Protein AF-0000000082696747 (afdb_homodimer)

Organism: NCBI:txid1415580

InterPro domains:
  IPR000210 BTB/POZ domain [PF00651] (28-133)
  IPR000210 BTB/POZ domain [PS50097] (38-105)
  IPR000210 BTB/POZ domain [SM00225] (38-135)
  IPR006652 Kelch repeat type 1 [PF01344] (514-551)
  IPR006652 Kelch repeat type 1 [SM00612] (344-387)
  IPR006652 Kelch repeat type 1 [SM00612] (388-434)
  IPR006652 Kelch repeat type 1 [SM00612] (435-482)
  IPR006652 Kelch repeat type 1 [SM00612] (483-524)
  IPR006652 Kelch repeat type 1 [SM00612] (525-572)
  IPR011333 SKP1/BTB/POZ domain superfamily [G3DSA:3.30.710.10] (22-163)
  IPR011333 SKP1/BTB/POZ domain superfamily [SSF54695] (18-133)
  IPR011705 BTB/Kelch-associated [PF07707] (140-242)
  IPR011705 BTB/Kelch-associated [SM00875] (140-242)
  IPR015915 Kelch-type beta-propeller [G3DSA:2.120.10.80] (270-554)
  IPR015915 Kelch-type beta-propeller [SSF117281] (285-569)
  IPR017096 BTB-kelch protein [PIRSF037037] (7-573)

Radius of gyration: 41.75 Å; Cα contacts (8 Å, |Δi|>4): 2539; chains: 2; bounding box: 87×152×82 Å

pLDDT: mean 91.0, std 12.55, range [16.92, 98.69]

Solvent-accessible surface area (backbone atoms only — not comparable to full-atom values): 61269 Å² total; per-residue (Å²): 129,57,61,65,63,73,67,76,65,81,87,70,74,69,79,54,53,68,59,53,57,53,51,47,35,51,49,53,35,49,30,40,78,64,63,44,87,48,64,28,30,42,34,22,84,95,44,78,42,64,35,43,62,70,58,44,28,70,53,12,59,49,42,27,50,42,54,71,37,100,42,86,59,45,74,43,52,69,43,80,49,80,93,50,56,52,68,50,50,49,50,53,50,44,22,72,40,67,75,50,76,90,78,47,92,85,46,36,63,58,43,36,52,41,23,57,74,41,35,23,57,67,57,34,50,53,42,43,51,53,51,63,74,63,60,41,64,86,46,37,60,62,50,38,50,50,20,58,77,67,66,34,62,69,51,32,52,51,42,49,50,50,44,24,67,42,30,75,62,26,66,73,33,74,67,52,59,66,55,52,69,68,62,49,48,60,45,51,60,41,52,64,29,48,41,60,47,54,60,59,54,45,52,49,51,52,52,39,31,60,74,44,43,88,76,31,57,80,46,45,47,67,57,50,69,49,42,36,59,54,62,32,56,55,30,54,42,54,68,48,52,62,59,30,66,70,55,67,71,34,72,74,36,46,66,58,54,47,50,26,50,39,50,73,48,25,22,48,84,66,71,34,78,43,56,38,58,37,72,52,28,54,42,37,52,25,40,34,41,38,38,13,30,34,74,86,67,44,74,36,54,51,42,46,34,38,25,75,90,74,70,41,74,50,91,59,53,60,49,77,57,50,81,47,90,52,69,87,66,38,52,60,64,40,44,44,25,45,39,42,47,65,59,22,44,34,39,33,26,3,78,78,31,27,32,44,28,35,34,34,40,55,43,77,48,42,75,44,77,58,56,55,49,88,65,50,21,20,35,31,39,34,39,52,54,83,59,29,41,34,44,39,34,3,29,61,87,83,49,57,31,32,53,25,34,34,38,40,72,64,64,42,46,68,43,81,54,62,51,52,92,64,40,25,21,30,35,19,40,36,38,57,95,73,28,37,37,41,37,35,3,20,60,47,97,83,48,51,31,28,50,25,38,35,36,36,74,90,75,52,43,66,46,79,53,61,56,51,95,55,63,38,50,48,31,28,32,35,59,55,88,81,27,37,37,34,41,39,22,70,74,18,33,34,36,35,32,31,73,90,74,50,46,76,44,82,70,52,68,52,97,57,37,21,32,32,29,26,38,32,57,49,76,57,28,37,35,37,37,33,2,21,34,88,84,62,41,45,30,28,53,25,38,32,40,35,79,86,78,70,43,80,42,77,74,51,68,49,98,56,37,24,21,60,38,38,45,36,47,38,58,35,56,47,56,88,54,70,78,56,68,78,67,82,67,88,126,130,60,61,66,65,74,68,76,67,80,88,69,72,71,78,56,51,69,58,51,56,53,49,49,33,51,49,51,36,50,28,40,78,66,62,46,87,49,63,28,28,43,32,20,84,94,43,78,43,63,36,42,61,70,59,44,29,71,54,12,58,48,42,27,50,42,54,70,35,99,42,85,59,44,75,43,51,70,42,80,51,81,95,52,55,53,70,50,49,48,50,54,50,44,23,72,40,64,74,50,76,90,80,46,93,84,48,36,62,57,43,35,52,43,24,58,73,41,35,22,57,66,58,32,50,53,43,42,51,51,53,63,74,63,61,42,64,86,48,38,60,61,51,37,52,51,21,58,78,67,66,36,62,69,49,31,54,52,42,51,50,48,47,25,67,40,31,73,62,26,65,73,34,74,67,50,59,66,55,52,69,68,63,49,48,60,47,51,59,42,52,63,29,46,42,62,49,55,59,60,53,46,52,50,51,53,51,38,31,61,74,44,43,87,75,31,56,78,46,44,46,67,56,50,69,47,43,36,59,54,62,33,57,54,30,53,41,54,70,46,53,62,59,30,67,71,54,68,71,35,72,75,37,46,66,59,54,48,51,25,48,39,50,72,48,25,20,51,85,65,72,34,77,41,57,37,60,37,70,53,29,55,42,36,52,26,42,33,41,39,38,13,30,33,73,85,67,45,74,36,52,52,40,46,33,38,26,75,89,75,70,41,76,51,92,58,54,59,49,79,58,50,81,47,91,52,69,87,67,37,52,59,65,41,45,45,26,46,37,41,46,65,57,24,43,33,38,35,26,3,77,75,31,28,32,44,28,35,33,32,39,56,44,78,47,42,75,43,76,58,57,55,50,90,64,49,21,20,34,30,40,32,39,52,53,84,58,29,42,34,44,39,36,3,29,61,88,81,49,55,31,32,53,27,34,35,36,39,75,63,65,42,43,67,43,79,53,62,51,52,92,64,39,25,22,30,36,20,38,36,38,56,93,73,29,38,36,42,37,37,3,19,63,47,96,83,49,52,31,26,50,24,39,35,35,35,73,89,76,52,41,67,45,79,54,62,55,52,96,54,63,37,50,49,30,28,33,34,57,54,89,80,27,37,37,36,41,38,21,71,73,18,34,34,35,34,34,31,72,90,73,52,45,76,44,82,70,52,70,53,97,57,34,20,33,34,30,27,38,30,58,52,75,56,28,38,35,39,36,34,2,21,33,88,84,64,40,46,29,28,54,25,38,32,41,35,79,86,79,70,44,80,43,79,74,52,68,48,98,57,38,26,22,61,39,38,44,36,46,38,58,35,56,46,57,85,55,70,78,53,70,78,68,80,63,82,128

Foldseek 3Di:
DFPQPCPPDDDDRDGPPPVVVQVVLVVQVVCQVVVHPFQAWEDFDPDIGGHHLVLLLVQFVLSVCQQVPPDPNVRDRYDYDDDAHPVLVVQVVCCSSNVDHDDDPVCLLRNLRVCLVRVRPVSVVVSLVVPLVVDDLACLLVQLVSCVVSVVPVSNVSSLVVCQQVVVSNLPHPSLLVDDLVSLLVSLQDLSRPDQALVVVVVSLVVSCVVVVVPCLVVSLVSCVSRLLLRHDPCCSVVPVCPDPSNVPDPSNVVVNVLSVCSQPQFDDDDDSSVQHGPNYQKAKWKKWAWFAALVRDIDQAMWTAGLVNRDTDDADTHPQQDDPDNVRRDGAFQWEWEGGNQWIKIAAHDRGQFWIWIADQAVRDIDTFGTHPAGFGLWYWERARRWIKTAWHDRPPATFFWMWIADPVVRDIDTAAGFPAGFGQWEWYDDPRKIWTAWGHRDDPFIFQWIWIAHPVVRDIDTFDGHPDTAGLKYWYDADQWIWIDRQQQQFIKIAHPVVRDIDTLDGHPWGFGQWYWEDTSRWIKIAWGATPVRHIAFWIWIAHPVVSDIDTRDGHPGGGHSIYMYIGMHGNCPCVVPDVPPPDD/DFPQPCPPDDDDRDGPPPVVVQVVLVVQVVCQVVVHPFQAWEDFDPDIGGHHLVLLLVQFVLSVCQQVPPDPNVRDRYDYDDDAHPVLVVQVVCCSSNVDHDDDPVCLLRNLRVCLVRVRPVSVVVSLVVPLVVDDLACLLVQLVSCVVSVVPVSNVSSLVVCQQVVVSNLVHPSLLVDDLVSLLVSLQALSRPDQALVVVVVSLVVSCVVVVVPCLVVSLVSCVSRLLLRHDPCCSVVPVCPDPSNVPDPSNVVVNVLSVCSQAQFDDDDDSSVQHGPNYQKAKWKKWAWFAALVRDIDQAMWTAGLVNRDTDDADTHPQQDDPDNVRRDGAFQWEWEGGNQWIKIAAHDRGQFWIWIADQAVRDIDTFGTHPAGFGLWYWERARRWIKTAWHDRPPATFFWMWIADPVVRDIDTAAGFPAGFGQWEWYDDPRKIWTAWGHSDDPFIDQWIWIAHPVVRDIDTFDGDPDTAGLKYWYDADQWIWIDRQQQQFIKIAHPVVRDIDTLDGHPWGFGQWYWEDTSRWIKIAWGATPVRHIAFWIWIADPVVSDIDTRDGHPGGGHSIYMYIGMHGNCPCVVPDVPPPDD

Nearest PDB structures (foldseek):
  8h37-assembly1_P  TM=4.611E-01  e=2.154E-37  Homo sapiens
  8h3r-assembly1_B  TM=4.512E-01  e=7.142E-35  Homo sapiens
  8h33-assembly1_B  TM=4.555E-01  e=7.142E-35  Homo sapiens
  8gq6-assembly1_A  TM=4.470E-01  e=4.139E-34  Homo sapiens
  8h37-assembly1_A  TM=4.326E-01  e=2.368E-32  Homo sapiens

Structure (mmCIF, N/CA/C/O backbone):
data_AF-0000000082696747-model_v1
#
loop_
_entity.id
_entity.type
_entity.pdbx_description
1 polymer 'LOW QUALITY PROTEIN: kelch-like protein 6'
#
loop_
_atom_site.group_PDB
_atom_site.id
_atom_site.type_symbol
_atom_site.label_atom_id
_atom_site.label_alt_id
_atom_site.label_comp_id
_atom_site.label_asym_id
_atom_site.label_entity_id
_atom_site.label_seq_id
_atom_site.pdbx_PDB_ins_code
_atom_site.Cartn_x
_atom_site.Cartn_y
_atom_site.Cartn_z
_atom_site.occupancy
_atom_site.B_iso_or_equiv
_atom_site.auth_seq_id
_atom_site.auth_comp_id
_atom_site.auth_asym_id
_atom_site.auth_atom_id
_atom_site.pdbx_PDB_model_num
ATOM 1 N N . MET A 1 1 ? -2.961 69.938 18.141 1 31.7 1 MET A N 1
ATOM 2 C CA . MET A 1 1 ? -4.293 69.688 18.656 1 31.7 1 MET A CA 1
ATOM 3 C C . MET A 1 1 ? -4.211 68.812 19.906 1 31.7 1 MET A C 1
ATOM 5 O O . MET A 1 1 ? -3.734 67.688 19.859 1 31.7 1 MET A O 1
ATOM 9 N N . GLU A 1 2 ? -3.916 69.562 20.984 1 39.91 2 GLU A N 1
ATOM 10 C CA . GLU A 1 2 ? -3.82 69.125 22.375 1 39.91 2 GLU A CA 1
ATOM 11 C C . GLU A 1 2 ? -5.035 68.25 22.766 1 39.91 2 GLU A C 1
ATOM 13 O O . GLU A 1 2 ? -6.176 68.688 22.609 1 39.91 2 GLU A O 1
ATOM 18 N N . ASN A 1 3 ? -4.883 67 22.312 1 43 3 ASN A N 1
ATOM 19 C CA . ASN A 1 3 ? -5.977 66.188 22.828 1 43 3 ASN A CA 1
ATOM 20 C C . ASN A 1 3 ? -6.254 66.5 24.297 1 43 3 ASN A C 1
ATOM 22 O O . ASN A 1 3 ? -5.406 66.25 25.156 1 43 3 ASN A O 1
ATOM 26 N N . LEU A 1 4 ? -6.891 67.625 24.406 1 41.56 4 LEU A N 1
ATOM 27 C CA . LEU A 1 4 ? -7.516 67.938 25.688 1 41.56 4 LEU A CA 1
ATOM 28 C C . LEU A 1 4 ? -8.438 66.812 26.156 1 41.56 4 LEU A C 1
ATOM 30 O O . LEU A 1 4 ? -9.445 66.562 25.5 1 41.56 4 LEU A O 1
ATOM 34 N N . ASN A 1 5 ? -7.863 65.688 26.422 1 44.75 5 ASN A N 1
ATOM 35 C CA . ASN A 1 5 ? -8.773 64.75 27.078 1 44.75 5 ASN A CA 1
ATOM 36 C C . ASN A 1 5 ? -9.406 65.375 28.328 1 44.75 5 ASN A C 1
ATOM 38 O O . ASN A 1 5 ? -8.703 65.625 29.297 1 44.75 5 ASN A O 1
ATOM 42 N N . GLU A 1 6 ? -10.414 66.125 28.031 1 39.81 6 GLU A N 1
ATOM 43 C CA . GLU A 1 6 ? -11.219 66.75 29.078 1 39.81 6 GLU A CA 1
ATOM 44 C C . GLU A 1 6 ? -11.836 65.75 30.016 1 39.81 6 GLU A C 1
ATOM 46 O O . GLU A 1 6 ? -12.797 65.062 29.641 1 39.81 6 GLU A O 1
ATOM 51 N N . THR A 1 7 ? -11.164 64.688 30.547 1 42.59 7 THR A N 1
ATOM 52 C CA . THR A 1 7 ? -11.969 64.062 31.578 1 42.59 7 THR A CA 1
ATOM 53 C C . THR A 1 7 ? -12.438 65.062 32.625 1 42.59 7 THR A C 1
ATOM 55 O O . THR A 1 7 ? -11.641 65.875 33.125 1 42.59 7 THR A O 1
ATOM 58 N N . SER A 1 8 ? -13.758 65.375 32.781 1 38.22 8 SER A N 1
ATOM 59 C CA . SER A 1 8 ? -14.57 66.25 33.594 1 38.22 8 SER A CA 1
ATOM 60 C C . SER A 1 8 ? -14.227 66.125 35.062 1 38.22 8 SER A C 1
ATOM 62 O O . SER A 1 8 ? -14.875 66.75 35.938 1 38.22 8 SER A O 1
ATOM 64 N N . ASN A 1 9 ? -13.773 65.062 35.719 1 40.31 9 ASN A N 1
ATOM 65 C CA . ASN A 1 9 ? -13.984 65.438 37.094 1 40.31 9 ASN A CA 1
ATOM 66 C C . ASN A 1 9 ? -13.281 66.75 37.406 1 40.31 9 ASN A C 1
ATOM 68 O O . ASN A 1 9 ? -12.375 67.188 36.688 1 40.31 9 ASN A O 1
ATOM 72 N N . GLY A 1 10 ? -13.086 67.25 38.656 1 42.25 10 GLY A N 1
ATOM 73 C CA . GLY A 1 10 ? -12.664 68.562 39.156 1 42.25 10 GLY A CA 1
ATOM 74 C C . GLY A 1 10 ? -11.414 69.062 38.469 1 42.25 10 GLY A C 1
ATOM 75 O O . GLY A 1 10 ? -11.055 68.625 37.406 1 42.25 10 GLY A O 1
ATOM 76 N N . GLU A 1 11 ? -10.25 69.625 39.375 1 43.41 11 GLU A N 1
ATOM 77 C CA . GLU A 1 11 ? -9.164 70.562 39.312 1 43.41 11 GLU A CA 1
ATOM 78 C C . GLU A 1 11 ? -8.055 70.125 38.375 1 43.41 11 GLU A C 1
ATOM 80 O O . GLU A 1 11 ? -7.16 70.875 38.031 1 43.41 11 GLU A O 1
ATOM 85 N N . ARG A 1 12 ? -7.801 68.812 38.469 1 54.25 12 ARG A N 1
ATOM 86 C CA . ARG A 1 12 ? -6.559 68.438 37.781 1 54.25 12 ARG A CA 1
ATOM 87 C C . ARG A 1 12 ? -6.785 68.25 36.281 1 54.25 12 ARG A C 1
ATOM 89 O O . ARG A 1 12 ? -7.66 67.5 35.875 1 54.25 12 ARG A O 1
ATOM 96 N N . ILE A 1 13 ? -6.551 69.375 35.688 1 53.34 13 ILE A N 1
ATOM 97 C CA . ILE A 1 13 ? -6.555 69.188 34.219 1 53.34 13 ILE A CA 1
ATOM 98 C C . ILE A 1 13 ? -5.242 68.562 33.781 1 53.34 13 ILE A C 1
ATOM 100 O O . ILE A 1 13 ? -4.164 69.062 34.094 1 53.34 13 ILE A O 1
ATOM 104 N N . HIS A 1 14 ? -5.148 67.312 33.562 1 58.38 14 HIS A N 1
ATOM 105 C CA . HIS A 1 14 ? -3.971 66.688 33 1 58.38 14 HIS A CA 1
ATOM 106 C C . HIS A 1 14 ? -3.783 67.125 31.547 1 58.38 14 HIS A C 1
ATOM 108 O O . HIS A 1 14 ? -4.711 67 30.734 1 58.38 14 HIS A O 1
ATOM 114 N N . PHE A 1 15 ? -2.869 68 31.297 1 57.56 15 PHE A N 1
ATOM 115 C CA . PHE A 1 15 ? -2.514 68.438 29.969 1 57.56 15 PHE A CA 1
ATOM 116 C C . PHE A 1 15 ? -1.486 67.5 29.328 1 57.56 15 PHE A C 1
ATOM 118 O O . PHE A 1 15 ? -0.434 67.25 29.906 1 57.56 15 PHE A O 1
ATOM 125 N N . ASP A 1 16 ? -1.885 66.625 28.453 1 57.19 16 ASP A N 1
ATOM 126 C CA . ASP A 1 16 ? -0.953 65.875 27.609 1 57.19 16 ASP A CA 1
ATOM 127 C C . ASP A 1 16 ? -0.68 66.625 26.312 1 57.19 16 ASP A C 1
ATOM 129 O O . ASP A 1 16 ? -1.539 66.688 25.422 1 57.19 16 ASP A O 1
ATOM 133 N N . ASP A 1 17 ? 0.251 67.438 26.344 1 64.19 17 ASP A N 1
ATOM 134 C CA . ASP A 1 17 ? 0.566 68.312 25.219 1 64.19 17 ASP A CA 1
ATOM 135 C C . ASP A 1 17 ? 1.529 67.625 24.25 1 64.19 17 ASP A C 1
ATOM 137 O O . ASP A 1 17 ? 2.746 67.812 24.359 1 64.19 17 ASP A O 1
ATOM 141 N N . ALA A 1 18 ? 1.034 66.75 23.344 1 68.69 18 ALA A N 1
ATOM 142 C CA . ALA A 1 18 ? 1.841 66.125 22.281 1 68.69 18 ALA A CA 1
ATOM 143 C C . ALA A 1 18 ? 2.551 67.25 21.469 1 68.69 18 ALA A C 1
ATOM 145 O O . ALA A 1 18 ? 3.623 67 20.906 1 68.69 18 ALA A O 1
ATOM 146 N N . GLY A 1 19 ? 2.061 68.438 21.453 1 70.75 19 GLY A N 1
ATOM 147 C CA . GLY A 1 19 ? 2.656 69.5 20.734 1 70.75 19 GLY A CA 1
ATOM 148 C C . GLY A 1 19 ? 3.971 70 21.344 1 70.75 19 GLY A C 1
ATOM 149 O O . GLY A 1 19 ? 4.879 70.375 20.625 1 70.75 19 GLY A O 1
ATOM 150 N N . LEU A 1 20 ? 3.979 69.875 22.641 1 73.56 20 LEU A N 1
ATOM 151 C CA . LEU A 1 20 ? 5.203 70.312 23.328 1 73.56 20 LEU A CA 1
ATOM 152 C C . LEU A 1 20 ? 6.383 69.438 22.891 1 73.56 20 LEU A C 1
ATOM 154 O O . LEU A 1 20 ? 7.5 69.938 22.734 1 73.56 20 LEU A O 1
ATOM 158 N N . ALA A 1 21 ? 6 68.188 22.781 1 75.75 21 ALA A N 1
ATOM 159 C CA . ALA A 1 21 ? 7.062 67.25 22.344 1 75.75 21 ALA A CA 1
ATOM 160 C C . ALA A 1 21 ? 7.637 67.688 21 1 75.75 21 ALA A C 1
ATOM 162 O O . ALA A 1 21 ? 8.852 67.688 20.797 1 75.75 21 ALA A O 1
ATOM 163 N N . LEU A 1 22 ? 6.852 68.188 20.172 1 82.69 22 LEU A N 1
ATOM 164 C CA . LEU A 1 22 ? 7.277 68.688 18.859 1 82.69 22 LEU A CA 1
ATOM 165 C C . LEU A 1 22 ? 8.078 69.938 18.984 1 82.69 22 LEU A C 1
ATOM 167 O O . LEU A 1 22 ? 9.086 70.125 18.281 1 82.69 22 LEU A O 1
ATOM 171 N N . VAL A 1 23 ? 7.641 70.75 19.906 1 82.62 23 VAL A N 1
ATOM 172 C CA . VAL A 1 23 ? 8.32 72.062 20.125 1 82.62 23 VAL A CA 1
ATOM 173 C C . VAL A 1 23 ? 9.719 71.812 20.703 1 82.62 23 VAL A C 1
ATOM 175 O O . VAL A 1 23 ? 10.695 72.438 20.266 1 82.62 23 VAL A O 1
ATOM 178 N N . LEU A 1 24 ? 9.68 70.812 21.562 1 81.5 24 LEU A N 1
ATOM 179 C CA . LEU A 1 24 ? 10.961 70.5 22.172 1 81.5 24 LEU A CA 1
ATOM 180 C C . LEU A 1 24 ? 11.922 69.938 21.141 1 81.5 24 LEU A C 1
ATOM 182 O O . LEU A 1 24 ? 13.109 70.25 21.141 1 81.5 24 LEU A O 1
ATOM 186 N N . GLN A 1 25 ? 11.445 69.125 20.391 1 87.69 25 GLN A N 1
ATOM 187 C CA . GLN A 1 25 ? 12.281 68.5 19.359 1 87.69 25 GLN A CA 1
ATOM 188 C C . GLN A 1 25 ? 12.812 69.562 18.391 1 87.69 25 GLN A C 1
ATOM 190 O O . GLN A 1 25 ? 13.992 69.562 18.031 1 87.69 25 GLN A O 1
ATOM 195 N N . ASN A 1 26 ? 12.008 70.438 17.984 1 86.81 26 ASN A N 1
ATOM 196 C CA . ASN A 1 26 ? 12.43 71.562 17.125 1 86.81 26 ASN A CA 1
ATOM 197 C C . ASN A 1 26 ? 13.469 72.438 17.812 1 86.81 26 ASN A C 1
ATOM 199 O O . ASN A 1 26 ? 14.406 72.938 17.156 1 86.81 26 ASN A O 1
ATOM 203 N N . GLY A 1 27 ? 13.219 72.688 19.047 1 84 27 GLY A N 1
ATOM 204 C CA . GLY A 1 27 ? 14.188 73.438 19.812 1 84 27 GLY A CA 1
ATOM 205 C C . GLY A 1 27 ? 15.555 72.812 19.875 1 84 27 GLY A C 1
ATOM 206 O O . GLY A 1 27 ? 16.578 73.438 19.688 1 84 27 GLY A O 1
ATOM 207 N N . LEU A 1 28 ? 15.492 71.5 20.125 1 86.62 28 LEU A N 1
ATOM 208 C CA . LEU A 1 28 ? 16.734 70.75 20.203 1 86.62 28 LEU A CA 1
ATOM 209 C C . LEU A 1 28 ? 17.453 70.75 18.859 1 86.62 28 LEU A C 1
ATOM 211 O O . LEU A 1 28 ? 18.672 70.875 18.797 1 86.62 28 LEU A O 1
ATOM 215 N N . GLU A 1 29 ? 16.75 70.625 17.812 1 86.94 29 GLU A N 1
ATOM 216 C CA . GLU A 1 29 ? 17.312 70.688 16.469 1 86.94 29 GLU A CA 1
ATOM 217 C C . GLU A 1 29 ? 17.969 72.062 16.188 1 86.94 29 GLU A C 1
ATOM 219 O O . GLU A 1 29 ? 19.062 72.125 15.625 1 86.94 29 GLU A O 1
ATOM 224 N N . ASN A 1 30 ? 17.281 73.062 16.562 1 88 30 ASN A N 1
ATOM 225 C CA . ASN A 1 30 ? 17.812 74.375 16.359 1 88 30 ASN A CA 1
ATOM 226 C C . ASN A 1 30 ? 19.094 74.625 17.141 1 88 30 ASN A C 1
ATOM 228 O O . ASN A 1 30 ? 20.047 75.25 16.641 1 88 30 ASN A O 1
ATOM 232 N N . LEU A 1 31 ? 19.047 74.188 18.344 1 88.25 31 LEU A N 1
ATOM 233 C CA . LEU A 1 31 ? 20.25 74.312 19.172 1 88.25 31 LEU A CA 1
ATOM 234 C C . LEU A 1 31 ? 21.422 73.5 18.531 1 88.25 31 LEU A C 1
ATOM 236 O O . LEU A 1 31 ? 22.562 74 18.562 1 88.25 31 LEU A O 1
ATOM 240 N N . ARG A 1 32 ? 21.109 72.438 17.969 1 91.12 32 ARG A N 1
ATOM 241 C CA . ARG A 1 32 ? 22.141 71.625 17.297 1 91.12 32 ARG A CA 1
ATOM 242 C C . ARG A 1 32 ? 22.688 72.312 16.078 1 91.12 32 ARG A C 1
ATOM 244 O O . ARG A 1 32 ? 23.906 72.438 15.891 1 91.12 32 ARG A O 1
ATOM 251 N N . LEU A 1 33 ? 21.844 72.938 15.25 1 88.31 33 LEU A N 1
ATOM 252 C CA . LEU A 1 33 ? 22.234 73.625 14.023 1 88.31 33 LEU A CA 1
ATOM 253 C C . LEU A 1 33 ? 23.047 74.875 14.328 1 88.31 33 LEU A C 1
ATOM 255 O O . LEU A 1 33 ? 23.969 75.25 13.57 1 88.31 33 LEU A O 1
ATOM 259 N N . GLU A 1 34 ? 22.781 75.438 15.523 1 89.88 34 GLU A N 1
ATOM 260 C CA . GLU A 1 34 ? 23.469 76.625 15.945 1 89.88 34 GLU A CA 1
ATOM 261 C C . GLU A 1 34 ? 24.719 76.312 16.75 1 89.88 34 GLU A C 1
ATOM 263 O O . GLU A 1 34 ? 25.484 77.188 17.125 1 89.88 34 GLU A O 1
ATOM 268 N N . ASN A 1 35 ? 24.938 75.062 16.906 1 88.44 35 ASN A N 1
ATOM 269 C CA . ASN A 1 35 ? 26.031 74.625 17.75 1 88.44 35 ASN A CA 1
ATOM 270 C C . ASN A 1 35 ? 25.969 75.25 19.141 1 88.44 35 ASN A C 1
ATOM 272 O O . ASN A 1 35 ? 27 75.688 19.672 1 88.44 35 ASN A O 1
ATOM 276 N N . SER A 1 36 ? 24.75 75.312 19.531 1 89.38 36 SER A N 1
ATOM 277 C CA . SER A 1 36 ? 24.562 75.938 20.828 1 89.38 36 SER A CA 1
ATOM 278 C C . SER A 1 36 ? 24.344 74.938 21.922 1 89.38 36 SER A C 1
ATOM 280 O O . SER A 1 36 ? 23.5 74 21.781 1 89.38 36 SER A O 1
ATOM 282 N N . LEU A 1 37 ? 25.078 75 22.953 1 88.5 37 LEU A N 1
ATOM 283 C CA . LEU A 1 37 ? 24.984 74.188 24.156 1 88.5 37 LEU A CA 1
ATOM 284 C C . LEU A 1 37 ? 25.281 72.688 23.844 1 88.5 37 LEU A C 1
ATOM 286 O O . LEU A 1 37 ? 24.828 71.812 24.562 1 88.5 37 LEU A O 1
ATOM 290 N N . THR A 1 38 ? 25.781 72.5 22.641 1 92.56 38 THR A N 1
ATOM 291 C CA . THR A 1 38 ? 26.219 71.125 22.359 1 92.56 38 THR A CA 1
ATOM 292 C C . THR A 1 38 ? 27.375 70.75 23.281 1 92.56 38 THR A C 1
ATOM 294 O O . THR A 1 38 ? 28.219 71.562 23.609 1 92.56 38 THR A O 1
ATOM 297 N N . ASP A 1 39 ? 27.406 69.438 23.688 1 92.19 39 ASP A N 1
ATOM 298 C CA . ASP A 1 39 ? 28.406 69.062 24.688 1 92.19 39 ASP A CA 1
ATOM 299 C C . ASP A 1 39 ? 29.234 67.875 24.219 1 92.19 39 ASP A C 1
ATOM 301 O O . ASP A 1 39 ? 30.047 67.312 24.969 1 92.19 39 ASP A O 1
ATOM 305 N N . VAL A 1 40 ? 29.047 67.438 23.062 1 94.31 40 VAL A N 1
ATOM 306 C CA . VAL A 1 40 ? 29.875 66.375 22.547 1 94.31 40 VAL A CA 1
ATOM 307 C C . VAL A 1 40 ? 30 66.5 21.031 1 94.31 40 VAL A C 1
ATOM 309 O O . VAL A 1 40 ? 29.078 66.938 20.359 1 94.31 40 VAL A O 1
ATOM 312 N N . ILE A 1 41 ? 31.109 66.188 20.469 1 94.94 41 ILE A N 1
ATOM 313 C CA . ILE A 1 41 ? 31.375 66.188 19.047 1 94.94 41 ILE A CA 1
ATOM 314 C C . ILE A 1 41 ? 31.719 64.75 18.609 1 94.94 41 ILE A C 1
ATOM 316 O O . ILE A 1 41 ? 32.688 64.188 19.094 1 94.94 41 ILE A O 1
ATOM 320 N N . LEU A 1 42 ? 30.891 64.125 17.719 1 95.06 42 LEU A N 1
ATOM 321 C CA . LEU A 1 42 ? 31.172 62.844 17.156 1 95.06 42 LEU A CA 1
ATOM 322 C C . LEU A 1 42 ? 32.031 62.969 15.898 1 95.06 42 LEU A C 1
ATOM 324 O O . LEU A 1 42 ? 31.672 63.656 14.953 1 95.06 42 LEU A O 1
ATOM 328 N N . CYS A 1 43 ? 33.156 62.312 15.961 1 95.56 43 CYS A N 1
ATOM 329 C CA . CYS A 1 43 ? 34.062 62.312 14.82 1 95.56 43 CYS A CA 1
ATOM 330 C C . CYS A 1 43 ? 33.938 61.062 14 1 95.56 43 CYS A C 1
ATOM 332 O O . CYS A 1 43 ? 34.312 59.969 14.453 1 95.56 43 CYS A O 1
ATOM 334 N N . VAL A 1 44 ? 33.375 61.156 12.844 1 95.12 44 VAL A N 1
ATOM 335 C CA . VAL A 1 44 ? 33.188 60.031 11.938 1 95.12 44 VAL A CA 1
ATOM 336 C C . VAL A 1 44 ? 33.906 60.312 10.617 1 95.12 44 VAL A C 1
ATOM 338 O O . VAL A 1 44 ? 33.562 61.25 9.891 1 95.12 44 VAL A O 1
ATOM 341 N N . ASP A 1 45 ? 34.812 59.469 10.25 1 90.56 45 ASP A N 1
ATOM 342 C CA . ASP A 1 45 ? 35.656 59.688 9.078 1 90.56 45 ASP A CA 1
ATOM 343 C C . ASP A 1 45 ? 36.281 61.094 9.117 1 90.56 45 ASP A C 1
ATOM 345 O O . ASP A 1 45 ? 37.062 61.406 10.016 1 90.56 45 ASP A O 1
ATOM 349 N N . ASN A 1 46 ? 35.906 61.969 8.188 1 88.94 46 ASN A N 1
ATOM 350 C CA . ASN A 1 46 ? 36.5 63.281 8.133 1 88.94 46 ASN A CA 1
ATOM 351 C C . ASN A 1 46 ? 35.469 64.375 8.461 1 88.94 46 ASN A C 1
ATOM 353 O O . ASN A 1 46 ? 35.688 65.562 8.156 1 88.94 46 ASN A O 1
ATOM 357 N N . LYS A 1 47 ? 34.469 63.906 9.148 1 94.56 47 LYS A N 1
ATOM 358 C CA . LYS A 1 47 ? 33.438 64.875 9.484 1 94.56 47 LYS A CA 1
ATOM 359 C C . LYS A 1 47 ? 33.156 64.875 10.992 1 94.56 47 LYS A C 1
ATOM 361 O O . LYS A 1 47 ? 33.312 63.875 11.672 1 94.56 47 LYS A O 1
ATOM 366 N N . GLU A 1 48 ? 32.844 66.125 11.492 1 94.44 48 GLU A N 1
ATOM 367 C CA . GLU A 1 48 ? 32.531 66.312 12.906 1 94.44 48 GLU A CA 1
ATOM 368 C C . GLU A 1 48 ? 31.047 66.688 13.094 1 94.44 48 GLU A C 1
ATOM 370 O O . GLU A 1 48 ? 30.516 67.562 12.352 1 94.44 48 GLU A O 1
ATOM 375 N N . PHE A 1 49 ? 30.406 66.062 14.047 1 95.12 49 PHE A N 1
ATOM 376 C CA . PHE A 1 49 ? 29 66.312 14.328 1 95.12 49 PHE A CA 1
ATOM 377 C C . PHE A 1 49 ? 28.812 66.75 15.766 1 95.12 49 PHE A C 1
ATOM 379 O O . PHE A 1 49 ? 29.047 66 16.703 1 95.12 49 PHE A O 1
ATOM 386 N N . SER A 1 50 ? 28.406 68 15.914 1 93.75 50 SER A N 1
ATOM 387 C CA . SER A 1 50 ? 28.094 68.5 17.25 1 93.75 50 SER A CA 1
ATOM 388 C C . SER A 1 50 ? 26.719 68.062 17.688 1 93.75 50 SER A C 1
ATOM 390 O O . SER A 1 50 ? 25.719 68.25 16.984 1 93.75 50 SER A O 1
ATOM 392 N N . CYS A 1 51 ? 26.672 67.375 18.812 1 95.06 51 CYS A N 1
ATOM 393 C CA . CYS A 1 51 ? 25.422 66.812 19.312 1 95.06 51 CYS A CA 1
ATOM 394 C C . CYS A 1 51 ? 25.266 67.062 20.812 1 95.06 51 CYS A C 1
ATOM 396 O O . CYS A 1 51 ? 26.156 67.625 21.453 1 95.06 51 CYS A O 1
ATOM 398 N N . HIS A 1 52 ? 24.078 66.75 21.312 1 94.25 52 HIS A N 1
ATOM 399 C CA . HIS A 1 52 ? 23.812 66.75 22.75 1 94.25 52 HIS A CA 1
ATOM 400 C C . HIS A 1 52 ? 23.891 65.312 23.312 1 94.25 52 HIS A C 1
ATOM 402 O O . HIS A 1 52 ? 23.203 64.438 22.828 1 94.25 52 HIS A O 1
ATOM 408 N N . ARG A 1 53 ? 24.609 65.125 24.359 1 93.25 53 ARG A N 1
ATOM 409 C CA . ARG A 1 53 ? 24.75 63.844 25 1 93.25 53 ARG A CA 1
ATOM 410 C C . ARG A 1 53 ? 23.391 63.281 25.422 1 93.25 53 ARG A C 1
ATOM 412 O O . ARG A 1 53 ? 23.109 62.094 25.25 1 93.25 53 ARG A O 1
ATOM 419 N N . VAL A 1 54 ? 22.547 64.125 25.922 1 90.88 54 VAL A N 1
ATOM 420 C CA . VAL A 1 54 ? 21.25 63.75 26.469 1 90.88 54 VAL A CA 1
ATOM 421 C C . VAL A 1 54 ? 20.359 63.25 25.328 1 90.88 54 VAL A C 1
ATOM 423 O O . VAL A 1 54 ? 19.594 62.312 25.516 1 90.88 54 VAL A O 1
ATOM 426 N N . VAL A 1 55 ? 20.438 63.906 24.156 1 92.69 55 VAL A N 1
ATOM 427 C CA . VAL A 1 55 ? 19.609 63.5 23.016 1 92.69 55 VAL A CA 1
ATOM 428 C C . VAL A 1 55 ? 20.094 62.188 22.469 1 92.69 55 VAL A C 1
ATOM 430 O O . VAL A 1 55 ? 19.281 61.281 22.172 1 92.69 55 VAL A O 1
ATOM 433 N N . LEU A 1 56 ? 21.359 61.969 22.328 1 92.94 56 LEU A N 1
ATOM 434 C CA . LEU A 1 56 ? 21.938 60.719 21.828 1 92.94 56 LEU A CA 1
ATOM 435 C C . LEU A 1 56 ? 21.656 59.562 22.781 1 92.94 56 LEU A C 1
ATOM 437 O O . LEU A 1 56 ? 21.281 58.469 22.344 1 92.94 56 LEU A O 1
ATOM 441 N N . ALA A 1 57 ? 21.812 59.812 24.062 1 91.88 57 ALA A N 1
ATOM 442 C CA . ALA A 1 57 ? 21.578 58.781 25.078 1 91.88 57 ALA A CA 1
ATOM 443 C C . ALA A 1 57 ? 20.094 58.375 25.125 1 91.88 57 ALA A C 1
ATOM 445 O O . ALA A 1 57 ? 19.781 57.219 25.406 1 91.88 57 ALA A O 1
ATOM 446 N N . ALA A 1 58 ? 19.25 59.312 24.812 1 91.44 58 ALA A N 1
ATOM 447 C CA . ALA A 1 58 ? 17.828 59.062 24.812 1 91.44 58 ALA A CA 1
ATOM 448 C C . ALA A 1 58 ? 17.422 58.25 23.578 1 91.44 58 ALA A C 1
ATOM 450 O O . ALA A 1 58 ? 16.484 57.438 23.641 1 91.44 58 ALA A O 1
ATOM 451 N N . ALA A 1 59 ? 18.109 58.406 22.516 1 91.25 59 ALA A N 1
ATOM 452 C CA . ALA A 1 59 ? 17.703 57.844 21.25 1 91.25 59 ALA A CA 1
ATOM 453 C C . ALA A 1 59 ? 18.453 56.531 20.969 1 91.25 59 ALA A C 1
ATOM 455 O O . ALA A 1 59 ? 18 55.719 20.172 1 91.25 59 ALA A O 1
ATOM 456 N N . SER A 1 60 ? 19.547 56.25 21.578 1 93.69 60 SER A N 1
ATOM 457 C CA . SER A 1 60 ? 20.438 55.125 21.297 1 93.69 60 SER A CA 1
ATOM 458 C C . SER A 1 60 ? 20.922 54.469 22.578 1 93.69 60 SER A C 1
ATOM 460 O O . SER A 1 60 ? 21.438 55.156 23.469 1 93.69 60 SER A O 1
ATOM 462 N N . ASN A 1 61 ? 20.844 53.188 22.641 1 92.88 61 ASN A N 1
ATOM 463 C CA . ASN A 1 61 ? 21.344 52.469 23.797 1 92.88 61 ASN A CA 1
ATOM 464 C C . ASN A 1 61 ? 22.859 52.438 23.812 1 92.88 61 ASN A C 1
ATOM 466 O O . ASN A 1 61 ? 23.469 52.344 24.891 1 92.88 61 ASN A O 1
ATOM 470 N N . TYR A 1 62 ? 23.422 52.438 22.672 1 92.5 62 TYR A N 1
ATOM 471 C CA . TYR A 1 62 ? 24.875 52.5 22.547 1 92.5 62 TYR A CA 1
ATOM 472 C C . TYR A 1 62 ? 25.422 53.781 23.203 1 92.5 62 TYR A C 1
ATOM 474 O O . TYR A 1 62 ? 26.328 53.688 24.047 1 92.5 62 TYR A O 1
ATOM 482 N N . PHE A 1 63 ? 24.844 54.938 22.984 1 92.88 63 PHE A N 1
ATOM 483 C CA . PHE A 1 63 ? 25.297 56.219 23.531 1 92.88 63 PHE A CA 1
ATOM 484 C C . PHE A 1 63 ? 24.859 56.375 24.984 1 92.88 63 PHE A C 1
ATOM 486 O O . PHE A 1 63 ? 25.562 57 25.781 1 92.88 63 PHE A O 1
ATOM 493 N N . ARG A 1 64 ? 23.719 55.781 25.234 1 92.69 64 ARG A N 1
ATOM 494 C CA . ARG A 1 64 ? 23.297 55.781 26.641 1 92.69 64 ARG A CA 1
ATOM 495 C C . ARG A 1 64 ? 24.328 55.062 27.516 1 92.69 64 ARG A C 1
ATOM 497 O O . ARG A 1 64 ? 24.688 55.562 28.578 1 92.69 64 ARG A O 1
ATOM 504 N N . ALA A 1 65 ? 24.781 53.969 27 1 91.38 65 ALA A N 1
ATOM 505 C CA . ALA A 1 65 ? 25.797 53.219 27.719 1 91.38 65 ALA A CA 1
ATOM 506 C C . ALA A 1 65 ? 27.109 54 27.766 1 91.38 65 ALA A C 1
ATOM 508 O O . ALA A 1 65 ? 27.812 54 28.781 1 91.38 65 ALA A O 1
ATOM 509 N N . MET A 1 66 ? 27.469 54.656 26.719 1 89.44 66 MET A N 1
ATOM 510 C CA . MET A 1 66 ? 28.734 55.406 26.594 1 89.44 66 MET A CA 1
ATOM 511 C C . MET A 1 66 ? 28.75 56.594 27.547 1 89.44 66 MET A C 1
ATOM 513 O O . MET A 1 66 ? 29.75 56.844 28.219 1 89.44 66 MET A O 1
ATOM 517 N N . PHE A 1 67 ? 27.609 57.312 27.781 1 90.44 67 PHE A N 1
ATOM 518 C CA . PHE A 1 67 ? 27.578 58.562 28.484 1 90.44 67 PHE A CA 1
ATOM 519 C C . PHE A 1 67 ? 27.109 58.375 29.922 1 90.44 67 PHE A C 1
ATOM 521 O O . PHE A 1 67 ? 27.344 59.219 30.781 1 90.44 67 PHE A O 1
ATOM 528 N N . CYS A 1 68 ? 26.328 57.375 30.109 1 87.12 68 CYS A N 1
ATOM 529 C CA . CYS A 1 68 ? 25.75 57.219 31.438 1 87.12 68 CYS A CA 1
ATOM 530 C C . CYS A 1 68 ? 26.562 56.219 32.281 1 87.12 68 CYS A C 1
ATOM 532 O O . CYS A 1 68 ? 26.422 56.156 33.5 1 87.12 68 CYS A O 1
ATOM 534 N N . ASN A 1 69 ? 27.25 55.438 31.641 1 81.75 69 ASN A N 1
ATOM 535 C CA . ASN A 1 69 ? 28.141 54.531 32.406 1 81.75 69 ASN A CA 1
ATOM 536 C C . ASN A 1 69 ? 29.516 55.156 32.594 1 81.75 69 ASN A C 1
ATOM 538 O O . ASN A 1 69 ? 29.859 56.156 31.953 1 81.75 69 ASN A O 1
ATOM 542 N N . ASP A 1 70 ? 30.141 54.781 33.594 1 76.62 70 ASP A N 1
ATOM 543 C CA . ASP A 1 70 ? 31.422 55.375 34 1 76.62 70 ASP A CA 1
ATOM 544 C C . ASP A 1 70 ? 32.531 54.969 33.031 1 76.62 70 ASP A C 1
ATOM 546 O O . ASP A 1 70 ? 33.469 54.25 33.375 1 76.62 70 ASP A O 1
ATOM 550 N N . LEU A 1 71 ? 32.25 55.406 31.797 1 74.81 71 LEU A N 1
ATOM 551 C CA . LEU A 1 71 ? 33.281 55.156 30.797 1 74.81 71 LEU A CA 1
ATOM 552 C C . LEU A 1 71 ? 34.094 56.406 30.516 1 74.81 71 LEU A C 1
ATOM 554 O O . LEU A 1 71 ? 33.688 57.5 30.906 1 74.81 71 LEU A O 1
ATOM 558 N N . LYS A 1 72 ? 35.281 56.188 29.953 1 74.62 72 LYS A N 1
ATOM 559 C CA . LYS A 1 72 ? 36.219 57.281 29.688 1 74.62 72 LYS A CA 1
ATOM 560 C C . LYS A 1 72 ? 35.594 58.344 28.797 1 74.62 72 LYS A C 1
ATOM 562 O O . LYS A 1 72 ? 35.875 59.531 28.938 1 74.62 72 LYS A O 1
ATOM 567 N N . GLU A 1 73 ? 34.688 57.938 28.078 1 73.12 73 GLU A N 1
ATOM 568 C CA . GLU A 1 73 ? 34.094 58.812 27.062 1 73.12 73 GLU A CA 1
ATOM 569 C C . GLU A 1 73 ? 33.031 59.719 27.672 1 73.12 73 GLU A C 1
ATOM 571 O O . GLU A 1 73 ? 32.625 60.719 27.062 1 73.12 73 GLU A O 1
ATOM 576 N N . LYS A 1 74 ? 32.656 59.406 28.797 1 80.56 74 LYS A N 1
ATOM 577 C CA . LYS A 1 74 ? 31.594 60.156 29.484 1 80.56 74 LYS A CA 1
ATOM 578 C C . LYS A 1 74 ? 31.859 61.656 29.453 1 80.56 74 LYS A C 1
ATOM 580 O O . LYS A 1 74 ? 30.938 62.438 29.281 1 80.56 74 LYS A O 1
ATOM 585 N N . HIS A 1 75 ? 33.156 62 29.484 1 82.38 75 HIS A N 1
ATOM 586 C CA . HIS A 1 75 ? 33.438 63.406 29.594 1 82.38 75 HIS A CA 1
ATOM 587 C C . HIS A 1 75 ? 34.25 63.906 28.422 1 82.38 75 HIS A C 1
ATOM 589 O O . HIS A 1 75 ? 34.562 65.125 28.344 1 82.38 75 HIS A O 1
ATOM 595 N N . GLU A 1 76 ? 34.469 63.094 27.516 1 88.44 76 GLU A N 1
ATOM 596 C CA . GLU A 1 76 ? 35.281 63.5 26.359 1 88.44 76 GLU A CA 1
ATOM 597 C C . GLU A 1 76 ? 34.5 64.375 25.422 1 88.44 76 GLU A C 1
ATOM 599 O O . GLU A 1 76 ? 33.312 64.125 25.172 1 88.44 76 GLU A O 1
ATOM 604 N N . GLN A 1 77 ? 35.156 65.375 24.984 1 89.12 77 GLN A N 1
ATOM 605 C CA . GLN A 1 77 ? 34.5 66.375 24.125 1 89.12 77 GLN A CA 1
ATOM 606 C C . GLN A 1 77 ? 34.375 65.812 22.688 1 89.12 77 GLN A C 1
ATOM 608 O O . GLN A 1 77 ? 33.375 66.062 22.016 1 89.12 77 GLN A O 1
ATOM 613 N N . LYS A 1 78 ? 35.406 65.188 22.219 1 92.94 78 LYS A N 1
ATOM 614 C CA . LYS A 1 78 ? 35.438 64.625 20.891 1 92.94 78 LYS A CA 1
ATOM 615 C C . LYS A 1 78 ? 35.531 63.094 20.969 1 92.94 78 LYS A C 1
ATOM 617 O O . LYS A 1 78 ? 36.469 62.531 21.578 1 92.94 78 LYS A O 1
ATOM 622 N N . ILE A 1 79 ? 34.625 62.5 20.375 1 93.62 79 ILE A N 1
ATOM 623 C CA . ILE A 1 79 ? 34.562 61.031 20.438 1 93.62 79 ILE A CA 1
ATOM 624 C C . ILE A 1 79 ? 34.688 60.469 19.016 1 93.62 79 ILE A C 1
ATOM 626 O O . ILE A 1 79 ? 33.844 60.719 18.172 1 93.62 79 ILE A O 1
ATOM 630 N N . PRO A 1 80 ? 35.688 59.688 18.766 1 93.62 80 PRO A N 1
ATOM 631 C CA . PRO A 1 80 ? 35.781 59 17.469 1 93.62 80 PRO A CA 1
ATOM 632 C C . PRO A 1 80 ? 34.844 57.812 17.344 1 93.62 80 PRO A C 1
ATOM 634 O O . PRO A 1 80 ? 34.781 56.969 18.25 1 93.62 80 PRO A O 1
ATOM 637 N N . ILE A 1 81 ? 34.062 57.781 16.297 1 93.19 81 ILE A N 1
ATOM 638 C CA . ILE A 1 81 ? 33.125 56.719 16.031 1 93.19 81 ILE A CA 1
ATOM 639 C C . ILE A 1 81 ? 33.594 55.906 14.812 1 93.19 81 ILE A C 1
ATOM 641 O O . ILE A 1 81 ? 33.812 56.469 13.75 1 93.19 81 ILE A O 1
ATOM 645 N N . HIS A 1 82 ? 33.688 54.562 14.961 1 91.62 82 HIS A N 1
ATOM 646 C CA . HIS A 1 82 ? 34.125 53.688 13.883 1 91.62 82 HIS A CA 1
ATOM 647 C C . HIS A 1 82 ? 33 52.75 13.445 1 91.62 82 HIS A C 1
ATOM 649 O O . HIS A 1 82 ? 32.031 52.531 14.195 1 91.62 82 HIS A O 1
ATOM 655 N N . GLY A 1 83 ? 33.031 52.25 12.086 1 88.19 83 GLY A N 1
ATOM 656 C CA . GLY A 1 83 ? 32.094 51.25 11.617 1 88.19 83 GLY A CA 1
ATOM 657 C C . GLY A 1 83 ? 30.938 51.812 10.852 1 88.19 83 GLY A C 1
ATOM 658 O O . GLY A 1 83 ? 30 51.094 10.477 1 88.19 83 GLY A O 1
ATOM 659 N N . VAL A 1 84 ? 30.875 53.125 10.82 1 91.81 84 VAL A N 1
ATOM 660 C CA . VAL A 1 84 ? 29.797 53.781 10.086 1 91.81 84 VAL A CA 1
ATOM 661 C C . VAL A 1 84 ? 30.359 54.938 9.25 1 91.81 84 VAL A C 1
ATOM 663 O O . VAL A 1 84 ? 31.375 55.531 9.617 1 91.81 84 VAL A O 1
ATOM 666 N N . ASP A 1 85 ? 29.781 55.156 8.102 1 92.69 85 ASP A N 1
ATOM 667 C CA . ASP A 1 85 ? 30.203 56.281 7.277 1 92.69 85 ASP A CA 1
ATOM 668 C C . ASP A 1 85 ? 29.5 57.594 7.688 1 92.69 85 ASP A C 1
ATOM 670 O O . ASP A 1 85 ? 28.469 57.531 8.367 1 92.69 85 ASP A O 1
ATOM 674 N N . ALA A 1 86 ? 30.016 58.719 7.258 1 93.75 86 ALA A N 1
ATOM 675 C CA . ALA A 1 86 ? 29.531 60.031 7.664 1 93.75 86 ALA A CA 1
ATOM 676 C C . ALA A 1 86 ? 28.109 60.281 7.18 1 93.75 86 ALA A C 1
ATOM 678 O O . ALA A 1 86 ? 27.297 60.875 7.887 1 93.75 86 ALA A O 1
ATOM 679 N N . ASP A 1 87 ? 27.844 59.75 6.016 1 92.31 87 ASP A N 1
ATOM 680 C CA . ASP A 1 87 ? 26.516 59.969 5.445 1 92.31 87 ASP A CA 1
ATOM 681 C C . ASP A 1 87 ? 25.453 59.25 6.258 1 92.31 87 ASP A C 1
ATOM 683 O O . ASP A 1 87 ? 24.375 59.781 6.531 1 92.31 87 ASP A O 1
ATOM 687 N N . SER A 1 88 ? 25.688 58.031 6.668 1 92.75 88 SER A N 1
ATOM 688 C CA . SER A 1 88 ? 24.766 57.25 7.469 1 92.75 88 SER A CA 1
ATOM 689 C C . SER A 1 88 ? 24.562 57.844 8.852 1 92.75 88 SER A C 1
ATOM 691 O O . SER A 1 88 ? 23.453 57.875 9.367 1 92.75 88 SER A O 1
ATOM 693 N N . MET A 1 89 ? 25.688 58.344 9.438 1 93.56 89 MET A N 1
ATOM 694 C CA . MET A 1 89 ? 25.594 58.969 10.75 1 93.56 89 MET A CA 1
ATOM 695 C C . MET A 1 89 ? 24.75 60.25 10.688 1 93.56 89 MET A C 1
ATOM 697 O O . MET A 1 89 ? 23.953 60.5 11.586 1 93.56 89 MET A O 1
ATOM 701 N N . GLN A 1 90 ? 24.984 60.969 9.617 1 93.12 90 GLN A N 1
ATOM 702 C CA . GLN A 1 90 ? 24.203 62.188 9.422 1 93.12 90 GLN A CA 1
ATOM 703 C C . GLN A 1 90 ? 22.703 61.844 9.391 1 93.12 90 GLN A C 1
ATOM 705 O O . GLN A 1 90 ? 21.906 62.562 10.016 1 93.12 90 GLN A O 1
ATOM 710 N N . LEU A 1 91 ? 22.391 60.844 8.664 1 92.81 91 LEU A N 1
ATOM 711 C CA . LEU A 1 91 ? 21 60.438 8.547 1 92.81 91 LEU A CA 1
ATOM 712 C C . LEU A 1 91 ? 20.422 60 9.898 1 92.81 91 LEU A C 1
ATOM 714 O O . LEU A 1 91 ? 19.297 60.344 10.234 1 92.81 91 LEU A O 1
ATOM 718 N N . LEU A 1 92 ? 21.188 59.281 10.695 1 94.31 92 LEU A N 1
ATOM 719 C CA . LEU A 1 92 ? 20.766 58.844 12.023 1 94.31 92 LEU A CA 1
ATOM 720 C C . LEU A 1 92 ? 20.531 60.031 12.945 1 94.31 92 LEU A C 1
ATOM 722 O O . LEU A 1 92 ? 19.531 60.062 13.664 1 94.31 92 LEU A O 1
ATOM 726 N N . LEU A 1 93 ? 21.453 60.969 12.836 1 92.94 93 LEU A N 1
ATOM 727 C CA . LEU A 1 93 ? 21.359 62.156 13.688 1 92.94 93 LEU A CA 1
ATOM 728 C C . LEU A 1 93 ? 20.203 63.062 13.258 1 92.94 93 LEU A C 1
ATOM 730 O O . LEU A 1 93 ? 19.453 63.562 14.102 1 92.94 93 LEU A O 1
ATOM 734 N N . ASP A 1 94 ? 20.078 63.219 11.992 1 91.88 94 ASP A N 1
ATOM 735 C CA . ASP A 1 94 ? 18.953 64 11.484 1 91.88 94 ASP A CA 1
ATOM 736 C C . ASP A 1 94 ? 17.625 63.406 11.945 1 91.88 94 ASP A C 1
ATOM 738 O O . ASP A 1 94 ? 16.734 64.125 12.352 1 91.88 94 ASP A O 1
ATOM 742 N N . TYR A 1 95 ? 17.547 62.094 11.883 1 92.5 95 TYR A N 1
ATOM 743 C CA . TYR A 1 95 ? 16.328 61.438 12.32 1 92.5 95 TYR A CA 1
ATOM 744 C C . TYR A 1 95 ? 16.109 61.594 13.812 1 92.5 95 TYR A C 1
ATOM 746 O O . TYR A 1 95 ? 14.984 61.844 14.266 1 92.5 95 TYR A O 1
ATOM 754 N N . THR A 1 96 ? 17.094 61.562 14.547 1 91.06 96 THR A N 1
ATOM 755 C CA . THR A 1 96 ? 17.031 61.688 16 1 91.06 96 THR A CA 1
ATOM 756 C C . THR A 1 96 ? 16.547 63.062 16.406 1 91.06 96 THR A C 1
ATOM 758 O O . THR A 1 96 ? 15.742 63.188 17.328 1 91.06 96 THR A O 1
ATOM 761 N N . TYR A 1 97 ? 16.938 64.062 15.641 1 91.06 97 TYR A N 1
ATOM 762 C CA . TYR A 1 97 ? 16.625 65.438 16.016 1 91.06 97 TYR A CA 1
ATOM 763 C C . TYR A 1 97 ? 15.344 65.875 15.328 1 91.06 97 TYR A C 1
ATOM 765 O O . TYR A 1 97 ? 14.703 66.875 15.773 1 91.06 97 TYR A O 1
ATOM 773 N N . THR A 1 98 ? 14.961 65.25 14.195 1 89.88 98 THR A N 1
ATOM 774 C CA . THR A 1 98 ? 13.836 65.812 13.43 1 89.88 98 THR A CA 1
ATOM 775 C C . THR A 1 98 ? 12.711 64.75 13.312 1 89.88 98 THR A C 1
ATOM 777 O O . THR A 1 98 ? 11.586 65.125 12.961 1 89.88 98 THR A O 1
ATOM 780 N N . SER A 1 99 ? 13.008 63.438 13.539 1 88.19 99 SER A N 1
ATOM 781 C CA . SER A 1 99 ? 12.086 62.344 13.359 1 88.19 99 SER A CA 1
ATOM 782 C C . SER A 1 99 ? 11.719 62.156 11.883 1 88.19 99 SER A C 1
ATOM 784 O O . SER A 1 99 ? 10.672 61.594 11.562 1 88.19 99 SER A O 1
ATOM 786 N N . LYS A 1 100 ? 12.508 62.812 11.039 1 90.31 100 LYS A N 1
ATOM 787 C CA . LYS A 1 100 ? 12.305 62.656 9.602 1 90.31 100 LYS A CA 1
ATOM 788 C C . LYS A 1 100 ? 13.516 62.031 8.93 1 90.31 100 LYS A C 1
ATOM 790 O O . LYS A 1 100 ? 14.656 62.344 9.266 1 90.31 100 LYS A O 1
ATOM 795 N N . VAL A 1 101 ? 13.148 61 8.156 1 90.62 101 VAL A N 1
ATOM 796 C CA . VAL A 1 101 ? 14.234 60.344 7.422 1 90.62 101 VAL A CA 1
ATOM 797 C C . VAL A 1 101 ? 13.719 59.875 6.066 1 90.62 101 VAL A C 1
ATOM 799 O O . VAL A 1 101 ? 12.547 59.5 5.934 1 90.62 101 VAL A O 1
ATOM 802 N N . GLN A 1 102 ? 14.531 60 5.105 1 90.94 102 GLN A N 1
ATOM 803 C CA . GLN A 1 102 ? 14.219 59.438 3.791 1 90.94 102 GLN A CA 1
ATOM 804 C C . GLN A 1 102 ? 14.898 58.094 3.586 1 90.94 102 GLN A C 1
ATOM 806 O O . GLN A 1 102 ? 16.109 58.031 3.428 1 90.94 102 GLN A O 1
ATOM 811 N N . ILE A 1 103 ? 14.07 57.031 3.611 1 91.19 103 ILE A N 1
ATOM 812 C CA . ILE A 1 103 ? 14.578 55.688 3.422 1 91.19 103 ILE A CA 1
ATOM 813 C C . ILE A 1 103 ? 14.227 55.188 2.02 1 91.19 103 ILE A C 1
ATOM 815 O O . ILE A 1 103 ? 13.078 55.312 1.578 1 91.19 103 ILE A O 1
ATOM 819 N N . THR A 1 104 ? 15.148 54.719 1.25 1 90.75 104 THR A N 1
ATOM 820 C CA . THR A 1 104 ? 14.969 54.156 -0.08 1 90.75 104 THR A CA 1
ATOM 821 C C . THR A 1 104 ? 15.555 52.75 -0.148 1 90.75 104 THR A C 1
ATOM 823 O O . THR A 1 104 ? 16.203 52.281 0.792 1 90.75 104 THR A O 1
ATOM 826 N N . LYS A 1 105 ? 15.344 51.969 -1.227 1 88.31 105 LYS A N 1
ATOM 827 C CA . LYS A 1 105 ? 15.852 50.625 -1.436 1 88.31 105 LYS A CA 1
ATOM 828 C C . LYS A 1 105 ? 17.375 50.625 -1.47 1 88.31 105 LYS A C 1
ATOM 830 O O . LYS A 1 105 ? 18.016 49.625 -1.116 1 88.31 105 LYS A O 1
ATOM 835 N N . HIS A 1 106 ? 17.938 51.781 -1.759 1 88.56 106 HIS A N 1
ATOM 836 C CA . HIS A 1 106 ? 19.391 51.844 -1.955 1 88.56 106 HIS A CA 1
ATOM 837 C C . HIS A 1 106 ? 20.109 52.156 -0.643 1 88.56 106 HIS A C 1
ATOM 839 O O . HIS A 1 106 ? 21.266 51.781 -0.477 1 88.56 106 HIS A O 1
ATOM 845 N N . ASN A 1 107 ? 19.406 52.812 0.257 1 90.5 107 ASN A N 1
ATOM 846 C CA . ASN A 1 107 ? 20.141 53.219 1.452 1 90.5 107 ASN A CA 1
ATOM 847 C C . ASN A 1 107 ? 19.656 52.469 2.689 1 90.5 107 ASN A C 1
ATOM 849 O O . ASN A 1 107 ? 20.297 52.5 3.738 1 90.5 107 ASN A O 1
ATOM 853 N N . VAL A 1 108 ? 18.547 51.719 2.541 1 91.75 108 VAL A N 1
ATOM 854 C CA . VAL A 1 108 ? 17.906 51.125 3.699 1 91.75 108 VAL A CA 1
ATOM 855 C C . VAL A 1 108 ? 18.875 50.156 4.391 1 91.75 108 VAL A C 1
ATOM 857 O O . VAL A 1 108 ? 18.938 50.125 5.621 1 91.75 108 VAL A O 1
ATOM 860 N N . GLN A 1 109 ? 19.625 49.406 3.68 1 89.94 109 GLN A N 1
ATOM 861 C CA . GLN A 1 109 ? 20.531 48.438 4.266 1 89.94 109 GLN A CA 1
ATOM 862 C C . GLN A 1 109 ? 21.609 49.125 5.086 1 89.94 109 GLN A C 1
ATOM 864 O O . GLN A 1 109 ? 21.906 48.719 6.211 1 89.94 109 GLN A O 1
ATOM 869 N N . LYS A 1 110 ? 22.203 50.188 4.523 1 90.94 110 LYS A N 1
ATOM 870 C CA . LYS A 1 110 ? 23.266 50.906 5.207 1 90.94 110 LYS A CA 1
ATOM 871 C C . LYS A 1 110 ? 22.734 51.594 6.477 1 90.94 110 LYS A C 1
ATOM 873 O O . LYS A 1 110 ? 23.406 51.562 7.516 1 90.94 110 LYS A O 1
ATOM 878 N N . ILE A 1 111 ? 21.609 52.156 6.332 1 92.38 111 ILE A N 1
ATOM 879 C CA . ILE A 1 111 ? 21 52.812 7.48 1 92.38 111 ILE A CA 1
ATOM 880 C C . ILE A 1 111 ? 20.703 51.812 8.57 1 92.38 111 ILE A C 1
ATOM 882 O O . ILE A 1 111 ? 20.969 52.062 9.75 1 92.38 111 ILE A O 1
ATOM 886 N N . LEU A 1 112 ? 20.172 50.656 8.125 1 92.31 112 LEU A N 1
ATOM 887 C CA . LEU A 1 112 ? 19.828 49.594 9.07 1 92.31 112 LEU A CA 1
ATOM 888 C C . LEU A 1 112 ? 21.062 49.094 9.781 1 92.31 112 LEU A C 1
ATOM 890 O O . LEU A 1 112 ? 21.047 48.875 11 1 92.31 112 LEU A O 1
ATOM 894 N N . GLU A 1 113 ? 22.078 48.875 9.094 1 91.44 113 GLU A N 1
ATOM 895 C CA . GLU A 1 113 ? 23.344 48.406 9.672 1 91.44 113 GLU A CA 1
ATOM 896 C C . GLU A 1 113 ? 23.875 49.406 10.711 1 91.44 113 GLU A C 1
ATOM 898 O O . GLU A 1 113 ? 24.281 49 11.805 1 91.44 113 GLU A O 1
ATOM 903 N N . ALA A 1 114 ? 23.828 50.625 10.391 1 92.81 114 ALA A N 1
ATOM 904 C CA . ALA A 1 114 ? 24.297 51.656 11.297 1 92.81 114 ALA A CA 1
ATOM 905 C C . ALA A 1 114 ? 23.391 51.781 12.516 1 92.81 114 ALA A C 1
ATOM 907 O O . ALA A 1 114 ? 23.859 51.875 13.648 1 92.81 114 ALA A O 1
ATOM 908 N N . ALA A 1 115 ? 22.125 51.844 12.203 1 93.88 115 ALA A N 1
ATOM 909 C CA . ALA A 1 115 ? 21.156 51.938 13.281 1 93.88 115 ALA A CA 1
ATOM 910 C C . ALA A 1 115 ? 21.281 50.75 14.258 1 93.88 115 ALA A C 1
ATOM 912 O O . ALA A 1 115 ? 21.156 50.938 15.469 1 93.88 115 ALA A O 1
ATOM 913 N N . SER A 1 116 ? 21.547 49.562 13.727 1 91.44 116 SER A N 1
ATOM 914 C CA . SER A 1 116 ? 21.719 48.375 14.555 1 91.44 116 SER A CA 1
ATOM 915 C C . SER A 1 116 ? 23.016 48.406 15.336 1 91.44 116 SER A C 1
ATOM 917 O O . SER A 1 116 ? 23.062 48.031 16.516 1 91.44 116 SER A O 1
ATOM 919 N N . LEU A 1 117 ? 24.047 48.875 14.742 1 91.06 117 LEU A N 1
ATOM 920 C CA . LEU A 1 117 ? 25.359 48.969 15.375 1 91.06 117 LEU A CA 1
ATOM 921 C C . LEU A 1 117 ? 25.328 49.906 16.562 1 91.06 117 LEU A C 1
ATOM 923 O O . LEU A 1 117 ? 25.906 49.625 17.625 1 91.06 117 LEU A O 1
ATOM 927 N N . PHE A 1 118 ? 24.609 51 16.422 1 92.94 118 PHE A N 1
ATOM 928 C CA . PHE A 1 118 ? 24.594 52 17.469 1 92.94 118 PHE A CA 1
ATOM 929 C C . PHE A 1 118 ? 23.297 51.969 18.25 1 92.94 118 PHE A C 1
ATOM 931 O O . PHE A 1 118 ? 23 52.875 19.031 1 92.94 118 PHE A O 1
ATOM 938 N N . GLN A 1 119 ? 22.453 51 17.906 1 92.38 119 GLN A N 1
ATOM 939 C CA . GLN A 1 119 ? 21.266 50.625 18.672 1 92.38 119 GLN A CA 1
ATOM 940 C C . GLN A 1 119 ? 20.266 51.781 18.719 1 92.38 119 GLN A C 1
ATOM 942 O O . GLN A 1 119 ? 19.781 52.125 19.797 1 92.38 119 GLN A O 1
ATOM 947 N N . PHE A 1 120 ? 20.141 52.438 17.609 1 93.56 120 PHE A N 1
ATOM 948 C CA . PHE A 1 120 ? 19.016 53.344 17.453 1 93.56 120 PHE A CA 1
ATOM 949 C C . PHE A 1 120 ? 17.719 52.594 17.234 1 93.56 120 PHE A C 1
ATOM 951 O O . PHE A 1 120 ? 17.344 52.312 16.094 1 93.56 120 PHE A O 1
ATOM 958 N N . VAL A 1 121 ? 16.984 52.25 18.172 1 90.19 121 VAL A N 1
ATOM 959 C CA . VAL A 1 121 ? 15.883 51.281 18.172 1 90.19 121 VAL A CA 1
ATOM 960 C C . VAL A 1 121 ? 14.766 51.781 17.25 1 90.19 121 VAL A C 1
ATOM 962 O O . VAL A 1 121 ? 14.203 51 16.484 1 90.19 121 VAL A O 1
ATOM 965 N N . GLN A 1 122 ? 14.445 53.062 17.344 1 91.12 122 GLN A N 1
ATOM 966 C CA . GLN A 1 122 ? 13.359 53.625 16.531 1 91.12 122 GLN A CA 1
ATOM 967 C C . GLN A 1 122 ? 13.703 53.562 15.047 1 91.12 122 GLN A C 1
ATOM 969 O O . GLN A 1 122 ? 12.852 53.25 14.211 1 91.12 122 GLN A O 1
ATOM 974 N N . MET A 1 123 ? 14.914 53.875 14.742 1 91.38 123 MET A N 1
ATOM 975 C CA . MET A 1 123 ? 15.359 53.844 13.352 1 91.38 123 MET A CA 1
ATOM 976 C C . MET A 1 123 ? 15.344 52.406 12.82 1 91.38 123 MET A C 1
ATOM 978 O O . MET A 1 123 ? 14.992 52.156 11.664 1 91.38 123 MET A O 1
ATOM 982 N N . VAL A 1 124 ? 15.734 51.469 13.656 1 91.81 124 VAL A N 1
ATOM 983 C CA . VAL A 1 124 ? 15.719 50.062 13.273 1 91.81 124 VAL A CA 1
ATOM 984 C C . VAL A 1 124 ? 14.289 49.656 12.938 1 91.81 124 VAL A C 1
ATOM 986 O O . VAL A 1 124 ? 14.055 48.969 11.922 1 91.81 124 VAL A O 1
ATOM 989 N N . ASP A 1 125 ? 13.352 50.031 13.664 1 90.69 125 ASP A N 1
ATOM 990 C CA . ASP A 1 125 ? 11.945 49.688 13.453 1 90.69 125 ASP A CA 1
ATOM 991 C C . ASP A 1 125 ? 11.43 50.281 12.141 1 90.69 125 ASP A C 1
ATOM 993 O O . ASP A 1 125 ? 10.664 49.625 11.43 1 90.69 125 ASP A O 1
ATOM 997 N N . VAL A 1 126 ? 11.789 51.531 11.922 1 91.94 126 VAL A N 1
ATOM 998 C CA . VAL A 1 126 ? 11.367 52.219 10.695 1 91.94 126 VAL A CA 1
ATOM 999 C C . VAL A 1 126 ? 11.945 51.469 9.484 1 91.94 126 VAL A C 1
ATOM 1001 O O . VAL A 1 126 ? 11.242 51.25 8.5 1 91.94 126 VAL A O 1
ATOM 1004 N N . CYS A 1 127 ? 13.219 51.125 9.578 1 92.25 127 CYS A N 1
ATOM 1005 C CA . CYS A 1 127 ? 13.859 50.406 8.492 1 92.25 127 CYS A CA 1
ATOM 1006 C C . CYS A 1 127 ? 13.219 49.031 8.297 1 92.25 127 CYS A C 1
ATOM 1008 O O . CYS A 1 127 ? 12.969 48.594 7.164 1 92.25 127 CYS A O 1
ATOM 1010 N N . ALA A 1 128 ? 12.961 48.344 9.375 1 92.38 128 ALA A N 1
ATOM 1011 C CA . ALA A 1 128 ? 12.32 47.031 9.328 1 92.38 128 ALA A CA 1
ATOM 1012 C C . ALA A 1 128 ? 10.938 47.094 8.688 1 92.38 128 ALA A C 1
ATOM 1014 O O . ALA A 1 128 ? 10.562 46.25 7.891 1 92.38 128 ALA A O 1
ATOM 1015 N N . SER A 1 129 ? 10.211 48.094 9.031 1 92.31 129 SER A N 1
ATOM 1016 C CA . SER A 1 129 ? 8.883 48.312 8.453 1 92.31 129 SER A CA 1
ATOM 1017 C C . SER A 1 129 ? 8.969 48.562 6.957 1 92.31 129 SER A C 1
ATOM 1019 O O . SER A 1 129 ? 8.156 48.062 6.184 1 92.31 129 SER A O 1
ATOM 1021 N N . PHE A 1 130 ? 9.883 49.375 6.605 1 94 130 PHE A N 1
ATOM 1022 C CA . PHE A 1 130 ? 10.102 49.656 5.188 1 94 130 PHE A CA 1
ATOM 1023 C C . PHE A 1 130 ? 10.406 48.375 4.43 1 94 130 PHE A C 1
ATOM 1025 O O . PHE A 1 130 ? 9.836 48.125 3.367 1 94 130 PHE A O 1
ATOM 1032 N N . LEU A 1 131 ? 11.273 47.594 4.953 1 94.19 131 LEU A N 1
ATOM 1033 C CA . LEU A 1 131 ? 11.688 46.344 4.309 1 94.19 131 LEU A CA 1
ATOM 1034 C C . LEU A 1 131 ? 10.516 45.375 4.219 1 94.19 131 LEU A C 1
ATOM 1036 O O . LEU A 1 131 ? 10.375 44.656 3.223 1 94.19 131 LEU A O 1
ATOM 1040 N N . THR A 1 132 ? 9.672 45.281 5.199 1 94.06 132 THR A N 1
ATOM 1041 C CA . THR A 1 132 ? 8.5 44.406 5.211 1 94.06 132 THR A CA 1
ATOM 1042 C C . THR A 1 132 ? 7.535 44.781 4.09 1 94.06 132 THR A C 1
ATOM 1044 O O . THR A 1 132 ? 6.988 43.906 3.414 1 94.06 132 THR A O 1
ATOM 1047 N N . GLU A 1 133 ? 7.379 46.062 3.887 1 93.25 133 GLU A N 1
ATOM 1048 C CA . GLU A 1 133 ? 6.465 46.531 2.855 1 93.25 133 GLU A CA 1
ATOM 1049 C C . GLU A 1 133 ? 7.051 46.344 1.461 1 93.25 133 GLU A C 1
ATOM 1051 O O . GLU A 1 133 ? 6.309 46.219 0.482 1 93.25 133 GLU A O 1
ATOM 1056 N N . ALA A 1 134 ? 8.344 46.219 1.431 1 92.81 134 ALA A N 1
ATOM 1057 C CA . ALA A 1 134 ? 9.031 46.125 0.144 1 92.81 134 ALA A CA 1
ATOM 1058 C C . ALA A 1 134 ? 9.336 44.688 -0.214 1 92.81 134 ALA A C 1
ATOM 1060 O O . ALA A 1 134 ? 10.086 44.406 -1.158 1 92.81 134 ALA A O 1
ATOM 1061 N N . LEU A 1 135 ? 8.789 43.719 0.431 1 94.62 135 LEU A N 1
ATOM 1062 C CA . LEU A 1 135 ? 9.102 42.312 0.225 1 94.62 135 LEU A CA 1
ATOM 1063 C C . LEU A 1 135 ? 8.617 41.844 -1.142 1 94.62 135 LEU A C 1
ATOM 1065 O O . LEU A 1 135 ? 7.484 42.156 -1.538 1 94.62 135 LEU A O 1
ATOM 1069 N N . LEU A 1 136 ? 9.43 41.188 -1.854 1 95.06 136 LEU A N 1
ATOM 1070 C CA . LEU A 1 136 ? 9.164 40.531 -3.127 1 95.06 136 LEU A CA 1
ATOM 1071 C C . LEU A 1 136 ? 9.812 39.156 -3.168 1 95.06 136 LEU A C 1
ATOM 1073 O O . LEU A 1 136 ? 10.766 38.906 -2.426 1 95.06 136 LEU A O 1
ATOM 1077 N N . PRO A 1 137 ? 9.344 38.281 -3.932 1 96 137 PRO A N 1
ATOM 1078 C CA . PRO A 1 137 ? 9.945 36.938 -4.035 1 96 137 PRO A CA 1
ATOM 1079 C C . PRO A 1 137 ? 11.43 36.969 -4.398 1 96 137 PRO A C 1
ATOM 1081 O O . PRO A 1 137 ? 12.203 36.125 -3.941 1 96 137 PRO A O 1
ATOM 1084 N N . GLU A 1 138 ? 11.875 38.031 -5.051 1 95.06 138 GLU A N 1
ATOM 1085 C CA . GLU A 1 138 ? 13.25 38.125 -5.547 1 95.06 138 GLU A CA 1
ATOM 1086 C C . GLU A 1 138 ? 14.195 38.625 -4.461 1 95.06 138 GLU A C 1
ATOM 1088 O O . GLU A 1 138 ? 15.398 38.344 -4.504 1 95.06 138 GLU A O 1
ATOM 1093 N N . ASN A 1 139 ? 13.664 39.375 -3.521 1 94 139 ASN A N 1
ATOM 1094 C CA . ASN A 1 139 ? 14.578 40 -2.568 1 94 139 ASN A CA 1
ATOM 1095 C C . ASN A 1 139 ? 14.383 39.438 -1.159 1 94 139 ASN A C 1
ATOM 1097 O O . ASN A 1 139 ? 15.164 39.719 -0.257 1 94 139 ASN A O 1
ATOM 1101 N N . CYS A 1 140 ? 13.359 38.656 -0.928 1 96.12 140 CYS A N 1
ATOM 1102 C CA . CYS A 1 140 ? 12.969 38.219 0.412 1 96.12 140 CYS A CA 1
ATOM 1103 C C . CYS A 1 140 ? 14.078 37.406 1.07 1 96.12 140 CYS A C 1
ATOM 1105 O O . CYS A 1 140 ? 14.297 37.531 2.279 1 96.12 140 CYS A O 1
ATOM 1107 N N . ILE A 1 141 ? 14.789 36.656 0.334 1 96.5 141 ILE A N 1
ATOM 1108 C CA . ILE A 1 141 ? 15.859 35.875 0.912 1 96.5 141 ILE A CA 1
ATOM 1109 C C . ILE A 1 141 ? 16.969 36.781 1.422 1 96.5 141 ILE A C 1
ATOM 1111 O O . ILE A 1 141 ? 17.516 36.562 2.504 1 96.5 141 ILE A O 1
ATOM 1115 N N . GLY A 1 142 ? 17.375 37.781 0.622 1 94.12 142 GLY A N 1
ATOM 1116 C CA . GLY A 1 142 ? 18.344 38.781 1.067 1 94.12 142 GLY A CA 1
ATOM 1117 C C . GLY A 1 142 ? 17.938 39.5 2.336 1 94.12 142 GLY A C 1
ATOM 1118 O O . GLY A 1 142 ? 18.75 39.688 3.236 1 94.12 142 GLY A O 1
ATOM 1119 N N . ILE A 1 143 ? 16.672 39.812 2.361 1 94.69 143 ILE A N 1
ATOM 1120 C CA . ILE A 1 143 ? 16.156 40.531 3.533 1 94.69 143 ILE A CA 1
ATOM 1121 C C . ILE A 1 143 ? 16.172 39.594 4.738 1 94.69 143 ILE A C 1
ATOM 1123 O O . ILE A 1 143 ? 16.453 40 5.859 1 94.69 143 ILE A O 1
ATOM 1127 N N . LEU A 1 144 ? 15.883 38.312 4.551 1 96.31 144 LEU A N 1
ATOM 1128 C CA . LEU A 1 144 ? 15.945 37.312 5.625 1 96.31 144 LEU A CA 1
ATOM 1129 C C . LEU A 1 144 ? 17.359 37.219 6.184 1 96.31 144 LEU A C 1
ATOM 1131 O O . LEU A 1 144 ? 17.547 37.156 7.402 1 96.31 144 LEU A O 1
ATOM 1135 N N . ARG A 1 145 ? 18.328 37.219 5.328 1 93.06 145 ARG A N 1
ATOM 1136 C CA . ARG A 1 145 ? 19.719 37.188 5.742 1 93.06 145 ARG A CA 1
ATOM 1137 C C . ARG A 1 145 ? 20.094 38.406 6.562 1 93.06 145 ARG A C 1
ATOM 1139 O O . ARG A 1 145 ? 20.797 38.312 7.57 1 93.06 145 ARG A O 1
ATOM 1146 N N . LEU A 1 146 ? 19.641 39.5 6.109 1 91.5 146 LEU A N 1
ATOM 1147 C CA . LEU A 1 146 ? 19.875 40.75 6.812 1 91.5 146 LEU A CA 1
ATOM 1148 C C . LEU A 1 146 ? 19.266 40.719 8.211 1 91.5 146 LEU A C 1
ATOM 1150 O O . LEU A 1 146 ? 19.891 41.125 9.18 1 91.5 146 LEU A O 1
ATOM 1154 N N . ALA A 1 147 ? 18.031 40.281 8.219 1 93.38 147 ALA A N 1
ATOM 1155 C CA . ALA A 1 147 ? 17.328 40.188 9.492 1 93.38 147 ALA A CA 1
ATOM 1156 C C . ALA A 1 147 ? 18.062 39.25 10.453 1 93.38 147 ALA A C 1
ATOM 1158 O O . ALA A 1 147 ? 18.172 39.531 11.648 1 93.38 147 ALA A O 1
ATOM 1159 N N . ASP A 1 148 ? 18.609 38.188 9.953 1 92 148 ASP A N 1
ATOM 1160 C CA . ASP A 1 148 ? 19.312 37.219 10.766 1 92 148 ASP A CA 1
ATOM 1161 C C . ASP A 1 148 ? 20.656 37.781 11.258 1 92 148 ASP A C 1
ATOM 1163 O O . ASP A 1 148 ? 21.016 37.625 12.43 1 92 148 ASP A O 1
ATOM 1167 N N . THR A 1 149 ? 21.375 38.438 10.406 1 89 149 THR A N 1
ATOM 1168 C CA . THR A 1 149 ? 22.688 39 10.719 1 89 149 THR A CA 1
ATOM 1169 C C . THR A 1 149 ? 22.594 40.031 11.828 1 89 149 THR A C 1
ATOM 1171 O O . THR A 1 149 ? 23.484 40.125 12.68 1 89 149 THR A O 1
ATOM 1174 N N . HIS A 1 150 ? 21.453 40.719 11.812 1 87.94 150 HIS A N 1
ATOM 1175 C CA . HIS A 1 150 ? 21.328 41.812 12.773 1 87.94 150 HIS A CA 1
ATOM 1176 C C . HIS A 1 150 ? 20.344 41.469 13.883 1 87.94 150 HIS A C 1
ATOM 1178 O O . HIS A 1 150 ? 19.906 42.344 14.633 1 87.94 150 HIS A O 1
ATOM 1184 N N . CYS A 1 151 ? 19.828 40.25 13.898 1 87.75 151 CYS A N 1
ATOM 1185 C CA . CYS A 1 151 ? 19 39.688 14.961 1 87.75 151 CYS A CA 1
ATOM 1186 C C . CYS A 1 151 ? 17.688 40.469 15.086 1 87.75 151 CYS A C 1
ATOM 1188 O O . CYS A 1 151 ? 17.312 40.844 16.188 1 87.75 151 CYS A O 1
ATOM 1190 N N . LEU A 1 152 ? 17.188 40.844 13.992 1 90.44 152 LEU A N 1
ATOM 1191 C CA . LEU A 1 152 ? 15.891 41.5 13.961 1 90.44 152 LEU A CA 1
ATOM 1192 C C . LEU A 1 152 ? 14.766 40.469 13.953 1 90.44 152 LEU A C 1
ATOM 1194 O O . LEU A 1 152 ? 14.227 40.156 12.891 1 90.44 152 LEU A O 1
ATOM 1198 N N . ASP A 1 153 ? 14.242 40.031 15.031 1 91.56 153 ASP A N 1
ATOM 1199 C CA . ASP A 1 153 ? 13.352 38.906 15.188 1 91.56 153 ASP A CA 1
ATOM 1200 C C . ASP A 1 153 ? 12 39.156 14.523 1 91.56 153 ASP A C 1
ATOM 1202 O O . ASP A 1 153 ? 11.438 38.281 13.875 1 91.56 153 ASP A O 1
ATOM 1206 N N . THR A 1 154 ? 11.531 40.375 14.727 1 90.19 154 THR A N 1
ATOM 1207 C CA . THR A 1 154 ? 10.219 40.688 14.164 1 90.19 154 THR A CA 1
ATOM 1208 C C . THR A 1 154 ? 10.258 40.656 12.641 1 90.19 154 THR A C 1
ATOM 1210 O O . THR A 1 154 ? 9.367 40.094 12 1 90.19 154 THR A O 1
ATOM 1213 N N . LEU A 1 155 ? 11.281 41.312 12.094 1 92.75 155 LEU A N 1
ATOM 1214 C CA . LEU A 1 155 ? 11.438 41.312 10.641 1 92.75 155 LEU A CA 1
ATOM 1215 C C . LEU A 1 155 ? 11.664 39.875 10.125 1 92.75 155 LEU A C 1
ATOM 1217 O O . LEU A 1 155 ? 11.102 39.5 9.102 1 92.75 155 LEU A O 1
ATOM 1221 N N . LYS A 1 156 ? 12.453 39.156 10.844 1 95.62 156 LYS A N 1
ATOM 1222 C CA . LYS A 1 156 ? 12.734 37.75 10.477 1 95.62 156 LYS A CA 1
ATOM 1223 C C . LYS A 1 156 ? 11.445 36.938 10.383 1 95.62 156 LYS A C 1
ATOM 1225 O O . LYS A 1 156 ? 11.227 36.25 9.391 1 95.62 156 LYS A O 1
ATOM 1230 N N . HIS A 1 157 ? 10.633 37.094 11.32 1 95.5 157 HIS A N 1
ATOM 1231 C CA . HIS A 1 157 ? 9.367 36.344 11.359 1 95.5 157 HIS A CA 1
ATOM 1232 C C . HIS A 1 157 ? 8.461 36.781 10.211 1 95.5 157 HIS A C 1
ATOM 1234 O O . HIS A 1 157 ? 7.785 35.938 9.609 1 95.5 157 HIS A O 1
ATOM 1240 N N . GLN A 1 158 ? 8.453 38.031 9.969 1 95.19 158 GLN A N 1
ATOM 1241 C CA . GLN A 1 158 ? 7.609 38.562 8.891 1 95.19 158 GLN A CA 1
ATOM 1242 C C . GLN A 1 158 ? 8.078 38.031 7.535 1 95.19 158 GLN A C 1
ATOM 1244 O O . GLN A 1 158 ? 7.262 37.656 6.691 1 95.19 158 GLN A O 1
ATOM 1249 N N . VAL A 1 159 ? 9.336 38.062 7.383 1 97.12 159 VAL A N 1
ATOM 1250 C CA . VAL A 1 159 ? 9.891 37.594 6.113 1 97.12 159 VAL A CA 1
ATOM 1251 C C . VAL A 1 159 ? 9.656 36.094 5.965 1 97.12 159 VAL A C 1
ATOM 1253 O O . VAL A 1 159 ? 9.312 35.625 4.879 1 97.12 159 VAL A O 1
ATOM 1256 N N . GLN A 1 160 ? 9.828 35.344 6.953 1 97.25 160 GLN A N 1
ATOM 1257 C CA . GLN A 1 160 ? 9.578 33.906 6.926 1 97.25 160 GLN A CA 1
ATOM 1258 C C . GLN A 1 160 ? 8.125 33.625 6.547 1 97.25 160 GLN A C 1
ATOM 1260 O O . GLN A 1 160 ? 7.863 32.75 5.723 1 97.25 160 GLN A O 1
ATOM 1265 N N . ASN A 1 161 ? 7.277 34.312 7.145 1 97.25 161 ASN A N 1
ATOM 1266 C CA . ASN A 1 161 ? 5.863 34.156 6.82 1 97.25 161 ASN A CA 1
ATOM 1267 C C . ASN A 1 161 ? 5.582 34.469 5.355 1 97.25 161 ASN A C 1
ATOM 1269 O O . ASN A 1 161 ? 4.781 33.781 4.711 1 97.25 161 ASN A O 1
ATOM 1273 N N . TYR A 1 162 ? 6.211 35.531 4.918 1 97.81 162 TYR A N 1
ATOM 1274 C CA . TYR A 1 162 ? 6.07 35.875 3.508 1 97.81 162 TYR A CA 1
ATOM 1275 C C . TYR A 1 162 ? 6.531 34.719 2.617 1 97.81 162 TYR A C 1
ATOM 1277 O O . TYR A 1 162 ? 5.863 34.375 1.637 1 97.81 162 TYR A O 1
ATOM 1285 N N . ILE A 1 163 ? 7.652 34.125 2.936 1 98.31 163 ILE A N 1
ATOM 1286 C CA . ILE A 1 163 ? 8.211 33.031 2.162 1 98.31 163 ILE A CA 1
ATOM 1287 C C . ILE A 1 163 ? 7.246 31.844 2.176 1 98.31 163 ILE A C 1
ATOM 1289 O O . ILE A 1 163 ? 6.988 31.234 1.138 1 98.31 163 ILE A O 1
ATOM 1293 N N . ILE A 1 164 ? 6.68 31.547 3.279 1 98.44 164 ILE A N 1
ATOM 1294 C CA . ILE A 1 164 ? 5.75 30.438 3.469 1 98.44 164 ILE A CA 1
ATOM 1295 C C . ILE A 1 164 ? 4.512 30.656 2.602 1 98.44 164 ILE A C 1
ATOM 1297 O O . ILE A 1 164 ? 4.078 29.734 1.897 1 98.44 164 ILE A O 1
ATOM 1301 N N . GLN A 1 165 ? 4.012 31.859 2.518 1 97.38 165 GLN A N 1
ATOM 1302 C CA . GLN A 1 165 ? 2.77 32.188 1.819 1 97.38 165 GLN A CA 1
ATOM 1303 C C . GLN A 1 165 ? 2.998 32.281 0.314 1 97.38 165 GLN A C 1
ATOM 1305 O O . GLN A 1 165 ? 2.062 32.125 -0.474 1 97.38 165 GLN A O 1
ATOM 1310 N N . ASN A 1 166 ? 4.227 32.625 -0.086 1 97.81 166 ASN A N 1
ATOM 1311 C CA . ASN A 1 166 ? 4.562 32.75 -1.497 1 97.81 166 ASN A CA 1
ATOM 1312 C C . ASN A 1 166 ? 5.602 31.734 -1.938 1 97.81 166 ASN A C 1
ATOM 1314 O O . ASN A 1 166 ? 6.43 32.031 -2.809 1 97.81 166 ASN A O 1
ATOM 1318 N N . PHE A 1 167 ? 5.504 30.594 -1.393 1 98.31 167 PHE A N 1
ATOM 1319 C CA . PHE A 1 167 ? 6.527 29.562 -1.492 1 98.31 167 PHE A CA 1
ATOM 1320 C C . PHE A 1 167 ? 6.758 29.172 -2.945 1 98.31 167 PHE A C 1
ATOM 1322 O O . PHE A 1 167 ? 7.902 29.125 -3.406 1 98.31 167 PHE A O 1
ATOM 1329 N N . PRO A 1 168 ? 5.719 28.922 -3.805 1 97.12 168 PRO A N 1
ATOM 1330 C CA . PRO A 1 168 ? 5.941 28.484 -5.184 1 97.12 168 PRO A CA 1
ATOM 1331 C C . PRO A 1 168 ? 6.762 29.469 -5.996 1 97.12 168 PRO A C 1
ATOM 1333 O O . PRO A 1 168 ? 7.562 29.078 -6.848 1 97.12 168 PRO A O 1
ATOM 1336 N N . GLN A 1 169 ? 6.668 30.766 -5.691 1 97.19 169 GLN A N 1
ATOM 1337 C CA . GLN A 1 169 ? 7.402 31.812 -6.41 1 97.19 169 GLN A CA 1
ATOM 1338 C C . GLN A 1 169 ? 8.82 31.953 -5.871 1 97.19 169 GLN A C 1
ATOM 1340 O O . GLN A 1 169 ? 9.773 32.094 -6.641 1 97.19 169 GLN A O 1
ATOM 1345 N N . VAL A 1 170 ? 8.914 31.859 -4.629 1 97.94 170 VAL A N 1
ATOM 1346 C CA . VAL A 1 170 ? 10.195 32.094 -3.975 1 97.94 170 VAL A CA 1
ATOM 1347 C C . VAL A 1 170 ? 11.164 30.969 -4.289 1 97.94 170 VAL A C 1
ATOM 1349 O O . VAL A 1 170 ? 12.359 31.203 -4.492 1 97.94 170 VAL A O 1
ATOM 1352 N N . VAL A 1 171 ? 10.695 29.75 -4.395 1 97.69 171 VAL A N 1
ATOM 1353 C CA . VAL A 1 171 ? 11.523 28.578 -4.574 1 97.69 171 VAL A CA 1
ATOM 1354 C C . VAL A 1 171 ? 12.18 28.609 -5.953 1 97.69 171 VAL A C 1
ATOM 1356 O O . VAL A 1 171 ? 13.234 27.984 -6.16 1 97.69 171 VAL A O 1
ATOM 1359 N N . THR A 1 172 ? 11.609 29.312 -6.836 1 96.19 172 THR A N 1
ATOM 1360 C CA . THR A 1 172 ? 12.148 29.391 -8.195 1 96.19 172 THR A CA 1
ATOM 1361 C C . THR A 1 172 ? 13.352 30.328 -8.25 1 96.19 172 THR A C 1
ATOM 1363 O O . THR A 1 172 ? 14.102 30.328 -9.234 1 96.19 172 THR A O 1
ATOM 1366 N N . GLN A 1 173 ? 13.523 31.094 -7.16 1 95.5 173 GLN A N 1
ATOM 1367 C CA . GLN A 1 173 ? 14.656 32 -7.109 1 95.5 173 GLN A CA 1
ATOM 1368 C C . GLN A 1 173 ? 15.938 31.281 -6.719 1 95.5 173 GLN A C 1
ATOM 1370 O O . GLN A 1 173 ? 15.945 30.484 -5.785 1 95.5 173 GLN A O 1
ATOM 1375 N N . GLU A 1 174 ? 17.062 31.578 -7.355 1 94.62 174 GLU A N 1
ATOM 1376 C CA . GLU A 1 174 ? 18.328 30.891 -7.117 1 94.62 174 GLU A CA 1
ATOM 1377 C C . GLU A 1 174 ? 18.828 31.141 -5.699 1 94.62 174 GLU A C 1
ATOM 1379 O O . GLU A 1 174 ? 19.469 30.266 -5.102 1 94.62 174 GLU A O 1
ATOM 1384 N N . GLU A 1 175 ? 18.547 32.344 -5.219 1 95.5 175 GLU A N 1
ATOM 1385 C CA . GLU A 1 175 ? 19 32.688 -3.881 1 95.5 175 GLU A CA 1
ATOM 1386 C C . GLU A 1 175 ? 18.406 31.766 -2.826 1 95.5 175 GLU A C 1
ATOM 1388 O O . GLU A 1 175 ? 18.953 31.625 -1.729 1 95.5 175 GLU A O 1
ATOM 1393 N N . PHE A 1 176 ? 17.328 31.156 -3.186 1 97.5 176 PHE A N 1
ATOM 1394 C CA . PHE A 1 176 ? 16.656 30.25 -2.26 1 97.5 176 PHE A CA 1
ATOM 1395 C C . PHE A 1 176 ? 17.578 29.094 -1.894 1 97.5 176 PHE A C 1
ATOM 1397 O O . PHE A 1 176 ? 17.562 28.625 -0.753 1 97.5 176 PHE A O 1
ATOM 1404 N N . LEU A 1 177 ? 18.328 28.641 -2.805 1 97.19 177 LEU A N 1
ATOM 1405 C CA . LEU A 1 177 ? 19.188 27.469 -2.627 1 97.19 177 LEU A CA 1
ATOM 1406 C C . LEU A 1 177 ? 20.344 27.797 -1.674 1 97.19 177 LEU A C 1
ATOM 1408 O O . LEU A 1 177 ? 21.031 26.891 -1.194 1 97.19 177 LEU A O 1
ATOM 1412 N N . GLU A 1 178 ? 20.484 29.078 -1.336 1 95 178 GLU A N 1
ATOM 1413 C CA . GLU A 1 178 ? 21.578 29.5 -0.459 1 95 178 GLU A CA 1
ATOM 1414 C C . GLU A 1 178 ? 21.109 29.578 0.995 1 95 178 GLU A C 1
ATOM 1416 O O . GLU A 1 178 ? 21.922 29.828 1.894 1 95 178 GLU A O 1
ATOM 1421 N N . LEU A 1 179 ? 19.906 29.297 1.211 1 96.38 179 LEU A N 1
ATOM 1422 C CA . LEU A 1 179 ? 19.391 29.344 2.568 1 96.38 179 LEU A CA 1
ATOM 1423 C C . LEU A 1 179 ? 20.141 28.375 3.479 1 96.38 179 LEU A C 1
ATOM 1425 O O . LEU A 1 179 ? 20.453 27.266 3.07 1 96.38 179 LEU A O 1
ATOM 1429 N N . PRO A 1 180 ? 20.422 28.859 4.691 1 94.81 180 PRO A N 1
ATOM 1430 C CA . PRO A 1 180 ? 20.984 27.922 5.66 1 94.81 180 PRO A CA 1
ATOM 1431 C C . PRO A 1 180 ? 20 26.844 6.098 1 94.81 180 PRO A C 1
ATOM 1433 O O . PRO A 1 180 ? 18.781 27.031 5.949 1 94.81 180 PRO A O 1
ATOM 1436 N N . LEU A 1 181 ? 20.5 25.766 6.633 1 96.5 181 LEU A N 1
ATOM 1437 C CA . LEU A 1 181 ? 19.703 24.609 7.027 1 96.5 181 LEU A CA 1
ATOM 1438 C C . LEU A 1 181 ? 18.625 25 8.031 1 96.5 181 LEU A C 1
ATOM 1440 O O . LEU A 1 181 ? 17.469 24.594 7.887 1 96.5 181 LEU A O 1
ATOM 1444 N N . GLU A 1 182 ? 18.953 25.812 8.969 1 95.31 182 GLU A N 1
ATOM 1445 C CA . GLU A 1 182 ? 18.031 26.172 10.031 1 95.31 182 GLU A CA 1
ATOM 1446 C C . GLU A 1 182 ? 16.844 26.969 9.492 1 95.31 182 GLU A C 1
ATOM 1448 O O . GLU A 1 182 ? 15.695 26.719 9.859 1 95.31 182 GLU A O 1
ATOM 1453 N N . ALA A 1 183 ? 17.141 27.969 8.672 1 95.38 183 ALA A N 1
ATOM 1454 C CA . ALA A 1 183 ? 16.078 28.797 8.086 1 95.38 183 ALA A CA 1
ATOM 1455 C C . ALA A 1 183 ? 15.164 27.953 7.203 1 95.38 183 ALA A C 1
ATOM 1457 O O . ALA A 1 183 ? 13.938 28.109 7.254 1 95.38 183 ALA A O 1
ATOM 1458 N N . LEU A 1 184 ? 15.773 27.062 6.398 1 97.62 184 LEU A N 1
ATOM 1459 C CA . LEU A 1 184 ? 14.984 26.203 5.527 1 97.62 184 LEU A CA 1
ATOM 1460 C C . LEU A 1 184 ? 14.102 25.266 6.344 1 97.62 184 LEU A C 1
ATOM 1462 O O . LEU A 1 184 ? 12.93 25.062 6.008 1 97.62 184 LEU A O 1
ATOM 1466 N N . SER A 1 185 ? 14.633 24.719 7.406 1 97.75 185 SER A N 1
ATOM 1467 C CA . SER A 1 185 ? 13.875 23.812 8.273 1 97.75 185 SER A CA 1
ATOM 1468 C C . SER A 1 185 ? 12.656 24.516 8.867 1 97.75 185 SER A C 1
ATOM 1470 O O . SER A 1 185 ? 11.57 23.938 8.914 1 97.75 185 SER A O 1
ATOM 1472 N N . GLN A 1 186 ? 12.844 25.766 9.242 1 96.06 186 GLN A N 1
ATOM 1473 C CA . GLN A 1 186 ? 11.758 26.531 9.844 1 96.06 186 GLN A CA 1
ATOM 1474 C C . GLN A 1 186 ? 10.633 26.781 8.844 1 96.06 186 GLN A C 1
ATOM 1476 O O . GLN A 1 186 ? 9.461 26.781 9.203 1 96.06 186 GLN A O 1
ATOM 1481 N N . ILE A 1 187 ? 11.016 26.969 7.688 1 97.75 187 ILE A N 1
ATOM 1482 C CA . ILE A 1 187 ? 10.047 27.219 6.629 1 97.75 187 ILE A CA 1
ATOM 1483 C C . ILE A 1 187 ? 9.289 25.938 6.309 1 97.75 187 ILE A C 1
ATOM 1485 O O . ILE A 1 187 ? 8.055 25.922 6.262 1 97.75 187 ILE A O 1
ATOM 1489 N N . LEU A 1 188 ? 10.023 24.812 6.152 1 98.44 188 LEU A N 1
ATOM 1490 C CA . LEU A 1 188 ? 9.461 23.562 5.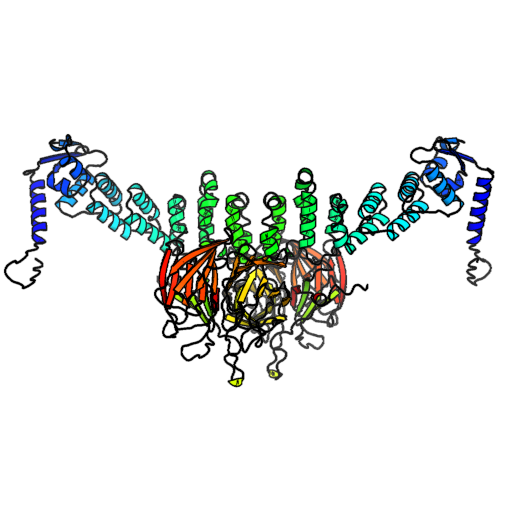664 1 98.44 188 LEU A CA 1
ATOM 1491 C C . LEU A 1 188 ? 8.586 22.906 6.727 1 98.44 188 LEU A C 1
ATOM 1493 O O . LEU A 1 188 ? 7.672 22.141 6.406 1 98.44 188 LEU A O 1
ATOM 1497 N N . GLN A 1 189 ? 8.789 23.172 7.945 1 97.25 189 GLN A N 1
ATOM 1498 C CA . GLN A 1 189 ? 8.047 22.516 9.008 1 97.25 189 GLN A CA 1
ATOM 1499 C C . GLN A 1 189 ? 6.656 23.109 9.172 1 97.25 189 GLN A C 1
ATOM 1501 O O . GLN A 1 189 ? 5.781 22.516 9.805 1 97.25 189 GLN A O 1
ATOM 1506 N N . SER A 1 190 ? 6.387 24.234 8.539 1 97.56 190 SER A N 1
ATOM 1507 C CA . SER A 1 190 ? 5.152 24.984 8.758 1 97.56 190 SER A CA 1
ATOM 1508 C C . SER A 1 190 ? 3.961 24.281 8.125 1 97.56 190 SER A C 1
ATOM 1510 O O . SER A 1 190 ? 4.035 23.812 6.984 1 97.56 190 SER A O 1
ATOM 1512 N N . ASP A 1 191 ? 2.824 24.234 8.82 1 96.69 191 ASP A N 1
ATOM 1513 C CA . ASP A 1 191 ? 1.566 23.719 8.297 1 96.69 191 ASP A CA 1
ATOM 1514 C C . ASP A 1 191 ? 0.986 24.641 7.23 1 96.69 191 ASP A C 1
ATOM 1516 O O . ASP A 1 191 ? 0.185 24.219 6.395 1 96.69 191 ASP A O 1
ATOM 1520 N N . ASP A 1 192 ? 1.455 25.906 7.262 1 97 192 ASP A N 1
ATOM 1521 C CA . ASP A 1 192 ? 0.864 26.938 6.398 1 97 192 ASP A CA 1
ATOM 1522 C C . ASP A 1 192 ? 1.637 27.047 5.09 1 97 192 ASP A C 1
ATOM 1524 O O . ASP A 1 192 ? 1.299 27.875 4.238 1 97 192 ASP A O 1
ATOM 1528 N N . LEU A 1 193 ? 2.678 26.234 5.008 1 98.31 193 LEU A N 1
ATOM 1529 C CA . LEU A 1 193 ? 3.459 26.281 3.777 1 98.31 193 LEU A CA 1
ATOM 1530 C C . LEU A 1 193 ? 2.557 26.141 2.555 1 98.31 193 LEU A C 1
ATOM 1532 O O . LEU A 1 193 ? 1.77 25.203 2.467 1 98.31 193 LEU A O 1
ATOM 1536 N N . TYR A 1 194 ? 2.701 27.062 1.64 1 97.5 194 TYR A N 1
ATOM 1537 C CA . TYR A 1 194 ? 1.797 27.078 0.496 1 97.5 194 TYR A CA 1
ATOM 1538 C C . TYR A 1 194 ? 2.238 26.094 -0.569 1 97.5 194 TYR A C 1
ATOM 1540 O O . TYR A 1 194 ? 2.832 26.469 -1.579 1 97.5 194 TYR A O 1
ATOM 1548 N N . VAL A 1 195 ? 1.844 24.875 -0.389 1 97.06 195 VAL A N 1
ATOM 1549 C CA . VAL A 1 195 ? 2.043 23.812 -1.364 1 97.06 195 VAL A CA 1
ATOM 1550 C C . VAL A 1 195 ? 0.743 23.031 -1.549 1 97.06 195 VAL A C 1
ATOM 1552 O O . VAL A 1 195 ? 0.007 22.797 -0.585 1 97.06 195 VAL A O 1
ATOM 1555 N N . THR A 1 196 ? 0.463 22.609 -2.75 1 93.25 196 THR A N 1
ATOM 1556 C CA . THR A 1 196 ? -0.736 21.828 -3.029 1 93.25 196 THR A CA 1
ATOM 1557 C C . THR A 1 196 ? -0.43 20.328 -2.988 1 93.25 196 THR A C 1
ATOM 1559 O O . THR A 1 196 ? -1.332 19.516 -2.799 1 93.25 196 THR A O 1
ATOM 1562 N N . GLU A 1 197 ? 0.821 20.016 -3.207 1 94.5 197 GLU A N 1
ATOM 1563 C CA . GLU A 1 197 ? 1.31 18.641 -3.141 1 94.5 197 GLU A CA 1
ATOM 1564 C C . GLU A 1 197 ? 2.604 18.547 -2.336 1 94.5 197 GLU A C 1
ATOM 1566 O O . GLU A 1 197 ? 3.484 19.406 -2.473 1 94.5 197 GLU A O 1
ATOM 1571 N N . GLU A 1 198 ? 2.709 17.5 -1.583 1 97.75 198 GLU A N 1
ATOM 1572 C CA . GLU A 1 198 ? 3.898 17.328 -0.753 1 97.75 198 GLU A CA 1
ATOM 1573 C C . GLU A 1 198 ? 5.137 17.078 -1.608 1 97.75 198 GLU A C 1
ATOM 1575 O O . GLU A 1 198 ? 6.262 17.312 -1.168 1 97.75 198 GLU A O 1
ATOM 1580 N N . ALA A 1 199 ? 4.949 16.609 -2.826 1 97.62 199 ALA A N 1
ATOM 1581 C CA . ALA A 1 199 ? 6.055 16.359 -3.75 1 97.62 199 ALA A CA 1
ATOM 1582 C C . ALA A 1 199 ? 6.852 17.625 -4.004 1 97.62 199 ALA A C 1
ATOM 1584 O O . ALA A 1 199 ? 8.07 17.578 -4.211 1 97.62 199 ALA A O 1
ATOM 1585 N N . GLN A 1 200 ? 6.215 18.797 -3.947 1 97.94 200 GLN A N 1
ATOM 1586 C CA . GLN A 1 200 ? 6.898 20.062 -4.133 1 97.94 200 GLN A CA 1
ATOM 1587 C C . GLN A 1 200 ? 7.922 20.312 -3.031 1 97.94 200 GLN A C 1
ATOM 1589 O O . GLN A 1 200 ? 9 20.859 -3.285 1 97.94 200 GLN A O 1
ATOM 1594 N N . VAL A 1 201 ? 7.551 19.922 -1.845 1 98.69 201 VAL A N 1
ATOM 1595 C CA . VAL A 1 201 ? 8.461 20.062 -0.715 1 98.69 201 VAL A CA 1
ATOM 1596 C C . VAL A 1 201 ? 9.672 19.141 -0.899 1 98.69 201 VAL A C 1
ATOM 1598 O O . VAL A 1 201 ? 10.812 19.562 -0.704 1 98.69 201 VAL A O 1
ATOM 1601 N N . PHE A 1 202 ? 9.414 17.922 -1.304 1 98.69 202 PHE A N 1
ATOM 1602 C CA . PHE A 1 202 ? 10.484 16.969 -1.534 1 98.69 202 PHE A CA 1
ATOM 1603 C C . PHE A 1 202 ? 11.453 17.469 -2.598 1 98.69 202 PHE A C 1
ATOM 1605 O O . PHE A 1 202 ? 12.672 17.438 -2.406 1 98.69 202 PHE A O 1
ATOM 1612 N N . GLU A 1 203 ? 10.891 17.891 -3.697 1 98.25 203 GLU A N 1
ATOM 1613 C CA . GLU A 1 203 ? 11.719 18.391 -4.785 1 98.25 203 GLU A CA 1
ATOM 1614 C C . GLU A 1 203 ? 12.57 19.578 -4.328 1 98.25 203 GLU A C 1
ATOM 1616 O O . GLU A 1 203 ? 13.734 19.703 -4.719 1 98.25 203 GLU A O 1
ATOM 1621 N N . THR A 1 204 ? 12 20.406 -3.539 1 98.44 204 THR A N 1
ATOM 1622 C CA . THR A 1 204 ? 12.719 21.562 -3.004 1 98.44 204 THR A CA 1
ATOM 1623 C C . THR A 1 204 ? 13.914 21.109 -2.166 1 98.44 204 THR A C 1
ATOM 1625 O O . THR A 1 204 ? 15.023 21.625 -2.332 1 98.44 204 THR A O 1
ATOM 1628 N N . VAL A 1 205 ? 13.703 20.172 -1.311 1 98.56 205 VAL A N 1
ATOM 1629 C CA . VAL A 1 205 ? 14.75 19.656 -0.431 1 98.56 205 VAL A CA 1
ATOM 1630 C C . VAL A 1 205 ? 15.867 19.047 -1.264 1 98.56 205 VAL A C 1
ATOM 1632 O O . VAL A 1 205 ? 17.047 19.328 -1.039 1 98.56 205 VAL A O 1
ATOM 1635 N N . MET A 1 206 ? 15.531 18.219 -2.195 1 98.25 206 MET A N 1
ATOM 1636 C CA . MET A 1 206 ? 16.531 17.531 -3.008 1 98.25 206 MET A CA 1
ATOM 1637 C C . MET A 1 206 ? 17.344 18.531 -3.832 1 98.25 206 MET A C 1
ATOM 1639 O O . MET A 1 206 ? 18.562 18.391 -3.963 1 98.25 206 MET A O 1
ATOM 1643 N N . ASN A 1 207 ? 16.625 19.516 -4.383 1 97.75 207 ASN A N 1
ATOM 1644 C CA . ASN A 1 207 ? 17.328 20.562 -5.113 1 97.75 207 ASN A CA 1
ATOM 1645 C C . ASN A 1 207 ? 18.297 21.312 -4.211 1 97.75 207 ASN A C 1
ATOM 1647 O O . ASN A 1 207 ? 19.406 21.625 -4.625 1 97.75 207 ASN A O 1
ATOM 1651 N N . TRP A 1 208 ? 17.859 21.594 -3.055 1 98.12 208 TRP A N 1
ATOM 1652 C CA . TRP A 1 208 ? 18.688 22.297 -2.084 1 98.12 208 TRP A CA 1
ATOM 1653 C C . TRP A 1 208 ? 19.922 21.469 -1.728 1 98.12 208 TRP A C 1
ATOM 1655 O O . TRP A 1 208 ? 21.031 22 -1.688 1 98.12 208 TRP A O 1
ATOM 1665 N N . VAL A 1 209 ? 19.844 20.188 -1.504 1 97.88 209 VAL A N 1
ATOM 1666 C CA . VAL A 1 209 ? 20.969 19.312 -1.142 1 97.88 209 VAL A CA 1
ATOM 1667 C C . VAL A 1 209 ? 21.906 19.172 -2.33 1 97.88 209 VAL A C 1
ATOM 1669 O O . VAL A 1 209 ? 23.125 19.234 -2.172 1 97.88 209 VAL A O 1
ATOM 1672 N N . ARG A 1 210 ? 21.375 18.984 -3.506 1 97 210 ARG A N 1
ATOM 1673 C CA . ARG A 1 210 ? 22.172 18.75 -4.703 1 97 210 ARG A CA 1
ATOM 1674 C C . ARG A 1 210 ? 22.938 20 -5.098 1 97 210 ARG A C 1
ATOM 1676 O O . ARG A 1 210 ? 24 19.906 -5.738 1 97 210 ARG A O 1
ATOM 1683 N N . TYR A 1 211 ? 22.422 21.156 -4.742 1 97.19 211 TYR A N 1
ATOM 1684 C CA . TYR A 1 211 ? 23.094 22.422 -5.023 1 97.19 211 TYR A CA 1
ATOM 1685 C C . TYR A 1 211 ? 24.469 22.453 -4.371 1 97.19 211 TYR A C 1
ATOM 1687 O O . TYR A 1 211 ? 25.438 22.938 -4.973 1 97.19 211 TYR A O 1
ATOM 1695 N N . LYS A 1 212 ? 24.625 22 -3.211 1 96.25 212 LYS A N 1
ATOM 1696 C CA . LYS A 1 212 ? 25.891 21.812 -2.506 1 96.25 212 LYS A CA 1
ATOM 1697 C C . LYS A 1 212 ? 26.047 20.375 -2.012 1 96.25 212 LYS A C 1
ATOM 1699 O O . LYS A 1 212 ? 26.172 20.141 -0.809 1 96.25 212 LYS A O 1
ATOM 1704 N N . HIS A 1 213 ? 26.172 19.469 -2.908 1 93.81 213 HIS A N 1
ATOM 1705 C CA . HIS A 1 213 ? 26.062 18.031 -2.697 1 93.81 213 HIS A CA 1
ATOM 1706 C C . HIS A 1 213 ? 27.109 17.547 -1.699 1 93.81 213 HIS A C 1
ATOM 1708 O O . HIS A 1 213 ? 26.781 16.797 -0.772 1 93.81 213 HIS A O 1
ATOM 1714 N N . PHE A 1 214 ? 28.266 17.922 -1.753 1 92.81 214 PHE A N 1
ATOM 1715 C CA . PHE A 1 214 ? 29.344 17.422 -0.923 1 92.81 214 PHE A CA 1
ATOM 1716 C C . PHE A 1 214 ? 29.188 17.891 0.518 1 92.81 214 PHE A C 1
ATOM 1718 O O . PHE A 1 214 ? 29.422 17.125 1.455 1 92.81 214 PHE A O 1
ATOM 1725 N N . GLU A 1 215 ? 28.641 19.109 0.626 1 94.25 215 GLU A N 1
ATOM 1726 C CA . GLU A 1 215 ? 28.531 19.703 1.958 1 94.25 215 GLU A CA 1
ATOM 1727 C C . GLU A 1 215 ? 27.219 19.297 2.631 1 94.25 215 GLU A C 1
ATOM 1729 O O . GLU A 1 215 ? 27.172 19.125 3.852 1 94.25 215 GLU A O 1
ATOM 1734 N N . ARG A 1 216 ? 26.188 19.078 1.886 1 96.31 216 ARG A N 1
ATOM 1735 C CA . ARG A 1 216 ? 24.844 19 2.461 1 96.31 216 ARG A CA 1
ATOM 1736 C C . ARG A 1 216 ? 24.344 17.562 2.471 1 96.31 216 ARG A C 1
ATOM 1738 O O . ARG A 1 216 ? 23.234 17.297 2.945 1 96.31 216 ARG A O 1
ATOM 1745 N N . THR A 1 217 ? 25.125 16.641 2.061 1 94.25 217 THR A N 1
ATOM 1746 C CA . THR A 1 217 ? 24.719 15.234 2.062 1 94.25 217 THR A CA 1
ATOM 1747 C C . THR A 1 217 ? 24.469 14.75 3.486 1 94.25 217 THR A C 1
ATOM 1749 O O . THR A 1 217 ? 23.562 13.938 3.721 1 94.25 217 THR A O 1
ATOM 1752 N N . GLU A 1 218 ? 25.203 15.273 4.355 1 93.5 218 GLU A N 1
ATOM 1753 C CA . GLU A 1 218 ? 25.062 14.867 5.75 1 93.5 218 GLU A CA 1
ATOM 1754 C C . GLU A 1 218 ? 23.781 15.414 6.367 1 93.5 218 GLU A C 1
ATOM 1756 O O . GLU A 1 218 ? 23.281 14.875 7.348 1 93.5 218 GLU A O 1
ATOM 1761 N N . ASP A 1 219 ? 23.266 16.484 5.789 1 95.5 219 ASP A N 1
ATOM 1762 C CA . ASP A 1 219 ? 22.062 17.141 6.305 1 95.5 219 ASP A CA 1
ATOM 1763 C C . ASP A 1 219 ? 20.797 16.516 5.73 1 95.5 219 ASP A C 1
ATOM 1765 O O . ASP A 1 219 ? 19.688 16.859 6.125 1 95.5 219 ASP A O 1
ATOM 1769 N N . LEU A 1 220 ? 20.984 15.57 4.875 1 96.19 220 LEU A N 1
ATOM 1770 C CA . LEU A 1 220 ? 19.844 15 4.148 1 96.19 220 LEU A CA 1
ATOM 1771 C C . LEU A 1 220 ? 18.844 14.383 5.105 1 96.19 220 LEU A C 1
ATOM 1773 O O . LEU A 1 220 ? 17.641 14.672 5.027 1 96.19 220 LEU A O 1
ATOM 1777 N N . GLY A 1 221 ? 19.297 13.547 6.02 1 94.69 221 GLY A N 1
ATOM 1778 C CA . GLY A 1 221 ? 18.422 12.898 6.984 1 94.69 221 GLY A CA 1
ATOM 1779 C C . GLY A 1 221 ? 17.656 13.883 7.848 1 94.69 221 GLY A C 1
ATOM 1780 O O . GLY A 1 221 ? 16.453 13.703 8.086 1 94.69 221 GLY A O 1
ATOM 1781 N N . CYS A 1 222 ? 18.281 14.93 8.219 1 95.75 222 CYS A N 1
ATOM 1782 C CA . CYS A 1 222 ? 17.688 15.906 9.117 1 95.75 222 CYS A CA 1
ATOM 1783 C C . CYS A 1 222 ? 16.641 16.75 8.406 1 95.75 222 CYS A C 1
ATOM 1785 O O . CYS A 1 222 ? 15.578 17.031 8.961 1 95.75 222 CYS A O 1
ATOM 1787 N N . ILE A 1 223 ? 16.953 17.125 7.215 1 97.56 223 ILE A N 1
ATOM 1788 C CA . ILE A 1 223 ? 16.047 18.031 6.516 1 97.56 223 ILE A CA 1
ATOM 1789 C C . ILE A 1 223 ? 14.852 17.266 5.969 1 97.56 223 ILE A C 1
ATOM 1791 O O . ILE A 1 223 ? 13.75 17.812 5.867 1 97.56 223 ILE A O 1
ATOM 1795 N N . LEU A 1 224 ? 15.023 15.953 5.637 1 98.25 224 LEU A N 1
ATOM 1796 C CA . LEU A 1 224 ? 13.953 15.148 5.078 1 98.25 224 LEU A CA 1
ATOM 1797 C C . LEU A 1 224 ? 12.883 14.859 6.133 1 98.25 224 LEU A C 1
ATOM 1799 O O . LEU A 1 224 ? 11.773 14.43 5.801 1 98.25 224 LEU A O 1
ATOM 1803 N N . GLN A 1 225 ? 13.109 15.125 7.359 1 97.5 225 GLN A N 1
ATOM 1804 C CA . GLN A 1 225 ? 12.125 14.945 8.422 1 97.5 225 GLN A CA 1
ATOM 1805 C C . GLN A 1 225 ? 10.945 15.898 8.258 1 97.5 225 GLN A C 1
ATOM 1807 O O . GLN A 1 225 ? 9.867 15.664 8.797 1 97.5 225 GLN A O 1
ATOM 1812 N N . TYR A 1 226 ? 11.203 16.969 7.48 1 98.31 226 TYR A N 1
ATOM 1813 C CA . TYR A 1 226 ? 10.156 17.984 7.32 1 98.31 226 TYR A CA 1
ATOM 1814 C C . TYR A 1 226 ? 9.367 17.734 6.043 1 98.31 226 TYR A C 1
ATOM 1816 O O . TYR A 1 226 ? 8.438 18.484 5.734 1 98.31 226 TYR A O 1
ATOM 1824 N N . VAL A 1 227 ? 9.758 16.719 5.281 1 98.69 227 VAL A N 1
ATOM 1825 C CA . VAL A 1 227 ? 8.922 16.234 4.188 1 98.69 227 VAL A CA 1
ATOM 1826 C C . VAL A 1 227 ? 7.941 15.188 4.711 1 98.69 227 VAL A C 1
ATOM 1828 O O . VAL A 1 227 ? 8.344 14.188 5.309 1 98.69 227 VAL A O 1
ATOM 1831 N N . ARG A 1 228 ? 6.73 15.398 4.504 1 98.5 228 ARG A N 1
ATOM 1832 C CA . ARG A 1 228 ? 5.703 14.484 5 1 98.5 228 ARG A CA 1
ATOM 1833 C C . ARG A 1 228 ? 5.457 13.352 4.012 1 98.5 228 ARG A C 1
ATOM 1835 O O . ARG A 1 228 ? 4.461 13.359 3.287 1 98.5 228 ARG A O 1
ATOM 1842 N N . PHE A 1 229 ? 6.324 12.297 4.066 1 98.44 229 PHE A N 1
ATOM 1843 C CA . PHE A 1 229 ? 6.391 11.211 3.094 1 98.44 229 PHE A CA 1
ATOM 1844 C C . PHE A 1 229 ? 5.059 10.477 3.014 1 98.44 229 PHE A C 1
ATOM 1846 O O . PHE A 1 229 ? 4.617 10.094 1.928 1 98.44 229 PHE A O 1
ATOM 1853 N N . PRO A 1 230 ? 4.312 10.25 4.129 1 97.75 230 PRO A N 1
ATOM 1854 C CA . PRO A 1 230 ? 3.043 9.523 4.062 1 97.75 230 PRO A CA 1
ATOM 1855 C C . PRO A 1 230 ? 2.006 10.219 3.186 1 97.75 230 PRO A C 1
ATOM 1857 O O . PRO A 1 230 ? 1.052 9.586 2.727 1 97.75 230 PRO A O 1
ATOM 1860 N N . LEU A 1 231 ? 2.219 11.555 2.982 1 97.25 231 LEU A N 1
ATOM 1861 C CA . LEU A 1 231 ? 1.22 12.312 2.242 1 97.25 231 LEU A CA 1
ATOM 1862 C C . LEU A 1 231 ? 1.542 12.328 0.752 1 97.25 231 LEU A C 1
ATOM 1864 O O . LEU A 1 231 ? 0.764 12.852 -0.05 1 97.25 231 LEU A O 1
ATOM 1868 N N . LEU A 1 232 ? 2.662 11.758 0.386 1 97.38 232 LEU A N 1
ATOM 1869 C CA . LEU A 1 232 ? 3.016 11.648 -1.024 1 97.38 232 LEU A CA 1
ATOM 1870 C C . LEU A 1 232 ? 2.127 10.625 -1.729 1 97.38 232 LEU A C 1
ATOM 1872 O O . LEU A 1 232 ? 1.652 9.68 -1.104 1 97.38 232 LEU A O 1
ATOM 1876 N N . ASP A 1 233 ? 1.94 10.914 -3.008 1 94.88 233 ASP A N 1
ATOM 1877 C CA . ASP A 1 233 ? 1.348 9.852 -3.818 1 94.88 233 ASP A CA 1
ATOM 1878 C C . ASP A 1 233 ? 2.174 8.57 -3.734 1 94.88 233 ASP A C 1
ATOM 1880 O O . ASP A 1 233 ? 3.4 8.609 -3.846 1 94.88 233 ASP A O 1
ATOM 1884 N N . PRO A 1 234 ? 1.503 7.453 -3.521 1 95.12 234 PRO A N 1
ATOM 1885 C CA . PRO A 1 234 ? 2.244 6.203 -3.326 1 95.12 234 PRO A CA 1
ATOM 1886 C C . PRO A 1 234 ? 3.168 5.875 -4.496 1 95.12 234 PRO A C 1
ATOM 1888 O O . PRO A 1 234 ? 4.285 5.398 -4.289 1 95.12 234 PRO A O 1
ATOM 1891 N N . TRP A 1 235 ? 2.723 6.09 -5.711 1 94.94 235 TRP A N 1
ATOM 1892 C CA . TRP A 1 235 ? 3.576 5.844 -6.871 1 94.94 235 TRP A CA 1
ATOM 1893 C C . TRP A 1 235 ? 4.812 6.738 -6.832 1 94.94 235 TRP A C 1
ATOM 1895 O O . TRP A 1 235 ? 5.934 6.27 -7.051 1 94.94 235 TRP A O 1
ATOM 1905 N N . TYR A 1 236 ? 4.621 8 -6.59 1 96.19 236 TYR A N 1
ATOM 1906 C CA . TYR A 1 236 ? 5.73 8.945 -6.504 1 96.19 236 TYR A CA 1
ATOM 1907 C C . TYR A 1 236 ? 6.711 8.539 -5.414 1 96.19 236 TYR A C 1
ATOM 1909 O O . TYR A 1 236 ? 7.926 8.594 -5.613 1 96.19 236 TYR A O 1
ATOM 1917 N N . PHE A 1 237 ? 6.176 8.117 -4.301 1 97.69 237 PHE A N 1
ATOM 1918 C CA . PHE A 1 237 ? 6.988 7.691 -3.17 1 97.69 237 PHE A CA 1
ATOM 1919 C C . PHE A 1 237 ? 7.895 6.527 -3.561 1 97.69 237 PHE A C 1
ATOM 1921 O O . PHE A 1 237 ? 9.102 6.559 -3.309 1 97.69 237 PHE A O 1
ATOM 1928 N N . VAL A 1 238 ? 7.348 5.551 -4.254 1 96.81 238 VAL A N 1
ATOM 1929 C CA . VAL A 1 238 ? 8.078 4.332 -4.574 1 96.81 238 VAL A CA 1
ATOM 1930 C C . VAL A 1 238 ? 9.039 4.594 -5.73 1 96.81 238 VAL A C 1
ATOM 1932 O O . VAL A 1 238 ? 10.219 4.238 -5.66 1 96.81 238 VAL A O 1
ATOM 1935 N N . GLU A 1 239 ? 8.602 5.266 -6.711 1 94.94 239 GLU A N 1
ATOM 1936 C CA . GLU A 1 239 ? 9.336 5.348 -7.969 1 94.94 239 GLU A CA 1
ATOM 1937 C C . GLU A 1 239 ? 10.312 6.52 -7.957 1 94.94 239 GLU A C 1
ATOM 1939 O O . GLU A 1 239 ? 11.258 6.551 -8.75 1 94.94 239 GLU A O 1
ATOM 1944 N N . THR A 1 240 ? 10.062 7.48 -7.117 1 96.25 240 THR A N 1
ATOM 1945 C CA . THR A 1 240 ? 10.922 8.656 -7.125 1 96.25 240 THR A CA 1
ATOM 1946 C C . THR A 1 240 ? 11.711 8.758 -5.824 1 96.25 240 THR A C 1
ATOM 1948 O O . THR A 1 240 ? 12.945 8.773 -5.84 1 96.25 240 THR A O 1
ATOM 1951 N N . VAL A 1 241 ? 11.039 8.727 -4.707 1 98.06 241 VAL A N 1
ATOM 1952 C CA . VAL A 1 241 ? 11.695 8.938 -3.424 1 98.06 241 VAL A CA 1
ATOM 1953 C C . VAL A 1 241 ? 12.562 7.73 -3.074 1 98.06 241 VAL A C 1
ATOM 1955 O O . VAL A 1 241 ? 13.781 7.848 -2.934 1 98.06 241 VAL A O 1
ATOM 1958 N N . GLU A 1 242 ? 11.953 6.562 -3.055 1 95.44 242 GLU A N 1
ATOM 1959 C CA . GLU A 1 242 ? 12.672 5.359 -2.646 1 95.44 242 GLU A CA 1
ATOM 1960 C C . GLU A 1 242 ? 13.734 4.977 -3.672 1 95.44 242 GLU A C 1
ATOM 1962 O O . GLU A 1 242 ? 14.742 4.363 -3.324 1 95.44 242 GLU A O 1
ATOM 1967 N N . ALA A 1 243 ? 13.484 5.375 -4.859 1 93.94 243 ALA A N 1
ATOM 1968 C CA . ALA A 1 243 ? 14.398 5 -5.938 1 93.94 243 ALA A CA 1
ATOM 1969 C C . ALA A 1 243 ? 15.578 5.965 -6.023 1 93.94 243 ALA A C 1
ATOM 1971 O O . ALA A 1 243 ? 16.547 5.707 -6.738 1 93.94 243 ALA A O 1
ATOM 1972 N N . ASP A 1 244 ? 15.547 7.055 -5.309 1 96.19 244 ASP A N 1
ATOM 1973 C CA . ASP A 1 244 ? 16.609 8.055 -5.359 1 96.19 244 ASP A CA 1
ATOM 1974 C C . ASP A 1 244 ? 17.906 7.504 -4.754 1 96.19 244 ASP A C 1
ATOM 1976 O O . ASP A 1 244 ? 17.906 6.98 -3.641 1 96.19 244 ASP A O 1
ATOM 1980 N N . ASP A 1 245 ? 19 7.672 -5.426 1 93.75 245 ASP A N 1
ATOM 1981 C CA . ASP A 1 245 ? 20.281 7.086 -5.051 1 93.75 245 ASP A CA 1
ATOM 1982 C C . ASP A 1 245 ? 20.781 7.68 -3.736 1 93.75 245 ASP A C 1
ATOM 1984 O O . ASP A 1 245 ? 21.344 6.961 -2.896 1 93.75 245 ASP A O 1
ATOM 1988 N N . MET A 1 246 ? 20.625 8.953 -3.578 1 95 246 MET A N 1
ATOM 1989 C CA . MET A 1 246 ? 21.094 9.609 -2.361 1 95 246 MET A CA 1
ATOM 1990 C C . MET A 1 246 ? 20.312 9.117 -1.144 1 95 246 MET A C 1
ATOM 1992 O O . MET A 1 246 ? 20.891 8.922 -0.074 1 95 246 MET A O 1
ATOM 1996 N N . ILE A 1 247 ? 19.078 8.906 -1.31 1 95.88 247 ILE A N 1
ATOM 1997 C CA . ILE A 1 247 ? 18.219 8.453 -0.221 1 95.88 247 ILE A CA 1
ATOM 1998 C C . ILE A 1 247 ? 18.547 7.012 0.138 1 95.88 247 ILE A C 1
ATOM 2000 O O . ILE A 1 247 ? 18.656 6.668 1.317 1 95.88 247 ILE A O 1
ATOM 2004 N N . ARG A 1 248 ? 18.766 6.184 -0.831 1 90.94 248 ARG A N 1
ATOM 2005 C CA . ARG A 1 248 ? 19.078 4.773 -0.625 1 90.94 248 ARG A CA 1
ATOM 2006 C C . ARG A 1 248 ? 20.375 4.605 0.14 1 90.94 248 ARG A C 1
ATOM 2008 O O . ARG A 1 248 ? 20.547 3.654 0.907 1 90.94 248 ARG A O 1
ATOM 2015 N N . ARG A 1 249 ? 21.234 5.547 -0.006 1 90.25 249 ARG A N 1
ATOM 2016 C CA . ARG A 1 249 ? 22.562 5.453 0.595 1 90.25 249 ARG A CA 1
ATOM 2017 C C . ARG A 1 249 ? 22.594 6.102 1.977 1 90.25 249 ARG A C 1
ATOM 2019 O O . ARG A 1 249 ? 23.609 6.051 2.672 1 90.25 249 ARG A O 1
ATOM 2026 N N . CYS A 1 250 ? 21.516 6.703 2.361 1 91.81 250 CYS A N 1
ATOM 2027 C CA . CYS A 1 250 ? 21.453 7.391 3.648 1 91.81 250 CYS A CA 1
ATOM 2028 C C . CYS A 1 250 ? 20.672 6.578 4.664 1 91.81 250 CYS A C 1
ATOM 2030 O O . CYS A 1 250 ? 19.438 6.672 4.727 1 91.81 250 CYS A O 1
ATOM 2032 N N . PRO A 1 251 ? 21.297 5.875 5.523 1 88.88 251 PRO A N 1
ATOM 2033 C CA . PRO A 1 251 ? 20.609 4.988 6.465 1 88.88 251 PRO A CA 1
ATOM 2034 C C . PRO A 1 251 ? 19.719 5.746 7.445 1 88.88 251 PRO A C 1
ATOM 2036 O O . PRO A 1 251 ? 18.719 5.203 7.922 1 88.88 251 PRO A O 1
ATOM 2039 N N . ASN A 1 252 ? 20.047 6.973 7.711 1 92.44 252 ASN A N 1
ATOM 2040 C CA . ASN A 1 252 ? 19.297 7.75 8.695 1 92.44 252 ASN A CA 1
ATOM 2041 C C . ASN A 1 252 ? 17.906 8.102 8.188 1 92.44 252 ASN A C 1
ATOM 2043 O O . ASN A 1 252 ? 17.047 8.531 8.961 1 92.44 252 ASN A O 1
ATOM 2047 N N . VAL A 1 253 ? 17.719 7.832 6.961 1 95.56 253 VAL A N 1
ATOM 2048 C CA . VAL A 1 253 ? 16.422 8.18 6.375 1 95.56 253 VAL A CA 1
ATOM 2049 C C . VAL A 1 253 ? 15.469 7 6.488 1 95.56 253 VAL A C 1
ATOM 2051 O O . VAL A 1 253 ? 14.258 7.152 6.297 1 95.56 253 VAL A O 1
ATOM 2054 N N . PHE A 1 254 ? 15.961 5.832 6.848 1 94.19 254 PHE A N 1
ATOM 2055 C CA . PHE A 1 254 ? 15.195 4.594 6.836 1 94.19 254 PHE A CA 1
ATOM 2056 C C . PHE A 1 254 ? 13.953 4.711 7.711 1 94.19 254 PHE A C 1
ATOM 2058 O O . PHE A 1 254 ? 12.852 4.352 7.293 1 94.19 254 PHE A O 1
ATOM 2065 N N . PRO A 1 255 ? 14.062 5.293 8.906 1 95.56 255 PRO A N 1
ATOM 2066 C CA . PRO A 1 255 ? 12.859 5.387 9.734 1 95.56 255 PRO A CA 1
ATOM 2067 C C . PRO A 1 255 ? 11.75 6.211 9.086 1 95.56 255 PRO A C 1
ATOM 2069 O O . PRO A 1 255 ? 10.57 5.906 9.25 1 95.56 255 PRO A O 1
ATOM 2072 N N . LEU A 1 256 ? 12.133 7.238 8.352 1 97.44 256 LEU A N 1
ATOM 2073 C CA . LEU A 1 256 ? 11.156 8.078 7.664 1 97.44 256 LEU A CA 1
ATOM 2074 C C . LEU A 1 256 ? 10.469 7.297 6.547 1 97.44 256 LEU A C 1
ATOM 2076 O O . LEU A 1 256 ? 9.25 7.383 6.387 1 97.44 256 LEU A O 1
ATOM 2080 N N . LEU A 1 257 ? 11.289 6.535 5.82 1 97.19 257 LEU A N 1
ATOM 2081 C CA . LEU A 1 257 ? 10.734 5.703 4.754 1 97.19 257 LEU A CA 1
ATOM 2082 C C . LEU A 1 257 ? 9.812 4.629 5.324 1 97.19 257 LEU A C 1
ATOM 2084 O O . LEU A 1 257 ? 8.734 4.379 4.781 1 97.19 257 LEU A O 1
ATOM 2088 N N . GLN A 1 258 ? 10.203 4.07 6.398 1 96.19 258 GLN A N 1
ATOM 2089 C CA . GLN A 1 258 ? 9.43 3.016 7.047 1 96.19 258 GLN A CA 1
ATOM 2090 C C . GLN A 1 258 ? 8.086 3.543 7.539 1 96.19 258 GLN A C 1
ATOM 2092 O O . GLN A 1 258 ? 7.074 2.84 7.473 1 96.19 258 GLN A O 1
ATOM 2097 N N . GLU A 1 259 ? 8.094 4.711 8.07 1 96.38 259 GLU A N 1
ATOM 2098 C CA . GLU A 1 259 ? 6.848 5.32 8.508 1 96.38 259 GLU A CA 1
ATOM 2099 C C . GLU A 1 259 ? 5.859 5.445 7.352 1 96.38 259 GLU A C 1
ATOM 2101 O O . GLU A 1 259 ? 4.68 5.113 7.496 1 96.38 259 GLU A O 1
ATOM 2106 N N . ALA A 1 260 ? 6.352 5.895 6.262 1 97 260 ALA A N 1
ATOM 2107 C CA . ALA A 1 260 ? 5.504 6.051 5.086 1 97 260 ALA A CA 1
ATOM 2108 C C . ALA A 1 260 ? 5.008 4.695 4.586 1 97 260 ALA A C 1
ATOM 2110 O O . ALA A 1 260 ? 3.838 4.551 4.223 1 97 260 ALA A O 1
ATOM 2111 N N . ARG A 1 261 ? 5.902 3.715 4.578 1 96.81 261 ARG A N 1
ATOM 2112 C CA . ARG A 1 261 ? 5.516 2.373 4.152 1 96.81 261 ARG A CA 1
ATOM 2113 C C . ARG A 1 261 ? 4.43 1.804 5.059 1 96.81 261 ARG A C 1
ATOM 2115 O O . ARG A 1 261 ? 3.445 1.239 4.578 1 96.81 261 ARG A O 1
ATOM 2122 N N . ARG A 1 262 ? 4.566 1.968 6.285 1 95.44 262 ARG A N 1
ATOM 2123 C CA . ARG A 1 262 ? 3.574 1.498 7.246 1 95.44 262 ARG A CA 1
ATOM 2124 C C . ARG A 1 262 ? 2.236 2.203 7.035 1 95.44 262 ARG A C 1
ATOM 2126 O O . ARG A 1 262 ? 1.182 1.567 7.082 1 95.44 262 ARG A O 1
ATOM 2133 N N . TYR A 1 263 ? 2.359 3.479 6.84 1 95.75 263 TYR A N 1
ATOM 2134 C CA . TYR A 1 263 ? 1.164 4.293 6.656 1 95.75 263 TYR A CA 1
ATOM 2135 C C . TYR A 1 263 ? 0.35 3.809 5.465 1 95.75 263 TYR A C 1
ATOM 2137 O O . TYR A 1 263 ? -0.882 3.771 5.52 1 95.75 263 TYR A O 1
ATOM 2145 N N . HIS A 1 264 ? 0.974 3.348 4.441 1 93.06 264 HIS A N 1
ATOM 2146 C CA . HIS A 1 264 ? 0.295 2.992 3.201 1 93.06 264 HIS A CA 1
ATOM 2147 C C . HIS A 1 264 ? -0.089 1.516 3.188 1 93.06 264 HIS A C 1
ATOM 2149 O O . HIS A 1 264 ? -1.096 1.138 2.584 1 93.06 264 HIS A O 1
ATOM 2155 N N . LEU A 1 265 ? 0.706 0.701 3.898 1 93.62 265 LEU A N 1
ATOM 2156 C CA . LEU A 1 265 ? 0.565 -0.723 3.613 1 93.62 265 LEU A CA 1
ATOM 2157 C C . LEU A 1 265 ? 0.036 -1.472 4.832 1 93.62 265 LEU A C 1
ATOM 2159 O O . LEU A 1 265 ? -0.546 -2.551 4.699 1 93.62 265 LEU A O 1
ATOM 2163 N N . CYS A 1 266 ? 0.243 -0.997 6.004 1 90 266 CYS A N 1
ATOM 2164 C CA . CYS A 1 266 ? -0.084 -1.793 7.18 1 90 266 CYS A CA 1
ATOM 2165 C C . CYS A 1 266 ? -1.532 -1.575 7.602 1 90 266 CYS A C 1
ATOM 2167 O O . CYS A 1 266 ? -2.117 -2.412 8.289 1 90 266 CYS A O 1
ATOM 2169 N N . GLY A 1 267 ? -2.076 -0.462 7.188 1 81.62 267 GLY A N 1
ATOM 2170 C CA . GLY A 1 267 ? -3.488 -0.231 7.441 1 81.62 267 GLY A CA 1
ATOM 2171 C C . GLY A 1 267 ? -3.76 0.372 8.805 1 81.62 267 GLY A C 1
ATOM 2172 O O . GLY A 1 267 ? -4.82 0.96 9.031 1 81.62 267 GLY A O 1
ATOM 2173 N N . ASN A 1 268 ? -2.797 0.25 9.727 1 79.12 268 ASN A N 1
ATOM 2174 C CA . ASN A 1 268 ? -2.957 0.888 11.031 1 79.12 268 ASN A CA 1
ATOM 2175 C C . ASN A 1 268 ? -2.941 2.408 10.914 1 79.12 268 ASN A C 1
ATOM 2177 O O . ASN A 1 268 ? -2.23 2.965 10.07 1 79.12 268 ASN A O 1
ATOM 2181 N N . GLU A 1 269 ? -3.77 2.957 11.766 1 80.25 269 GLU A N 1
ATOM 2182 C CA . GLU A 1 269 ? -3.732 4.418 11.812 1 80.25 269 GLU A CA 1
ATOM 2183 C C . GLU A 1 269 ? -2.428 4.918 12.43 1 80.25 269 GLU A C 1
ATOM 2185 O O . GLU A 1 269 ? -2.02 4.453 13.492 1 80.25 269 GLU A O 1
ATOM 2190 N N . ILE A 1 270 ? -1.782 5.594 11.656 1 90.12 270 ILE A N 1
ATOM 2191 C CA . ILE A 1 270 ? -0.57 6.262 12.117 1 90.12 270 ILE A CA 1
ATOM 2192 C C . ILE A 1 270 ? -0.784 7.773 12.117 1 90.12 270 ILE A C 1
ATOM 2194 O O . ILE A 1 270 ? -0.984 8.375 11.055 1 90.12 270 ILE A O 1
ATOM 2198 N N . ILE A 1 271 ? -0.784 8.273 13.328 1 94.75 271 ILE A N 1
ATOM 2199 C CA . ILE A 1 271 ? -0.964 9.719 13.469 1 94.75 271 ILE A CA 1
ATOM 2200 C C . ILE A 1 271 ? 0.329 10.352 13.977 1 94.75 271 ILE A C 1
ATOM 2202 O O . ILE A 1 271 ? 0.806 10.023 15.062 1 94.75 271 ILE A O 1
ATOM 2206 N N . SER A 1 272 ? 0.912 11.164 13.164 1 94.75 272 SER A N 1
ATOM 2207 C CA . SER A 1 272 ? 2.15 11.875 13.461 1 94.75 272 SER A CA 1
ATOM 2208 C C . SER A 1 272 ? 2.176 13.25 12.797 1 94.75 272 SER A C 1
ATOM 2210 O O . SER A 1 272 ? 1.215 13.641 12.133 1 94.75 272 SER A O 1
ATOM 2212 N N . GLU A 1 273 ? 3.26 13.922 13.031 1 95.38 273 GLU A N 1
ATOM 2213 C CA . GLU A 1 273 ? 3.422 15.219 12.383 1 95.38 273 GLU A CA 1
ATOM 2214 C C . GLU A 1 273 ? 3.451 15.078 10.859 1 95.38 273 GLU A C 1
ATOM 2216 O O . GLU A 1 273 ? 2.979 15.961 10.141 1 95.38 273 GLU A O 1
ATOM 2221 N N . ARG A 1 274 ? 3.91 13.977 10.414 1 97.25 274 ARG A N 1
ATOM 2222 C CA . ARG A 1 274 ? 4.129 13.805 8.984 1 97.25 274 ARG A CA 1
ATOM 2223 C C . ARG A 1 274 ? 2.893 13.234 8.305 1 97.25 274 ARG A C 1
ATOM 2225 O O . ARG A 1 274 ? 2.824 13.172 7.07 1 97.25 274 ARG A O 1
ATOM 2232 N N . THR A 1 275 ? 1.92 12.82 9.023 1 96.62 275 THR A N 1
ATOM 2233 C CA . THR A 1 275 ? 0.658 12.375 8.445 1 96.62 275 THR A CA 1
ATOM 2234 C C . THR A 1 275 ? -0.381 13.492 8.484 1 96.62 275 THR A C 1
ATOM 2236 O O . THR A 1 275 ? -1.51 13.32 8.023 1 96.62 275 THR A O 1
ATOM 2239 N N . LYS A 1 276 ? 0.017 14.641 9.023 1 96.56 276 LYS A N 1
ATOM 2240 C CA . LYS A 1 276 ? -0.835 15.828 9.07 1 96.56 276 LYS A CA 1
ATOM 2241 C C . LYS A 1 276 ? -0.721 16.641 7.777 1 96.56 276 LYS A C 1
ATOM 2243 O O . LYS A 1 276 ? 0.338 17.188 7.48 1 96.56 276 LYS A O 1
ATOM 2248 N N . PRO A 1 277 ? -1.808 16.766 7.074 1 96 277 PRO A N 1
ATOM 2249 C CA . PRO A 1 277 ? -1.738 17.547 5.836 1 96 277 PRO A CA 1
ATOM 2250 C C . PRO A 1 277 ? -1.494 19.031 6.094 1 96 277 PRO A C 1
ATOM 2252 O O . PRO A 1 277 ? -1.806 19.531 7.176 1 96 277 PRO A O 1
ATOM 2255 N N . ARG A 1 278 ? -0.955 19.656 5.07 1 96.62 278 ARG A N 1
ATOM 2256 C CA . ARG A 1 278 ? -0.762 21.094 5.137 1 96.62 278 ARG A CA 1
ATOM 2257 C C . ARG A 1 278 ? -2.035 21.844 4.742 1 96.62 278 ARG A C 1
ATOM 2259 O O . ARG A 1 278 ? -2.951 21.25 4.168 1 96.62 278 ARG A O 1
ATOM 2266 N N . MET A 1 279 ? -2.049 23.094 5.035 1 94.62 279 MET A N 1
ATOM 2267 C CA . MET A 1 279 ? -3.248 23.922 4.941 1 94.62 279 MET A CA 1
ATOM 2268 C C . MET A 1 279 ? -3.764 23.969 3.51 1 94.62 279 MET A C 1
ATOM 2270 O O . MET A 1 279 ? -4.973 24.047 3.281 1 94.62 279 MET A O 1
ATOM 2274 N N . HIS A 1 280 ? -2.863 23.938 2.572 1 94.12 280 HIS A N 1
ATOM 2275 C CA . HIS A 1 280 ? -3.279 24.219 1.206 1 94.12 280 HIS A CA 1
ATOM 2276 C C . HIS A 1 280 ? -3.299 22.953 0.356 1 94.12 280 HIS A C 1
ATOM 2278 O O . HIS A 1 280 ? -3.51 23.016 -0.857 1 94.12 280 HIS A O 1
ATOM 2284 N N . GLU A 1 281 ? -3.104 21.781 0.941 1 93.31 281 GLU A N 1
ATOM 2285 C CA . GLU A 1 281 ? -3.15 20.516 0.218 1 93.31 281 GLU A CA 1
ATOM 2286 C C . GLU A 1 281 ? -4.59 20.078 -0.038 1 93.31 281 GLU A C 1
ATOM 2288 O O . GLU A 1 281 ? -5.5 20.453 0.703 1 93.31 281 GLU A O 1
ATOM 2293 N N . PHE A 1 282 ? -4.719 19.203 -1.023 1 90.94 282 PHE A N 1
ATOM 2294 C CA . PHE A 1 282 ? -6.055 18.766 -1.412 1 90.94 282 PHE A CA 1
ATOM 2295 C C . PHE A 1 282 ? -6.449 17.5 -0.658 1 90.94 282 PHE A C 1
ATOM 2297 O O . PHE A 1 282 ? -7.184 16.672 -1.185 1 90.94 282 PHE A O 1
ATOM 2304 N N . GLN A 1 283 ? -5.926 17.297 0.391 1 93.31 283 GLN A N 1
ATOM 2305 C CA . GLN A 1 283 ? -6.285 16.188 1.267 1 93.31 283 GLN A CA 1
ATOM 2306 C C . GLN A 1 283 ? -6.422 16.656 2.715 1 93.31 283 GLN A C 1
ATOM 2308 O O . GLN A 1 283 ? -5.793 17.641 3.119 1 93.31 283 GLN A O 1
ATOM 2313 N N . SER A 1 284 ? -7.277 15.977 3.428 1 93.38 284 SER A N 1
ATOM 2314 C CA . SER A 1 284 ? -7.551 16.312 4.82 1 93.38 284 SER A CA 1
ATOM 2315 C C . SER A 1 284 ? -7.512 15.062 5.703 1 93.38 284 SER A C 1
ATOM 2317 O O . SER A 1 284 ? -7.891 13.977 5.266 1 93.38 284 SER A O 1
ATOM 2319 N N . GLU A 1 285 ? -6.934 15.258 6.82 1 95.31 285 GLU A N 1
ATOM 2320 C CA . GLU A 1 285 ? -7.141 14.305 7.902 1 95.31 285 GLU A CA 1
ATOM 2321 C C . GLU A 1 285 ? -8.328 14.703 8.773 1 95.31 285 GLU A C 1
ATOM 2323 O O . GLU A 1 285 ? -8.336 15.789 9.359 1 95.31 285 GLU A O 1
ATOM 2328 N N . VAL A 1 286 ? -9.312 13.859 8.852 1 94.31 286 VAL A N 1
ATOM 2329 C CA . VAL A 1 286 ? -10.555 14.234 9.523 1 94.31 286 VAL A CA 1
ATOM 2330 C C . VAL A 1 286 ? -10.883 13.211 10.609 1 94.31 286 VAL A C 1
ATOM 2332 O O . VAL A 1 286 ? -10.508 12.039 10.508 1 94.31 286 VAL A O 1
ATOM 2335 N N . PHE A 1 287 ? -11.484 13.625 11.602 1 93.12 287 PHE A N 1
ATOM 2336 C CA . PHE A 1 287 ? -12.102 12.664 12.508 1 93.12 287 PHE A CA 1
ATOM 2337 C C . PHE A 1 287 ? -13.602 12.594 12.289 1 93.12 287 PHE A C 1
ATOM 2339 O O . PHE A 1 287 ? -14.25 13.617 12.062 1 93.12 287 PHE A O 1
ATOM 2346 N N . MET A 1 288 ? -14.102 11.461 12.281 1 95.25 288 MET A N 1
ATOM 2347 C CA . MET A 1 288 ? -15.508 11.156 12.023 1 95.25 288 MET A CA 1
ATOM 2348 C C . MET A 1 288 ? -16.25 10.844 13.32 1 95.25 288 MET A C 1
ATOM 2350 O O . MET A 1 288 ? -15.727 10.125 14.18 1 95.25 288 MET A O 1
ATOM 2354 N N . ILE A 1 289 ? -17.344 11.43 13.492 1 95.81 289 ILE A N 1
ATOM 2355 C CA . ILE A 1 289 ? -18.312 11.086 14.539 1 95.81 289 ILE A CA 1
ATOM 2356 C C . ILE A 1 289 ? -19.469 10.289 13.945 1 95.81 289 ILE A C 1
ATOM 2358 O O . ILE A 1 289 ? -20.25 10.812 13.164 1 95.81 289 ILE A O 1
ATOM 2362 N N . ILE A 1 290 ? -19.547 9.086 14.344 1 96.5 290 ILE A N 1
ATOM 2363 C CA . ILE A 1 290 ? -20.438 8.148 13.672 1 96.5 290 ILE A CA 1
ATOM 2364 C C . ILE A 1 290 ? -21.578 7.754 14.609 1 96.5 290 ILE A C 1
ATOM 2366 O O . ILE A 1 290 ? -21.359 7.129 15.641 1 96.5 290 ILE A O 1
ATOM 2370 N N . GLY A 1 291 ? -22.75 8.078 14.227 1 94.12 291 GLY A N 1
ATOM 2371 C CA . GLY A 1 291 ? -23.938 7.703 14.977 1 94.12 291 GLY A CA 1
ATOM 2372 C C . GLY A 1 291 ? -24.016 8.352 16.344 1 94.12 291 GLY A C 1
ATOM 2373 O O . GLY A 1 291 ? -23.719 9.539 16.484 1 94.12 291 GLY A O 1
ATOM 2374 N N . GLY A 1 292 ? -24.594 7.508 17.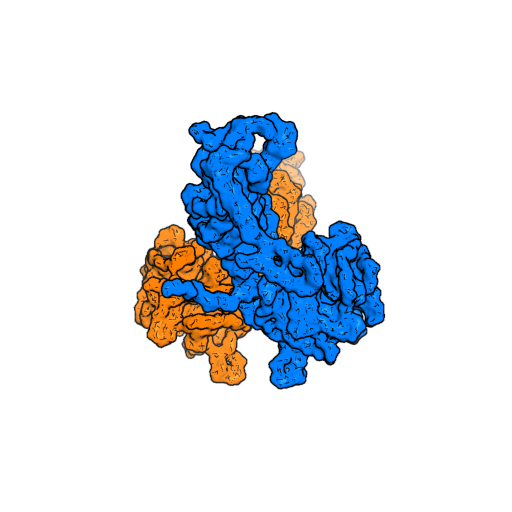297 1 92.25 292 GLY A N 1
ATOM 2375 C CA . GLY A 1 292 ? -24.781 7.988 18.656 1 92.25 292 GLY A CA 1
ATOM 2376 C C . GLY A 1 292 ? -26.234 8.305 18.969 1 92.25 292 GLY A C 1
ATOM 2377 O O . GLY A 1 292 ? -27.141 7.863 18.266 1 92.25 292 GLY A O 1
ATOM 2378 N N . CYS A 1 293 ? -26.359 8.891 20.172 1 91.81 293 CYS A N 1
ATOM 2379 C CA . CYS A 1 293 ? -27.688 9.227 20.672 1 91.81 293 CYS A CA 1
ATOM 2380 C C . CYS A 1 293 ? -27.75 10.68 21.109 1 91.81 293 CYS A C 1
ATOM 2382 O O . CYS A 1 293 ? -26.797 11.211 21.688 1 91.81 293 CYS A O 1
ATOM 2384 N N . THR A 1 294 ? -28.953 11.195 20.828 1 89.75 294 THR A N 1
ATOM 2385 C CA . THR A 1 294 ? -29.188 12.555 21.297 1 89.75 294 THR A CA 1
ATOM 2386 C C . THR A 1 294 ? -29.875 12.555 22.656 1 89.75 294 THR A C 1
ATOM 2388 O O . THR A 1 294 ? -30 11.508 23.297 1 89.75 294 THR A O 1
ATOM 2391 N N . LYS A 1 295 ? -30.281 13.805 23.109 1 80.69 295 LYS A N 1
ATOM 2392 C CA . LYS A 1 295 ? -30.859 13.992 24.438 1 80.69 295 LYS A CA 1
ATOM 2393 C C . LYS A 1 295 ? -32.094 13.094 24.625 1 80.69 295 LYS A C 1
ATOM 2395 O O . LYS A 1 295 ? -32.219 12.461 25.672 1 80.69 295 LYS A O 1
ATOM 2400 N N . ASP A 1 296 ? -33.031 13.047 23.766 1 77.69 296 ASP A N 1
ATOM 2401 C CA . ASP A 1 296 ? -34.25 12.281 23.891 1 77.69 296 ASP A CA 1
ATOM 2402 C C . ASP A 1 296 ? -34.062 10.836 23.422 1 77.69 296 ASP A C 1
ATOM 2404 O O . ASP A 1 296 ? -35.031 10.188 23 1 77.69 296 ASP A O 1
ATOM 2408 N N . GLU A 1 297 ? -32.844 10.398 23.406 1 71 297 GLU A N 1
ATOM 2409 C CA . GLU A 1 297 ? -32.469 9.031 23.047 1 71 297 GLU A CA 1
ATOM 2410 C C . GLU A 1 297 ? -32.875 8.703 21.609 1 71 297 GLU A C 1
ATOM 2412 O O . GLU A 1 297 ? -33.344 7.594 21.328 1 71 297 GLU A O 1
ATOM 2417 N N . LYS A 1 298 ? -32.875 9.773 20.844 1 82.56 298 LYS A N 1
ATOM 2418 C CA . LYS A 1 298 ? -33.062 9.539 19.422 1 82.56 298 LYS A CA 1
ATOM 2419 C C . LYS A 1 298 ? -31.766 9.141 18.75 1 82.56 298 LYS A C 1
ATOM 2421 O O . LYS A 1 298 ? -30.734 9.789 18.938 1 82.56 298 LYS A O 1
ATOM 2426 N N . PHE A 1 299 ? -31.859 8.086 18 1 84.88 299 PHE A N 1
ATOM 2427 C CA . PHE A 1 299 ? -30.672 7.535 17.359 1 84.88 299 PHE A CA 1
ATOM 2428 C C . PHE A 1 299 ? -30.297 8.359 16.125 1 84.88 299 PHE A C 1
ATOM 2430 O O . PHE A 1 299 ? -31.156 8.789 15.367 1 84.88 299 PHE A O 1
ATOM 2437 N N . VAL A 1 300 ? -29.031 8.617 16.047 1 87.06 300 VAL A N 1
ATOM 2438 C CA . VAL A 1 300 ? -28.5 9.484 15.008 1 87.06 300 VAL A CA 1
ATOM 2439 C C . VAL A 1 300 ? -28.047 8.641 13.812 1 87.06 300 VAL A C 1
ATOM 2441 O O . VAL A 1 300 ? -27.203 7.742 13.961 1 87.06 300 VAL A O 1
ATOM 2444 N N . ALA A 1 301 ? -28.531 8.922 12.664 1 87.5 301 ALA A N 1
ATOM 2445 C CA . ALA A 1 301 ? -28.172 8.219 11.438 1 87.5 301 ALA A CA 1
ATOM 2446 C C . ALA A 1 301 ? -27.047 8.938 10.703 1 87.5 301 ALA A C 1
ATOM 2448 O O . ALA A 1 301 ? -26.438 8.375 9.789 1 87.5 301 ALA A O 1
ATOM 2449 N N . ASP A 1 302 ? -26.719 10.086 11.164 1 88.75 302 ASP A N 1
ATOM 2450 C CA . ASP A 1 302 ? -25.766 10.93 10.461 1 88.75 302 ASP A CA 1
ATOM 2451 C C . ASP A 1 302 ? -24.344 10.633 10.898 1 88.75 302 ASP A C 1
ATOM 2453 O O . ASP A 1 302 ? -24.125 10.086 11.984 1 88.75 302 ASP A O 1
ATOM 2457 N N . VAL A 1 303 ? -23.438 10.914 10.031 1 94.44 303 VAL A N 1
ATOM 2458 C CA . VAL A 1 303 ? -22 10.906 10.305 1 94.44 303 VAL A CA 1
ATOM 2459 C C . VAL A 1 303 ? -21.438 12.312 10.109 1 94.44 303 VAL A C 1
ATOM 2461 O O . VAL A 1 303 ? -21.812 13.016 9.164 1 94.44 303 VAL A O 1
ATOM 2464 N N . THR A 1 304 ? -20.656 12.781 11.039 1 93.5 304 THR A N 1
ATOM 2465 C CA . THR A 1 304 ? -20 14.086 10.93 1 93.5 304 THR A CA 1
ATOM 2466 C C . THR A 1 304 ? -18.516 13.914 10.672 1 93.5 304 THR A C 1
ATOM 2468 O O . THR A 1 304 ? -17.859 13.086 11.312 1 93.5 304 THR A O 1
ATOM 2471 N N . CYS A 1 305 ? -18.078 14.609 9.742 1 92.19 305 CYS A N 1
ATOM 2472 C CA . CYS A 1 305 ? -16.656 14.625 9.391 1 92.19 305 CYS A CA 1
ATOM 2473 C C . CYS A 1 305 ? -16.062 16.016 9.594 1 92.19 305 CYS A C 1
ATOM 2475 O O . CYS A 1 305 ? -16.469 16.969 8.93 1 92.19 305 CYS A O 1
ATOM 2477 N N . LEU A 1 306 ? -15.055 16.125 10.453 1 92.31 306 LEU A N 1
ATOM 2478 C CA . LEU A 1 306 ? -14.5 17.422 10.789 1 92.31 306 LEU A CA 1
ATOM 2479 C C . LEU A 1 306 ? -13 17.469 10.523 1 92.31 306 LEU A C 1
ATOM 2481 O O . LEU A 1 306 ? -12.273 16.547 10.922 1 92.31 306 LEU A O 1
ATOM 2485 N N . ASP A 1 307 ? -12.516 18.453 9.844 1 92.38 307 ASP A N 1
ATOM 2486 C CA . ASP A 1 307 ? -11.102 18.781 9.688 1 92.38 307 ASP A CA 1
ATOM 2487 C C . ASP A 1 307 ? -10.656 19.797 10.734 1 92.38 307 ASP A C 1
ATOM 2489 O O . ASP A 1 307 ? -10.969 20.984 10.641 1 92.38 307 ASP A O 1
ATOM 2493 N N . PRO A 1 308 ? -9.914 19.391 11.641 1 92 308 PRO A N 1
ATOM 2494 C CA . PRO A 1 308 ? -9.555 20.312 12.719 1 92 308 PRO A CA 1
ATOM 2495 C C . PRO A 1 308 ? -8.562 21.391 12.281 1 92 308 PRO A C 1
ATOM 2497 O O . PRO A 1 308 ? -8.508 22.469 12.867 1 92 308 PRO A O 1
ATOM 2500 N N . LEU A 1 309 ? -7.785 21.062 11.312 1 91 309 LEU A N 1
ATOM 2501 C CA . LEU A 1 309 ? -6.809 22.047 10.828 1 91 309 LEU A CA 1
ATOM 2502 C C . LEU A 1 309 ? -7.504 23.219 10.148 1 91 309 LEU A C 1
ATOM 2504 O O . LEU A 1 309 ? -7.207 24.375 10.438 1 91 309 LEU A O 1
ATOM 2508 N N . ARG A 1 310 ? -8.461 22.906 9.344 1 90.25 310 ARG A N 1
ATOM 2509 C CA . ARG A 1 310 ? -9.156 23.938 8.578 1 90.25 310 ARG A CA 1
ATOM 2510 C C . ARG A 1 310 ? -10.461 24.328 9.266 1 90.25 310 ARG A C 1
ATOM 2512 O O . ARG A 1 310 ? -11.172 25.219 8.797 1 90.25 310 ARG A O 1
ATOM 2519 N N . ARG A 1 311 ? -10.828 23.688 10.227 1 87.69 311 ARG A N 1
ATOM 2520 C CA . ARG A 1 311 ? -12.055 23.953 10.977 1 87.69 311 ARG A CA 1
ATOM 2521 C C . ARG A 1 311 ? -13.273 23.922 10.062 1 87.69 311 ARG A C 1
ATOM 2523 O O . ARG A 1 311 ? -14.094 24.844 10.078 1 87.69 311 ARG A O 1
ATOM 2530 N N . SER A 1 312 ? -13.258 22.922 9.281 1 87.75 312 SER A N 1
ATOM 2531 C CA . SER A 1 312 ? -14.344 22.766 8.32 1 87.75 312 SER A CA 1
ATOM 2532 C C . SER A 1 312 ? -14.922 21.344 8.359 1 87.75 312 SER A C 1
ATOM 2534 O O . SER A 1 312 ? -14.266 20.422 8.836 1 87.75 312 SER A O 1
ATOM 2536 N N . ARG A 1 313 ? -16.172 21.312 7.871 1 89.75 313 ARG A N 1
ATOM 2537 C CA . ARG A 1 313 ? -16.859 20.016 7.785 1 89.75 313 ARG A CA 1
ATOM 2538 C C . ARG A 1 313 ? -16.891 19.531 6.344 1 89.75 313 ARG A C 1
ATOM 2540 O O . ARG A 1 313 ? -17.078 20.312 5.414 1 89.75 313 ARG A O 1
ATOM 2547 N N . LEU A 1 314 ? -16.734 18.234 6.27 1 90.19 314 LEU A N 1
ATOM 2548 C CA . LEU A 1 314 ? -16.797 17.625 4.945 1 90.19 314 LEU A CA 1
ATOM 2549 C C . LEU A 1 314 ? -18.047 16.75 4.82 1 90.19 314 LEU A C 1
ATOM 2551 O O . LEU A 1 314 ? -18.562 16.25 5.824 1 90.19 314 LEU A O 1
ATOM 2555 N N . GLU A 1 315 ? -18.438 16.609 3.572 1 86.81 315 GLU A N 1
ATOM 2556 C CA . GLU A 1 315 ? -19.609 15.773 3.291 1 86.81 315 GLU A CA 1
ATOM 2557 C C . GLU A 1 315 ? -19.297 14.297 3.508 1 86.81 315 GLU A C 1
ATOM 2559 O O . GLU A 1 315 ? -18.203 13.828 3.15 1 86.81 315 GLU A O 1
ATOM 2564 N N . VAL A 1 316 ? -20.281 13.625 4.059 1 92.88 316 VAL A N 1
ATOM 2565 C CA . VAL A 1 316 ? -20.125 12.203 4.332 1 92.88 316 VAL A CA 1
ATOM 2566 C C . VAL A 1 316 ? -21.484 11.508 4.242 1 92.88 316 VAL A C 1
ATOM 2568 O O . VAL A 1 316 ? -22.516 12.086 4.609 1 92.88 316 VAL A O 1
ATOM 2571 N N . ALA A 1 317 ? -21.469 10.312 3.705 1 94.38 317 ALA A N 1
ATOM 2572 C CA . ALA A 1 317 ? -22.688 9.523 3.549 1 94.38 317 ALA A CA 1
ATOM 2573 C C . ALA A 1 317 ? -23.281 9.156 4.906 1 94.38 317 ALA A C 1
ATOM 2575 O O . ALA A 1 317 ? -22.562 8.93 5.871 1 94.38 317 ALA A O 1
ATOM 2576 N N . LYS A 1 318 ? -24.594 9.047 4.938 1 94.25 318 LYS A N 1
ATOM 2577 C CA . LYS A 1 318 ? -25.281 8.586 6.137 1 94.25 318 LYS A CA 1
ATOM 2578 C C . LYS A 1 318 ? -25.031 7.094 6.371 1 94.25 318 LYS A C 1
ATOM 2580 O O . LYS A 1 318 ? -24.562 6.387 5.48 1 94.25 318 LYS A O 1
ATOM 2585 N N . LEU A 1 319 ? -25.344 6.703 7.559 1 95.56 319 LEU A N 1
ATOM 2586 C CA . LEU A 1 319 ? -25.141 5.305 7.918 1 95.56 319 LEU A CA 1
ATOM 2587 C C . LEU A 1 319 ? -25.984 4.391 7.043 1 95.56 319 LEU A C 1
ATOM 2589 O O . LEU A 1 319 ? -27.031 4.797 6.547 1 95.56 319 LEU A O 1
ATOM 2593 N N . PRO A 1 320 ? -25.547 3.164 6.883 1 93.88 320 PRO A N 1
ATOM 2594 C CA . PRO A 1 320 ? -26.25 2.254 5.98 1 93.88 32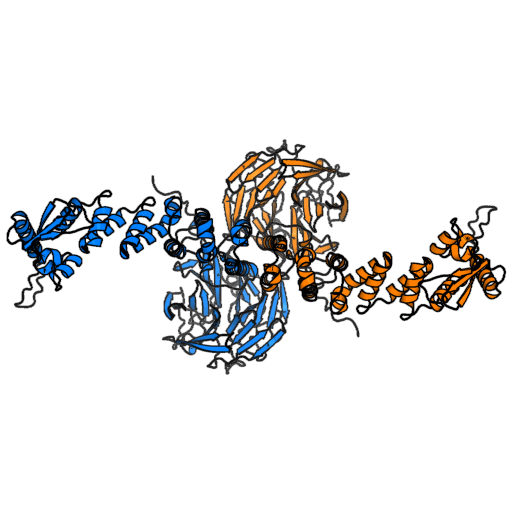0 PRO A CA 1
ATOM 2595 C C . PRO A 1 320 ? -27.656 1.924 6.461 1 93.88 320 PRO A C 1
ATOM 2597 O O . PRO A 1 320 ? -27.891 1.785 7.668 1 93.88 320 PRO A O 1
ATOM 2600 N N . SER A 1 321 ? -28.609 1.823 5.469 1 90.88 321 SER A N 1
ATOM 2601 C CA . SER A 1 321 ? -29.984 1.348 5.68 1 90.88 321 SER A CA 1
ATOM 2602 C C . SER A 1 321 ? -30.734 2.252 6.645 1 90.88 321 SER A C 1
ATOM 2604 O O . SER A 1 321 ? -31.438 1.77 7.535 1 90.88 321 SER A O 1
ATOM 2606 N N . THR A 1 322 ? -30.484 3.518 6.586 1 88.88 322 THR A N 1
ATOM 2607 C CA . THR A 1 322 ? -31.156 4.434 7.5 1 88.88 322 THR A CA 1
ATOM 2608 C C . THR A 1 322 ? -32.156 5.32 6.746 1 88.88 322 THR A C 1
ATOM 2610 O O . THR A 1 322 ? -32.906 6.055 7.359 1 88.88 322 THR A O 1
ATOM 2613 N N . GLU A 1 323 ? -32.188 5.312 5.445 1 81.12 323 GLU A N 1
ATOM 2614 C CA . GLU A 1 323 ? -33.062 6.164 4.656 1 81.12 323 GLU A CA 1
ATOM 2615 C C . GLU A 1 323 ? -33.938 5.332 3.717 1 81.12 323 GLU A C 1
ATOM 2617 O O . GLU A 1 323 ? -34.125 5.703 2.559 1 81.12 323 GLU A O 1
ATOM 2622 N N . GLN A 1 324 ? -34.438 4.379 4.238 1 76.81 324 GLN A N 1
ATOM 2623 C CA . GLN A 1 324 ? -35.312 3.553 3.416 1 76.81 324 GLN A CA 1
ATOM 2624 C C . GLN A 1 324 ? -36.75 4.125 3.369 1 76.81 324 GLN A C 1
ATOM 2626 O O . GLN A 1 324 ? -37.156 4.828 4.289 1 76.81 324 GLN A O 1
ATOM 2631 N N . ASP A 1 325 ? -37.469 3.873 2.352 1 74.56 325 ASP A N 1
ATOM 2632 C CA . ASP A 1 325 ? -38.812 4.398 2.123 1 74.56 325 ASP A CA 1
ATOM 2633 C C . ASP A 1 325 ? -39.781 3.928 3.209 1 74.56 325 ASP A C 1
ATOM 2635 O O . ASP A 1 325 ? -40.594 4.707 3.699 1 74.56 325 ASP A O 1
ATOM 2639 N N . THR A 1 326 ? -39.625 2.707 3.502 1 78.06 326 THR A N 1
ATOM 2640 C CA . THR A 1 326 ? -40.469 2.156 4.57 1 78.06 326 THR A CA 1
ATOM 2641 C C . THR A 1 326 ? -39.781 2.299 5.922 1 78.06 326 THR A C 1
ATOM 2643 O O . THR A 1 326 ? -38.719 1.721 6.145 1 78.06 326 THR A O 1
ATOM 2646 N N . GLU A 1 327 ? -40.312 3.008 6.766 1 77.19 327 GLU A N 1
ATOM 2647 C CA . GLU A 1 327 ? -39.719 3.32 8.062 1 77.19 327 GLU A CA 1
ATOM 2648 C C . GLU A 1 327 ? -39.375 2.049 8.828 1 77.19 327 GLU A C 1
ATOM 2650 O O . GLU A 1 327 ? -38.375 2.01 9.555 1 77.19 327 GLU A O 1
ATOM 2655 N N . SER A 1 328 ? -40.156 1.067 8.656 1 78 328 SER A N 1
ATOM 2656 C CA . SER A 1 328 ? -39.938 -0.184 9.367 1 78 328 SER A CA 1
ATOM 2657 C C . SER A 1 328 ? -38.688 -0.872 8.898 1 78 328 SER A C 1
ATOM 2659 O O . SER A 1 328 ? -38.094 -1.702 9.617 1 78 328 SER A O 1
ATOM 2661 N N . ASP A 1 329 ? -38.156 -0.411 7.828 1 80.81 329 ASP A N 1
ATOM 2662 C CA . ASP A 1 329 ? -37 -1.062 7.238 1 80.81 329 ASP A CA 1
ATOM 2663 C C . ASP A 1 329 ? -35.688 -0.339 7.621 1 80.81 329 ASP A C 1
ATOM 2665 O O . ASP A 1 329 ? -34.594 -0.825 7.344 1 80.81 329 ASP A O 1
ATOM 2669 N N . ASN A 1 330 ? -35.906 0.722 8.383 1 85.38 330 ASN A N 1
ATOM 2670 C CA . ASN A 1 330 ? -34.719 1.488 8.781 1 85.38 330 ASN A CA 1
ATOM 2671 C C . ASN A 1 330 ? -34.031 0.863 9.984 1 85.38 330 ASN A C 1
ATOM 2673 O O . ASN A 1 330 ? -34.688 0.474 10.953 1 85.38 330 ASN A O 1
ATOM 2677 N N . LYS A 1 331 ? -32.812 0.71 9.836 1 87.44 331 LYS A N 1
ATOM 2678 C CA . LYS A 1 331 ? -32 0.156 10.922 1 87.44 331 LYS A CA 1
ATOM 2679 C C . LYS A 1 331 ? -31.438 1.262 11.812 1 87.44 331 LYS A C 1
ATOM 2681 O O . LYS A 1 331 ? -31.078 2.336 11.328 1 87.44 331 LYS A O 1
ATOM 2686 N N . LYS A 1 332 ? -31.391 0.949 13.078 1 88.25 332 LYS A N 1
ATOM 2687 C CA . LYS A 1 332 ? -30.797 1.856 14.055 1 88.25 332 LYS A CA 1
ATOM 2688 C C . LYS A 1 332 ? -29.406 1.373 14.484 1 88.25 332 LYS A C 1
ATOM 2690 O O . LYS A 1 332 ? -29.266 0.276 15.031 1 88.25 332 LYS A O 1
ATOM 2695 N N . TRP A 1 333 ? -28.469 2.146 14.211 1 91.38 333 TRP A N 1
ATOM 2696 C CA . TRP A 1 333 ? -27.109 1.818 14.609 1 91.38 333 TRP A CA 1
ATOM 2697 C C . TRP A 1 333 ? -26.828 2.297 16.031 1 91.38 333 TRP A C 1
ATOM 2699 O O . TRP A 1 333 ? -26.453 3.455 16.234 1 91.38 333 TRP A O 1
ATOM 2709 N N . VAL A 1 334 ? -27 1.395 16.969 1 90.38 334 VAL A N 1
ATOM 2710 C CA . VAL A 1 334 ? -26.781 1.68 18.375 1 90.38 334 VAL A CA 1
ATOM 2711 C C . VAL A 1 334 ? -25.859 0.632 18.984 1 90.38 334 VAL A C 1
ATOM 2713 O O . VAL A 1 334 ? -25.953 -0.554 18.672 1 90.38 334 VAL A O 1
ATOM 2716 N N . GLU A 1 335 ? -24.906 1.092 19.766 1 94.56 335 GLU A N 1
ATOM 2717 C CA . GLU A 1 335 ? -23.969 0.22 20.484 1 94.56 335 GLU A CA 1
ATOM 2718 C C . GLU A 1 335 ? -23.156 -0.632 19.516 1 94.56 335 GLU A C 1
ATOM 2720 O O . GLU A 1 335 ? -22.906 -1.809 19.781 1 94.56 335 GLU A O 1
ATOM 2725 N N . PHE A 1 336 ? -22.906 -0.108 18.328 1 96.94 336 PHE A N 1
ATOM 2726 C CA . PHE A 1 336 ? -22 -0.699 17.359 1 96.94 336 PHE A CA 1
ATOM 2727 C C . PHE A 1 336 ? -20.547 -0.34 17.672 1 96.94 336 PHE A C 1
ATOM 2729 O O . PHE A 1 336 ? -20.281 0.447 18.578 1 96.94 336 PHE A O 1
ATOM 2736 N N . ALA A 1 337 ? -19.609 -0.941 17 1 98.12 337 ALA A N 1
ATOM 2737 C CA . ALA A 1 337 ? -18.188 -0.602 17.094 1 98.12 337 ALA A CA 1
ATOM 2738 C C . ALA A 1 337 ? -17.672 -0.048 15.773 1 98.12 337 ALA A C 1
ATOM 2740 O O . ALA A 1 337 ? -18.266 -0.264 14.727 1 98.12 337 ALA A O 1
ATOM 2741 N N . CYS A 1 338 ? -16.609 0.633 15.828 1 97.44 338 CYS A N 1
ATOM 2742 C CA . CYS A 1 338 ? -16.031 1.175 14.609 1 97.44 338 CYS A CA 1
ATOM 2743 C C . CYS A 1 338 ? -14.508 1.263 14.719 1 97.44 338 CYS A C 1
ATOM 2745 O O . CYS A 1 338 ? -13.969 1.253 15.828 1 97.44 338 CYS A O 1
ATOM 2747 N N . ILE A 1 339 ? -13.805 1.282 13.602 1 97.94 339 ILE A N 1
ATOM 2748 C CA . ILE A 1 339 ? -12.352 1.391 13.547 1 97.94 339 ILE A CA 1
ATOM 2749 C C . ILE A 1 339 ? -11.914 1.776 12.141 1 97.94 339 ILE A C 1
ATOM 2751 O O . ILE A 1 339 ? -12.648 1.546 11.172 1 97.94 339 ILE A O 1
ATOM 2755 N N . THR A 1 340 ? -10.844 2.477 12.039 1 97.31 340 THR A N 1
ATOM 2756 C CA . THR A 1 340 ? -10.258 2.777 10.734 1 97.31 340 THR A CA 1
ATOM 2757 C C . THR A 1 340 ? -9.227 1.724 10.352 1 97.31 340 THR A C 1
ATOM 2759 O O . THR A 1 340 ? -8.367 1.362 11.164 1 97.31 340 THR A O 1
ATOM 2762 N N . PHE A 1 341 ? -9.32 1.204 9.211 1 96.75 341 PHE A N 1
ATOM 2763 C CA . PHE A 1 341 ? -8.359 0.281 8.617 1 96.75 341 PHE A CA 1
ATOM 2764 C C . PHE A 1 341 ? -8.117 0.614 7.152 1 96.75 341 PHE A C 1
ATOM 2766 O O . PHE A 1 341 ? -9.062 0.684 6.363 1 96.75 341 PHE A O 1
ATOM 2773 N N . LYS A 1 342 ? -6.871 0.838 6.715 1 93.81 342 LYS A N 1
ATOM 2774 C CA . LYS A 1 342 ? -6.477 1.182 5.352 1 93.81 342 LYS A CA 1
ATOM 2775 C C . LYS A 1 342 ? -7.289 2.361 4.824 1 93.81 342 LYS A C 1
ATOM 2777 O O . LYS A 1 342 ? -7.82 2.311 3.715 1 93.81 342 LYS A O 1
ATOM 2782 N N . ASN A 1 343 ? -7.477 3.312 5.629 1 94.19 343 ASN A N 1
ATOM 2783 C CA . ASN A 1 343 ? -8.141 4.578 5.34 1 94.19 343 ASN A CA 1
ATOM 2784 C C . ASN A 1 343 ? -9.625 4.383 5.039 1 94.19 343 ASN A C 1
ATOM 2786 O O . ASN A 1 343 ? -10.227 5.191 4.336 1 94.19 343 ASN A O 1
ATOM 2790 N N . GLU A 1 344 ? -10.156 3.281 5.473 1 96.31 344 GLU A N 1
ATOM 2791 C CA . GLU A 1 344 ? -11.602 3.043 5.441 1 96.31 344 GLU A CA 1
ATOM 2792 C C . GLU A 1 344 ? -12.156 2.855 6.852 1 96.31 344 GLU A C 1
ATOM 2794 O O . GLU A 1 344 ? -11.516 2.242 7.703 1 96.31 344 GLU A O 1
ATOM 2799 N N . ALA A 1 345 ? -13.297 3.445 7.125 1 97.12 345 ALA A N 1
ATOM 2800 C CA . ALA A 1 345 ? -13.938 3.291 8.43 1 97.12 345 ALA A CA 1
ATOM 2801 C C . ALA A 1 345 ? -14.859 2.078 8.445 1 97.12 345 ALA A C 1
ATOM 2803 O O . ALA A 1 345 ? -15.805 1.995 7.66 1 97.12 345 ALA A O 1
ATOM 2804 N N . TYR A 1 346 ? -14.602 1.155 9.344 1 98.19 346 TYR A N 1
ATOM 2805 C CA . TYR A 1 346 ? -15.422 -0.039 9.523 1 98.19 346 TYR A CA 1
ATOM 2806 C C . TYR A 1 346 ? -16.422 0.145 10.664 1 98.19 346 TYR A C 1
ATOM 2808 O O . TYR A 1 346 ? -16.078 0.72 11.703 1 98.19 346 TYR A O 1
ATOM 2816 N N . ILE A 1 347 ? -17.609 -0.328 10.523 1 98.06 347 ILE A N 1
ATOM 2817 C CA . ILE A 1 347 ? -18.578 -0.452 11.609 1 98.06 347 ILE A CA 1
ATOM 2818 C C . ILE A 1 347 ? -19.094 -1.888 11.68 1 98.06 347 ILE A C 1
ATOM 2820 O O . ILE A 1 347 ? -19.234 -2.555 10.648 1 98.06 347 ILE A O 1
ATOM 2824 N N . SER A 1 348 ? -19.297 -2.305 12.852 1 98.31 348 SER A N 1
ATOM 2825 C CA . SER A 1 348 ? -19.797 -3.666 13.016 1 98.31 348 SER A CA 1
ATOM 2826 C C . SER A 1 348 ? -20.734 -3.766 14.219 1 98.31 348 SER A C 1
ATOM 2828 O O . SER A 1 348 ? -20.641 -2.975 15.156 1 98.31 348 SER A O 1
ATOM 2830 N N . GLY A 1 349 ? -21.719 -4.699 14.117 1 97.81 349 GLY A N 1
ATOM 2831 C CA . GLY A 1 349 ? -22.562 -5.047 15.242 1 97.81 349 GLY A CA 1
ATOM 2832 C C . GLY A 1 349 ? -23.547 -3.945 15.617 1 97.81 349 GLY A C 1
ATOM 2833 O O . GLY A 1 349 ? -23.781 -3.029 14.828 1 97.81 349 GLY A O 1
ATOM 2834 N N . GLY A 1 350 ? -24.094 -4.113 16.812 1 95.81 350 GLY A N 1
ATOM 2835 C CA . GLY A 1 350 ? -25.156 -3.262 17.328 1 95.81 350 GLY A CA 1
ATOM 2836 C C . GLY A 1 350 ? -26.391 -4.035 17.734 1 95.81 350 GLY A C 1
ATOM 2837 O O . GLY A 1 350 ? -26.562 -5.195 17.344 1 95.81 350 GLY A O 1
ATOM 2838 N N . LYS A 1 351 ? -27.172 -3.375 18.406 1 93.56 351 LYS A N 1
ATOM 2839 C CA . LYS A 1 351 ? -28.344 -4.035 18.953 1 93.56 351 LYS A CA 1
ATOM 2840 C C . LYS A 1 351 ? -29.25 -4.547 17.844 1 93.56 351 LYS A C 1
ATOM 2842 O O . LYS A 1 351 ? -29.75 -5.672 17.922 1 93.56 351 LYS A O 1
ATOM 2847 N N . GLU A 1 352 ? -29.438 -3.758 16.812 1 92.56 352 GLU A N 1
ATOM 2848 C CA . GLU A 1 352 ? -30.328 -4.141 15.711 1 92.56 352 GLU A CA 1
ATOM 2849 C C . GLU A 1 352 ? -29.531 -4.672 14.523 1 92.56 352 GLU A C 1
ATOM 2851 O O . GLU A 1 352 ? -30.109 -5.113 13.523 1 92.56 352 GLU A O 1
ATOM 2856 N N . THR A 1 353 ? -28.203 -4.629 14.57 1 94.81 353 THR A N 1
ATOM 2857 C CA . THR A 1 353 ? -27.328 -5.016 13.477 1 94.81 353 THR A CA 1
ATOM 2858 C C . THR A 1 353 ? -26.25 -5.977 13.969 1 94.81 353 THR A C 1
ATOM 2860 O O . THR A 1 353 ? -25.078 -5.84 13.609 1 94.81 353 THR A O 1
ATOM 2863 N N . GLN A 1 354 ? -26.547 -6.898 14.695 1 95.56 354 GLN A N 1
ATOM 2864 C CA . GLN A 1 354 ? -25.656 -7.699 15.523 1 95.56 354 GLN A CA 1
ATOM 2865 C C . GLN A 1 354 ? -24.562 -8.352 14.688 1 95.56 354 GLN A C 1
ATOM 2867 O O . GLN A 1 354 ? -23.438 -8.555 15.172 1 95.56 354 GLN A O 1
ATOM 2872 N N . GLN A 1 355 ? -24.859 -8.672 13.391 1 97.19 355 GLN A N 1
ATOM 2873 C CA . GLN A 1 355 ? -23.859 -9.391 12.602 1 97.19 355 GLN A CA 1
ATOM 2874 C C . GLN A 1 355 ? -23.391 -8.555 11.406 1 97.19 355 GLN A C 1
ATOM 2876 O O . GLN A 1 355 ? -22.531 -8.977 10.641 1 97.19 355 GLN A O 1
ATOM 2881 N N . GLU A 1 356 ? -23.844 -7.371 11.266 1 96.94 356 GLU A N 1
ATOM 2882 C CA . GLU A 1 356 ? -23.547 -6.555 10.094 1 96.94 356 GLU A CA 1
ATOM 2883 C C . GLU A 1 356 ? -22.172 -5.914 10.203 1 96.94 356 GLU A C 1
ATOM 2885 O O . GLU A 1 356 ? -21.75 -5.512 11.289 1 96.94 356 GLU A O 1
ATOM 2890 N N . VAL A 1 357 ? -21.547 -5.875 9.109 1 98.44 357 VAL A N 1
ATOM 2891 C CA . VAL A 1 357 ? -20.266 -5.168 9.008 1 98.44 357 VAL A CA 1
ATOM 2892 C C . VAL A 1 357 ? -20.234 -4.352 7.723 1 98.44 357 VAL A C 1
ATOM 2894 O O . VAL A 1 357 ? -20.547 -4.863 6.645 1 98.44 357 VAL A O 1
ATOM 2897 N N . TRP A 1 358 ? -19.906 -3.08 7.848 1 97.88 358 TRP A N 1
ATOM 2898 C CA . TRP A 1 358 ? -19.812 -2.168 6.711 1 97.88 358 TRP A CA 1
ATOM 2899 C C . TRP A 1 358 ? -18.5 -1.395 6.75 1 97.88 358 TRP A C 1
ATOM 2901 O O . TRP A 1 358 ? -17.922 -1.188 7.82 1 97.88 358 TRP A O 1
ATOM 2911 N N . LYS A 1 359 ? -18.031 -1.037 5.645 1 97.44 359 LYS A N 1
ATOM 2912 C CA . LYS A 1 359 ? -16.875 -0.136 5.566 1 97.44 359 LYS A CA 1
ATOM 2913 C C . LYS A 1 359 ? -17.203 1.081 4.703 1 97.44 359 LYS A C 1
ATOM 2915 O O . LYS A 1 359 ? -17.922 0.972 3.705 1 97.44 359 LYS A O 1
ATOM 2920 N N . TYR A 1 360 ? -16.719 2.201 5.141 1 97 360 TYR A N 1
ATOM 2921 C CA . TYR A 1 360 ? -16.938 3.475 4.461 1 97 360 TYR A CA 1
ATOM 2922 C C . TYR A 1 360 ? -15.742 3.824 3.576 1 97 360 TYR A C 1
ATOM 2924 O O . TYR A 1 360 ? -14.609 3.93 4.059 1 97 360 TYR A O 1
ATOM 2932 N N . ASN A 1 361 ? -15.984 3.947 2.271 1 94.56 361 ASN A N 1
ATOM 2933 C CA . ASN A 1 361 ? -14.977 4.422 1.332 1 94.56 361 ASN A CA 1
ATOM 2934 C C . ASN A 1 361 ? -15.039 5.938 1.164 1 94.56 3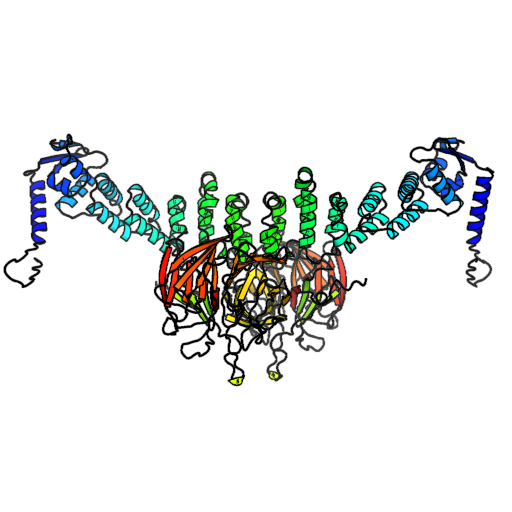61 ASN A C 1
ATOM 2936 O O . ASN A 1 361 ? -15.992 6.465 0.59 1 94.56 361 ASN A O 1
ATOM 2940 N N . SER A 1 362 ? -14.039 6.582 1.558 1 92.69 362 SER A N 1
ATOM 2941 C CA . SER A 1 362 ? -14.055 8.039 1.614 1 92.69 362 SER A CA 1
ATOM 2942 C C . SER A 1 362 ? -13.961 8.648 0.218 1 92.69 362 SER A C 1
ATOM 2944 O O . SER A 1 362 ? -14.484 9.742 -0.024 1 92.69 362 SER A O 1
ATOM 2946 N N . SER A 1 363 ? -13.297 7.984 -0.67 1 92.31 363 SER A N 1
ATOM 2947 C CA . SER A 1 363 ? -13.125 8.523 -2.016 1 92.31 363 SER A CA 1
ATOM 2948 C C . SER A 1 363 ? -14.453 8.609 -2.754 1 92.31 363 SER A C 1
ATOM 2950 O O . SER A 1 363 ? -14.758 9.625 -3.387 1 92.31 363 SER A O 1
ATOM 2952 N N . ILE A 1 364 ? -15.242 7.57 -2.625 1 94.12 364 ILE A N 1
ATOM 2953 C CA . ILE A 1 364 ? -16.5 7.543 -3.365 1 94.12 364 ILE A CA 1
ATOM 2954 C C . ILE A 1 364 ? -17.641 7.93 -2.439 1 94.12 364 ILE A C 1
ATOM 2956 O O . ILE A 1 364 ? -18.797 8.062 -2.881 1 94.12 364 ILE A O 1
ATOM 2960 N N . ASN A 1 365 ? -17.422 8.141 -1.179 1 94.25 365 ASN A N 1
ATOM 2961 C CA . ASN A 1 365 ? -18.406 8.57 -0.182 1 94.25 365 ASN A CA 1
ATOM 2962 C C . ASN A 1 365 ? -19.578 7.594 -0.095 1 94.25 365 ASN A C 1
ATOM 2964 O O . ASN A 1 365 ? -20.734 8 -0.189 1 94.25 365 ASN A O 1
ATOM 2968 N N . LYS A 1 366 ? -19.219 6.297 0.082 1 95.25 366 LYS A N 1
ATOM 2969 C CA . LYS A 1 366 ? -20.234 5.25 0.157 1 95.25 366 LYS A CA 1
ATOM 2970 C C . LYS A 1 366 ? -19.875 4.199 1.201 1 95.25 366 LYS A C 1
ATOM 2972 O O . LYS A 1 366 ? -18.688 3.961 1.461 1 95.25 366 LYS A O 1
ATOM 2977 N N . TRP A 1 367 ? -20.969 3.648 1.828 1 96.56 367 TRP A N 1
ATOM 2978 C CA . TRP A 1 367 ? -20.797 2.486 2.695 1 96.56 367 TRP A CA 1
ATOM 2979 C C . TRP A 1 367 ? -20.938 1.191 1.902 1 96.56 367 TRP A C 1
ATOM 2981 O O . TRP A 1 367 ? -21.828 1.064 1.062 1 96.56 367 TRP A O 1
ATOM 2991 N N . ILE A 1 368 ? -20.047 0.295 2.117 1 96.75 368 ILE A N 1
ATOM 2992 C CA . ILE A 1 368 ? -20.016 -0.987 1.42 1 96.75 368 ILE A CA 1
ATOM 2993 C C . ILE A 1 368 ? -20.094 -2.127 2.434 1 96.75 368 ILE A C 1
ATOM 2995 O O . ILE A 1 368 ? -19.297 -2.191 3.365 1 96.75 368 ILE A O 1
ATOM 2999 N N . GLN A 1 369 ? -20.984 -3.047 2.211 1 96.81 369 GLN A N 1
ATOM 3000 C CA . GLN A 1 369 ? -21.141 -4.164 3.135 1 96.81 369 GLN A CA 1
ATOM 3001 C C . GLN A 1 369 ? -20.094 -5.242 2.885 1 96.81 369 GLN A C 1
ATOM 3003 O O . GLN A 1 369 ? -19.812 -5.578 1.735 1 96.81 369 GLN A O 1
ATOM 3008 N N . VAL A 1 370 ? -19.531 -5.766 3.93 1 96.88 370 VAL A N 1
ATOM 3009 C CA . VAL A 1 370 ? -18.609 -6.891 3.828 1 96.88 370 VAL A CA 1
ATOM 3010 C C . VAL A 1 370 ? -19.188 -8.102 4.555 1 96.88 370 VAL A C 1
ATOM 3012 O O . VAL A 1 370 ? -20.391 -8.148 4.832 1 96.88 370 VAL A O 1
ATOM 3015 N N . GLU A 1 371 ? -18.391 -9.141 4.77 1 97 371 GLU A N 1
ATOM 3016 C CA . GLU A 1 371 ? -18.859 -10.398 5.344 1 97 371 GLU A CA 1
ATOM 3017 C C . GLU A 1 371 ? -19.406 -10.188 6.754 1 97 371 GLU A C 1
ATOM 3019 O O . GLU A 1 371 ? -18.844 -9.43 7.539 1 97 371 GLU A O 1
ATOM 3024 N N . TYR A 1 372 ? -20.453 -10.875 7.121 1 98 372 TYR A N 1
ATOM 3025 C CA . TYR A 1 372 ? -21.094 -10.805 8.43 1 98 372 TYR A CA 1
ATOM 3026 C C . TYR A 1 372 ? -20.203 -11.414 9.508 1 98 372 TYR A C 1
ATOM 3028 O O . TYR A 1 372 ? -19.422 -12.336 9.234 1 98 372 TYR A O 1
ATOM 3036 N N . LEU A 1 373 ? -20.344 -10.82 10.641 1 98 373 LEU A N 1
ATOM 3037 C CA . LEU A 1 373 ? -19.688 -11.453 11.781 1 98 373 LEU A CA 1
ATOM 3038 C C . LEU A 1 373 ? -20.219 -12.867 11.992 1 98 373 LEU A C 1
ATOM 3040 O O . LEU A 1 373 ? -21.391 -13.148 11.75 1 98 373 LEU A O 1
ATOM 3044 N N . ASN A 1 374 ? -19.312 -13.703 12.508 1 96.38 374 ASN A N 1
ATOM 3045 C CA . ASN A 1 374 ? -19.75 -15.039 12.906 1 96.38 374 ASN A CA 1
ATOM 3046 C C . ASN A 1 374 ? -20.609 -15.008 14.164 1 96.38 374 ASN A C 1
ATOM 3048 O O . ASN A 1 374 ? -21.594 -15.742 14.266 1 96.38 374 ASN A O 1
ATOM 3052 N N . CYS A 1 375 ? -20.219 -14.172 15.055 1 95.5 375 CYS A N 1
ATOM 3053 C CA . CYS A 1 375 ? -20.938 -14.016 16.312 1 95.5 375 CYS A CA 1
ATOM 3054 C C . CYS A 1 375 ? -21.547 -12.617 16.422 1 95.5 375 CYS A C 1
ATOM 3056 O O . CYS A 1 375 ? -20.812 -11.625 16.438 1 95.5 375 CYS A O 1
ATOM 3058 N N . GLY A 1 376 ? -22.875 -12.625 16.578 1 97.06 376 GLY A N 1
ATOM 3059 C CA . GLY A 1 376 ? -23.516 -11.336 16.797 1 97.06 376 GLY A CA 1
ATOM 3060 C C . GLY A 1 376 ? -23.141 -10.688 18.109 1 97.06 376 GLY A C 1
ATOM 3061 O O . GLY A 1 376 ? -22.984 -11.375 19.125 1 97.06 376 GLY A O 1
ATOM 3062 N N . ARG A 1 377 ? -23 -9.375 18.062 1 97.81 377 ARG A N 1
ATOM 3063 C CA . ARG A 1 377 ? -22.531 -8.711 19.281 1 97.81 377 ARG A CA 1
ATOM 3064 C C . ARG A 1 377 ? -22.891 -7.23 19.266 1 97.81 377 ARG A C 1
ATOM 3066 O O . ARG A 1 377 ? -23.062 -6.633 18.203 1 97.81 377 ARG A O 1
ATOM 3073 N N . TRP A 1 378 ? -23.078 -6.656 20.406 1 97.25 378 TRP A N 1
ATOM 3074 C CA . TRP A 1 378 ? -23.172 -5.215 20.625 1 97.25 378 TRP A CA 1
ATOM 3075 C C . TRP A 1 378 ? -22.438 -4.82 21.906 1 97.25 378 TRP A C 1
ATOM 3077 O O . TRP A 1 378 ? -22.094 -5.676 22.719 1 97.25 378 TRP A O 1
ATOM 3087 N N . ARG A 1 379 ? -22.031 -3.562 22.047 1 97.19 379 ARG A N 1
ATOM 3088 C CA . ARG A 1 379 ? -21.188 -3.061 23.141 1 97.19 379 ARG A CA 1
ATOM 3089 C C . ARG A 1 379 ? -19.797 -3.699 23.094 1 97.19 379 ARG A C 1
ATOM 3091 O O . ARG A 1 379 ? -19.188 -3.939 24.141 1 97.19 379 ARG A O 1
ATOM 3098 N N . HIS A 1 380 ? -19.406 -4.203 21.953 1 98.25 380 HIS A N 1
ATOM 3099 C CA . HIS A 1 380 ? -18.062 -4.684 21.672 1 98.25 380 HIS A CA 1
ATOM 3100 C C . HIS A 1 380 ? -17.172 -3.568 21.125 1 98.25 380 HIS A C 1
ATOM 3102 O O . HIS A 1 380 ? -17.609 -2.42 21.016 1 98.25 380 HIS A O 1
ATOM 3108 N N . LYS A 1 381 ? -15.906 -3.846 20.891 1 98.5 381 LYS A N 1
ATOM 3109 C CA . LYS A 1 381 ? -14.984 -2.898 20.281 1 98.5 381 LYS A CA 1
ATOM 3110 C C . LYS A 1 381 ? -14.234 -3.541 19.109 1 98.5 381 LYS A C 1
ATOM 3112 O O . LYS A 1 381 ? -14.234 -4.766 18.969 1 98.5 381 LYS A O 1
ATOM 3117 N N . MET A 1 382 ? -13.766 -2.734 18.297 1 98.25 382 MET A N 1
ATOM 3118 C CA . MET A 1 382 ? -12.906 -3.162 17.188 1 98.25 382 MET A CA 1
ATOM 3119 C C . MET A 1 382 ? -11.5 -2.604 17.344 1 98.25 382 MET A C 1
ATOM 3121 O O . MET A 1 382 ? -11.297 -1.582 18.016 1 98.25 382 MET A O 1
ATOM 3125 N N . ALA A 1 383 ? -10.586 -3.262 16.781 1 97.88 383 ALA A N 1
ATOM 3126 C CA . ALA A 1 383 ? -9.195 -2.822 16.766 1 97.88 383 ALA A CA 1
ATOM 3127 C C . ALA A 1 383 ? -8.477 -3.318 15.516 1 97.88 383 ALA A C 1
ATOM 3129 O O . ALA A 1 383 ? -8.969 -4.215 14.82 1 97.88 383 ALA A O 1
ATOM 3130 N N . VAL A 1 384 ? -7.441 -2.662 15.172 1 97.12 384 VAL A N 1
ATOM 3131 C CA . VAL A 1 384 ? -6.582 -3.104 14.078 1 97.12 384 VAL A CA 1
ATOM 3132 C C . VAL A 1 384 ? -5.246 -3.59 14.641 1 97.12 384 VAL A C 1
ATOM 3134 O O . VAL A 1 384 ? -4.625 -2.912 15.461 1 97.12 384 VAL A O 1
ATOM 3137 N N . LEU A 1 385 ? -4.836 -4.75 14.234 1 95.75 385 LEU A N 1
ATOM 3138 C CA . LEU A 1 385 ? -3.59 -5.348 14.695 1 95.75 385 LEU A CA 1
ATOM 3139 C C . LEU A 1 385 ? -2.955 -6.199 13.602 1 95.75 385 LEU A C 1
ATOM 3141 O O . LEU A 1 385 ? -3.605 -7.09 13.047 1 95.75 385 LEU A O 1
ATOM 3145 N N . CYS A 1 386 ? -1.732 -5.906 13.242 1 92.31 386 CYS A N 1
ATOM 3146 C CA . CYS A 1 386 ? -0.928 -6.695 12.32 1 92.31 386 CYS A CA 1
ATOM 3147 C C . CYS A 1 386 ? -1.645 -6.871 10.984 1 92.31 386 CYS A C 1
ATOM 3149 O O . CYS A 1 386 ? -1.739 -7.984 10.469 1 92.31 386 CYS A O 1
ATOM 3151 N N . GLY A 1 387 ? -2.277 -5.859 10.562 1 90.62 387 GLY A N 1
ATOM 3152 C CA . GLY A 1 387 ? -2.848 -5.832 9.227 1 90.62 387 GLY A CA 1
ATOM 3153 C C . GLY A 1 387 ? -4.23 -6.453 9.156 1 90.62 387 GLY A C 1
ATOM 3154 O O . GLY A 1 387 ? -4.73 -6.75 8.07 1 90.62 387 GLY A O 1
ATOM 3155 N N . LYS A 1 388 ? -4.84 -6.656 10.258 1 94.75 388 LYS A N 1
ATOM 3156 C CA . LYS A 1 388 ? -6.176 -7.238 10.305 1 94.75 388 LYS A CA 1
ATOM 3157 C C . LYS A 1 388 ? -7.094 -6.441 11.227 1 94.75 388 LYS A C 1
ATOM 3159 O O . LYS A 1 388 ? -6.621 -5.668 12.062 1 94.75 388 LYS A O 1
ATOM 3164 N N . VAL A 1 389 ? -8.391 -6.645 11.016 1 97.62 389 VAL A N 1
ATOM 3165 C CA . VAL A 1 389 ? -9.398 -6.008 11.852 1 97.62 389 VAL A CA 1
ATOM 3166 C C . VAL A 1 389 ? -9.953 -7.023 12.852 1 97.62 389 VAL A C 1
ATOM 3168 O O . VAL A 1 389 ? -10.227 -8.172 12.492 1 97.62 389 VAL A O 1
ATOM 3171 N N . TYR A 1 390 ? -10.078 -6.621 14.078 1 98.12 390 TYR A N 1
ATOM 3172 C CA . TYR A 1 390 ? -10.57 -7.488 15.141 1 98.12 390 TYR A CA 1
ATOM 3173 C C . TYR A 1 390 ? -11.906 -6.984 15.68 1 98.12 390 TYR A C 1
ATOM 3175 O O . TYR A 1 390 ? -12.094 -5.777 15.859 1 98.12 390 TYR A O 1
ATOM 3183 N N . ALA A 1 391 ? -12.836 -7.828 15.867 1 98.56 391 ALA A N 1
ATOM 3184 C CA . ALA A 1 391 ? -14.039 -7.602 16.672 1 98.56 391 ALA A CA 1
ATOM 3185 C C . ALA A 1 391 ? -13.961 -8.344 18 1 98.56 391 ALA A C 1
ATOM 3187 O O . ALA A 1 391 ? -13.805 -9.562 18.031 1 98.56 391 ALA A O 1
ATOM 3188 N N . ILE A 1 392 ? -14.172 -7.613 19.094 1 98.56 392 ILE A N 1
ATOM 3189 C CA . ILE A 1 392 ? -13.75 -8.156 20.375 1 98.56 392 ILE A CA 1
ATOM 3190 C C . ILE A 1 392 ? -14.906 -8.078 21.375 1 98.56 392 ILE A C 1
ATOM 3192 O O . ILE A 1 392 ? -15.492 -7.012 21.578 1 98.56 392 ILE A O 1
ATOM 3196 N N . GLY A 1 393 ? -15.195 -9.18 22.031 1 98 393 GLY A N 1
ATOM 3197 C CA . GLY A 1 393 ? -16.094 -9.211 23.172 1 98 393 GLY A CA 1
ATOM 3198 C C . GLY A 1 393 ? -17.469 -8.641 22.875 1 98 393 GLY A C 1
ATOM 3199 O O . GLY A 1 393 ? -17.984 -8.82 21.766 1 98 393 GLY A O 1
ATOM 3200 N N . GLY A 1 394 ? -18.062 -8.094 23.953 1 97.62 394 GLY A N 1
ATOM 3201 C CA . GLY A 1 394 ? -19.391 -7.516 23.828 1 97.62 394 GLY A CA 1
ATOM 3202 C C . GLY A 1 394 ? -20.484 -8.367 24.469 1 97.62 394 GLY A C 1
ATOM 3203 O O . GLY A 1 394 ? -20.234 -9.086 25.438 1 97.62 394 GLY A O 1
ATOM 3204 N N . PHE A 1 395 ? -21.656 -8.047 23.984 1 96.88 395 PHE A N 1
ATOM 3205 C CA . PHE A 1 395 ? -22.891 -8.656 24.484 1 96.88 395 PHE A CA 1
ATOM 3206 C C . PHE A 1 395 ? -23.703 -9.266 23.344 1 96.88 395 PHE A C 1
ATOM 3208 O O . PHE A 1 395 ? -23.797 -8.672 22.266 1 96.88 395 PHE A O 1
ATOM 3215 N N . ASN A 1 396 ? -24.203 -10.469 23.578 1 93.44 396 ASN A N 1
ATOM 3216 C CA . ASN A 1 396 ? -24.969 -11.102 22.5 1 93.44 396 ASN A CA 1
ATOM 3217 C C . ASN A 1 396 ? -26.469 -11.008 22.766 1 93.44 396 ASN A C 1
ATOM 3219 O O . ASN A 1 396 ? -27.266 -11.648 22.062 1 93.44 396 ASN A O 1
ATOM 3223 N N . GLY A 1 397 ? -26.891 -10.281 23.797 1 90.12 397 GLY A N 1
ATOM 3224 C CA . GLY A 1 397 ? -28.297 -10.156 24.156 1 90.12 397 GLY A CA 1
ATOM 3225 C C . GLY A 1 397 ? -28.656 -10.953 25.391 1 90.12 397 GLY A C 1
ATOM 3226 O O . GLY A 1 397 ? -29.641 -10.633 26.078 1 90.12 397 GLY A O 1
ATOM 3227 N N . MET A 1 398 ? -27.844 -11.93 25.625 1 91.88 398 MET A N 1
ATOM 3228 C CA . MET A 1 398 ? -28.109 -12.797 26.766 1 91.88 398 MET A CA 1
ATOM 3229 C C . MET A 1 398 ? -26.969 -12.719 27.781 1 91.88 398 MET A C 1
ATOM 3231 O O . MET A 1 398 ? -27.203 -12.625 28.984 1 91.88 398 MET A O 1
ATOM 3235 N N . GLN A 1 399 ? -25.828 -12.734 27.25 1 92.38 399 GLN A N 1
ATOM 3236 C CA . GLN A 1 399 ? -24.656 -12.711 28.125 1 92.38 399 GLN A CA 1
ATOM 3237 C C . GLN A 1 399 ? -23.484 -11.984 27.469 1 92.38 399 GLN A C 1
ATOM 3239 O O . GLN A 1 399 ? -23.484 -11.773 26.266 1 92.38 399 GLN A O 1
ATOM 3244 N N . ARG A 1 400 ? -22.531 -11.672 28.375 1 95.56 400 ARG A N 1
ATOM 3245 C CA . ARG A 1 400 ? -21.266 -11.141 27.875 1 95.56 400 ARG A CA 1
ATOM 3246 C C . ARG A 1 400 ? -20.422 -12.25 27.25 1 95.56 400 ARG A C 1
ATOM 3248 O O . ARG A 1 400 ? -20.344 -13.359 27.781 1 95.56 400 ARG A O 1
ATOM 3255 N N . ILE A 1 401 ? -19.797 -11.898 26.156 1 94.19 401 ILE A N 1
ATOM 3256 C CA . ILE A 1 401 ? -19.078 -12.938 25.438 1 94.19 401 ILE A CA 1
ATOM 3257 C C . ILE A 1 401 ? -17.578 -12.625 25.438 1 94.19 401 ILE A C 1
ATOM 3259 O O . ILE A 1 401 ? -17.188 -11.453 25.484 1 94.19 401 ILE A O 1
ATOM 3263 N N . SER A 1 402 ? -16.766 -13.68 25.375 1 95.12 402 SER A N 1
ATOM 3264 C CA . SER A 1 402 ? -15.312 -13.539 25.344 1 95.12 402 SER A CA 1
ATOM 3265 C C . SER A 1 402 ? -14.766 -13.719 23.938 1 95.12 402 SER A C 1
ATOM 3267 O O . SER A 1 402 ? -13.562 -13.594 23.703 1 95.12 402 SER A O 1
ATOM 3269 N N . SER A 1 403 ? -15.594 -13.914 23.062 1 96.12 403 SER A N 1
ATOM 3270 C CA . SER A 1 403 ? -15.195 -14.25 21.688 1 96.12 403 SER A CA 1
ATOM 3271 C C . SER A 1 403 ? -14.492 -13.086 21.016 1 96.12 403 SER A C 1
ATOM 3273 O O . SER A 1 403 ? -14.836 -11.922 21.25 1 96.12 403 SER A O 1
ATOM 3275 N N . MET A 1 404 ? -13.531 -13.375 20.25 1 97.88 404 MET A N 1
ATOM 3276 C CA . MET A 1 404 ? -12.844 -12.438 19.359 1 97.88 404 MET A CA 1
ATOM 3277 C C . MET A 1 404 ? -12.664 -13.031 17.969 1 97.88 404 MET A C 1
ATOM 3279 O O . MET A 1 404 ? -12.352 -14.219 17.828 1 97.88 404 MET A O 1
ATOM 3283 N N . GLU A 1 405 ? -12.922 -12.305 17 1 97.5 405 GLU A N 1
ATOM 3284 C CA . GLU A 1 405 ? -12.734 -12.773 15.625 1 97.5 405 GLU A CA 1
ATOM 3285 C C . GLU A 1 405 ? -11.984 -11.734 14.789 1 97.5 405 GLU A C 1
ATOM 3287 O O . GLU A 1 405 ? -12.039 -10.539 15.086 1 97.5 405 GLU A O 1
ATOM 3292 N N . THR A 1 406 ? -11.281 -12.211 13.859 1 97.44 406 THR A N 1
ATOM 3293 C CA . THR A 1 406 ? -10.414 -11.383 13.031 1 97.44 406 THR A CA 1
ATOM 3294 C C . THR A 1 406 ? -10.883 -11.398 11.578 1 97.44 406 THR A C 1
ATOM 3296 O O . THR A 1 406 ? -11.281 -12.445 11.062 1 97.44 406 THR A O 1
ATOM 3299 N N . TYR A 1 407 ? -10.828 -10.258 10.945 1 96.62 407 TYR A N 1
ATOM 3300 C CA . TYR A 1 407 ? -11.266 -10.102 9.57 1 96.62 407 TYR A CA 1
ATOM 3301 C C . TYR A 1 407 ? -10.078 -10.023 8.617 1 96.62 407 TYR A C 1
ATOM 3303 O O . TYR A 1 407 ? -9.156 -9.234 8.828 1 96.62 407 TYR A O 1
ATOM 3311 N N . ASP A 1 408 ? -10.078 -10.852 7.605 1 91.62 408 ASP A N 1
ATOM 3312 C CA . ASP A 1 408 ? -9.117 -10.789 6.512 1 91.62 408 ASP A CA 1
ATOM 3313 C C . ASP A 1 408 ? -9.703 -10.078 5.297 1 91.62 408 ASP A C 1
ATOM 3315 O O . ASP A 1 408 ? -10.531 -10.648 4.582 1 91.62 408 ASP A O 1
ATOM 3319 N N . PRO A 1 409 ? -9.227 -8.93 5.004 1 92 409 PRO A N 1
ATOM 3320 C CA . PRO A 1 409 ? -9.844 -8.148 3.934 1 92 409 PRO A CA 1
ATOM 3321 C C . PRO A 1 409 ? -9.617 -8.75 2.551 1 92 409 PRO A C 1
ATOM 3323 O O . PRO A 1 409 ? -10.398 -8.508 1.63 1 92 409 PRO A O 1
ATOM 3326 N N . PHE A 1 410 ? -8.555 -9.5 2.342 1 92.25 410 PHE A N 1
ATOM 3327 C CA . PHE A 1 410 ? -8.281 -10.117 1.049 1 92.25 410 PHE A CA 1
ATOM 3328 C C . PHE A 1 410 ? -9.234 -11.281 0.789 1 92.25 410 PHE A C 1
ATOM 3330 O O . PHE A 1 410 ? -9.719 -11.453 -0.331 1 92.25 410 PHE A O 1
ATOM 3337 N N . HIS A 1 411 ? -9.531 -12.039 1.803 1 92.06 411 HIS A N 1
ATOM 3338 C CA . HIS A 1 411 ? -10.375 -13.219 1.648 1 92.06 411 HIS A CA 1
ATOM 3339 C C . HIS A 1 411 ? -11.82 -12.914 2.025 1 92.06 411 HIS A C 1
ATOM 3341 O O . HIS A 1 411 ? -12.727 -13.695 1.729 1 92.06 411 HIS A O 1
ATOM 3347 N N . ASN A 1 412 ? -12.094 -11.828 2.67 1 93.69 412 ASN A N 1
ATOM 3348 C CA . ASN A 1 412 ? -13.422 -11.375 3.064 1 93.69 412 ASN A CA 1
ATOM 3349 C C . ASN A 1 412 ? -14.117 -12.383 3.971 1 93.69 412 ASN A C 1
ATOM 3351 O O . ASN A 1 412 ? -15.25 -12.781 3.705 1 93.69 412 ASN A O 1
ATOM 3355 N N . PHE A 1 413 ? -13.422 -12.742 5.004 1 93.75 413 PHE A N 1
ATOM 3356 C CA . PHE A 1 413 ? -14.078 -13.609 5.98 1 93.75 413 PHE A CA 1
ATOM 3357 C C . PHE A 1 413 ? -13.5 -13.383 7.371 1 93.75 413 PHE A C 1
ATOM 3359 O O . PHE A 1 413 ? -12.453 -12.75 7.52 1 93.75 413 PHE A O 1
ATOM 3366 N N . TRP A 1 414 ? -14.211 -13.867 8.391 1 96.12 414 TRP A N 1
ATOM 3367 C CA . TRP A 1 414 ? -13.836 -13.75 9.797 1 96.12 414 TRP A CA 1
ATOM 3368 C C . TRP A 1 414 ? -13.344 -15.086 10.344 1 96.12 414 TRP A C 1
ATOM 3370 O O . TRP A 1 414 ? -13.914 -16.141 10.031 1 96.12 414 TRP A O 1
ATOM 3380 N N . THR A 1 415 ? -12.297 -15.031 11.125 1 95.25 415 THR A N 1
ATOM 3381 C CA . THR A 1 415 ? -11.766 -16.219 11.781 1 95.25 415 THR A CA 1
ATOM 3382 C C . THR A 1 415 ? -11.719 -16.031 13.289 1 95.25 415 THR A C 1
ATOM 3384 O O . THR A 1 415 ? -11.273 -14.992 13.773 1 95.25 415 THR A O 1
ATOM 3387 N N . GLU A 1 416 ? -12.094 -17 13.992 1 95.62 416 GLU A N 1
ATOM 3388 C CA . GLU A 1 416 ? -12.07 -16.922 15.453 1 95.62 416 GLU A CA 1
ATOM 3389 C C . GLU A 1 416 ? -10.641 -17.016 15.984 1 95.62 416 GLU A C 1
ATOM 3391 O O . GLU A 1 416 ? -9.828 -17.781 15.453 1 95.62 416 GLU A O 1
ATOM 3396 N N . THR A 1 417 ? -10.398 -16.281 17.016 1 95.69 417 THR A N 1
ATOM 3397 C CA . THR A 1 417 ? -9.109 -16.297 17.703 1 95.69 417 THR A CA 1
ATOM 3398 C C . THR A 1 417 ? -9.289 -16.594 19.188 1 95.69 417 THR A C 1
ATOM 3400 O O . THR A 1 417 ? -10.391 -16.922 19.625 1 95.69 417 THR A O 1
ATOM 3403 N N . ALA A 1 418 ? -8.164 -16.516 19.969 1 97.62 418 ALA A N 1
ATOM 3404 C CA . ALA A 1 418 ? -8.211 -16.828 21.391 1 97.62 418 ALA A CA 1
ATOM 3405 C C . ALA A 1 418 ? -9.219 -15.938 22.109 1 97.62 418 ALA A C 1
ATOM 3407 O O . ALA A 1 418 ? -9.281 -14.727 21.875 1 97.62 418 ALA A O 1
ATOM 3408 N N . PRO A 1 419 ? -9.992 -16.5 22.953 1 97.69 419 PRO A N 1
ATOM 3409 C CA . PRO A 1 419 ? -10.984 -15.734 23.719 1 97.69 419 PRO A CA 1
ATOM 3410 C C . PRO A 1 419 ? -10.359 -14.891 24.828 1 97.69 419 PRO A C 1
ATOM 3412 O O . PRO A 1 419 ? -9.273 -15.219 25.312 1 97.69 419 PRO A O 1
ATOM 3415 N N . LEU A 1 420 ? -11.07 -13.867 25.172 1 97.75 420 LEU A N 1
ATOM 3416 C CA . LEU A 1 420 ? -10.656 -13.008 26.281 1 97.75 420 LEU A CA 1
ATOM 3417 C C . LEU A 1 420 ? -10.539 -13.812 27.578 1 97.75 420 LEU A C 1
ATOM 3419 O O . LEU A 1 420 ? -11.188 -14.852 27.734 1 97.75 420 LEU A O 1
ATOM 3423 N N . LEU A 1 421 ? -9.758 -13.289 28.469 1 96.75 421 LEU A N 1
ATOM 3424 C CA . LEU A 1 421 ? -9.641 -13.898 29.797 1 96.75 421 LEU A CA 1
ATOM 3425 C C . LEU A 1 421 ? -10.883 -13.609 30.641 1 96.75 421 LEU A C 1
ATOM 3427 O O . LEU A 1 421 ? -11.352 -14.477 31.375 1 96.75 421 LEU A O 1
ATOM 3431 N N . VAL A 1 422 ? -11.305 -12.398 30.516 1 94.06 422 VAL A N 1
ATOM 3432 C CA . VAL A 1 422 ? -12.508 -11.945 31.219 1 94.06 422 VAL A CA 1
ATOM 3433 C C . VAL A 1 422 ? -13.539 -11.438 30.203 1 94.06 422 VAL A C 1
ATOM 3435 O O . VAL A 1 422 ? -13.219 -10.617 29.344 1 94.06 422 VAL A O 1
ATOM 3438 N N . ASN A 1 423 ? -14.781 -11.945 30.406 1 94.38 423 ASN A N 1
ATOM 3439 C CA . ASN A 1 423 ? -15.859 -11.461 29.547 1 94.38 423 ASN A CA 1
ATOM 3440 C C . ASN A 1 423 ? -16.281 -10.047 29.922 1 94.38 423 ASN A C 1
ATOM 3442 O O . ASN A 1 423 ? -16.656 -9.789 31.062 1 94.38 423 ASN A O 1
ATOM 3446 N N . VAL A 1 424 ? -16.234 -9.18 28.938 1 95.19 424 VAL A N 1
ATOM 3447 C CA . VAL A 1 424 ? -16.578 -7.805 29.266 1 95.19 424 VAL A CA 1
ATOM 3448 C C . VAL A 1 424 ? -17.312 -7.16 28.094 1 95.19 424 VAL A C 1
ATOM 3450 O O . VAL A 1 424 ? -17.109 -7.559 26.938 1 95.19 424 VAL A O 1
ATOM 3453 N N . SER A 1 425 ? -18.125 -6.203 28.375 1 96.5 425 SER A N 1
ATOM 3454 C CA . SER A 1 425 ? -18.719 -5.281 27.406 1 96.5 425 SER A CA 1
ATOM 3455 C C . SER A 1 425 ? -18.406 -3.832 27.766 1 96.5 425 SER A C 1
ATOM 3457 O O . SER A 1 425 ? -17.938 -3.549 28.875 1 96.5 425 SER A O 1
ATOM 3459 N N . SER A 1 426 ? -18.531 -2.91 26.797 1 96.5 426 SER A N 1
ATOM 3460 C CA . SER A 1 426 ? -18.375 -1.476 27.016 1 96.5 426 SER A CA 1
ATOM 3461 C C . SER A 1 426 ? -16.984 -1.145 27.547 1 96.5 426 SER A C 1
ATOM 3463 O O . SER A 1 426 ? -16.844 -0.316 28.453 1 96.5 426 SER A O 1
ATOM 3465 N N . PHE A 1 427 ? -15.992 -1.909 27.141 1 97.75 427 PHE A N 1
ATOM 3466 C CA . PHE A 1 427 ? -14.586 -1.679 27.438 1 97.75 427 PHE A CA 1
ATOM 3467 C C . PHE A 1 427 ? -13.953 -0.765 26.406 1 97.75 427 PHE A C 1
ATOM 3469 O O . PHE A 1 427 ? -14.625 -0.29 25.484 1 97.75 427 PHE A O 1
ATOM 3476 N N . ALA A 1 428 ? -12.695 -0.419 26.578 1 98.12 428 ALA A N 1
ATOM 3477 C CA . ALA A 1 428 ? -11.891 0.268 25.578 1 98.12 428 ALA A CA 1
ATOM 3478 C C . ALA A 1 428 ? -10.859 -0.674 24.969 1 98.12 428 ALA A C 1
ATOM 3480 O O . ALA A 1 428 ? -10.461 -1.658 25.594 1 98.12 428 ALA A O 1
ATOM 3481 N N . ALA A 1 429 ? -10.516 -0.409 23.766 1 98.38 429 ALA A N 1
ATOM 3482 C CA . ALA A 1 429 ? -9.531 -1.254 23.094 1 98.38 429 ALA A CA 1
ATOM 3483 C C . ALA A 1 429 ? -8.586 -0.418 22.234 1 98.38 429 ALA A C 1
ATOM 3485 O O . ALA A 1 429 ? -8.992 0.59 21.641 1 98.38 429 ALA A O 1
ATOM 3486 N N . ALA A 1 430 ? -7.379 -0.804 22.141 1 97.81 430 ALA A N 1
ATOM 3487 C CA . ALA A 1 430 ? -6.367 -0.178 21.297 1 97.81 430 ALA A CA 1
ATOM 3488 C C . ALA A 1 430 ? -5.191 -1.12 21.062 1 97.81 430 ALA A C 1
ATOM 3490 O O . ALA A 1 430 ? -4.945 -2.029 21.859 1 97.81 430 ALA A O 1
ATOM 3491 N N . SER A 1 431 ? -4.598 -0.949 20 1 96.94 431 SER A N 1
ATOM 3492 C CA . SER A 1 431 ? -3.41 -1.735 19.688 1 96.94 431 SER A CA 1
ATOM 3493 C C . SER A 1 431 ? -2.145 -0.893 19.797 1 96.94 431 SER A C 1
ATOM 3495 O O . SER A 1 431 ? -2.184 0.324 19.609 1 96.94 431 SER A O 1
ATOM 3497 N N . HIS A 1 432 ? -1.078 -1.552 20.188 1 95.25 432 HIS A N 1
ATOM 3498 C CA . HIS A 1 432 ? 0.228 -0.911 20.281 1 95.25 432 HIS A CA 1
ATOM 3499 C C . HIS A 1 432 ? 1.354 -1.927 20.141 1 95.25 432 HIS A C 1
ATOM 3501 O O . HIS A 1 432 ? 1.352 -2.969 20.797 1 95.25 432 HIS A O 1
ATOM 3507 N N . ASN A 1 433 ? 2.342 -1.588 19.25 1 91.12 433 ASN A N 1
ATOM 3508 C CA . ASN A 1 433 ? 3.537 -2.404 19.062 1 91.12 433 ASN A CA 1
ATOM 3509 C C . ASN A 1 433 ? 3.189 -3.881 18.906 1 91.12 433 ASN A C 1
ATOM 3511 O O . ASN A 1 433 ? 3.703 -4.723 19.641 1 91.12 433 ASN A O 1
ATOM 3515 N N . LYS A 1 434 ? 2.252 -4.223 18.078 1 93.44 434 LYS A N 1
ATOM 3516 C CA . LYS A 1 434 ? 1.901 -5.574 17.641 1 93.44 434 LYS A CA 1
ATOM 3517 C C . LYS A 1 434 ? 1.146 -6.324 18.719 1 93.44 434 LYS A C 1
ATOM 3519 O O . LYS A 1 434 ? 1.159 -7.559 18.766 1 93.44 434 LYS A O 1
ATOM 3524 N N . LYS A 1 435 ? 0.622 -5.543 19.672 1 97.19 435 LYS A N 1
ATOM 3525 C CA . LYS A 1 435 ? -0.24 -6.121 20.703 1 97.19 435 LYS A CA 1
ATOM 3526 C C . LYS A 1 435 ? -1.583 -5.398 20.766 1 97.19 435 LYS A C 1
ATOM 3528 O O . LYS A 1 435 ? -1.707 -4.266 20.281 1 97.19 435 LYS A O 1
ATOM 3533 N N . LEU A 1 436 ? -2.492 -6.102 21.297 1 98.12 436 LEU A N 1
ATOM 3534 C CA . LEU A 1 436 ? -3.84 -5.566 21.453 1 98.12 436 LEU A CA 1
ATOM 3535 C C . LEU A 1 436 ? -4.234 -5.5 22.922 1 98.12 436 LEU A C 1
ATOM 3537 O O . LEU A 1 436 ? -3.967 -6.434 23.688 1 98.12 436 LEU A O 1
ATOM 3541 N N . TYR A 1 437 ? -4.848 -4.418 23.344 1 98.56 437 TYR A N 1
ATOM 3542 C CA . TYR A 1 437 ? -5.203 -4.191 24.75 1 98.56 437 TYR A CA 1
ATOM 3543 C C . TYR A 1 437 ? -6.703 -3.973 24.906 1 98.56 437 TYR A C 1
ATOM 3545 O O . TYR A 1 437 ? -7.297 -3.172 24.172 1 98.56 437 TYR A O 1
ATOM 3553 N N . VAL A 1 438 ? -7.273 -4.676 25.75 1 98.5 438 VAL A N 1
ATOM 3554 C CA . VAL A 1 438 ? -8.648 -4.488 26.203 1 98.5 438 VAL A CA 1
ATOM 3555 C C . VAL A 1 438 ? -8.664 -3.951 27.625 1 98.5 438 VAL A C 1
ATOM 3557 O O . VAL A 1 438 ? -8.148 -4.598 28.547 1 98.5 438 VAL A O 1
ATOM 3560 N N . ILE A 1 439 ? -9.312 -2.818 27.812 1 98.44 439 ILE A N 1
ATOM 3561 C CA . ILE A 1 439 ? -9.164 -2.094 29.078 1 98.44 439 ILE A CA 1
ATOM 3562 C C . ILE A 1 439 ? -10.539 -1.829 29.688 1 98.44 439 ILE A C 1
ATOM 3564 O O . ILE A 1 439 ? -11.414 -1.24 29.031 1 98.44 439 ILE A O 1
ATOM 3568 N N . GLY A 1 440 ? -10.656 -2.213 30.938 1 97.69 440 GLY A N 1
ATOM 3569 C CA . GLY A 1 440 ? -11.898 -1.968 31.656 1 97.69 440 GLY A CA 1
ATOM 3570 C C . GLY A 1 440 ? -13.078 -2.744 31.094 1 97.69 440 GLY A C 1
ATOM 3571 O O . GLY A 1 440 ? -12.922 -3.889 30.656 1 97.69 440 GLY A O 1
ATOM 3572 N N . GLY A 1 441 ? -14.312 -2.135 31.25 1 96.25 441 GLY A N 1
ATOM 3573 C CA . GLY A 1 441 ? -15.539 -2.77 30.797 1 96.25 441 GLY A CA 1
ATOM 3574 C C . GLY A 1 441 ? -16.375 -3.322 31.938 1 96.25 441 GLY A C 1
ATOM 3575 O O . GLY A 1 441 ? -16.016 -3.156 33.125 1 96.25 441 GLY A O 1
ATOM 3576 N N . GLY A 1 442 ? -17.531 -3.857 31.578 1 95.12 442 GLY A N 1
ATOM 3577 C CA . GLY A 1 442 ? -18.438 -4.457 32.562 1 95.12 442 GLY A CA 1
ATOM 3578 C C . GLY A 1 442 ? -18.609 -5.953 32.375 1 95.12 442 GLY A C 1
ATOM 3579 O O . GLY A 1 442 ? -19.172 -6.398 31.359 1 95.12 442 GLY A O 1
ATOM 3580 N N . PRO A 1 443 ? -18.156 -6.734 33.312 1 86.38 443 PRO A N 1
ATOM 3581 C CA . PRO A 1 443 ? -18.375 -8.18 33.25 1 86.38 443 PRO A CA 1
ATOM 3582 C C . PRO A 1 443 ? -19.844 -8.562 33.344 1 86.38 443 PRO A C 1
ATOM 3584 O O . PRO A 1 443 ? -20.234 -9.664 32.969 1 86.38 443 PRO A O 1
ATOM 3587 N N . ASN A 1 444 ? -20.547 -7.715 33.906 1 84.12 444 ASN A N 1
ATOM 3588 C CA . ASN A 1 444 ? -22 -7.812 33.938 1 84.12 444 ASN A CA 1
ATOM 3589 C C . ASN A 1 444 ? -22.656 -6.438 33.969 1 84.12 444 ASN A C 1
ATOM 3591 O O . ASN A 1 444 ? -21.984 -5.422 33.75 1 84.12 444 ASN A O 1
ATOM 3595 N N . GLY A 1 445 ? -23.953 -6.355 34 1 78 445 GLY A N 1
ATOM 3596 C CA . GLY A 1 445 ? -24.688 -5.105 33.844 1 78 445 GLY A CA 1
ATOM 3597 C C . GLY A 1 445 ? -24.406 -4.125 35 1 78 445 GLY A C 1
ATOM 3598 O O . GLY A 1 445 ? -24.531 -2.912 34.812 1 78 445 GLY A O 1
ATOM 3599 N N . LYS A 1 446 ? -23.922 -4.527 36.094 1 84 446 LYS A N 1
ATOM 3600 C CA . LYS A 1 446 ? -23.828 -3.668 37.25 1 84 446 LYS A CA 1
ATOM 3601 C C . LYS A 1 446 ? -22.375 -3.33 37.562 1 84 446 LYS A C 1
ATOM 3603 O O . LYS A 1 446 ? -22.047 -2.193 37.938 1 84 446 LYS A O 1
ATOM 3608 N N . LEU A 1 447 ? -21.516 -4.152 37.281 1 90.31 447 LEU A N 1
ATOM 3609 C CA . LEU A 1 447 ? -20.141 -4.02 37.75 1 90.31 447 LEU A CA 1
ATOM 3610 C C . LEU A 1 447 ? -19.25 -3.518 36.625 1 90.31 447 LEU A C 1
ATOM 3612 O O . LEU A 1 447 ? -19.594 -3.652 35.438 1 90.31 447 LEU A O 1
ATOM 3616 N N . ALA A 1 448 ? -18.203 -2.822 37 1 95.25 448 ALA A N 1
ATOM 3617 C CA . ALA A 1 448 ? -17.109 -2.441 36.125 1 95.25 448 ALA A CA 1
ATOM 3618 C C . ALA A 1 448 ? -15.789 -3.062 36.594 1 95.25 448 ALA A C 1
ATOM 3620 O O . ALA A 1 448 ? -15.656 -3.424 37.75 1 95.25 448 ALA A O 1
ATOM 3621 N N . THR A 1 449 ? -14.898 -3.256 35.688 1 96.06 449 THR A N 1
ATOM 3622 C CA . THR A 1 449 ? -13.594 -3.805 36.031 1 96.06 449 THR A CA 1
ATOM 3623 C C . THR A 1 449 ? -12.484 -2.83 35.656 1 96.06 449 THR A C 1
ATOM 3625 O O . THR A 1 449 ? -12.695 -1.906 34.875 1 96.06 449 THR A O 1
ATOM 3628 N N . ASP A 1 450 ? -11.305 -2.979 36.312 1 96.25 450 ASP A N 1
ATOM 3629 C CA . ASP A 1 450 ? -10.117 -2.189 36 1 96.25 450 ASP A CA 1
ATOM 3630 C C . ASP A 1 450 ? -9.078 -3.029 35.25 1 96.25 450 ASP A C 1
ATOM 3632 O O . ASP A 1 450 ? -7.941 -2.596 35.062 1 96.25 450 ASP A O 1
ATOM 3636 N N . SER A 1 451 ? -9.445 -4.137 34.812 1 96.75 451 SER A N 1
ATOM 3637 C CA . SER A 1 451 ? -8.516 -5.086 34.219 1 96.75 451 SER A CA 1
ATOM 3638 C C . SER A 1 451 ? -7.98 -4.566 32.875 1 96.75 451 SER A C 1
ATOM 3640 O O . SER A 1 451 ? -8.711 -3.936 32.125 1 96.75 451 SER A O 1
ATOM 3642 N N . THR A 1 452 ? -6.711 -4.836 32.656 1 98.44 452 THR A N 1
ATOM 3643 C CA . THR A 1 452 ? -6.062 -4.625 31.375 1 98.44 452 THR A CA 1
ATOM 3644 C C . THR A 1 452 ? -5.594 -5.953 30.781 1 98.44 452 THR A C 1
ATOM 3646 O O . THR A 1 452 ? -4.641 -6.559 31.281 1 98.44 452 THR A O 1
ATOM 3649 N N . GLN A 1 453 ? -6.273 -6.379 29.75 1 98.38 453 GLN A N 1
ATOM 3650 C CA . GLN A 1 453 ? -5.934 -7.625 29.078 1 98.38 453 GLN A CA 1
ATOM 3651 C C . GLN A 1 453 ? -5.109 -7.363 27.828 1 98.38 453 GLN A C 1
ATOM 3653 O O . GLN A 1 453 ? -5.414 -6.449 27.062 1 98.38 453 GLN A O 1
ATOM 3658 N N . CYS A 1 454 ? -4.074 -8.094 27.641 1 98.69 454 CYS A N 1
ATOM 3659 C CA . CYS A 1 454 ? -3.162 -7.914 26.516 1 98.69 454 CYS A CA 1
ATOM 3660 C C . CYS A 1 454 ? -3.098 -9.172 25.656 1 98.69 454 CYS A C 1
ATOM 3662 O O . CYS A 1 454 ? -2.861 -10.266 26.172 1 98.69 454 CYS A O 1
ATOM 3664 N N . TYR A 1 455 ? -3.275 -9.008 24.375 1 98.5 455 TYR A N 1
ATOM 3665 C CA . TYR A 1 455 ? -3.264 -10.102 23.422 1 98.5 455 TYR A CA 1
ATOM 3666 C C . TYR A 1 455 ? -1.992 -10.086 22.578 1 98.5 455 TYR A C 1
ATOM 3668 O O . TYR A 1 455 ? -1.619 -9.039 22.031 1 98.5 455 TYR A O 1
ATOM 3676 N N . ASP A 1 456 ? -1.401 -11.227 22.484 1 97.38 456 ASP A N 1
ATOM 3677 C CA . ASP A 1 456 ? -0.248 -11.445 21.625 1 97.38 456 ASP A CA 1
ATOM 3678 C C . ASP A 1 456 ? -0.612 -12.336 20.438 1 97.38 456 ASP A C 1
ATOM 3680 O O . ASP A 1 456 ? -0.794 -13.547 20.594 1 97.38 456 ASP A O 1
ATOM 3684 N N . PRO A 1 457 ? -0.632 -11.766 19.281 1 94.88 457 PRO A N 1
ATOM 3685 C CA . PRO A 1 457 ? -1.033 -12.555 18.109 1 94.88 457 PRO A CA 1
ATOM 3686 C C . PRO A 1 457 ? -0.021 -13.648 17.766 1 94.88 457 PRO A C 1
ATOM 3688 O O . PRO A 1 457 ? -0.374 -14.641 17.125 1 94.88 457 PRO A O 1
ATOM 3691 N N . LEU A 1 458 ? 1.195 -13.523 18.125 1 92.12 458 LEU A N 1
ATOM 3692 C CA . LEU A 1 458 ? 2.221 -14.523 17.828 1 92.12 458 LEU A CA 1
ATOM 3693 C C . LEU A 1 458 ? 1.943 -15.82 18.578 1 92.12 458 LEU A C 1
ATOM 3695 O O . LEU A 1 458 ? 2.096 -16.906 18.031 1 92.12 458 LEU A O 1
ATOM 3699 N N . THR A 1 459 ? 1.532 -15.703 19.797 1 95.06 459 THR A N 1
ATOM 3700 C CA . THR A 1 459 ? 1.272 -16.875 20.625 1 95.06 459 THR A CA 1
ATOM 3701 C C . THR A 1 459 ? -0.221 -17.188 20.688 1 95.06 459 THR A C 1
ATOM 3703 O O . THR A 1 459 ? -0.628 -18.25 21.172 1 95.06 459 THR A O 1
ATOM 3706 N N . ASN A 1 460 ? -1.008 -16.266 20.203 1 96.31 460 ASN A N 1
ATOM 3707 C CA . ASN A 1 460 ? -2.461 -16.375 20.266 1 96.31 460 ASN A CA 1
ATOM 3708 C C . ASN A 1 460 ? -2.939 -16.547 21.703 1 96.31 460 ASN A C 1
ATOM 3710 O O . ASN A 1 460 ? -3.711 -17.469 22 1 96.31 460 ASN A O 1
ATOM 3714 N N . LYS A 1 461 ? -2.402 -15.703 22.531 1 97.69 461 LYS A N 1
ATOM 3715 C CA . LYS A 1 461 ? -2.742 -15.805 23.938 1 97.69 461 LYS A CA 1
ATOM 3716 C C . LYS A 1 461 ? -2.973 -14.422 24.547 1 97.69 461 LYS A C 1
ATOM 3718 O O . LYS A 1 461 ? -2.439 -13.422 24.062 1 97.69 461 LYS A O 1
ATOM 3723 N N . TRP A 1 462 ? -3.793 -14.445 25.641 1 98.19 462 TRP A N 1
ATOM 3724 C CA . TRP A 1 462 ? -4.039 -13.242 26.422 1 98.19 462 TRP A CA 1
ATOM 3725 C C . TRP A 1 462 ? -3.281 -13.289 27.75 1 98.19 462 TRP A C 1
ATOM 3727 O O . TRP A 1 462 ? -3.07 -14.359 28.312 1 98.19 462 TRP A O 1
ATOM 3737 N N . SER A 1 463 ? -2.904 -12.195 28.203 1 98.25 463 SER A N 1
ATOM 3738 C CA . SER A 1 463 ? -2.303 -12.031 29.516 1 98.25 463 SER A CA 1
ATOM 3739 C C . SER A 1 463 ? -2.814 -10.773 30.203 1 98.25 463 SER A C 1
ATOM 3741 O O . SER A 1 463 ? -3.383 -9.891 29.562 1 98.25 463 SER A O 1
ATOM 3743 N N . LEU A 1 464 ? -2.635 -10.711 31.516 1 98.25 464 LEU A N 1
ATOM 3744 C CA . LEU A 1 464 ? -3.043 -9.531 32.281 1 98.25 464 LEU A CA 1
ATOM 3745 C C . LEU A 1 464 ? -1.866 -8.578 32.469 1 98.25 464 LEU A C 1
ATOM 3747 O O . LEU A 1 464 ? -0.741 -9.023 32.719 1 98.25 464 LEU A O 1
ATOM 3751 N N . LYS A 1 465 ? -2.146 -7.32 32.344 1 98.44 465 LYS A N 1
ATOM 3752 C CA . LYS A 1 465 ? -1.176 -6.262 32.594 1 98.44 465 LYS A CA 1
ATOM 3753 C C . LYS A 1 465 ? -1.6 -5.406 33.781 1 98.44 465 LYS A C 1
ATOM 3755 O O . LYS A 1 465 ? -2.557 -5.742 34.5 1 98.44 465 LYS A O 1
ATOM 3760 N N . SER A 1 466 ? -0.825 -4.328 34.062 1 98.56 466 SER A N 1
ATOM 3761 C CA . SER A 1 466 ? -1.17 -3.443 35.188 1 98.56 466 SER A CA 1
ATOM 3762 C C . SER A 1 466 ? -2.592 -2.91 35.031 1 98.56 466 SER A C 1
ATOM 3764 O O . SER A 1 466 ? -2.973 -2.412 33.969 1 98.56 466 SER A O 1
ATOM 3766 N N . PRO A 1 467 ? -3.352 -3.016 36.062 1 98 467 PRO A N 1
ATOM 3767 C CA . PRO A 1 467 ? -4.734 -2.543 36 1 98 467 PRO A CA 1
ATOM 3768 C C . PRO A 1 467 ? -4.84 -1.021 35.938 1 98 467 PRO A C 1
ATOM 3770 O O . PRO A 1 467 ? -3.963 -0.322 36.469 1 98 467 PRO A O 1
ATOM 3773 N N . MET A 1 468 ? -5.852 -0.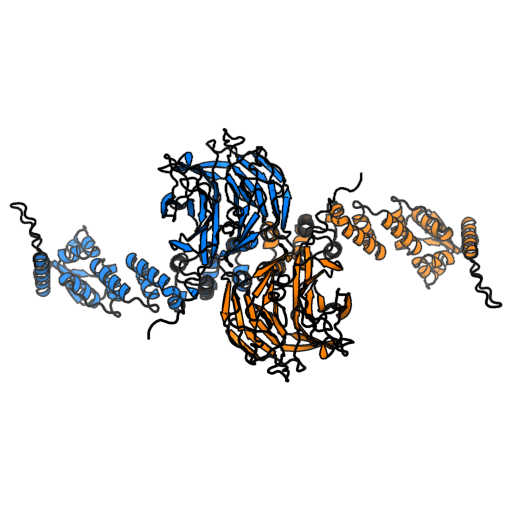613 35.281 1 96.88 468 MET A N 1
ATOM 3774 C CA . MET A 1 468 ? -6.152 0.816 35.281 1 96.88 468 MET A CA 1
ATOM 3775 C C . MET A 1 468 ? -6.391 1.304 36.719 1 96.88 468 MET A C 1
ATOM 3777 O O . MET A 1 468 ? -6.848 0.542 37.562 1 96.88 468 MET A O 1
ATOM 3781 N N . PRO A 1 469 ? -6.203 2.533 37 1 96.25 469 PRO A N 1
ATOM 3782 C CA . PRO A 1 469 ? -6.309 3.061 38.375 1 96.25 469 PRO A CA 1
ATOM 3783 C C . PRO A 1 469 ? -7.73 3 38.906 1 96.25 469 PRO A C 1
ATOM 3785 O O . PRO A 1 469 ? -7.93 3.031 40.125 1 96.25 469 PRO A O 1
ATOM 3788 N N . ILE A 1 470 ? -8.695 2.922 38.062 1 95.62 470 ILE A N 1
ATOM 3789 C CA . ILE A 1 470 ? -10.086 2.904 38.5 1 95.62 470 ILE A CA 1
ATOM 3790 C C . ILE A 1 470 ? -10.867 1.862 37.719 1 95.62 470 ILE A C 1
ATOM 3792 O O . ILE A 1 470 ? -10.5 1.546 36.562 1 95.62 470 ILE A O 1
ATOM 3796 N N . GLU A 1 471 ? -11.945 1.396 38.312 1 96.12 471 GLU A N 1
ATOM 3797 C CA . GLU A 1 471 ? -12.898 0.572 37.594 1 96.12 471 GLU A CA 1
ATOM 3798 C C . GLU A 1 471 ? -13.828 1.434 36.719 1 96.12 471 GLU A C 1
ATOM 3800 O O . GLU A 1 471 ? -14.383 2.422 37.219 1 96.12 471 GLU A O 1
ATOM 3805 N N . ALA A 1 472 ? -13.898 1.062 35.469 1 95.31 472 ALA A N 1
ATOM 3806 C CA . ALA A 1 472 ? -14.727 1.904 34.625 1 95.31 472 ALA A CA 1
ATOM 3807 C C . ALA A 1 472 ? -15.281 1.109 33.438 1 95.31 472 ALA A C 1
ATOM 3809 O O . ALA A 1 472 ? -14.656 0.147 33 1 95.31 472 ALA A O 1
ATOM 3810 N N . LYS A 1 473 ? -16.453 1.48 32.969 1 95.12 473 LYS A N 1
ATOM 3811 C CA . LYS A 1 473 ? -17.078 0.99 31.75 1 95.12 473 LYS A CA 1
ATOM 3812 C C . LYS A 1 473 ? -17.547 2.145 30.875 1 95.12 473 LYS A C 1
ATOM 3814 O O . LYS A 1 473 ? -17.562 3.299 31.312 1 95.12 473 LYS A O 1
ATOM 3819 N N . CYS A 1 474 ? -17.938 1.863 29.609 1 94.94 474 CYS A N 1
ATOM 3820 C CA . CYS A 1 474 ? -18.344 2.879 28.641 1 94.94 474 CYS A CA 1
ATOM 3821 C C . CYS A 1 474 ? -17.219 3.895 28.422 1 94.94 474 CYS A C 1
ATOM 3823 O O . CYS A 1 474 ? -17.453 5.102 28.5 1 94.94 474 CYS A O 1
ATOM 3825 N N . ILE A 1 475 ? -16.031 3.381 28.188 1 96.94 475 ILE A N 1
ATOM 3826 C CA . ILE A 1 475 ? -14.844 4.207 28 1 96.94 475 ILE A CA 1
ATOM 3827 C C . ILE A 1 475 ? -14.281 4 26.594 1 96.94 475 ILE A C 1
ATOM 3829 O O . ILE A 1 475 ? -14.68 3.068 25.891 1 96.94 475 ILE A O 1
ATOM 3833 N N . SER A 1 476 ? -13.422 4.844 26.156 1 97.25 476 SER A N 1
ATOM 3834 C CA . SER A 1 476 ? -12.781 4.801 24.844 1 97.25 476 SER A CA 1
ATOM 3835 C C . SER A 1 476 ? -11.273 5.012 24.969 1 97.25 476 SER A C 1
ATOM 3837 O O . SER A 1 476 ? -10.797 5.652 25.906 1 97.25 476 SER A O 1
ATOM 3839 N N . ALA A 1 477 ? -10.578 4.422 24.062 1 98.19 477 ALA A N 1
ATOM 3840 C CA . ALA A 1 477 ? -9.117 4.516 24.062 1 98.19 477 ALA A CA 1
ATOM 3841 C C . ALA A 1 477 ? -8.578 4.746 22.656 1 98.19 477 ALA A C 1
ATOM 3843 O O . ALA A 1 477 ? -9.242 4.43 21.672 1 98.19 477 ALA A O 1
ATOM 3844 N N . VAL A 1 478 ? -7.383 5.297 22.562 1 97.62 478 VAL A N 1
ATOM 3845 C CA . VAL A 1 478 ? -6.684 5.48 21.297 1 97.62 478 VAL A CA 1
ATOM 3846 C C . VAL A 1 478 ? -5.176 5.398 21.531 1 97.62 478 VAL A C 1
ATOM 3848 O O . VAL A 1 478 ? -4.672 5.832 22.562 1 97.62 478 VAL A O 1
ATOM 3851 N N . SER A 1 479 ? -4.52 4.738 20.625 1 96.88 479 SER A N 1
ATOM 3852 C CA . SER A 1 479 ? -3.062 4.723 20.641 1 96.88 479 SER A CA 1
ATOM 3853 C C . SER A 1 479 ? -2.486 5.988 20.016 1 96.88 479 SER A C 1
ATOM 3855 O O . SER A 1 479 ? -2.881 6.375 18.906 1 96.88 479 SER A O 1
ATOM 3857 N N . PHE A 1 480 ? -1.57 6.668 20.75 1 96.62 480 PHE A N 1
ATOM 3858 C CA . PHE A 1 480 ? -0.991 7.918 20.266 1 96.62 480 PHE A CA 1
ATOM 3859 C C . PHE A 1 480 ? 0.38 8.148 20.891 1 96.62 480 PHE A C 1
ATOM 3861 O O . PHE A 1 480 ? 0.531 8.086 22.125 1 96.62 480 PHE A O 1
ATOM 3868 N N . ARG A 1 481 ? 1.432 8.312 20.094 1 93.88 481 ARG A N 1
ATOM 3869 C CA . ARG A 1 481 ? 2.795 8.656 20.484 1 93.88 481 ARG A CA 1
ATOM 3870 C C . ARG A 1 481 ? 3.33 7.688 21.531 1 93.88 481 ARG A C 1
ATOM 3872 O O . ARG A 1 481 ? 3.807 8.109 22.578 1 93.88 481 ARG A O 1
ATOM 3879 N N . GLY A 1 482 ? 3.141 6.492 21.297 1 94 482 GLY A N 1
ATOM 3880 C CA . GLY A 1 482 ? 3.773 5.453 22.094 1 94 482 GLY A CA 1
ATOM 3881 C C . GLY A 1 482 ? 2.994 5.102 23.344 1 94 482 GLY A C 1
ATOM 3882 O O . GLY A 1 482 ? 3.441 4.285 24.156 1 94 482 GLY A O 1
ATOM 3883 N N . HIS A 1 483 ? 1.798 5.707 23.5 1 97 483 HIS A N 1
ATOM 3884 C CA . HIS A 1 483 ? 0.936 5.445 24.641 1 97 483 HIS A CA 1
ATOM 3885 C C . HIS A 1 483 ? -0.49 5.129 24.203 1 97 483 HIS A C 1
ATOM 3887 O O . HIS A 1 483 ? -0.845 5.348 23.031 1 97 483 HIS A O 1
ATOM 3893 N N . ILE A 1 484 ? -1.177 4.527 25.125 1 98.25 484 ILE A N 1
ATOM 3894 C CA . ILE A 1 484 ? -2.617 4.371 24.938 1 98.25 484 ILE A CA 1
ATOM 3895 C C . ILE A 1 484 ? -3.357 5.34 25.859 1 98.25 484 ILE A C 1
ATOM 3897 O O . ILE A 1 484 ? -3.209 5.281 27.094 1 98.25 484 ILE A O 1
ATOM 3901 N N . TYR A 1 485 ? -4.09 6.203 25.328 1 98.38 485 TYR A N 1
ATOM 3902 C CA . TYR A 1 485 ? -4.867 7.172 26.094 1 98.38 485 TYR A CA 1
ATOM 3903 C C . TYR A 1 485 ? -6.297 6.688 26.281 1 98.38 485 TYR A C 1
ATOM 3905 O O . TYR A 1 485 ? -6.945 6.246 25.328 1 98.38 485 TYR A O 1
ATOM 3913 N N . VAL A 1 486 ? -6.773 6.758 27.484 1 98.44 486 VAL A N 1
ATOM 3914 C CA . VAL A 1 486 ? -8.109 6.281 27.844 1 98.44 486 VAL A CA 1
ATOM 3915 C C . VAL A 1 486 ? -8.898 7.406 28.5 1 98.44 486 VAL A C 1
ATOM 3917 O O . VAL A 1 486 ? -8.469 7.969 29.516 1 98.44 486 VAL A O 1
ATOM 3920 N N . VAL A 1 487 ? -10.031 7.672 27.984 1 98 487 VAL A N 1
ATOM 3921 C CA . VAL A 1 487 ? -10.883 8.703 28.562 1 98 487 VAL A CA 1
ATOM 3922 C C . VAL A 1 487 ? -11.961 8.055 29.422 1 98 487 VAL A C 1
ATOM 3924 O O . VAL A 1 487 ? -12.711 7.195 28.953 1 98 487 VAL A O 1
ATOM 3927 N N . VAL A 1 488 ? -11.945 8.406 30.641 1 95.31 488 VAL A N 1
ATOM 3928 C CA . VAL A 1 488 ? -13.008 8.031 31.562 1 95.31 488 VAL A CA 1
ATOM 3929 C C . VAL A 1 488 ? -13.883 9.25 31.859 1 95.31 488 VAL A C 1
ATOM 3931 O O . VAL A 1 488 ? -13.727 9.898 32.906 1 95.31 488 VAL A O 1
ATOM 3934 N N . GLY A 1 489 ? -14.844 9.438 31.047 1 90.94 489 GLY A N 1
ATOM 3935 C CA . GLY A 1 489 ? -15.602 10.68 31.031 1 90.94 489 GLY A CA 1
ATOM 3936 C C . GLY A 1 489 ? -16.422 10.898 32.281 1 90.94 489 GLY A C 1
ATOM 3937 O O . GLY A 1 489 ? -16.594 12.031 32.719 1 90.94 489 GLY A O 1
ATOM 3938 N N . VAL A 1 490 ? -16.984 9.836 32.812 1 91.12 490 VAL A N 1
ATOM 3939 C CA . VAL A 1 490 ? -17.812 9.938 34.031 1 91.12 490 VAL A CA 1
ATOM 3940 C C . VAL A 1 490 ? -16.969 10.453 35.188 1 91.12 490 VAL A C 1
ATOM 3942 O O . VAL A 1 490 ? -17.469 11.164 36.062 1 91.12 490 VAL A O 1
ATOM 3945 N N . MET A 1 491 ? -15.758 10.141 35.125 1 89 491 MET A N 1
ATOM 3946 C CA . MET A 1 491 ? -14.852 10.547 36.188 1 89 491 MET A CA 1
ATOM 3947 C C . MET A 1 491 ? -14.078 11.797 35.812 1 89 491 MET A C 1
ATOM 3949 O O . MET A 1 491 ? -13.156 12.211 36.531 1 89 491 MET A O 1
ATOM 3953 N N . LYS A 1 492 ? -14.289 12.352 34.688 1 95.31 492 LYS A N 1
ATOM 3954 C CA . LYS A 1 492 ? -13.68 13.594 34.219 1 95.31 492 LYS A CA 1
ATOM 3955 C C . LYS A 1 492 ? -12.164 13.445 34.062 1 95.31 492 LYS A C 1
ATOM 3957 O O . LYS A 1 492 ? -11.414 14.336 34.469 1 95.31 492 LYS A O 1
ATOM 3962 N N . THR A 1 493 ? -11.758 12.328 33.594 1 96.25 493 THR A N 1
ATOM 3963 C CA . THR A 1 493 ? -10.32 12.086 33.625 1 96.25 493 THR A CA 1
ATOM 3964 C C . THR A 1 493 ? -9.82 11.484 32.312 1 96.25 493 THR A C 1
ATOM 3966 O O . THR A 1 493 ? -10.523 10.703 31.688 1 96.25 493 THR A O 1
ATOM 3969 N N . LEU A 1 494 ? -8.625 11.867 31.938 1 98 494 LEU A N 1
ATOM 3970 C CA . LEU A 1 494 ? -7.844 11.242 30.875 1 98 494 LEU A CA 1
ATOM 3971 C C . LEU A 1 494 ? -6.613 10.547 31.438 1 98 494 LEU A C 1
ATOM 3973 O O . LEU A 1 494 ? -5.789 11.172 32.094 1 98 494 LEU A O 1
ATOM 3977 N N . TYR A 1 495 ? -6.484 9.242 31.172 1 98.25 495 TYR A N 1
ATOM 3978 C CA . TYR A 1 495 ? -5.324 8.461 31.594 1 98.25 495 TYR A CA 1
ATOM 3979 C C . TYR A 1 495 ? -4.461 8.086 30.391 1 98.25 495 TYR A C 1
ATOM 3981 O O . TYR A 1 495 ? -4.93 8.109 29.25 1 98.25 495 TYR A O 1
ATOM 3989 N N . SER A 1 496 ? -3.242 7.844 30.641 1 98.19 496 SER A N 1
ATOM 3990 C CA . SER A 1 496 ? -2.348 7.258 29.656 1 98.19 496 SER A CA 1
ATOM 3991 C C . SER A 1 496 ? -1.696 5.98 30.172 1 98.19 496 SER A C 1
ATOM 3993 O O . SER A 1 496 ? -1.344 5.902 31.359 1 98.19 496 SER A O 1
ATOM 3995 N N . TYR A 1 497 ? -1.648 4.988 29.359 1 98.56 497 TYR A N 1
ATOM 3996 C CA . TYR A 1 497 ? -0.971 3.727 29.641 1 98.56 497 TYR A CA 1
ATOM 3997 C C . TYR A 1 497 ? 0.282 3.582 28.781 1 98.56 497 TYR A C 1
ATOM 3999 O O . TYR A 1 497 ? 0.235 3.77 27.562 1 98.56 497 TYR A O 1
ATOM 4007 N N . SER A 1 498 ? 1.418 3.275 29.406 1 98.25 498 SER A N 1
ATOM 4008 C CA . SER A 1 498 ? 2.658 2.965 28.703 1 98.25 498 SER A CA 1
ATOM 4009 C C . SER A 1 498 ? 2.857 1.458 28.578 1 98.25 498 SER A C 1
ATOM 4011 O O . SER A 1 498 ? 3.279 0.796 29.531 1 98.25 498 SER A O 1
ATOM 4013 N N . PRO A 1 499 ? 2.629 0.964 27.438 1 97.25 499 PRO A N 1
ATOM 4014 C CA . PRO A 1 499 ? 2.83 -0.477 27.266 1 97.25 499 PRO A CA 1
ATOM 4015 C C . PRO A 1 499 ? 4.27 -0.908 27.531 1 97.25 499 PRO A C 1
ATOM 4017 O O . PRO A 1 499 ? 4.5 -2.008 28.047 1 97.25 499 PRO A O 1
ATOM 4020 N N . LEU A 1 500 ? 5.211 -0.089 27.234 1 96.31 500 LEU A N 1
ATOM 4021 C CA . LEU A 1 500 ? 6.617 -0.408 27.453 1 96.31 500 LEU A CA 1
ATOM 4022 C C . LEU A 1 500 ? 6.93 -0.57 28.938 1 96.31 500 LEU A C 1
ATOM 4024 O O . LEU A 1 500 ? 7.621 -1.512 29.328 1 96.31 500 LEU A O 1
ATOM 4028 N N . GLU A 1 501 ? 6.359 0.285 29.703 1 97.5 501 GLU A N 1
ATOM 4029 C CA . GLU A 1 501 ? 6.637 0.286 31.141 1 97.5 501 GLU A CA 1
ATOM 4030 C C . GLU A 1 501 ? 5.562 -0.473 31.906 1 97.5 501 GLU A C 1
ATOM 4032 O O . GLU A 1 501 ? 5.738 -0.787 33.094 1 97.5 501 GLU A O 1
ATOM 4037 N N . ASP A 1 502 ? 4.465 -0.758 31.297 1 98.19 502 ASP A N 1
ATOM 4038 C CA . ASP A 1 502 ? 3.305 -1.363 31.938 1 98.19 502 ASP A CA 1
ATOM 4039 C C . ASP A 1 502 ? 2.859 -0.545 33.156 1 98.19 502 ASP A C 1
ATOM 4041 O O . ASP A 1 502 ? 2.748 -1.074 34.25 1 98.19 502 ASP A O 1
ATOM 4045 N N . SER A 1 503 ? 2.645 0.697 32.844 1 98.31 503 SER A N 1
ATOM 4046 C CA . SER A 1 503 ? 2.275 1.604 33.938 1 98.31 503 SER A CA 1
ATOM 4047 C C . SER A 1 503 ? 1.257 2.637 33.469 1 98.31 503 SER A C 1
ATOM 4049 O O . SER A 1 503 ? 1.15 2.914 32.25 1 98.31 503 SER A O 1
ATOM 4051 N N . TRP A 1 504 ? 0.509 3.186 34.438 1 98.12 504 TRP A N 1
ATOM 4052 C CA . TRP A 1 504 ? -0.546 4.16 34.188 1 98.12 504 TRP A CA 1
ATOM 4053 C C . TRP A 1 504 ? -0.181 5.523 34.75 1 98.12 504 TRP A C 1
ATOM 4055 O O . TRP A 1 504 ? 0.486 5.609 35.781 1 98.12 504 TRP A O 1
ATOM 4065 N N . CYS A 1 505 ? -0.636 6.539 34.094 1 97.31 505 CYS A N 1
ATOM 4066 C CA . CYS A 1 505 ? -0.455 7.902 34.562 1 97.31 505 CYS A CA 1
ATOM 4067 C C . CYS A 1 505 ? -1.706 8.734 34.344 1 97.31 505 CYS A C 1
ATOM 4069 O O . CYS A 1 505 ? -2.373 8.586 33.312 1 97.31 505 CYS A O 1
ATOM 4071 N N . LEU A 1 506 ? -2.014 9.617 35.281 1 97.69 506 LEU A N 1
ATOM 4072 C CA . LEU A 1 506 ? -3.062 10.617 35.062 1 97.69 506 LEU A CA 1
ATOM 4073 C C . LEU A 1 506 ? -2.572 11.75 34.188 1 97.69 506 LEU A C 1
ATOM 4075 O O . LEU A 1 506 ? -1.569 12.398 34.5 1 97.69 506 LEU A O 1
ATOM 4079 N N . VAL A 1 507 ? -3.197 11.969 33.125 1 97.81 507 VAL A N 1
ATOM 4080 C CA . VAL A 1 507 ? -2.775 12.984 32.156 1 97.81 507 VAL A CA 1
ATOM 4081 C C . VAL A 1 507 ? -3.381 14.336 32.531 1 97.81 507 VAL A C 1
ATOM 4083 O O . VAL A 1 507 ? -2.66 15.32 32.688 1 97.81 507 VAL A O 1
ATOM 4086 N N . THR A 1 508 ? -4.703 14.367 32.594 1 96.75 508 THR A N 1
ATOM 4087 C CA . THR A 1 508 ? -5.406 15.602 32.938 1 96.75 508 THR A CA 1
ATOM 4088 C C . THR A 1 508 ? -6.82 15.289 33.406 1 96.75 508 THR A C 1
ATOM 4090 O O . THR A 1 508 ? -7.246 14.133 33.406 1 96.75 508 THR A O 1
ATOM 4093 N N . GLN A 1 509 ? -7.562 16.297 33.906 1 95.88 509 GLN A N 1
ATOM 4094 C CA . GLN A 1 509 ? -8.945 16.203 34.375 1 95.88 509 GLN A CA 1
ATOM 4095 C C . GLN A 1 509 ? -9.812 17.266 33.688 1 95.88 509 GLN A C 1
ATOM 4097 O O . GLN A 1 509 ? -9.344 18.359 33.375 1 95.88 509 GLN A O 1
ATOM 4102 N N . PHE A 1 510 ? -11 16.828 33.469 1 94.5 510 PHE A N 1
ATOM 4103 C CA . PHE A 1 510 ? -11.953 17.734 32.844 1 94.5 510 PHE A CA 1
ATOM 4104 C C . PHE A 1 510 ? -12.727 18.516 33.906 1 94.5 510 PHE A C 1
ATOM 4106 O O . PHE A 1 510 ? -12.797 18.109 35.062 1 94.5 510 PHE A O 1
ATOM 4113 N N . SER A 1 511 ? -13.352 19.625 33.469 1 91.88 511 SER A N 1
ATOM 4114 C CA . SER A 1 511 ? -14.172 20.438 34.344 1 91.88 511 SER A CA 1
ATOM 4115 C C . SER A 1 511 ? -15.539 19.797 34.594 1 91.88 511 SER A C 1
ATOM 4117 O O . SER A 1 511 ? -16.125 19.938 35.656 1 91.88 511 SER A O 1
ATOM 4119 N N . HIS A 1 512 ? -16.047 19.094 33.531 1 93.44 512 HIS A N 1
ATOM 4120 C CA . HIS A 1 512 ? -17.359 18.469 33.594 1 93.44 512 HIS A CA 1
ATOM 4121 C C . HIS A 1 512 ? -17.281 17 33.156 1 93.44 512 HIS A C 1
ATOM 4123 O O . HIS A 1 512 ? -16.359 16.609 32.438 1 93.44 512 HIS A O 1
ATOM 4129 N N . GLU A 1 513 ? -18.312 16.312 33.562 1 96.31 513 GLU A N 1
ATOM 4130 C CA . GLU A 1 513 ? -18.422 14.922 33.156 1 96.31 513 GLU A CA 1
ATOM 4131 C C . GLU A 1 513 ? -18.672 14.828 31.641 1 96.31 513 GLU A C 1
ATOM 4133 O O . GLU A 1 513 ? -19.359 15.68 31.078 1 96.31 513 GLU A O 1
ATOM 4138 N N . ARG A 1 514 ? -18.156 13.828 31.047 1 96.75 514 ARG A N 1
ATOM 4139 C CA . ARG A 1 514 ? -18.422 13.477 29.656 1 96.75 514 ARG A CA 1
ATOM 4140 C C . ARG A 1 514 ? -18.641 11.969 29.5 1 96.75 514 ARG A C 1
ATOM 4142 O O . ARG A 1 514 ? -17.875 11.289 28.812 1 96.75 514 ARG A O 1
ATOM 4149 N N . ALA A 1 515 ? -19.734 11.547 30.078 1 95.75 515 ALA A N 1
ATOM 4150 C CA . ALA A 1 515 ? -20.047 10.117 30.078 1 95.75 515 ALA A CA 1
ATOM 4151 C C . ALA A 1 515 ? -20.281 9.617 28.656 1 95.75 515 ALA A C 1
ATOM 4153 O O . ALA A 1 515 ? -21.016 10.242 27.891 1 95.75 515 ALA A O 1
ATOM 4154 N N . SER A 1 516 ? -19.641 8.477 28.281 1 95.06 516 SER A N 1
ATOM 4155 C CA . SER A 1 516 ? -19.797 7.824 26.984 1 95.06 516 SER A CA 1
ATOM 4156 C C . SER A 1 516 ? -19.312 8.727 25.859 1 95.06 516 SER A C 1
ATOM 4158 O O . SER A 1 516 ? -19.953 8.82 24.812 1 95.06 516 SER A O 1
ATOM 4160 N N . CYS A 1 517 ? -18.234 9.453 26.062 1 96.75 517 CYS A N 1
ATOM 4161 C CA . CYS A 1 517 ? -17.609 10.273 25.031 1 96.75 517 CYS A CA 1
ATOM 4162 C C . CYS A 1 517 ? -16.703 9.422 24.141 1 96.75 517 CYS A C 1
ATOM 4164 O O . CYS A 1 517 ? -16.531 8.234 24.391 1 96.75 517 CYS A O 1
ATOM 4166 N N . GLY A 1 518 ? -16.266 10.023 23.031 1 96.31 518 GLY A N 1
ATOM 4167 C CA . GLY A 1 518 ? -15.312 9.406 22.141 1 96.31 518 GLY A CA 1
ATOM 4168 C C . GLY A 1 518 ? -13.945 10.062 22.172 1 96.31 518 GLY A C 1
ATOM 4169 O O . GLY A 1 518 ? -13.805 11.188 22.641 1 96.31 518 GLY A O 1
ATOM 4170 N N . ILE A 1 519 ? -12.969 9.367 21.766 1 97.31 519 ILE A N 1
ATOM 4171 C CA . ILE A 1 519 ? -11.617 9.906 21.656 1 97.31 519 ILE A CA 1
ATOM 4172 C C . ILE A 1 519 ? -10.969 9.43 20.359 1 97.31 519 ILE A C 1
ATOM 4174 O O . ILE A 1 519 ? -11.156 8.289 19.953 1 97.31 519 ILE A O 1
ATOM 4178 N N . ALA A 1 520 ? -10.273 10.281 19.688 1 96.5 520 ALA A N 1
ATOM 4179 C CA . ALA A 1 520 ? -9.547 9.953 18.453 1 96.5 520 ALA A CA 1
ATOM 4180 C C . ALA A 1 520 ? -8.297 10.82 18.328 1 96.5 520 ALA A C 1
ATOM 4182 O O . ALA A 1 520 ? -8.266 11.953 18.812 1 96.5 520 ALA A O 1
ATOM 4183 N N . ALA A 1 521 ? -7.309 10.25 17.781 1 96.94 521 ALA A N 1
ATOM 4184 C CA . ALA A 1 521 ? -6.125 11.023 17.406 1 96.94 521 ALA A CA 1
ATOM 4185 C C . ALA A 1 521 ? -6.266 11.594 16 1 96.94 521 ALA A C 1
ATOM 4187 O O . ALA A 1 521 ? -6.719 10.898 15.086 1 96.94 521 ALA A O 1
ATOM 4188 N N . CYS A 1 522 ? -5.953 12.82 15.82 1 96.38 522 CYS A N 1
ATOM 4189 C CA . CYS A 1 522 ? -6.059 13.516 14.539 1 96.38 522 CYS A CA 1
ATOM 4190 C C . CYS A 1 522 ? -5.152 14.742 14.516 1 96.38 522 CYS A C 1
ATOM 4192 O O . CYS A 1 522 ? -5.055 15.469 15.5 1 96.38 522 CYS A O 1
ATOM 4194 N N . SER A 1 523 ? -4.473 14.945 13.414 1 94.94 523 SER A N 1
ATOM 4195 C CA . SER A 1 523 ? -3.604 16.109 13.234 1 94.94 523 SER A CA 1
ATOM 4196 C C . SER A 1 523 ? -2.578 16.219 14.359 1 94.94 523 SER A C 1
ATOM 4198 O O . SER A 1 523 ? -2.326 17.297 14.875 1 94.94 523 SER A O 1
ATOM 4200 N N . ASN A 1 524 ? -2.164 15.086 14.758 1 96 524 ASN A N 1
ATOM 4201 C CA . ASN A 1 524 ? -1.101 14.961 15.75 1 96 524 ASN A CA 1
ATOM 4202 C C . ASN A 1 524 ? -1.548 15.477 17.125 1 96 524 ASN A C 1
ATOM 4204 O O . ASN A 1 524 ? -0.74 16.016 17.875 1 96 524 ASN A O 1
ATOM 4208 N N . LYS A 1 525 ? -2.818 15.414 17.391 1 96.31 525 LYS A N 1
ATOM 4209 C CA . LYS A 1 525 ? -3.428 15.75 18.672 1 96.31 525 LYS A CA 1
ATOM 4210 C C . LYS A 1 525 ? -4.523 14.75 19.031 1 96.31 525 LYS A C 1
ATOM 4212 O O . LYS A 1 525 ? -4.887 13.898 18.234 1 96.31 525 LYS A O 1
ATOM 4217 N N . LEU A 1 526 ? -4.992 14.859 20.297 1 97.19 526 LEU A N 1
ATOM 4218 C CA . LEU A 1 526 ? -6.102 14.023 20.75 1 97.19 526 LEU A CA 1
ATOM 4219 C C . LEU A 1 526 ? -7.391 14.836 20.844 1 97.19 526 LEU A C 1
ATOM 4221 O O . LEU A 1 526 ? -7.383 15.961 21.344 1 97.19 526 LEU A O 1
ATOM 4225 N N . PHE A 1 527 ? -8.43 14.273 20.391 1 96.81 527 PHE A N 1
ATOM 4226 C CA . PHE A 1 527 ? -9.727 14.938 20.438 1 96.81 527 PHE A CA 1
ATOM 4227 C C . PHE A 1 527 ? -10.742 14.102 21.203 1 96.81 527 PHE A C 1
ATOM 4229 O O . PHE A 1 527 ? -10.883 12.898 20.953 1 96.81 527 PHE A O 1
ATOM 4236 N N . ILE A 1 528 ? -11.359 14.664 22.109 1 97.06 528 ILE A N 1
ATOM 4237 C CA . ILE A 1 528 ? -12.43 14.055 22.891 1 97.06 528 ILE A CA 1
ATOM 4238 C C . ILE A 1 528 ? -13.773 14.648 22.469 1 97.06 528 ILE A C 1
ATOM 4240 O O . ILE A 1 528 ? -13.969 15.867 22.562 1 97.06 528 ILE A O 1
ATOM 4244 N N . THR A 1 529 ? -14.656 13.789 22.078 1 95.62 529 THR A N 1
ATOM 4245 C CA . THR A 1 529 ? -15.883 14.289 21.469 1 95.62 529 THR A CA 1
ATOM 4246 C C . THR A 1 529 ? -17.109 13.742 22.203 1 95.62 529 THR A C 1
ATOM 4248 O O . THR A 1 529 ? -17.109 12.594 22.656 1 95.62 529 THR A O 1
ATOM 4251 N N . GLY A 1 530 ? -18.109 14.633 22.359 1 94.88 530 GLY A N 1
ATOM 4252 C CA . GLY A 1 530 ? -19.406 14.234 22.844 1 94.88 530 GLY A CA 1
ATOM 4253 C C . GLY A 1 530 ? -19.406 13.82 24.297 1 94.88 530 GLY A C 1
ATOM 4254 O O . GLY A 1 530 ? -18.609 14.344 25.094 1 94.88 530 GLY A O 1
ATOM 4255 N N . GLY A 1 531 ? -20.469 12.969 24.578 1 95.62 531 GLY A N 1
ATOM 4256 C CA . GLY A 1 531 ? -20.688 12.531 25.953 1 95.62 531 GLY A CA 1
ATOM 4257 C C . GLY A 1 531 ? -21.875 13.203 26.609 1 95.62 531 GLY A C 1
ATOM 4258 O O . GLY A 1 531 ? -22.609 13.961 25.953 1 95.62 531 GLY A O 1
ATOM 4259 N N . ARG A 1 532 ? -22.062 12.828 27.844 1 96.31 532 ARG A N 1
ATOM 4260 C CA . ARG A 1 532 ? -23.141 13.406 28.656 1 96.31 532 ARG A CA 1
ATOM 4261 C C . ARG A 1 532 ? -22.578 14.055 29.922 1 96.31 532 ARG A C 1
ATOM 4263 O O . ARG A 1 532 ? -21.672 13.523 30.547 1 96.31 532 ARG A O 1
ATOM 4270 N N . ASP A 1 533 ? -23.234 15.117 30.25 1 95.31 533 ASP A N 1
ATOM 4271 C CA . ASP A 1 533 ? -22.781 15.812 31.438 1 95.31 533 ASP A CA 1
ATOM 4272 C C . ASP A 1 533 ? -23.5 15.305 32.688 1 95.31 533 ASP A C 1
ATOM 4274 O O . ASP A 1 533 ? -24.188 14.281 32.625 1 95.31 533 ASP A O 1
ATOM 4278 N N . GLU A 1 534 ? -23.297 15.961 33.812 1 94.94 534 GLU A N 1
ATOM 4279 C CA . GLU A 1 534 ? -23.844 15.555 35.094 1 94.94 534 GLU A CA 1
ATOM 4280 C C . GLU A 1 534 ? -25.375 15.609 35.094 1 94.94 534 GLU A C 1
ATOM 4282 O O . GLU A 1 534 ? -26.031 14.906 35.875 1 94.94 534 GLU A O 1
ATOM 4287 N N . LYS A 1 535 ? -25.906 16.453 34.312 1 93.81 535 LYS A N 1
ATOM 4288 C CA . LYS A 1 535 ? -27.359 16.594 34.188 1 93.81 535 LYS A CA 1
ATOM 4289 C C . LYS A 1 535 ? -27.906 15.656 33.125 1 93.81 535 LYS A C 1
ATOM 4291 O O . LYS A 1 535 ? -29.078 15.773 32.719 1 93.81 535 LYS A O 1
ATOM 4296 N N . ASN A 1 536 ? -27.094 14.828 32.531 1 92.56 536 ASN A N 1
ATOM 4297 C CA . ASN A 1 536 ? -27.453 13.859 31.5 1 92.56 536 ASN A CA 1
ATOM 4298 C C . ASN A 1 536 ? -27.766 14.539 30.172 1 92.56 536 ASN A C 1
ATOM 4300 O O . ASN A 1 536 ? -28.562 14.031 29.391 1 92.56 536 ASN A O 1
ATOM 4304 N N . GLU A 1 537 ? -27.188 15.703 30.031 1 94.06 537 GLU A N 1
ATOM 4305 C CA . GLU A 1 537 ? -27.312 16.391 28.75 1 94.06 537 GLU A CA 1
ATOM 4306 C C . GLU A 1 537 ? -26.172 16.016 27.812 1 94.06 537 GLU A C 1
ATOM 4308 O O . GLU A 1 537 ? -25.031 15.852 28.25 1 94.06 537 GLU A O 1
ATOM 4313 N N . VAL A 1 538 ? -26.516 15.93 26.562 1 95.19 538 VAL A N 1
ATOM 4314 C CA . VAL A 1 538 ? -25.516 15.578 25.578 1 95.19 538 VAL A CA 1
ATOM 4315 C C . VAL A 1 538 ? -24.609 16.781 25.297 1 95.19 538 VAL A C 1
ATOM 4317 O O . VAL A 1 538 ? -25.078 17.922 25.312 1 95.19 538 VAL A O 1
ATOM 4320 N N . ILE A 1 539 ? -23.406 16.562 25 1 94.94 539 ILE A N 1
ATOM 4321 C CA . ILE A 1 539 ? -22.391 17.609 24.844 1 94.94 539 ILE A CA 1
ATOM 4322 C C . ILE A 1 539 ? -22 17.734 23.375 1 94.94 539 ILE A C 1
ATOM 4324 O O . ILE A 1 539 ? -21.781 16.719 22.688 1 94.94 539 ILE A O 1
ATOM 4328 N N . ALA A 1 540 ? -21.844 18.922 22.844 1 93.62 540 ALA A N 1
ATOM 4329 C CA . ALA A 1 540 ? -21.453 19.172 21.453 1 93.62 540 ALA A CA 1
ATOM 4330 C C . ALA A 1 540 ? -20.016 19.688 21.359 1 93.62 540 ALA A C 1
ATOM 4332 O O . ALA A 1 540 ? -19.406 19.641 20.297 1 93.62 540 ALA A O 1
ATOM 4333 N N . THR A 1 541 ? -19.5 20.156 22.422 1 93 541 THR A N 1
ATOM 4334 C CA . THR A 1 541 ? -18.156 20.75 22.406 1 93 541 THR A CA 1
ATOM 4335 C C . THR A 1 541 ? -17.094 19.672 22.234 1 93 541 THR A C 1
ATOM 4337 O O . THR A 1 541 ? -17.203 18.594 22.812 1 93 541 THR A O 1
ATOM 4340 N N . VAL A 1 542 ? -16.047 19.969 21.531 1 94.81 542 VAL A N 1
ATOM 4341 C CA . VAL A 1 542 ? -14.93 19.062 21.312 1 94.81 542 VAL A CA 1
ATOM 4342 C C . VAL A 1 542 ? -13.703 19.547 22.078 1 94.81 542 VAL A C 1
ATOM 4344 O O . VAL A 1 542 ? -13.281 20.703 21.922 1 94.81 542 VAL A O 1
ATOM 4347 N N . LEU A 1 543 ? -13.164 18.719 22.906 1 96.31 543 LEU A N 1
ATOM 4348 C CA . LEU A 1 543 ? -11.93 19.031 23.625 1 96.31 543 LEU A CA 1
ATOM 4349 C C . LEU A 1 543 ? -10.719 18.531 22.844 1 96.31 543 LEU A C 1
ATOM 4351 O O . LEU A 1 543 ? -10.805 17.547 22.109 1 96.31 543 LEU A O 1
ATOM 4355 N N . CYS A 1 544 ? -9.664 19.266 22.984 1 96.38 544 CYS A N 1
ATOM 4356 C CA . CYS A 1 544 ? -8.414 18.922 22.328 1 96.38 544 CYS A CA 1
ATOM 4357 C C . CYS A 1 544 ? -7.266 18.875 23.344 1 96.38 544 CYS A C 1
ATOM 4359 O O . CYS A 1 544 ? -7.031 19.844 24.062 1 96.38 544 CYS A O 1
ATOM 4361 N N . TRP A 1 545 ? -6.598 17.766 23.406 1 96.94 545 TRP A N 1
ATOM 4362 C CA . TRP A 1 545 ? -5.398 17.641 24.219 1 96.94 545 TRP A CA 1
ATOM 4363 C C . TRP A 1 545 ? -4.145 17.672 23.344 1 96.94 545 TRP A C 1
ATOM 4365 O O . TRP A 1 545 ? -3.941 16.781 22.516 1 96.94 545 TRP A O 1
ATOM 4375 N N . ASP A 1 546 ? -3.324 18.625 23.531 1 95.69 546 ASP A N 1
ATOM 4376 C CA . ASP A 1 546 ? -2.021 18.734 22.891 1 95.69 546 ASP A CA 1
ATOM 4377 C C . ASP A 1 546 ? -0.928 18.109 23.75 1 95.69 546 ASP A C 1
ATOM 4379 O O . ASP A 1 546 ? -0.522 18.688 24.766 1 95.69 546 ASP A O 1
ATOM 4383 N N . THR A 1 547 ? -0.408 17.047 23.328 1 93.44 547 THR A N 1
ATOM 4384 C CA . THR A 1 547 ? 0.547 16.281 24.141 1 93.44 547 THR A CA 1
ATOM 4385 C C . THR A 1 547 ? 1.875 17.031 24.234 1 93.44 547 THR A C 1
ATOM 4387 O O . THR A 1 547 ? 2.631 16.828 25.188 1 93.44 547 THR A O 1
ATOM 4390 N N . GLU A 1 548 ? 2.143 17.828 23.312 1 91.94 548 GLU A N 1
ATOM 4391 C CA . GLU A 1 548 ? 3.389 18.594 23.328 1 91.94 548 GLU A CA 1
ATOM 4392 C C . GLU A 1 548 ? 3.322 19.734 24.344 1 91.94 548 GLU A C 1
ATOM 4394 O O . GLU A 1 548 ? 4.23 19.922 25.156 1 91.94 548 GLU A O 1
ATOM 4399 N N . THR A 1 549 ? 2.27 20.5 24.344 1 94.19 549 THR A N 1
ATOM 4400 C CA . THR A 1 549 ? 2.129 21.656 25.234 1 94.19 549 THR A CA 1
ATOM 4401 C C . THR A 1 549 ? 1.471 21.266 26.547 1 94.19 549 THR A C 1
ATOM 4403 O O . THR A 1 549 ? 1.479 22.031 27.5 1 94.19 549 THR A O 1
ATOM 4406 N N . GLN A 1 550 ? 0.852 20.094 26.609 1 94.12 550 GLN A N 1
ATOM 4407 C CA . GLN A 1 550 ? 0.152 19.578 27.781 1 94.12 550 GLN A CA 1
ATOM 4408 C C . GLN A 1 550 ? -0.981 20.516 28.203 1 94.12 550 GLN A C 1
ATOM 4410 O O . GLN A 1 550 ? -1.082 20.906 29.359 1 94.12 550 GLN A O 1
ATOM 4415 N N . LYS A 1 551 ? -1.658 20.875 27.203 1 95.75 551 LYS A N 1
ATOM 4416 C CA . LYS A 1 551 ? -2.787 21.781 27.438 1 95.75 551 LYS A CA 1
ATOM 4417 C C . LYS A 1 551 ? -4.078 21.188 26.875 1 95.75 551 LYS A C 1
ATOM 4419 O O . LYS A 1 551 ? -4.07 20.594 25.797 1 95.75 551 LYS A O 1
ATOM 4424 N N . LEU A 1 552 ? -5.164 21.344 27.641 1 96.44 552 LEU A N 1
ATOM 4425 C CA . LEU A 1 552 ? -6.508 20.969 27.219 1 96.44 552 LEU A CA 1
ATOM 4426 C C . LEU A 1 552 ? -7.309 22.188 26.797 1 96.44 552 LEU A C 1
ATOM 4428 O O . LEU A 1 552 ? -7.457 23.141 27.562 1 96.44 552 LEU A O 1
ATOM 4432 N N . THR A 1 553 ? -7.742 22.172 25.562 1 95.38 553 THR A N 1
ATOM 4433 C CA . THR A 1 553 ? -8.484 23.328 25.047 1 95.38 553 THR A CA 1
ATOM 4434 C C . THR A 1 553 ? -9.797 22.875 24.406 1 95.38 553 THR A C 1
ATOM 4436 O O . THR A 1 553 ? -9.953 21.703 24.062 1 95.38 553 THR A O 1
ATOM 4439 N N . GLU A 1 554 ? -10.719 23.766 24.281 1 92.69 554 GLU A N 1
ATOM 4440 C CA . GLU A 1 554 ? -11.922 23.547 23.484 1 92.69 554 GLU A CA 1
ATOM 4441 C C . GLU A 1 554 ? -11.688 23.984 22.031 1 92.69 554 GLU A C 1
ATOM 4443 O O . GLU A 1 554 ? -11.375 25.141 21.766 1 92.69 554 GLU A O 1
ATOM 4448 N N . GLU A 1 555 ? -11.758 23.125 21.156 1 87.56 555 GLU A N 1
ATOM 4449 C CA . GLU A 1 555 ? -11.367 23.375 19.766 1 87.56 555 GLU A CA 1
ATOM 4450 C C . GLU A 1 555 ? -12.562 23.797 18.922 1 87.56 555 GLU A C 1
ATOM 4452 O O . GLU A 1 555 ? -12.461 24.734 18.125 1 87.56 555 GLU A O 1
ATOM 4457 N N . CYS A 1 556 ? -13.633 23.062 18.938 1 86.75 556 CYS A N 1
ATOM 4458 C CA . CYS A 1 556 ? -14.805 23.359 18.125 1 86.75 556 CYS A CA 1
ATOM 4459 C C . CYS A 1 556 ? -16.078 22.781 18.75 1 86.75 556 CYS A C 1
ATOM 4461 O O . CYS A 1 556 ? -16.016 22.188 19.828 1 86.75 556 CYS A O 1
ATOM 4463 N N . VAL A 1 557 ? -17.219 23.141 18.016 1 90.94 557 VAL A N 1
ATOM 4464 C CA . VAL A 1 557 ? -18.516 22.656 18.469 1 90.94 557 VAL A CA 1
ATOM 4465 C C . VAL A 1 557 ? -19.203 21.859 17.359 1 90.94 557 VAL A C 1
ATOM 4467 O O . VAL A 1 557 ? -19.281 22.328 16.219 1 90.94 557 VAL A O 1
ATOM 4470 N N . LEU A 1 558 ? -19.547 20.672 17.75 1 89.25 558 LEU A N 1
ATOM 4471 C CA . LEU A 1 558 ? -20.281 19.828 16.797 1 89.25 558 LEU A CA 1
ATOM 4472 C C . LEU A 1 558 ? -21.672 20.406 16.531 1 89.25 558 LEU A C 1
ATOM 4474 O O . LEU A 1 558 ? -22.203 21.188 17.328 1 89.25 558 LEU A O 1
ATOM 4478 N N . PRO A 1 559 ? -22.266 20.016 15.406 1 85.5 559 PRO A N 1
ATOM 4479 C CA . PRO A 1 559 ? -23.609 20.516 15.078 1 85.5 559 PRO A CA 1
ATOM 4480 C C . PRO A 1 559 ? -24.656 20.109 16.109 1 85.5 559 PRO A C 1
ATOM 4482 O O . PRO A 1 559 ? -25.641 20.828 16.312 1 85.5 559 PRO A O 1
ATOM 4485 N N . ARG A 1 560 ? -24.391 19.016 16.688 1 89.06 560 ARG A N 1
ATOM 4486 C CA . ARG A 1 560 ? -25.281 18.547 17.75 1 89.06 560 ARG A CA 1
ATOM 4487 C C . ARG A 1 560 ? -24.531 17.75 18.797 1 89.06 560 ARG A C 1
ATOM 4489 O O . ARG A 1 560 ? -23.5 17.141 18.5 1 89.06 560 ARG A O 1
ATOM 4496 N N . GLY A 1 561 ? -25.094 17.828 19.969 1 93.19 561 GLY A N 1
ATOM 4497 C CA . GLY A 1 561 ? -24.547 16.953 21 1 93.19 561 GLY A CA 1
ATOM 4498 C C . GLY A 1 561 ? -24.844 15.484 20.766 1 93.19 561 GLY A C 1
ATOM 4499 O O . GLY A 1 561 ? -25.922 15.133 20.281 1 93.19 561 GLY A O 1
ATOM 4500 N N . VAL A 1 562 ? -23.891 14.664 21.141 1 94.19 562 VAL A N 1
ATOM 4501 C CA . VAL A 1 562 ? -24.062 13.234 20.891 1 94.19 562 VAL A CA 1
ATOM 4502 C C . VAL A 1 562 ? -23.359 12.422 21.969 1 94.19 562 VAL A C 1
ATOM 4504 O O . VAL A 1 562 ? -22.406 12.906 22.594 1 94.19 562 VAL A O 1
ATOM 4507 N N . SER A 1 563 ? -23.859 11.289 22.25 1 94.62 563 SER A N 1
ATOM 4508 C CA . SER A 1 563 ? -23.234 10.297 23.125 1 94.62 563 SER A CA 1
ATOM 4509 C C . SER A 1 563 ? -23.281 8.906 22.516 1 94.62 563 SER A C 1
ATOM 4511 O O . SER A 1 563 ? -24.031 8.672 21.562 1 94.62 563 SER A O 1
ATOM 4513 N N . HIS A 1 564 ? -22.422 7.957 22.969 1 94.31 564 HIS A N 1
ATOM 4514 C CA . HIS A 1 564 ? -22.422 6.57 22.516 1 94.31 564 HIS A CA 1
ATOM 4515 C C . HIS A 1 564 ? -22.141 6.477 21.031 1 94.31 564 HIS A C 1
ATOM 4517 O O . HIS A 1 564 ? -22.734 5.645 20.328 1 94.31 564 HIS A O 1
ATOM 4523 N N . HIS A 1 565 ? -21.375 7.438 20.5 1 95.12 565 HIS A N 1
ATOM 4524 C CA . HIS A 1 565 ? -20.984 7.465 19.094 1 95.12 565 HIS A CA 1
ATOM 4525 C C . HIS A 1 565 ? -19.625 6.836 18.891 1 95.12 565 HIS A C 1
ATOM 4527 O O . HIS A 1 565 ? -18.922 6.523 19.844 1 95.12 565 HIS A O 1
ATOM 4533 N N . GLY A 1 566 ? -19.312 6.512 17.609 1 95.06 566 GLY A N 1
ATOM 4534 C CA . GLY A 1 566 ? -17.969 6.129 17.219 1 95.06 566 GLY A CA 1
ATOM 4535 C C . GLY A 1 566 ? -17.109 7.309 16.781 1 95.06 566 GLY A C 1
ATOM 4536 O O . GLY A 1 566 ? -17.625 8.266 16.203 1 95.06 566 GLY A O 1
ATOM 4537 N N . SER A 1 567 ? -15.883 7.254 17.109 1 95.38 567 SER A N 1
ATOM 4538 C CA . SER A 1 567 ? -14.938 8.289 16.703 1 95.38 567 SER A CA 1
ATOM 4539 C C . SER A 1 567 ? -13.695 7.688 16.062 1 95.38 567 SER A C 1
ATOM 4541 O O . SER A 1 567 ? -12.953 6.945 16.719 1 95.38 567 SER A O 1
ATOM 4543 N N . VAL A 1 568 ? -13.5 7.977 14.812 1 96.69 568 VAL A N 1
ATOM 4544 C CA . VAL A 1 568 ? -12.336 7.434 14.109 1 96.69 568 VAL A CA 1
ATOM 4545 C C . VAL A 1 568 ? -11.742 8.5 13.195 1 96.69 568 VAL A C 1
ATOM 4547 O O . VAL A 1 568 ? -12.375 9.523 12.93 1 96.69 568 VAL A O 1
ATOM 4550 N N . THR A 1 569 ? -10.516 8.328 12.781 1 96.94 569 THR A N 1
ATOM 4551 C CA . THR A 1 569 ? -9.82 9.273 11.914 1 96.94 569 THR A CA 1
ATOM 4552 C C . THR A 1 569 ? -9.547 8.648 10.547 1 96.94 569 THR A C 1
ATOM 4554 O O . THR A 1 569 ? -9.156 7.488 10.453 1 96.94 569 THR A O 1
ATOM 4557 N N . ILE A 1 570 ? -9.805 9.383 9.492 1 96.25 570 ILE A N 1
ATOM 4558 C CA . ILE A 1 570 ? -9.484 8.953 8.141 1 96.25 570 ILE A CA 1
ATOM 4559 C C . ILE A 1 570 ? -8.914 10.125 7.348 1 96.25 570 ILE A C 1
ATOM 4561 O O . ILE A 1 570 ? -8.953 11.273 7.805 1 96.25 570 ILE A O 1
ATOM 4565 N N . ARG A 1 571 ? -8.336 9.82 6.219 1 94.56 571 ARG A N 1
ATOM 4566 C CA . ARG A 1 571 ? -7.938 10.82 5.238 1 94.56 571 ARG A CA 1
ATOM 4567 C C . ARG A 1 571 ? -8.984 10.969 4.141 1 94.56 571 ARG A C 1
ATOM 4569 O O . ARG A 1 571 ? -9.531 9.969 3.66 1 94.56 571 ARG A O 1
ATOM 4576 N N . LYS A 1 572 ? -9.266 12.156 3.836 1 94.19 572 LYS A N 1
ATOM 4577 C CA . LYS A 1 572 ? -10.312 12.406 2.852 1 94.19 572 LYS A CA 1
ATOM 4578 C C . LYS A 1 572 ? -9.922 13.547 1.914 1 94.19 572 LYS A C 1
ATOM 4580 O O . LYS A 1 572 ? -9.164 14.438 2.297 1 94.19 572 LYS A O 1
ATOM 4585 N N . SER A 1 573 ? -10.461 13.461 0.674 1 92.69 573 SER A N 1
ATOM 4586 C CA . SER A 1 573 ? -10.234 14.508 -0.321 1 92.69 573 SER A CA 1
ATOM 4587 C C . SER A 1 573 ? -10.891 15.82 0.092 1 92.69 573 SER A C 1
ATOM 4589 O O . SER A 1 573 ? -12 15.812 0.63 1 92.69 573 SER A O 1
ATOM 4591 N N . TYR A 1 574 ? -10.172 16.922 -0.068 1 85.12 574 TYR A N 1
ATOM 4592 C CA . TYR A 1 574 ? -10.695 18.25 0.2 1 85.12 574 TYR A CA 1
ATOM 4593 C C . TYR A 1 574 ? -10.938 19.016 -1.098 1 85.12 574 TYR A C 1
ATOM 4595 O O . TYR A 1 574 ? -10.039 19.703 -1.595 1 85.12 574 TYR A O 1
ATOM 4603 N N . THR A 1 575 ? -11.758 18.594 -2.168 1 64.56 575 THR A N 1
ATOM 4604 C CA . THR A 1 575 ? -11.938 19.156 -3.504 1 64.56 575 THR A CA 1
ATOM 4605 C C . THR A 1 575 ? -12.773 20.438 -3.445 1 64.56 575 THR A C 1
ATOM 4607 O O . THR A 1 575 ? -13.133 20.984 -4.484 1 64.56 575 THR A O 1
ATOM 4610 N N . HIS A 1 576 ? -13.391 20.875 -2.5 1 53.19 576 HIS A N 1
ATOM 4611 C CA . HIS A 1 576 ? -14.141 22.109 -2.775 1 53.19 576 HIS A CA 1
ATOM 4612 C C . HIS A 1 576 ? -13.328 23.062 -3.646 1 53.19 576 HIS A C 1
ATOM 4614 O O . HIS A 1 576 ? -13.891 23.812 -4.449 1 53.19 576 HIS A O 1
ATOM 4620 N N . ILE A 1 577 ? -12.008 23.078 -3.527 1 44.91 577 ILE A N 1
ATOM 4621 C CA . ILE A 1 577 ? -11.125 24.031 -4.195 1 44.91 577 ILE A CA 1
ATOM 4622 C C . ILE A 1 577 ? -10.844 23.562 -5.621 1 44.91 577 ILE A C 1
ATOM 4624 O O . ILE A 1 577 ? -10.578 24.375 -6.508 1 44.91 577 ILE A O 1
ATOM 4628 N N . CYS A 1 578 ? -10.648 22.281 -5.801 1 44.06 578 CYS A N 1
ATOM 4629 C CA . CYS A 1 578 ? -10.141 21.953 -7.125 1 44.06 578 CYS A CA 1
ATOM 4630 C C . CYS A 1 578 ? -11.078 22.453 -8.219 1 44.06 578 CYS A C 1
ATOM 4632 O O . CYS A 1 578 ? -10.703 22.5 -9.391 1 44.06 578 CYS A O 1
ATOM 4634 N N . ARG A 1 579 ? -12.32 22.5 -8.031 1 40.44 579 ARG A N 1
ATOM 4635 C CA . ARG A 1 579 ? -13.109 23.078 -9.109 1 40.44 579 ARG A CA 1
ATOM 4636 C C . ARG A 1 579 ? -12.742 24.547 -9.32 1 40.44 579 ARG A C 1
ATOM 4638 O O . ARG A 1 579 ? -13.336 25.219 -10.164 1 40.44 579 ARG A O 1
ATOM 4645 N N . VAL A 1 580 ? -12.031 25.234 -8.422 1 35.38 580 VAL A N 1
ATOM 4646 C CA . VAL A 1 580 ? -11.695 26.625 -8.688 1 35.38 580 VAL A CA 1
ATOM 4647 C C . VAL A 1 580 ? -10.516 26.703 -9.648 1 35.38 580 VAL A C 1
ATOM 4649 O O . VAL A 1 580 ? -9.477 26.078 -9.414 1 35.38 580 VAL A O 1
ATOM 4652 N N . ASN A 1 581 ? -10.719 26.969 -10.914 1 34.66 581 ASN A N 1
ATOM 4653 C CA . ASN A 1 581 ? -9.797 27.406 -11.953 1 34.66 581 ASN A CA 1
ATOM 4654 C C . ASN A 1 581 ? -8.711 28.328 -11.391 1 34.66 581 ASN A C 1
ATOM 4656 O O . ASN A 1 581 ? -9 29.406 -10.867 1 34.66 581 ASN A O 1
ATOM 4660 N N . PRO A 1 582 ? -7.641 27.922 -11.047 1 33.97 582 PRO A N 1
ATOM 4661 C CA . PRO A 1 582 ? -6.605 28.906 -10.703 1 33.97 582 PRO A CA 1
ATOM 4662 C C . PRO A 1 582 ? -6.582 30.094 -11.664 1 33.97 582 PRO A C 1
ATOM 4664 O O . PRO A 1 582 ? -5.758 31 -11.508 1 33.97 582 PRO A O 1
ATOM 4667 N N . GLY A 1 583 ? -6.965 30.156 -12.891 1 29.95 583 GLY A N 1
ATOM 4668 C CA . GLY A 1 583 ? -6.66 31.328 -13.695 1 29.95 583 GLY A CA 1
ATOM 4669 C C . GLY A 1 583 ? -7.266 32.594 -13.141 1 29.95 583 GLY A C 1
ATOM 4670 O O . GLY A 1 583 ? -7.125 33.688 -13.742 1 29.95 583 GLY A O 1
ATOM 4671 N N . ALA A 1 584 ? -8.391 32.719 -12.5 1 28.78 584 ALA A N 1
ATOM 4672 C CA . ALA A 1 584 ? -8.953 34.062 -12.539 1 28.78 584 ALA A CA 1
ATOM 4673 C C . ALA A 1 584 ? -8.203 35 -11.594 1 28.78 584 ALA A C 1
ATOM 4675 O O . ALA A 1 584 ? -8.578 35.156 -10.422 1 28.78 584 ALA A O 1
ATOM 4676 N N . VAL A 1 585 ? -6.887 34.938 -11.516 1 28.47 585 VAL A N 1
ATOM 4677 C CA . VAL A 1 585 ? -6.297 36.25 -11.305 1 28.47 585 VAL A CA 1
ATOM 4678 C C . VAL A 1 585 ? -6.648 37.188 -12.477 1 28.47 585 VAL A C 1
ATOM 4680 O O . VAL A 1 585 ? -6.566 36.781 -13.633 1 28.47 585 VAL A O 1
ATOM 4683 N N . SER A 1 586 ? -7.348 38.469 -12.383 1 21.75 586 SER A N 1
ATOM 4684 C CA . SER A 1 586 ? -7.52 39.688 -13.203 1 21.75 586 SER A CA 1
ATOM 4685 C C . SER A 1 586 ? -6.195 40.125 -13.805 1 21.75 586 SER A C 1
ATOM 4687 O O . SER A 1 586 ? -5.238 40.406 -13.078 1 21.75 586 SER A O 1
ATOM 4689 N N . VAL A 1 587 ? -6.117 40.094 -14.953 1 17.25 587 VAL A N 1
ATOM 4690 C CA . VAL A 1 587 ? -5.535 41.156 -15.773 1 17.25 587 VAL A CA 1
ATOM 4691 C C . VAL A 1 587 ? -6.535 42.312 -15.93 1 17.25 587 VAL A C 1
ATOM 4693 O O . VAL A 1 587 ? -7.707 42.094 -16.234 1 17.25 587 VAL A O 1
ATOM 4696 N N . MET B 1 1 ? 6.012 -69.938 -17.984 1 31.77 1 MET B N 1
ATOM 4697 C CA . MET B 1 1 ? 4.855 -69.688 -18.844 1 31.77 1 MET B CA 1
ATOM 4698 C C . MET B 1 1 ? 5.246 -68.875 -20.062 1 31.77 1 MET B C 1
ATOM 4700 O O . MET B 1 1 ? 5.672 -67.688 -19.922 1 31.77 1 MET B O 1
ATOM 4704 N N . GLU B 1 2 ? 5.82 -69.625 -21.031 1 39.97 2 GLU B N 1
ATOM 4705 C CA . GLU B 1 2 ? 6.23 -69.188 -22.359 1 39.97 2 GLU B CA 1
ATOM 4706 C C . GLU B 1 2 ? 5.133 -68.375 -23.047 1 39.97 2 GLU B C 1
ATOM 4708 O O . GLU B 1 2 ? 3.994 -68.875 -23.156 1 39.97 2 GLU B O 1
ATOM 4713 N N . ASN B 1 3 ? 5.16 -67.125 -22.594 1 43.41 3 ASN B N 1
ATOM 4714 C CA . ASN B 1 3 ? 4.227 -66.375 -23.406 1 43.41 3 ASN B CA 1
ATOM 4715 C C . ASN B 1 3 ? 4.363 -66.688 -24.891 1 43.41 3 ASN B C 1
ATOM 4717 O O . ASN B 1 3 ? 5.406 -66.438 -25.5 1 43.41 3 ASN B O 1
ATOM 4721 N N . LEU B 1 4 ? 3.791 -67.812 -25.156 1 41.88 4 LEU B N 1
ATOM 4722 C CA . LEU B 1 4 ? 3.541 -68.188 -26.547 1 41.88 4 LEU B CA 1
ATOM 4723 C C . LEU B 1 4 ? 2.758 -67.125 -27.266 1 41.88 4 LEU B C 1
ATOM 4725 O O . LEU B 1 4 ? 1.599 -66.812 -26.938 1 41.88 4 LEU B O 1
ATOM 4729 N N . ASN B 1 5 ? 3.352 -65.938 -27.406 1 44.84 5 ASN B N 1
ATOM 4730 C CA . ASN B 1 5 ? 2.627 -65.062 -28.312 1 44.84 5 ASN B CA 1
ATOM 4731 C C . ASN B 1 5 ? 2.367 -65.75 -29.656 1 44.84 5 ASN B C 1
ATOM 4733 O O . ASN B 1 5 ? 3.305 -66 -30.406 1 44.84 5 ASN B O 1
ATOM 4737 N N . GLU B 1 6 ? 1.34 -66.562 -29.641 1 39.38 6 GLU B N 1
ATOM 4738 C CA . GLU B 1 6 ? 0.868 -67.25 -30.844 1 39.38 6 GLU B CA 1
ATOM 4739 C C . GLU B 1 6 ? 0.493 -66.25 -31.938 1 39.38 6 GLU B C 1
ATOM 4741 O O . GLU B 1 6 ? -0.565 -65.625 -31.875 1 39.38 6 GLU B O 1
ATOM 4746 N N . THR B 1 7 ? 1.222 -65.188 -32.312 1 42.97 7 THR B N 1
ATOM 4747 C CA . THR B 1 7 ? 0.681 -64.562 -33.531 1 42.97 7 THR B CA 1
ATOM 4748 C C . THR B 1 7 ? 0.623 -65.625 -34.656 1 42.97 7 THR B C 1
ATOM 4750 O O . THR B 1 7 ? 1.606 -66.312 -34.906 1 42.97 7 THR B O 1
ATOM 4753 N N . SER B 1 8 ? -0.559 -66.062 -35.125 1 38.34 8 SER B N 1
ATOM 4754 C CA . SER B 1 8 ? -1.019 -67.062 -36.125 1 38.34 8 SER B CA 1
ATOM 4755 C C . SER B 1 8 ? -0.385 -66.812 -37.5 1 38.34 8 SER B C 1
ATOM 4757 O O . SER B 1 8 ? -0.778 -67.375 -38.5 1 38.34 8 SER B O 1
ATOM 4759 N N . ASN B 1 9 ? 0.161 -65.688 -38 1 40.28 9 ASN B N 1
ATOM 4760 C CA . ASN B 1 9 ? 0.396 -66.125 -39.375 1 40.28 9 ASN B CA 1
ATOM 4761 C C . ASN B 1 9 ? 1.236 -67.375 -39.438 1 40.28 9 ASN B C 1
ATOM 4763 O O . ASN B 1 9 ? 1.899 -67.75 -38.469 1 40.28 9 ASN B O 1
ATOM 4767 N N . GLY B 1 10 ? 1.828 -67.875 -40.594 1 42.25 10 GLY B N 1
ATOM 4768 C CA . GLY B 1 10 ? 2.465 -69.125 -40.938 1 42.25 10 GLY B CA 1
ATOM 4769 C C . GLY B 1 10 ? 3.459 -69.562 -39.906 1 42.25 10 GLY B C 1
ATOM 4770 O O . GLY B 1 10 ? 3.482 -69.062 -38.781 1 42.25 10 GLY B O 1
ATOM 4771 N N . GLU B 1 11 ? 4.84 -70.062 -40.438 1 43.38 11 GLU B N 1
ATOM 4772 C CA . GLU B 1 11 ? 5.91 -71 -40.062 1 43.38 11 GLU B CA 1
ATOM 4773 C C . GLU B 1 11 ? 6.699 -70.5 -38.844 1 43.38 11 GLU B C 1
ATOM 4775 O O . GLU B 1 11 ? 7.48 -71.25 -38.25 1 43.38 11 GLU B O 1
ATOM 4780 N N . ARG B 1 12 ? 6.898 -69.125 -38.875 1 53.91 12 ARG B N 1
ATOM 4781 C CA . ARG B 1 12 ? 7.891 -68.75 -37.906 1 53.91 12 ARG B CA 1
ATOM 4782 C C . ARG B 1 12 ? 7.254 -68.562 -36.531 1 53.91 12 ARG B C 1
ATOM 4784 O O . ARG B 1 12 ? 6.254 -67.875 -36.375 1 53.91 12 ARG B O 1
ATOM 4791 N N . ILE B 1 13 ? 7.359 -69.688 -35.844 1 53.75 13 ILE B N 1
ATOM 4792 C CA . ILE B 1 13 ? 6.953 -69.5 -34.469 1 53.75 13 ILE B CA 1
ATOM 4793 C C . ILE B 1 13 ? 8.062 -68.812 -33.688 1 53.75 13 ILE B C 1
ATOM 4795 O O . ILE B 1 13 ? 9.211 -69.25 -33.688 1 53.75 13 ILE B O 1
ATOM 4799 N N . HIS B 1 14 ? 8.031 -67.562 -33.5 1 58.59 14 HIS B N 1
ATOM 4800 C CA . HIS B 1 14 ? 8.977 -66.875 -32.625 1 58.59 14 HIS B CA 1
ATOM 4801 C C . HIS B 1 14 ? 8.781 -67.312 -31.172 1 58.59 14 HIS B C 1
ATOM 4803 O O . HIS B 1 14 ? 7.664 -67.25 -30.656 1 58.59 14 HIS B O 1
ATOM 4809 N N . PHE B 1 15 ? 9.609 -68.125 -30.703 1 57.66 15 PHE B N 1
ATOM 4810 C CA . PHE B 1 15 ? 9.617 -68.562 -29.297 1 57.66 15 PHE B CA 1
ATOM 4811 C C . PHE B 1 15 ? 10.383 -67.562 -28.438 1 57.66 15 PHE B C 1
ATOM 4813 O O . PHE B 1 15 ? 11.547 -67.25 -28.719 1 57.66 15 PHE B O 1
ATOM 4820 N N . ASP B 1 16 ? 9.742 -66.75 -27.75 1 57.03 16 ASP B N 1
ATOM 4821 C CA . ASP B 1 16 ? 10.375 -65.938 -26.703 1 57.03 16 ASP B CA 1
ATOM 4822 C C . ASP B 1 16 ? 10.32 -66.688 -25.359 1 57.03 16 ASP B C 1
ATOM 4824 O O . ASP B 1 16 ? 9.266 -66.75 -24.734 1 57.03 16 ASP B O 1
ATOM 4828 N N . ASP B 1 17 ? 11.25 -67.375 -25.141 1 64.38 17 ASP B N 1
ATOM 4829 C CA . ASP B 1 17 ? 11.297 -68.25 -23.953 1 64.38 17 ASP B CA 1
ATOM 4830 C C . ASP B 1 17 ? 11.914 -67.5 -22.766 1 64.38 17 ASP B C 1
ATOM 4832 O O . ASP B 1 17 ? 13.125 -67.625 -22.547 1 64.38 17 ASP B O 1
ATOM 4836 N N . ALA B 1 18 ? 11.141 -66.688 -22.062 1 68.5 18 ALA B N 1
ATOM 4837 C CA . ALA B 1 18 ? 11.602 -66 -20.844 1 68.5 18 ALA B CA 1
ATOM 4838 C C . ALA B 1 18 ? 12.109 -67.062 -19.828 1 68.5 18 ALA B C 1
ATOM 4840 O O . ALA B 1 18 ? 12.984 -66.75 -19.016 1 68.5 18 ALA B O 1
ATOM 4841 N N . GLY B 1 19 ? 11.703 -68.25 -19.953 1 71.12 19 GLY B N 1
ATOM 4842 C CA . GLY B 1 19 ? 12.133 -69.312 -19.094 1 71.12 19 GLY B CA 1
ATOM 4843 C C . GLY B 1 19 ? 13.586 -69.688 -19.312 1 71.12 19 GLY B C 1
ATOM 4844 O O . GLY B 1 19 ? 14.281 -70.062 -18.359 1 71.12 19 GLY B O 1
ATOM 4845 N N . LEU B 1 20 ? 13.938 -69.625 -20.578 1 73.56 20 LEU B N 1
ATOM 4846 C CA . LEU B 1 20 ? 15.32 -70 -20.891 1 73.56 20 LEU B CA 1
ATOM 4847 C C . LEU B 1 20 ? 16.297 -69.062 -20.156 1 73.56 20 LEU B C 1
ATOM 4849 O O . LEU B 1 20 ? 17.359 -69.5 -19.703 1 73.56 20 LEU B O 1
ATOM 4853 N N . ALA B 1 21 ? 15.844 -67.812 -20.172 1 75.75 21 ALA B N 1
ATOM 4854 C CA . ALA B 1 21 ? 16.703 -66.875 -19.453 1 75.75 21 ALA B CA 1
ATOM 4855 C C . ALA B 1 21 ? 16.906 -67.312 -18.016 1 75.75 21 ALA B C 1
ATOM 4857 O O . ALA B 1 21 ? 18.031 -67.25 -17.484 1 75.75 21 ALA B O 1
ATOM 4858 N N . LEU B 1 22 ? 15.961 -67.812 -17.438 1 82.94 22 LEU B N 1
ATOM 4859 C CA . LEU B 1 22 ? 16.047 -68.25 -16.047 1 82.94 22 LEU B CA 1
ATOM 4860 C C . LEU B 1 22 ? 16.906 -69.5 -15.938 1 82.94 22 LEU B C 1
ATOM 4862 O O . LEU B 1 22 ? 17.703 -69.625 -15.008 1 82.94 22 LEU B O 1
ATOM 4866 N N . VAL B 1 23 ? 16.781 -70.375 -16.938 1 82.25 23 VAL B N 1
ATOM 4867 C CA . VAL B 1 23 ? 17.562 -71.562 -16.953 1 82.25 23 VAL B CA 1
ATOM 4868 C C . VAL B 1 23 ? 19.047 -71.25 -17.125 1 82.25 23 VAL B C 1
ATOM 4870 O O . VAL B 1 23 ? 19.891 -71.812 -16.453 1 82.25 23 VAL B O 1
ATOM 4873 N N . LEU B 1 24 ? 19.188 -70.312 -17.984 1 81.44 24 LEU B N 1
ATOM 4874 C CA . LEU B 1 24 ? 20.562 -69.875 -18.234 1 81.44 24 LEU B CA 1
ATOM 4875 C C . LEU B 1 24 ? 21.172 -69.25 -16.984 1 81.44 24 LEU B C 1
ATOM 4877 O O . LEU B 1 24 ? 22.328 -69.562 -16.656 1 81.44 24 LEU B O 1
ATOM 4881 N N . GLN B 1 25 ? 20.469 -68.5 -16.422 1 87.62 25 GLN B N 1
ATOM 4882 C CA . GLN B 1 25 ? 20.969 -67.875 -15.203 1 87.62 25 GLN B CA 1
ATOM 4883 C C . GLN B 1 25 ? 21.266 -68.875 -14.125 1 87.62 25 GLN B C 1
ATOM 4885 O O . GLN B 1 25 ? 22.312 -68.812 -13.477 1 87.62 25 GLN B O 1
ATOM 4890 N N . ASN B 1 26 ? 20.438 -69.812 -13.945 1 86.88 26 ASN B N 1
ATOM 4891 C CA . ASN B 1 26 ? 20.656 -70.875 -12.992 1 86.88 26 ASN B CA 1
ATOM 4892 C C . ASN B 1 26 ? 21.891 -71.75 -13.352 1 86.88 26 ASN B C 1
ATOM 4894 O O . ASN B 1 26 ? 22.656 -72.125 -12.477 1 86.88 26 ASN B O 1
ATOM 4898 N N . GLY B 1 27 ? 22 -72 -14.617 1 84.38 27 GLY B N 1
ATOM 4899 C CA . GLY B 1 27 ? 23.188 -72.688 -15.094 1 84.38 27 GLY B CA 1
ATOM 4900 C C . GLY B 1 27 ? 24.469 -71.938 -14.781 1 84.38 27 GLY B C 1
ATOM 4901 O O . GLY B 1 27 ? 25.438 -72.562 -14.305 1 84.38 27 GLY B O 1
ATOM 4902 N N . LEU B 1 28 ? 24.406 -70.688 -15.047 1 86.81 28 LEU B N 1
ATOM 4903 C CA . LEU B 1 28 ? 25.594 -69.812 -14.781 1 86.81 28 LEU B CA 1
ATOM 4904 C C . LEU B 1 28 ? 25.906 -69.812 -13.289 1 86.81 28 LEU B C 1
ATOM 4906 O O . LEU B 1 28 ? 27.062 -69.875 -12.891 1 86.81 28 LEU B O 1
ATOM 4910 N N . GLU B 1 29 ? 24.938 -69.75 -12.484 1 87.06 29 GLU B N 1
ATOM 4911 C CA . GLU B 1 29 ? 25.109 -69.75 -11.039 1 87.06 29 GLU B CA 1
ATOM 4912 C C . GLU B 1 29 ? 25.734 -71.062 -10.57 1 87.06 29 GLU B C 1
ATOM 4914 O O . GLU B 1 29 ? 26.641 -71.062 -9.734 1 87.06 29 GLU B O 1
ATOM 4919 N N . ASN B 1 30 ? 25.25 -72.125 -11.109 1 88.12 30 ASN B N 1
ATOM 4920 C CA . ASN B 1 30 ? 25.766 -73.438 -10.75 1 88.12 30 ASN B CA 1
ATOM 4921 C C . ASN B 1 30 ? 27.234 -73.562 -11.156 1 88.12 30 ASN B C 1
ATOM 4923 O O . ASN B 1 30 ? 28.047 -74.125 -10.398 1 88.12 30 ASN B O 1
ATOM 4927 N N . LEU B 1 31 ? 27.484 -73.125 -12.336 1 88.19 31 LEU B N 1
ATOM 4928 C CA . LEU B 1 31 ? 28.875 -73.188 -12.797 1 88.19 31 LEU B CA 1
ATOM 4929 C C . LEU B 1 31 ? 29.781 -72.375 -11.883 1 88.19 31 LEU B C 1
ATOM 4931 O O . LEU B 1 31 ? 30.906 -72.75 -11.586 1 88.19 31 LEU B O 1
ATOM 4935 N N . ARG B 1 32 ? 29.266 -71.25 -11.43 1 91.19 32 ARG B N 1
ATOM 4936 C CA . ARG B 1 32 ? 30.031 -70.438 -10.523 1 91.19 32 ARG B CA 1
ATOM 4937 C C . ARG B 1 32 ? 30.266 -71.125 -9.188 1 91.19 32 ARG B C 1
ATOM 4939 O O . ARG B 1 32 ? 31.391 -71.125 -8.68 1 91.19 32 ARG B O 1
ATOM 4946 N N . LEU B 1 33 ? 29.266 -71.75 -8.609 1 88.38 33 LEU B N 1
ATOM 4947 C CA . LEU B 1 33 ? 29.344 -72.438 -7.312 1 88.38 33 LEU B CA 1
ATOM 4948 C C . LEU B 1 33 ? 30.281 -73.625 -7.367 1 88.38 33 LEU B C 1
ATOM 4950 O O . LEU B 1 33 ? 30.969 -73.938 -6.395 1 88.38 33 LEU B O 1
ATOM 4954 N N . GLU B 1 34 ? 30.359 -74.188 -8.602 1 89.94 34 GLU B N 1
ATOM 4955 C CA . GLU B 1 34 ? 31.219 -75.375 -8.797 1 89.94 34 GLU B CA 1
ATOM 4956 C C . GLU B 1 34 ? 32.625 -74.938 -9.25 1 89.94 34 GLU B C 1
ATOM 4958 O O . GLU B 1 34 ? 33.5 -75.812 -9.391 1 89.94 34 GLU B O 1
ATOM 4963 N N . ASN B 1 35 ? 32.781 -73.75 -9.352 1 88.5 35 ASN B N 1
ATOM 4964 C CA . ASN B 1 35 ? 34.031 -73.188 -9.883 1 88.5 35 ASN B CA 1
ATOM 4965 C C . ASN B 1 35 ? 34.406 -73.812 -11.219 1 88.5 35 ASN B C 1
ATOM 4967 O O . ASN B 1 35 ? 35.562 -74.188 -11.461 1 88.5 35 ASN B O 1
ATOM 4971 N N . SER B 1 36 ? 33.312 -74 -11.93 1 89.38 36 SER B N 1
ATOM 4972 C CA . SER B 1 36 ? 33.531 -74.625 -13.234 1 89.38 36 SER B CA 1
ATOM 4973 C C . SER B 1 36 ? 33.562 -73.562 -14.352 1 89.38 36 SER B C 1
ATOM 4975 O O . SER B 1 36 ? 32.688 -72.75 -14.453 1 89.38 36 SER B O 1
ATOM 4977 N N . LEU B 1 37 ? 34.562 -73.625 -15.125 1 88.5 37 LEU B N 1
ATOM 4978 C CA . LEU B 1 37 ? 34.781 -72.812 -16.312 1 88.5 37 LEU B CA 1
ATOM 4979 C C . LEU B 1 37 ? 34.875 -71.312 -15.953 1 88.5 37 LEU B C 1
ATOM 4981 O O . LEU B 1 37 ? 34.594 -70.438 -16.781 1 88.5 37 LEU B O 1
ATOM 4985 N N . THR B 1 38 ? 35.031 -71.062 -14.664 1 92.56 38 THR B N 1
ATOM 4986 C CA . THR B 1 38 ? 35.312 -69.688 -14.297 1 92.56 38 THR B CA 1
ATOM 4987 C C . THR B 1 38 ? 36.625 -69.25 -14.867 1 92.56 38 THR B C 1
ATOM 4989 O O . THR B 1 38 ? 37.594 -70 -14.945 1 92.56 38 THR B O 1
ATOM 4992 N N . ASP B 1 39 ? 36.688 -67.938 -15.281 1 92.12 39 ASP B N 1
ATOM 4993 C CA . ASP B 1 39 ? 37.906 -67.5 -15.977 1 92.12 39 ASP B CA 1
ATOM 4994 C C . ASP B 1 39 ? 38.5 -66.25 -15.32 1 92.12 39 ASP B C 1
ATOM 4996 O O . ASP B 1 39 ? 39.469 -65.688 -15.836 1 92.12 39 ASP B O 1
ATOM 5000 N N . VAL B 1 40 ? 38 -65.875 -14.266 1 94.38 40 VAL B N 1
ATOM 5001 C CA . VAL B 1 40 ? 38.594 -64.75 -13.562 1 94.38 40 VAL B CA 1
ATOM 5002 C C . VAL B 1 40 ? 38.312 -64.875 -12.062 1 94.38 40 VAL B C 1
ATOM 5004 O O . VAL B 1 40 ? 37.281 -65.375 -11.656 1 94.38 40 VAL B O 1
ATOM 5007 N N . ILE B 1 41 ? 39.219 -64.5 -11.242 1 94.94 41 ILE B N 1
ATOM 5008 C CA . ILE B 1 41 ? 39.062 -64.438 -9.789 1 94.94 41 ILE B CA 1
ATOM 5009 C C . ILE B 1 41 ? 39.219 -63.031 -9.289 1 94.94 41 ILE B C 1
ATOM 5011 O O . ILE B 1 41 ? 40.25 -62.406 -9.492 1 94.94 41 ILE B O 1
ATOM 5015 N N . LEU B 1 42 ? 38.156 -62.5 -8.664 1 95 42 LEU B N 1
ATOM 5016 C CA . LEU B 1 42 ? 38.219 -61.156 -8.062 1 95 42 LEU B CA 1
ATOM 5017 C C . LEU B 1 42 ? 38.719 -61.25 -6.625 1 95 42 LEU B C 1
ATOM 5019 O O . LEU B 1 42 ? 38.156 -61.969 -5.809 1 95 42 LEU B O 1
ATOM 5023 N N . CYS B 1 43 ? 39.75 -60.531 -6.398 1 95.56 43 CYS B N 1
ATOM 5024 C CA . CYS B 1 43 ? 40.312 -60.5 -5.055 1 95.56 43 CYS B CA 1
ATOM 5025 C C . CYS B 1 43 ? 39.906 -59.25 -4.316 1 95.56 43 CYS B C 1
ATOM 5027 O O . CYS B 1 43 ? 40.344 -58.156 -4.668 1 95.56 43 CYS B O 1
ATOM 5029 N N . VAL B 1 44 ? 39.062 -59.375 -3.35 1 95.25 44 VAL B N 1
ATOM 5030 C CA . VAL B 1 44 ? 38.594 -58.281 -2.539 1 95.25 44 VAL B CA 1
ATOM 5031 C C . VAL B 1 44 ? 38.938 -58.5 -1.07 1 95.25 44 VAL B C 1
ATOM 5033 O O . VAL B 1 44 ? 38.438 -59.469 -0.458 1 95.25 44 VAL B O 1
ATOM 5036 N N . ASP B 1 45 ? 39.656 -57.656 -0.48 1 90.56 45 ASP B N 1
ATOM 5037 C CA . ASP B 1 45 ? 40.156 -57.812 0.879 1 90.56 45 ASP B CA 1
ATOM 5038 C C . ASP B 1 45 ? 40.844 -59.188 1.034 1 90.56 45 ASP B C 1
ATOM 5040 O O . ASP B 1 45 ? 41.844 -59.438 0.376 1 90.56 45 ASP B O 1
ATOM 5044 N N . ASN B 1 46 ? 40.281 -60.062 1.848 1 89 46 ASN B N 1
ATOM 5045 C CA . ASN B 1 46 ? 40.906 -61.375 2.08 1 89 46 ASN B CA 1
ATOM 5046 C C . ASN B 1 46 ? 40.062 -62.5 1.497 1 89 46 ASN B C 1
ATOM 5048 O O . ASN B 1 46 ? 40.25 -63.656 1.86 1 89 46 ASN B O 1
ATOM 5052 N N . LYS B 1 47 ? 39.25 -62.094 0.546 1 94.62 47 LYS B N 1
ATOM 5053 C CA . LYS B 1 47 ? 38.375 -63.094 -0.058 1 94.62 47 LYS B CA 1
ATOM 5054 C C . LYS B 1 47 ? 38.562 -63.125 -1.574 1 94.62 47 LYS B C 1
ATOM 5056 O O . LYS B 1 47 ? 38.844 -62.125 -2.195 1 94.62 47 LYS B O 1
ATOM 5061 N N . GLU B 1 48 ? 38.438 -64.375 -2.137 1 94.44 48 GLU B N 1
ATOM 5062 C CA . GLU B 1 48 ? 38.531 -64.562 -3.58 1 94.44 48 GLU B CA 1
ATOM 5063 C C . GLU B 1 48 ? 37.188 -65.062 -4.152 1 94.44 48 GLU B C 1
ATOM 5065 O O . GLU B 1 48 ? 36.531 -65.938 -3.576 1 94.44 48 GLU B O 1
ATOM 5070 N N . PHE B 1 49 ? 36.781 -64.438 -5.254 1 95.12 49 PHE B N 1
ATOM 5071 C CA . PHE B 1 49 ? 35.531 -64.75 -5.902 1 95.12 49 PHE B CA 1
ATOM 5072 C C . PHE B 1 49 ? 35.781 -65.25 -7.336 1 95.12 49 PHE B C 1
ATOM 5074 O O . PHE B 1 49 ? 36.219 -64.438 -8.18 1 95.12 49 PHE B O 1
ATOM 5081 N N . SER B 1 50 ? 35.5 -66.5 -7.559 1 93.75 50 SER B N 1
ATOM 5082 C CA . SER B 1 50 ? 35.594 -67 -8.922 1 93.75 50 SER B CA 1
ATOM 5083 C C . SER B 1 50 ? 34.344 -66.625 -9.734 1 93.75 50 SER B C 1
ATOM 5085 O O . SER B 1 50 ? 33.219 -66.875 -9.32 1 93.75 50 SER B O 1
ATOM 5087 N N . CYS B 1 51 ? 34.562 -65.938 -10.82 1 95.06 51 CYS B N 1
ATOM 5088 C CA . CYS B 1 51 ? 33.469 -65.438 -11.641 1 95.06 51 CYS B CA 1
ATOM 5089 C C . CYS B 1 51 ? 33.75 -65.688 -13.117 1 95.06 51 CYS B C 1
ATOM 5091 O O . CYS B 1 51 ? 34.812 -66.188 -13.484 1 95.06 51 CYS B O 1
ATOM 5093 N N . HIS B 1 52 ? 32.719 -65.438 -13.938 1 94.19 52 HIS B N 1
ATOM 5094 C CA . HIS B 1 52 ? 32.844 -65.438 -15.391 1 94.19 52 HIS B CA 1
ATOM 5095 C C . HIS B 1 52 ? 33 -64.062 -15.938 1 94.19 52 HIS B C 1
ATOM 5097 O O . HIS B 1 52 ? 32.156 -63.188 -15.672 1 94.19 52 HIS B O 1
ATOM 5103 N N . ARG B 1 53 ? 33.969 -63.812 -16.75 1 93.25 53 ARG B N 1
ATOM 5104 C CA . ARG B 1 53 ? 34.188 -62.5 -17.344 1 93.25 53 ARG B CA 1
ATOM 5105 C C . ARG B 1 53 ? 32.969 -62 -18.125 1 93.25 53 ARG B C 1
ATOM 5107 O O . ARG B 1 53 ? 32.594 -60.844 -18.047 1 93.25 53 ARG B O 1
ATOM 5114 N N . VAL B 1 54 ? 32.375 -62.938 -18.828 1 90.88 54 VAL B N 1
ATOM 5115 C CA . VAL B 1 54 ? 31.25 -62.594 -19.703 1 90.88 54 VAL B CA 1
ATOM 5116 C C . VAL B 1 54 ? 30.047 -62.156 -18.859 1 90.88 54 VAL B C 1
ATOM 5118 O O . VAL B 1 54 ? 29.312 -61.219 -19.25 1 90.88 54 VAL B O 1
ATOM 5121 N N . VAL B 1 55 ? 29.844 -62.781 -17.703 1 92.69 55 VAL B N 1
ATOM 5122 C CA . VAL B 1 55 ? 28.719 -62.469 -16.828 1 92.69 55 VAL B CA 1
ATOM 5123 C C . VAL B 1 55 ? 28.953 -61.094 -16.188 1 92.69 55 VAL B C 1
ATOM 5125 O O . VAL B 1 55 ? 28.047 -60.25 -16.141 1 92.69 55 VAL B O 1
ATOM 5128 N N . LEU B 1 56 ? 30.125 -60.812 -15.719 1 92.88 56 LEU B N 1
ATOM 5129 C CA . LEU B 1 56 ? 30.5 -59.562 -15.102 1 92.88 56 LEU B CA 1
ATOM 5130 C C . LEU B 1 56 ? 30.406 -58.406 -16.109 1 92.88 56 LEU B C 1
ATOM 5132 O O . LEU B 1 56 ? 29.875 -57.344 -15.805 1 92.88 56 LEU B O 1
ATOM 5136 N N . ALA B 1 57 ? 30.922 -58.625 -17.297 1 91.88 57 ALA B N 1
ATOM 5137 C CA . ALA B 1 57 ? 30.906 -57.625 -18.344 1 91.88 57 ALA B CA 1
ATOM 5138 C C . ALA B 1 57 ? 29.484 -57.312 -18.797 1 91.88 57 ALA B C 1
ATOM 5140 O O . ALA B 1 57 ? 29.188 -56.156 -19.172 1 91.88 57 ALA B O 1
ATOM 5141 N N . ALA B 1 58 ? 28.641 -58.281 -18.719 1 91.38 58 ALA B N 1
ATOM 5142 C CA . ALA B 1 58 ? 27.25 -58.094 -19.109 1 91.38 58 ALA B CA 1
ATOM 5143 C C . ALA B 1 58 ? 26.484 -57.312 -18.031 1 91.38 58 ALA B C 1
ATOM 5145 O O . ALA B 1 58 ? 25.547 -56.562 -18.344 1 91.38 58 ALA B O 1
ATOM 5146 N N . ALA B 1 59 ? 26.875 -57.469 -16.828 1 91.12 59 ALA B N 1
ATOM 5147 C CA . ALA B 1 59 ? 26.094 -56.906 -15.711 1 91.12 59 ALA B CA 1
ATOM 5148 C C . ALA B 1 59 ? 26.672 -55.562 -15.258 1 91.12 59 ALA B C 1
ATOM 5150 O O . A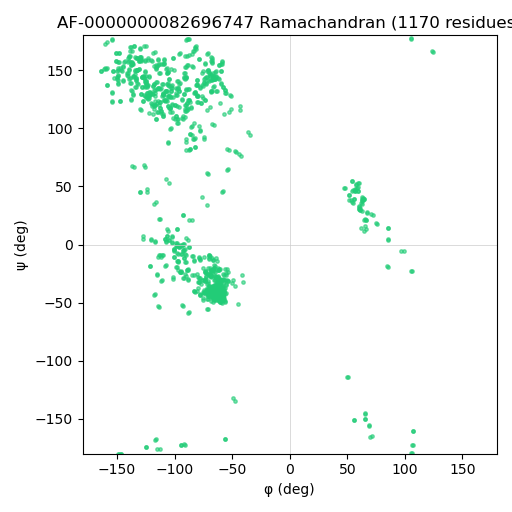LA B 1 59 ? 25.969 -54.781 -14.617 1 91.12 59 ALA B O 1
ATOM 5151 N N . SER B 1 60 ? 27.891 -55.219 -15.555 1 93.62 60 SER B N 1
ATOM 5152 C CA . SER B 1 60 ? 28.594 -54.031 -15.062 1 93.62 60 SER B CA 1
ATOM 5153 C C . SER B 1 60 ? 29.391 -53.375 -16.172 1 93.62 60 SER B C 1
ATOM 5155 O O . SER B 1 60 ? 30.156 -54.031 -16.875 1 93.62 60 SER B O 1
ATOM 5157 N N . ASN B 1 61 ? 29.25 -52.094 -16.266 1 92.81 61 ASN B N 1
ATOM 5158 C CA . ASN B 1 61 ? 30 -51.344 -17.266 1 92.81 61 ASN B CA 1
ATOM 5159 C C . ASN B 1 61 ? 31.469 -51.219 -16.875 1 92.81 61 ASN B C 1
ATOM 5161 O O . ASN B 1 61 ? 32.344 -51.094 -17.734 1 92.81 61 ASN B O 1
ATOM 5165 N N . TYR B 1 62 ? 31.688 -51.219 -15.602 1 92.5 62 TYR B N 1
ATOM 5166 C CA . TYR B 1 62 ? 33.062 -51.188 -15.094 1 92.5 62 TYR B CA 1
ATOM 5167 C C . TYR B 1 62 ? 33.844 -52.406 -15.562 1 92.5 62 TYR B C 1
ATOM 5169 O O . TYR B 1 62 ? 34.938 -52.312 -16.125 1 92.5 62 TYR B O 1
ATOM 5177 N N . PHE B 1 63 ? 33.25 -53.594 -15.5 1 92.88 63 PHE B N 1
ATOM 5178 C CA . PHE B 1 63 ? 33.906 -54.844 -15.875 1 92.88 63 PHE B CA 1
ATOM 5179 C C . PHE B 1 63 ? 33.906 -55.031 -17.391 1 92.88 63 PHE B C 1
ATOM 5181 O O . PHE B 1 63 ? 34.812 -55.625 -17.953 1 92.88 63 PHE B O 1
ATOM 5188 N N . ARG B 1 64 ? 32.844 -54.5 -17.969 1 92.62 64 ARG B N 1
ATOM 5189 C CA . ARG B 1 64 ? 32.812 -54.531 -19.422 1 92.62 64 ARG B CA 1
ATOM 5190 C C . ARG B 1 64 ? 34 -53.781 -20 1 92.62 64 ARG B C 1
ATOM 5192 O O . ARG B 1 64 ? 34.656 -54.25 -20.922 1 92.62 64 ARG B O 1
ATOM 5199 N N . ALA B 1 65 ? 34.25 -52.625 -19.375 1 91.38 65 ALA B N 1
ATOM 5200 C CA . ALA B 1 65 ? 35.406 -51.844 -19.812 1 91.38 65 ALA B CA 1
ATOM 5201 C C . ALA B 1 65 ? 36.719 -52.562 -19.5 1 91.38 65 ALA B C 1
ATOM 5203 O O . ALA B 1 65 ? 37.656 -52.5 -20.281 1 91.38 65 ALA B O 1
ATOM 5204 N N . MET B 1 66 ? 36.781 -53.188 -18.391 1 89.69 66 MET B N 1
ATOM 5205 C CA . MET B 1 66 ? 38 -53.875 -17.922 1 89.69 66 MET B CA 1
ATOM 5206 C C . MET B 1 66 ? 38.344 -55.062 -18.812 1 89.69 66 MET B C 1
ATOM 5208 O O . MET B 1 66 ? 39.5 -55.25 -19.172 1 89.69 66 MET B O 1
ATOM 5212 N N . PHE B 1 67 ? 37.344 -55.812 -19.328 1 90.56 67 PHE B N 1
ATOM 5213 C CA . PHE B 1 67 ? 37.562 -57.094 -20 1 90.56 67 PHE B CA 1
ATOM 5214 C C . PHE B 1 67 ? 37.5 -56.906 -21.516 1 90.56 67 PHE B C 1
ATOM 5216 O O . PHE B 1 67 ? 38 -57.75 -22.266 1 90.56 67 PHE B O 1
ATOM 5223 N N . CYS B 1 68 ? 36.75 -55.969 -21.922 1 87.31 68 CYS B N 1
ATOM 5224 C CA . CYS B 1 68 ? 36.531 -55.812 -23.359 1 87.31 68 CYS B CA 1
ATOM 5225 C C . CYS B 1 68 ? 37.5 -54.781 -23.953 1 87.31 68 CYS B C 1
ATOM 5227 O O . CYS B 1 68 ? 37.688 -54.719 -25.156 1 87.31 68 CYS B O 1
ATOM 5229 N N . ASN B 1 69 ? 37.938 -53.969 -23.156 1 82.06 69 ASN B N 1
ATOM 5230 C CA . ASN B 1 69 ? 38.938 -53.031 -23.656 1 82.06 69 ASN B CA 1
ATOM 5231 C C . ASN B 1 69 ? 40.375 -53.562 -23.484 1 82.06 69 ASN B C 1
ATOM 5233 O O . ASN B 1 69 ? 40.562 -54.531 -22.75 1 82.06 69 ASN B O 1
ATOM 5237 N N . ASP B 1 70 ? 41.219 -53.156 -24.266 1 77.38 70 ASP B N 1
ATOM 5238 C CA . ASP B 1 70 ? 42.594 -53.688 -24.281 1 77.38 70 ASP B CA 1
ATOM 5239 C C . ASP B 1 70 ? 43.375 -53.219 -23.062 1 77.38 70 ASP B C 1
ATOM 5241 O O . ASP B 1 70 ? 44.344 -52.469 -23.172 1 77.38 70 ASP B O 1
ATOM 5245 N N . LEU B 1 71 ? 42.812 -53.656 -21.953 1 75.12 71 LEU B N 1
ATOM 5246 C CA . LEU B 1 71 ? 43.5 -53.344 -20.703 1 75.12 71 LEU B CA 1
ATOM 5247 C C . LEU B 1 71 ? 44.281 -54.562 -20.203 1 75.12 71 LEU B C 1
ATOM 5249 O O . LEU B 1 71 ? 44.031 -55.688 -20.656 1 75.12 71 LEU B O 1
ATOM 5253 N N . LYS B 1 72 ? 45.25 -54.281 -19.328 1 74.88 72 LYS B N 1
ATOM 5254 C CA . LYS B 1 72 ? 46.156 -55.312 -18.797 1 74.88 72 LYS B CA 1
ATOM 5255 C C . LYS B 1 72 ? 45.344 -56.438 -18.109 1 74.88 72 LYS B C 1
ATOM 5257 O O . LYS B 1 72 ? 45.719 -57.594 -18.141 1 74.88 72 LYS B O 1
ATOM 5262 N N . GLU B 1 73 ? 44.25 -56.094 -17.672 1 73.12 73 GLU B N 1
ATOM 5263 C CA . GLU B 1 73 ? 43.438 -56.969 -16.859 1 73.12 73 GLU B CA 1
ATOM 5264 C C . GLU B 1 73 ? 42.625 -57.938 -17.719 1 73.12 73 GLU B C 1
ATOM 5266 O O . GLU B 1 73 ? 42.094 -58.938 -17.219 1 73.12 73 GLU B O 1
ATOM 5271 N N . LYS B 1 74 ? 42.594 -57.656 -18.906 1 80.62 74 LYS B N 1
ATOM 5272 C CA . LYS B 1 74 ? 41.781 -58.438 -19.844 1 80.62 74 LYS B CA 1
ATOM 5273 C C . LYS B 1 74 ? 42.125 -59.938 -19.734 1 80.62 74 LYS B C 1
ATOM 5275 O O . LYS B 1 74 ? 41.219 -60.781 -19.812 1 80.62 74 LYS B O 1
ATOM 5280 N N . HIS B 1 75 ? 43.406 -60.188 -19.391 1 82.62 75 HIS B N 1
ATOM 5281 C CA . HIS B 1 75 ? 43.781 -61.594 -19.406 1 82.62 75 HIS B CA 1
ATOM 5282 C C . HIS B 1 75 ? 44.25 -62.062 -18.047 1 82.62 75 HIS B C 1
ATOM 5284 O O . HIS B 1 75 ? 44.625 -63.219 -17.859 1 82.62 75 HIS B O 1
ATOM 5290 N N . GLU B 1 76 ? 44.188 -61.25 -17.141 1 88.5 76 GLU B N 1
ATOM 5291 C CA . GLU B 1 76 ? 44.688 -61.594 -15.805 1 88.5 76 GLU B CA 1
ATOM 5292 C C . GLU B 1 76 ? 43.719 -62.531 -15.094 1 88.5 76 GLU B C 1
ATOM 5294 O O . GLU B 1 76 ? 42.5 -62.344 -15.164 1 88.5 76 GLU B O 1
ATOM 5299 N N . GLN B 1 77 ? 44.281 -63.5 -14.484 1 89.12 77 GLN B N 1
ATOM 5300 C CA . GLN B 1 77 ? 43.438 -64.5 -13.82 1 89.12 77 GLN B CA 1
ATOM 5301 C C . GLN B 1 77 ? 42.938 -64 -12.484 1 89.12 77 GLN B C 1
ATOM 5303 O O . GLN B 1 77 ? 41.781 -64.25 -12.125 1 89.12 77 GLN B O 1
ATOM 5308 N N . LYS B 1 78 ? 43.75 -63.281 -11.758 1 92.94 78 LYS B N 1
ATOM 5309 C CA . LYS B 1 78 ? 43.375 -62.688 -10.477 1 92.94 78 LYS B CA 1
ATOM 5310 C C . LYS B 1 78 ? 43.438 -61.188 -10.547 1 92.94 78 LYS B C 1
ATOM 5312 O O . LYS B 1 78 ? 44.438 -60.594 -10.898 1 92.94 78 LYS B O 1
ATOM 5317 N N . ILE B 1 79 ? 42.344 -60.625 -10.242 1 93.69 79 ILE B N 1
ATOM 5318 C CA . ILE B 1 79 ? 42.25 -59.156 -10.32 1 93.69 79 ILE B CA 1
ATOM 5319 C C . ILE B 1 79 ? 41.969 -58.594 -8.938 1 93.69 79 ILE B C 1
ATOM 5321 O O . ILE B 1 79 ? 40.906 -58.906 -8.336 1 93.69 79 ILE B O 1
ATOM 5325 N N . PRO B 1 80 ? 42.812 -57.781 -8.445 1 93.69 80 PRO B N 1
ATOM 5326 C CA . PRO B 1 80 ? 42.531 -57.094 -7.176 1 93.69 80 PRO B CA 1
ATOM 5327 C C . PRO B 1 80 ? 41.531 -55.969 -7.324 1 93.69 80 PRO B C 1
ATOM 5329 O O . PRO B 1 80 ? 41.656 -55.125 -8.227 1 93.69 80 PRO B O 1
ATOM 5332 N N . ILE B 1 81 ? 40.469 -55.969 -6.539 1 93.19 81 ILE B N 1
ATOM 5333 C CA . ILE B 1 81 ? 39.438 -54.938 -6.551 1 93.19 81 ILE B CA 1
ATOM 5334 C C . ILE B 1 81 ? 39.531 -54.125 -5.262 1 93.19 81 ILE B C 1
ATOM 5336 O O . ILE B 1 81 ? 39.5 -54.688 -4.164 1 93.19 81 ILE B O 1
ATOM 5340 N N . HIS B 1 82 ? 39.562 -52.781 -5.398 1 91.56 82 HIS B N 1
ATOM 5341 C CA . HIS B 1 82 ? 39.656 -51.875 -4.262 1 91.56 82 HIS B CA 1
ATOM 5342 C C . HIS B 1 82 ? 38.406 -51 -4.152 1 91.56 82 HIS B C 1
ATOM 5344 O O . HIS B 1 82 ? 37.656 -50.844 -5.133 1 91.56 82 HIS B O 1
ATOM 5350 N N . GLY B 1 83 ? 38.094 -50.5 -2.838 1 88.06 83 GLY B N 1
ATOM 5351 C CA . GLY B 1 83 ? 37 -49.562 -2.645 1 88.06 83 GLY B CA 1
ATOM 5352 C C . GLY B 1 83 ? 35.688 -50.188 -2.215 1 88.06 83 GLY B C 1
ATOM 5353 O O . GLY B 1 83 ? 34.688 -49.531 -2.111 1 88.06 83 GLY B O 1
ATOM 5354 N N . VAL B 1 84 ? 35.719 -51.531 -2.189 1 91.69 84 VAL B N 1
ATOM 5355 C CA . VAL B 1 84 ? 34.5 -52.25 -1.765 1 91.69 84 VAL B CA 1
ATOM 5356 C C . VAL B 1 84 ? 34.875 -53.344 -0.79 1 91.69 84 VAL B C 1
ATOM 5358 O O . VAL B 1 84 ? 35.969 -53.906 -0.863 1 91.69 84 VAL B O 1
ATOM 5361 N N . ASP B 1 85 ? 34.031 -53.625 0.156 1 92.69 85 ASP B N 1
ATOM 5362 C CA . ASP B 1 85 ? 34.281 -54.719 1.08 1 92.69 85 ASP B CA 1
ATOM 5363 C C . ASP B 1 85 ? 33.75 -56.031 0.506 1 92.69 85 ASP B C 1
ATOM 5365 O O . ASP B 1 85 ? 32.969 -56.062 -0.427 1 92.69 85 ASP B O 1
ATOM 5369 N N . ALA B 1 86 ? 34.219 -57.156 1.078 1 93.81 86 ALA B N 1
ATOM 5370 C CA . ALA B 1 86 ? 33.938 -58.5 0.569 1 93.81 86 ALA B CA 1
ATOM 5371 C C . ALA B 1 86 ? 32.438 -58.812 0.649 1 93.81 86 ALA B C 1
ATOM 5373 O O . ALA B 1 86 ? 31.875 -59.438 -0.248 1 93.81 86 ALA B O 1
ATOM 5374 N N . ASP B 1 87 ? 31.828 -58.312 1.687 1 92.38 87 ASP B N 1
ATOM 5375 C CA . ASP B 1 87 ? 30.422 -58.594 1.877 1 92.38 87 ASP B CA 1
ATOM 5376 C C . ASP B 1 87 ? 29.578 -57.906 0.798 1 92.38 87 ASP B C 1
ATOM 5378 O O . ASP B 1 87 ? 28.656 -58.531 0.25 1 92.38 87 ASP B O 1
ATOM 5382 N N . SER B 1 88 ? 29.859 -56.688 0.453 1 92.75 88 SER B N 1
ATOM 5383 C CA . SER B 1 88 ? 29.141 -55.938 -0.576 1 92.75 88 SER B CA 1
ATOM 5384 C C . SER B 1 88 ? 29.359 -56.562 -1.956 1 92.75 88 SER B C 1
ATOM 5386 O O . SER B 1 88 ? 28.422 -56.656 -2.756 1 92.75 88 SER B O 1
ATOM 5388 N N . MET B 1 89 ? 30.609 -57 -2.207 1 93.62 89 MET B N 1
ATOM 5389 C CA . MET B 1 89 ? 30.906 -57.625 -3.488 1 93.62 89 MET B CA 1
ATOM 5390 C C . MET B 1 89 ? 30.156 -58.938 -3.639 1 93.62 89 MET B C 1
ATOM 5392 O O . MET B 1 89 ? 29.641 -59.25 -4.715 1 93.62 89 MET B O 1
ATOM 5396 N N . GLN B 1 90 ? 30.125 -59.656 -2.541 1 93.19 90 GLN B N 1
ATOM 5397 C CA . GLN B 1 90 ? 29.375 -60.906 -2.557 1 93.19 90 GLN B CA 1
ATOM 5398 C C . GLN B 1 90 ? 27.922 -60.688 -2.93 1 93.19 90 GLN B C 1
ATOM 5400 O O . GLN B 1 90 ? 27.344 -61.406 -3.738 1 93.19 90 GLN B O 1
ATOM 5405 N N . LEU B 1 91 ? 27.375 -59.656 -2.324 1 92.81 91 LEU B N 1
ATOM 5406 C CA . LEU B 1 91 ? 25.969 -59.344 -2.59 1 92.81 91 LEU B CA 1
ATOM 5407 C C . LEU B 1 91 ? 25.766 -58.938 -4.047 1 92.81 91 LEU B C 1
ATOM 5409 O O . LEU B 1 91 ? 24.797 -59.375 -4.68 1 92.81 91 LEU B O 1
ATOM 5413 N N . LEU B 1 92 ? 26.672 -58.156 -4.625 1 94.25 92 LEU B N 1
ATOM 5414 C CA . LEU B 1 92 ? 26.609 -57.75 -6.02 1 94.25 92 LEU B CA 1
ATOM 5415 C C . LEU B 1 92 ? 26.703 -58.938 -6.957 1 94.25 92 LEU B C 1
ATOM 5417 O O . LEU B 1 92 ? 25.922 -59.031 -7.91 1 94.25 92 LEU B O 1
ATOM 5421 N N . LEU B 1 93 ? 27.609 -59.844 -6.582 1 93 93 LEU B N 1
ATOM 5422 C CA . LEU B 1 93 ? 27.812 -61.031 -7.414 1 93 93 LEU B CA 1
ATOM 5423 C C . LEU B 1 93 ? 26.625 -62 -7.305 1 93 93 LEU B C 1
ATOM 5425 O O . LEU B 1 93 ? 26.172 -62.531 -8.305 1 93 93 LEU B O 1
ATOM 5429 N N . ASP B 1 94 ? 26.172 -62.156 -6.113 1 92 94 ASP B N 1
ATOM 5430 C CA . ASP B 1 94 ? 25 -63 -5.922 1 92 94 ASP B CA 1
ATOM 5431 C C . ASP B 1 94 ? 23.812 -62.5 -6.73 1 92 94 ASP B C 1
ATOM 5433 O O . ASP B 1 94 ? 23.094 -63.281 -7.363 1 92 94 ASP B O 1
ATOM 5437 N N . TYR B 1 95 ? 23.641 -61.188 -6.707 1 92.56 95 TYR B N 1
ATOM 5438 C CA . TYR B 1 95 ? 22.547 -60.594 -7.465 1 92.56 95 TYR B CA 1
ATOM 5439 C C . TYR B 1 95 ? 22.766 -60.781 -8.961 1 92.56 95 TYR B C 1
ATOM 5441 O O . TYR B 1 95 ? 21.812 -61.062 -9.695 1 92.56 95 TYR B O 1
ATOM 5449 N N . THR B 1 96 ? 23.922 -60.656 -9.398 1 90.94 96 THR B N 1
ATOM 5450 C CA . THR B 1 96 ? 24.266 -60.781 -10.805 1 90.94 96 THR B CA 1
ATOM 5451 C C . THR B 1 96 ? 23.969 -62.188 -11.312 1 90.94 96 THR B C 1
ATOM 5453 O O . THR B 1 96 ? 23.453 -62.375 -12.414 1 90.94 96 THR B O 1
ATOM 5456 N N . TYR B 1 97 ? 24.188 -63.156 -10.453 1 91.06 97 TYR B N 1
ATOM 5457 C CA . TYR B 1 97 ? 24.062 -64.562 -10.883 1 91.06 97 TYR B CA 1
ATOM 5458 C C . TYR B 1 97 ? 22.672 -65.062 -10.562 1 91.06 97 TYR B C 1
ATOM 5460 O O . TYR B 1 97 ? 22.234 -66.062 -11.148 1 91.06 97 TYR B O 1
ATOM 5468 N N . THR B 1 98 ? 21.953 -64.438 -9.578 1 89.75 98 THR B N 1
ATOM 5469 C CA . THR B 1 98 ? 20.703 -65.062 -9.141 1 89.75 98 THR B CA 1
ATOM 5470 C C . THR B 1 98 ? 19.531 -64.125 -9.344 1 89.75 98 THR B C 1
ATOM 5472 O O . THR B 1 98 ? 18.375 -64.5 -9.305 1 89.75 98 THR B O 1
ATOM 5475 N N . SER B 1 99 ? 19.797 -62.781 -9.508 1 88.25 99 SER B N 1
ATOM 5476 C CA . SER B 1 99 ? 18.812 -61.719 -9.594 1 88.25 99 SER B CA 1
ATOM 5477 C C . SER B 1 99 ? 18.047 -61.562 -8.281 1 88.25 99 SER B C 1
ATOM 5479 O O . SER B 1 99 ? 16.938 -61.031 -8.258 1 88.25 99 SER B O 1
ATOM 5481 N N . LYS B 1 100 ? 18.625 -62.156 -7.246 1 90.44 100 LYS B N 1
ATOM 5482 C CA . LYS B 1 100 ? 18.031 -62.062 -5.918 1 90.44 100 LYS B CA 1
ATOM 5483 C C . LYS B 1 100 ? 18.969 -61.344 -4.949 1 90.44 100 LYS B C 1
ATOM 5485 O O . LYS B 1 100 ? 20.172 -61.594 -4.961 1 90.44 100 LYS B O 1
ATOM 5490 N N . VAL B 1 101 ? 18.359 -60.344 -4.324 1 90.69 101 VAL B N 1
ATOM 5491 C CA . VAL B 1 101 ? 19.172 -59.625 -3.334 1 90.69 101 VAL B CA 1
ATOM 5492 C C . VAL B 1 101 ? 18.281 -59.188 -2.178 1 90.69 101 VAL B C 1
ATOM 5494 O O . VAL B 1 101 ? 17.094 -58.875 -2.375 1 90.69 101 VAL B O 1
ATOM 5497 N N . GLN B 1 102 ? 18.797 -59.281 -1.026 1 91 102 GLN B N 1
ATOM 5498 C CA . GLN B 1 102 ? 18.109 -58.75 0.143 1 91 102 GLN B CA 1
ATOM 5499 C C . GLN B 1 102 ? 18.625 -57.344 0.509 1 91 102 GLN B C 1
ATOM 5501 O O . GLN B 1 102 ? 19.766 -57.219 0.98 1 91 102 GLN B O 1
ATOM 5506 N N . ILE B 1 103 ? 17.781 -56.344 0.244 1 91.25 103 ILE B N 1
ATOM 5507 C CA . ILE B 1 103 ? 18.156 -54.969 0.548 1 91.25 103 ILE B CA 1
ATOM 5508 C C . ILE B 1 103 ? 17.406 -54.5 1.797 1 91.25 103 ILE B C 1
ATOM 5510 O O . ILE B 1 103 ? 16.203 -54.688 1.918 1 91.25 103 ILE B O 1
ATOM 5514 N N . THR B 1 104 ? 18.062 -53.969 2.771 1 90.69 104 THR B N 1
ATOM 5515 C CA . THR B 1 104 ? 17.5 -53.438 3.998 1 90.69 104 THR B CA 1
ATOM 5516 C C . THR B 1 104 ? 17.984 -52 4.207 1 90.69 104 THR B C 1
ATOM 5518 O O . THR B 1 104 ? 18.844 -51.5 3.471 1 90.69 104 THR B O 1
ATOM 5521 N N . LYS B 1 105 ? 17.438 -51.25 5.18 1 88.44 105 LYS B N 1
ATOM 5522 C CA . LYS B 1 105 ? 17.812 -49.875 5.504 1 88.44 105 LYS B CA 1
ATOM 5523 C C . LYS B 1 105 ? 19.266 -49.781 5.949 1 88.44 105 LYS B C 1
ATOM 5525 O O . LYS B 1 105 ? 19.906 -48.75 5.77 1 88.44 105 LYS B O 1
ATOM 5530 N N . HIS B 1 106 ? 19.781 -50.906 6.391 1 88.62 106 HIS B N 1
ATOM 5531 C CA . HIS B 1 106 ? 21.125 -50.906 6.973 1 88.62 106 HIS B CA 1
ATOM 5532 C C . HIS B 1 106 ? 22.188 -51.156 5.906 1 88.62 106 HIS B C 1
ATOM 5534 O O . HIS B 1 106 ? 23.328 -50.75 6.059 1 88.62 106 HIS B O 1
ATOM 5540 N N . ASN B 1 107 ? 21.797 -51.844 4.852 1 90.5 107 ASN B N 1
ATOM 5541 C CA . ASN B 1 107 ? 22.844 -52.219 3.906 1 90.5 107 ASN B CA 1
ATOM 5542 C C . ASN B 1 107 ? 22.672 -51.469 2.576 1 90.5 107 ASN B C 1
ATOM 5544 O O . ASN B 1 107 ? 23.578 -51.5 1.735 1 90.5 107 ASN B O 1
ATOM 5548 N N . VAL B 1 108 ? 21.531 -50.812 2.414 1 91.81 108 VAL B N 1
ATOM 5549 C CA . VAL B 1 108 ? 21.203 -50.219 1.115 1 91.81 108 VAL B CA 1
ATOM 5550 C C . VAL B 1 108 ? 22.266 -49.219 0.706 1 91.81 108 VAL B C 1
ATOM 5552 O O . VAL B 1 108 ? 22.656 -49.156 -0.463 1 91.81 108 VAL B O 1
ATOM 5555 N N . GLN B 1 109 ? 22.75 -48.438 1.585 1 90.06 109 GLN B N 1
ATOM 5556 C CA . GLN B 1 109 ? 23.734 -47.406 1.26 1 90.06 109 GLN B CA 1
ATOM 5557 C C . GLN B 1 109 ? 25.047 -48.031 0.769 1 90.06 109 GLN B C 1
ATOM 5559 O O . GLN B 1 109 ? 25.594 -47.625 -0.247 1 90.06 109 GLN B O 1
ATOM 5564 N N . LYS B 1 110 ? 25.5 -49.062 1.477 1 91.06 110 LYS B N 1
ATOM 5565 C CA . LYS B 1 110 ? 26.734 -49.719 1.116 1 91.06 110 LYS B CA 1
ATOM 5566 C C . LYS B 1 110 ? 26.625 -50.406 -0.242 1 91.06 110 LYS B C 1
ATOM 5568 O O . LYS B 1 110 ? 27.531 -50.344 -1.063 1 91.06 110 LYS B O 1
ATOM 5573 N N . ILE B 1 111 ? 25.516 -51.062 -0.396 1 92.38 111 ILE B N 1
ATOM 5574 C CA . ILE B 1 111 ? 25.281 -51.75 -1.656 1 92.38 111 ILE B CA 1
ATOM 5575 C C . ILE B 1 111 ? 25.234 -50.75 -2.801 1 92.38 111 ILE B C 1
ATOM 5577 O O . ILE B 1 111 ? 25.828 -50.969 -3.859 1 92.38 111 ILE B O 1
ATOM 5581 N N . LEU B 1 112 ? 24.547 -49.625 -2.525 1 92.31 112 LEU B N 1
ATOM 5582 C CA . LEU B 1 112 ? 24.422 -48.594 -3.547 1 92.31 112 LEU B CA 1
ATOM 5583 C C . LEU B 1 112 ? 25.781 -48 -3.9 1 92.31 112 LEU B C 1
ATOM 5585 O O . LEU B 1 112 ? 26.078 -47.781 -5.078 1 92.31 112 LEU B O 1
ATOM 5589 N N . GLU B 1 113 ? 26.547 -47.75 -2.961 1 91.44 113 GLU B N 1
ATOM 5590 C CA . GLU B 1 113 ? 27.891 -47.219 -3.188 1 91.44 113 GLU B CA 1
ATOM 5591 C C . GLU B 1 113 ? 28.719 -48.156 -4.027 1 91.44 113 GLU B C 1
ATOM 5593 O O . GLU B 1 113 ? 29.391 -47.75 -4.98 1 91.44 113 GLU B O 1
ATOM 5598 N N . ALA B 1 114 ? 28.672 -49.375 -3.713 1 92.88 114 ALA B N 1
ATOM 5599 C CA . ALA B 1 114 ? 29.422 -50.406 -4.445 1 92.88 114 ALA B CA 1
ATOM 5600 C C . ALA B 1 114 ? 28.875 -50.562 -5.867 1 92.88 114 ALA B C 1
ATOM 5602 O O . ALA B 1 114 ? 29.656 -50.625 -6.824 1 92.88 114 ALA B O 1
ATOM 5603 N N . ALA B 1 115 ? 27.594 -50.688 -5.898 1 93.88 115 ALA B N 1
ATOM 5604 C CA . ALA B 1 115 ? 26.953 -50.844 -7.203 1 93.88 115 ALA B CA 1
ATOM 5605 C C . ALA B 1 115 ? 27.281 -49.656 -8.117 1 93.88 115 ALA B C 1
ATOM 5607 O O . ALA B 1 115 ? 27.5 -49.844 -9.32 1 93.88 115 ALA B O 1
ATOM 5608 N N . SER B 1 116 ? 27.312 -48.438 -7.551 1 91.44 116 SER B N 1
ATOM 5609 C CA . SER B 1 116 ? 27.641 -47.219 -8.312 1 91.44 116 SER B CA 1
ATOM 5610 C C . SER B 1 116 ? 29.109 -47.219 -8.711 1 91.44 116 SER B C 1
ATOM 5612 O O . SER B 1 116 ? 29.453 -46.844 -9.844 1 91.44 116 SER B O 1
ATOM 5614 N N . LEU B 1 117 ? 29.969 -47.625 -7.855 1 91 117 LEU B N 1
ATOM 5615 C CA . LEU B 1 117 ? 31.406 -47.625 -8.109 1 91 117 LEU B CA 1
ATOM 5616 C C . LEU B 1 117 ? 31.75 -48.562 -9.258 1 91 117 LEU B C 1
ATOM 5618 O O . LEU B 1 117 ? 32.562 -48.25 -10.117 1 91 117 LEU B O 1
ATOM 5622 N N . PHE B 1 118 ? 31.078 -49.688 -9.289 1 92.88 118 PHE B N 1
ATOM 5623 C CA . PHE B 1 118 ? 31.391 -50.688 -10.289 1 92.88 118 PHE B CA 1
ATOM 5624 C C . PHE B 1 118 ? 30.344 -50.719 -11.398 1 92.88 118 PHE B C 1
ATOM 5626 O O . PHE B 1 118 ? 30.312 -51.656 -12.211 1 92.88 118 PHE B O 1
ATOM 5633 N N . GLN B 1 119 ? 29.406 -49.812 -11.305 1 92.44 119 GLN B N 1
ATOM 5634 C CA . GLN B 1 119 ? 28.438 -49.5 -12.367 1 92.44 119 GLN B CA 1
ATOM 5635 C C . GLN B 1 119 ? 27.562 -50.688 -12.664 1 92.44 119 GLN B C 1
ATOM 5637 O O . GLN B 1 119 ? 27.391 -51.094 -13.828 1 92.44 119 GLN B O 1
ATOM 5642 N N . PHE B 1 120 ? 27.172 -51.344 -11.633 1 93.56 120 PHE B N 1
ATOM 5643 C CA . PHE B 1 120 ? 26.094 -52.344 -11.773 1 93.56 120 PHE B CA 1
ATOM 5644 C C . PHE B 1 120 ? 24.75 -51.625 -11.922 1 93.56 120 PHE B C 1
ATOM 5646 O O . PHE B 1 120 ? 24.062 -51.375 -10.93 1 93.56 120 PHE B O 1
ATOM 5653 N N . VAL B 1 121 ? 24.281 -51.344 -13.023 1 90.19 121 VAL B N 1
ATOM 5654 C CA . VAL B 1 121 ? 23.172 -50.438 -13.336 1 90.19 121 VAL B CA 1
ATOM 5655 C C . VAL B 1 121 ? 21.875 -51 -12.75 1 90.19 121 VAL B C 1
ATOM 5657 O O . VAL B 1 121 ? 21.094 -50.25 -12.164 1 90.19 121 VAL B O 1
ATOM 5660 N N . GLN B 1 122 ? 21.656 -52.312 -12.914 1 91.12 122 GLN B N 1
ATOM 5661 C CA . GLN B 1 122 ? 20.422 -52.906 -12.414 1 91.12 122 GLN B CA 1
ATOM 5662 C C . GLN B 1 122 ? 20.344 -52.844 -10.891 1 91.12 122 GLN B C 1
ATOM 5664 O O . GLN B 1 122 ? 19.281 -52.562 -10.328 1 91.12 122 GLN B O 1
ATOM 5669 N N . MET B 1 123 ? 21.453 -53.094 -10.273 1 91.38 123 MET B N 1
ATOM 5670 C CA . MET B 1 123 ? 21.5 -53.031 -8.82 1 91.38 123 MET B CA 1
ATOM 5671 C C . MET B 1 123 ? 21.266 -51.594 -8.328 1 91.38 123 MET B C 1
ATOM 5673 O O . MET B 1 123 ? 20.578 -51.406 -7.32 1 91.38 123 MET B O 1
ATOM 5677 N N . VAL B 1 124 ? 21.812 -50.656 -9.039 1 91.69 124 VAL B N 1
ATOM 5678 C CA . VAL B 1 124 ? 21.625 -49.25 -8.695 1 91.69 124 VAL B CA 1
ATOM 5679 C C . VAL B 1 124 ? 20.125 -48.906 -8.758 1 91.69 124 VAL B C 1
ATOM 5681 O O . VAL B 1 124 ? 19.594 -48.25 -7.852 1 91.69 124 VAL B O 1
ATOM 5684 N N . ASP B 1 125 ? 19.438 -49.344 -9.711 1 90.75 125 ASP B N 1
ATOM 5685 C CA . ASP B 1 125 ? 18.016 -49.094 -9.891 1 90.75 125 ASP B CA 1
ATOM 5686 C C . ASP B 1 125 ? 17.203 -49.688 -8.766 1 90.75 125 ASP B C 1
ATOM 5688 O O . ASP B 1 125 ? 16.234 -49.094 -8.289 1 90.75 125 ASP B O 1
ATOM 5692 N N . VAL B 1 126 ? 17.562 -50.938 -8.445 1 91.94 126 VAL B N 1
ATOM 5693 C CA . VAL B 1 126 ? 16.859 -51.625 -7.367 1 91.94 126 VAL B CA 1
ATOM 5694 C C . VAL B 1 126 ? 17.047 -50.875 -6.055 1 91.94 126 VAL B C 1
ATOM 5696 O O . VAL B 1 126 ? 16.094 -50.688 -5.297 1 91.94 126 VAL B O 1
ATOM 5699 N N . CYS B 1 127 ? 18.281 -50.469 -5.809 1 92.38 127 CYS B N 1
ATOM 5700 C CA . CYS B 1 127 ? 18.562 -49.688 -4.598 1 92.38 127 CYS B CA 1
ATOM 5701 C C . CYS B 1 127 ? 17.812 -48.375 -4.598 1 92.38 127 CYS B C 1
ATOM 5703 O O . CYS B 1 127 ? 17.25 -47.969 -3.58 1 92.38 127 CYS B O 1
ATOM 5705 N N . ALA B 1 128 ? 17.828 -47.688 -5.715 1 92.44 128 ALA B N 1
ATOM 5706 C CA . ALA B 1 128 ? 17.125 -46.406 -5.855 1 92.44 128 ALA B CA 1
ATOM 5707 C C . ALA B 1 128 ? 15.633 -46.594 -5.609 1 92.44 128 ALA B C 1
ATOM 5709 O O . ALA B 1 128 ? 15.008 -45.75 -4.945 1 92.44 128 ALA B O 1
ATOM 5710 N N . SER B 1 129 ? 15.07 -47.625 -6.125 1 92.31 129 SER B N 1
ATOM 5711 C CA . SER B 1 129 ? 13.648 -47.906 -5.926 1 92.31 129 SER B CA 1
ATOM 5712 C C . SER B 1 129 ? 13.344 -48.156 -4.457 1 92.31 129 SER B C 1
ATOM 5714 O O . SER B 1 129 ? 12.328 -47.688 -3.938 1 92.31 129 SER B O 1
ATOM 5716 N N . PHE B 1 130 ? 14.18 -48.906 -3.869 1 94.12 130 PHE B N 1
ATOM 5717 C CA . PHE B 1 130 ? 14.023 -49.188 -2.443 1 94.12 130 PHE B CA 1
ATOM 5718 C C . PHE B 1 130 ? 14.039 -47.875 -1.646 1 94.12 130 PHE B C 1
ATOM 5720 O O . PHE B 1 130 ? 13.195 -47.688 -0.779 1 94.12 130 PHE B O 1
ATOM 5727 N N . LEU B 1 131 ? 14.969 -47.062 -1.922 1 94.31 131 LEU B N 1
ATOM 5728 C CA . LEU B 1 131 ? 15.117 -45.812 -1.203 1 94.31 131 LEU B CA 1
ATOM 5729 C C . LEU B 1 131 ? 13.922 -44.906 -1.441 1 94.31 131 LEU B C 1
ATOM 5731 O O . LEU B 1 131 ? 13.477 -44.188 -0.528 1 94.31 131 LEU B O 1
ATOM 5735 N N . THR B 1 132 ? 13.375 -44.844 -2.625 1 94.19 132 THR B N 1
ATOM 5736 C CA . THR B 1 132 ? 12.203 -44.062 -2.965 1 94.19 132 THR B CA 1
ATOM 5737 C C . THR B 1 132 ? 11 -44.5 -2.141 1 94.19 132 THR B C 1
ATOM 5739 O O . THR B 1 132 ? 10.242 -43.656 -1.646 1 94.19 132 THR B O 1
ATOM 5742 N N . GLU B 1 133 ? 10.867 -45.75 -1.974 1 93.31 133 GLU B N 1
ATOM 5743 C CA . GLU B 1 133 ? 9.734 -46.312 -1.224 1 93.31 133 GLU B CA 1
ATOM 5744 C C . GLU B 1 133 ? 9.906 -46.062 0.274 1 93.31 133 GLU B C 1
ATOM 5746 O O . GLU B 1 133 ? 8.922 -46 1.013 1 93.31 133 GLU B O 1
ATOM 5751 N N . ALA B 1 134 ? 11.141 -45.875 0.651 1 92.94 134 ALA B N 1
ATOM 5752 C CA . ALA B 1 134 ? 11.445 -45.75 2.074 1 92.94 134 ALA B CA 1
ATOM 5753 C C . ALA B 1 134 ? 11.562 -44.281 2.488 1 92.94 134 ALA B C 1
ATOM 5755 O O . ALA B 1 134 ? 12 -44 3.598 1 92.94 134 ALA B O 1
ATOM 5756 N N . LEU B 1 135 ? 11.148 -43.375 1.707 1 94.69 135 LEU B N 1
ATOM 5757 C CA . LEU B 1 135 ? 11.312 -41.969 1.975 1 94.69 135 LEU B CA 1
ATOM 5758 C C . LEU B 1 135 ? 10.453 -41.531 3.154 1 94.69 135 LEU B C 1
ATOM 5760 O O . LEU B 1 135 ? 9.273 -41.875 3.229 1 94.69 135 LEU B O 1
ATOM 5764 N N . LEU B 1 136 ? 11.008 -40.844 4.055 1 95.06 136 LEU B N 1
ATOM 5765 C CA . LEU B 1 136 ? 10.375 -40.188 5.203 1 95.06 136 LEU B CA 1
ATOM 5766 C C . LEU B 1 136 ? 10.914 -38.781 5.402 1 95.06 136 LEU B C 1
ATOM 5768 O O . LEU B 1 136 ? 12.008 -38.469 4.941 1 95.06 136 LEU B O 1
ATOM 5772 N N . PRO B 1 137 ? 10.203 -37.938 5.992 1 96.06 137 PRO B N 1
ATOM 5773 C CA . PRO B 1 137 ? 10.672 -36.562 6.238 1 96.06 137 PRO B CA 1
ATOM 5774 C C . PRO B 1 137 ? 12 -36.531 6.992 1 96.06 137 PRO B C 1
ATOM 5776 O O . PRO B 1 137 ? 12.828 -35.625 6.75 1 96.06 137 PRO B O 1
ATOM 5779 N N . GLU B 1 138 ? 12.32 -37.531 7.758 1 95.12 138 GLU B N 1
ATOM 5780 C CA . GLU B 1 138 ? 13.508 -37.562 8.609 1 95.12 138 GLU B CA 1
ATOM 5781 C C . GLU B 1 138 ? 14.742 -38 7.828 1 95.12 138 GLU B C 1
ATOM 5783 O O . GLU B 1 138 ? 15.867 -37.656 8.188 1 95.12 138 GLU B O 1
ATOM 5788 N N . ASN B 1 139 ? 14.523 -38.75 6.785 1 94.06 139 ASN B N 1
ATOM 5789 C CA . ASN B 1 139 ? 15.695 -39.344 6.121 1 94.06 139 ASN B CA 1
ATOM 5790 C C . ASN B 1 139 ? 15.852 -38.781 4.707 1 94.06 139 ASN B C 1
ATOM 5792 O O . ASN B 1 139 ? 16.875 -39.031 4.055 1 94.06 139 ASN B O 1
ATOM 5796 N N . CYS B 1 140 ? 14.891 -38.062 4.195 1 96.19 140 CYS B N 1
ATOM 5797 C CA . CYS B 1 140 ? 14.859 -37.656 2.797 1 96.19 140 CYS B CA 1
ATOM 5798 C C . CYS B 1 140 ? 16.062 -36.781 2.457 1 96.19 140 CYS B C 1
ATOM 5800 O O . CYS B 1 140 ? 16.594 -36.875 1.354 1 96.19 140 CYS B O 1
ATOM 5802 N N . ILE B 1 141 ? 16.5 -36 3.346 1 96.56 141 ILE B N 1
ATOM 5803 C CA . ILE B 1 141 ? 17.641 -35.125 3.074 1 96.56 141 ILE B CA 1
ATOM 5804 C C . ILE B 1 141 ? 18.906 -35.969 2.898 1 96.56 141 ILE B C 1
ATOM 5806 O O . ILE B 1 141 ? 19.703 -35.719 2 1 96.56 141 ILE B O 1
ATOM 5810 N N . GLY B 1 142 ? 19.125 -36.969 3.789 1 94.19 142 GLY B N 1
ATOM 5811 C CA . GLY B 1 142 ? 20.234 -37.906 3.635 1 94.19 142 GLY B CA 1
ATOM 5812 C C . GLY B 1 142 ? 20.219 -38.625 2.309 1 94.19 142 GLY B C 1
ATOM 5813 O O . GLY B 1 142 ? 21.266 -38.781 1.668 1 94.19 142 GLY B O 1
ATOM 5814 N N . ILE B 1 143 ? 19.031 -39.031 1.947 1 94.81 143 ILE B N 1
ATOM 5815 C CA . ILE B 1 143 ? 18.891 -39.75 0.684 1 94.81 143 ILE B CA 1
ATOM 5816 C C . ILE B 1 143 ? 19.188 -38.812 -0.479 1 94.81 143 ILE B C 1
ATOM 5818 O O . ILE B 1 143 ? 19.797 -39.219 -1.478 1 94.81 143 ILE B O 1
ATOM 5822 N N . LEU B 1 144 ? 18.781 -37.562 -0.393 1 96.38 144 LEU B N 1
ATOM 5823 C CA . LEU B 1 144 ? 19.078 -36.562 -1.419 1 96.38 144 LEU B CA 1
ATOM 5824 C C . LEU B 1 144 ? 20.594 -36.375 -1.575 1 96.38 144 LEU B C 1
ATOM 5826 O O . LEU B 1 144 ? 21.094 -36.312 -2.695 1 96.38 144 LEU B O 1
ATOM 5830 N N . ARG B 1 145 ? 21.281 -36.344 -0.484 1 93.19 145 ARG B N 1
ATOM 5831 C CA . ARG B 1 145 ? 22.734 -36.219 -0.505 1 93.19 145 ARG B CA 1
ATOM 5832 C C . ARG B 1 145 ? 23.391 -37.406 -1.179 1 93.19 145 ARG B C 1
ATOM 5834 O O . ARG B 1 145 ? 24.328 -37.25 -1.961 1 93.19 145 ARG B O 1
ATOM 5841 N N . LEU B 1 146 ? 22.891 -38.5 -0.849 1 91.56 146 LEU B N 1
ATOM 5842 C CA . LEU B 1 146 ? 23.375 -39.75 -1.445 1 91.56 146 LEU B CA 1
ATOM 5843 C C . LEU B 1 146 ? 23.172 -39.75 -2.955 1 91.56 146 LEU B C 1
ATOM 5845 O O . LEU B 1 146 ? 24.062 -40.125 -3.711 1 91.56 146 LEU B O 1
ATOM 5849 N N . ALA B 1 147 ? 21.953 -39.375 -3.305 1 93.38 147 ALA B N 1
ATOM 5850 C CA . ALA B 1 147 ? 21.625 -39.312 -4.727 1 93.38 147 ALA B CA 1
ATOM 5851 C C . ALA B 1 147 ? 22.547 -38.344 -5.457 1 93.38 147 ALA B C 1
ATOM 5853 O O . ALA B 1 147 ? 23 -38.625 -6.574 1 93.38 147 ALA B O 1
ATOM 5854 N N . ASP B 1 148 ? 22.859 -37.25 -4.852 1 91.94 148 ASP B N 1
ATOM 5855 C CA . ASP B 1 148 ? 23.719 -36.25 -5.449 1 91.94 148 ASP B CA 1
ATOM 5856 C C . ASP B 1 148 ? 25.156 -36.75 -5.555 1 91.94 148 ASP B C 1
ATOM 5858 O O . ASP B 1 148 ? 25.812 -36.562 -6.586 1 91.94 148 ASP B O 1
ATOM 5862 N N . THR B 1 149 ? 25.672 -37.344 -4.531 1 89 149 THR B N 1
ATOM 5863 C CA . THR B 1 149 ? 27.047 -37.812 -4.461 1 89 149 THR B CA 1
ATOM 5864 C C . THR B 1 149 ? 27.312 -38.875 -5.547 1 89 149 THR B C 1
ATOM 5866 O O . THR B 1 149 ? 28.391 -38.906 -6.129 1 89 149 THR B O 1
ATOM 5869 N N . HIS B 1 150 ? 26.234 -39.625 -5.836 1 87.94 150 HIS B N 1
ATOM 5870 C CA . HIS B 1 150 ? 26.438 -40.719 -6.777 1 87.94 150 HIS B CA 1
ATOM 5871 C C . HIS B 1 150 ? 25.781 -40.406 -8.117 1 87.94 150 HIS B C 1
ATOM 5873 O O . HIS B 1 150 ? 25.609 -41.312 -8.953 1 87.94 150 HIS B O 1
ATOM 5879 N N . CYS B 1 151 ? 25.234 -39.219 -8.289 1 87.81 151 CYS B N 1
ATOM 5880 C CA . CYS B 1 151 ? 24.688 -38.688 -9.547 1 87.81 151 CYS B CA 1
ATOM 5881 C C . CYS B 1 151 ? 23.516 -39.531 -10.016 1 87.81 151 CYS B C 1
ATOM 5883 O O . CYS B 1 151 ? 23.453 -39.938 -11.18 1 87.81 151 CYS B O 1
ATOM 5885 N N . LEU B 1 152 ? 22.75 -39.969 -9.086 1 90.5 152 LEU B N 1
ATOM 5886 C CA . LEU B 1 152 ? 21.516 -40.688 -9.406 1 90.5 152 LEU B CA 1
ATOM 5887 C C . LEU B 1 152 ? 20.375 -39.719 -9.711 1 90.5 152 LEU B C 1
ATOM 5889 O O . LEU B 1 152 ? 19.562 -39.406 -8.836 1 90.5 152 LEU B O 1
ATOM 5893 N N . ASP B 1 153 ? 20.141 -39.312 -10.898 1 91.56 153 ASP B N 1
ATOM 5894 C CA . ASP B 1 153 ? 19.266 -38.219 -11.305 1 91.56 153 ASP B CA 1
ATOM 5895 C C . ASP B 1 153 ? 17.797 -38.562 -11.031 1 91.56 153 ASP B C 1
ATOM 5897 O O . ASP B 1 153 ? 17.031 -37.719 -10.562 1 91.56 153 ASP B O 1
ATOM 5901 N N . THR B 1 154 ? 17.484 -39.781 -11.328 1 90.31 154 THR B N 1
ATOM 5902 C CA . THR B 1 154 ? 16.094 -40.188 -11.141 1 90.31 154 THR B CA 1
ATOM 5903 C C . THR B 1 154 ? 15.711 -40.156 -9.664 1 90.31 154 THR B C 1
ATOM 5905 O O . THR B 1 154 ? 14.648 -39.656 -9.305 1 90.31 154 THR B O 1
ATOM 5908 N N . LEU B 1 155 ? 16.578 -40.75 -8.867 1 92.81 155 LEU B N 1
ATOM 5909 C CA . LEU B 1 155 ? 16.344 -40.75 -7.426 1 92.81 155 LEU B CA 1
ATOM 5910 C C . LEU B 1 155 ? 16.344 -39.312 -6.883 1 92.81 155 LEU B C 1
ATOM 5912 O O . LEU B 1 155 ? 15.492 -38.969 -6.051 1 92.81 155 LEU B O 1
ATOM 5916 N N . LYS B 1 156 ? 17.25 -38.531 -7.371 1 95.62 156 LYS B N 1
ATOM 5917 C CA . LYS B 1 156 ? 17.344 -37.125 -6.953 1 95.62 156 LYS B CA 1
ATOM 5918 C C . LYS B 1 156 ? 16.031 -36.406 -7.215 1 95.62 156 LYS B C 1
ATOM 5920 O O . LYS B 1 156 ? 15.508 -35.719 -6.328 1 95.62 156 LYS B O 1
ATOM 5925 N N . HIS B 1 157 ? 15.516 -36.562 -8.344 1 95.5 157 HIS B N 1
ATOM 5926 C CA . HIS B 1 157 ? 14.273 -35.906 -8.734 1 95.5 157 HIS B CA 1
ATOM 5927 C C . HIS B 1 157 ? 13.109 -36.375 -7.871 1 95.5 157 HIS B C 1
ATOM 5929 O O . HIS B 1 157 ? 12.258 -35.594 -7.48 1 95.5 157 HIS B O 1
ATOM 5935 N N . GLN B 1 158 ? 13.117 -37.656 -7.625 1 95.19 158 GLN B N 1
ATOM 5936 C CA . GLN B 1 158 ? 12.039 -38.219 -6.816 1 95.19 158 GLN B CA 1
ATOM 5937 C C . GLN B 1 158 ? 12.086 -37.688 -5.387 1 95.19 158 GLN B C 1
ATOM 5939 O O . GLN B 1 158 ? 11.055 -37.375 -4.801 1 95.19 158 GLN B O 1
ATOM 5944 N N . VAL B 1 159 ? 13.25 -37.656 -4.902 1 97.19 159 VAL B N 1
ATOM 5945 C CA . VAL B 1 159 ? 13.414 -37.188 -3.539 1 97.19 159 VAL B CA 1
ATOM 5946 C C . VAL B 1 159 ? 13.07 -35.688 -3.473 1 97.19 159 VAL B C 1
ATOM 5948 O O . VAL B 1 159 ? 12.414 -35.25 -2.525 1 97.19 159 VAL B O 1
ATOM 5951 N N . GLN B 1 160 ? 13.461 -34.906 -4.383 1 97.25 160 GLN B N 1
ATOM 5952 C CA . GLN B 1 160 ? 13.125 -33.5 -4.441 1 97.25 160 GLN B CA 1
ATOM 5953 C C . GLN B 1 160 ? 11.617 -33.281 -4.473 1 97.25 160 GLN B C 1
ATOM 5955 O O . GLN B 1 160 ? 11.086 -32.438 -3.762 1 97.25 160 GLN B O 1
ATOM 5960 N N . ASN B 1 161 ? 11 -34.062 -5.273 1 97.25 161 ASN B N 1
ATOM 5961 C CA . ASN B 1 161 ? 9.547 -33.969 -5.348 1 97.25 161 ASN B CA 1
ATOM 5962 C C . ASN B 1 161 ? 8.891 -34.312 -4.008 1 97.25 161 ASN B C 1
ATOM 5964 O O . ASN B 1 161 ? 7.914 -33.656 -3.611 1 97.25 161 ASN B O 1
ATOM 5968 N N . TYR B 1 162 ? 9.445 -35.312 -3.404 1 97.81 162 TYR B N 1
ATOM 5969 C CA . TYR B 1 162 ? 8.945 -35.688 -2.082 1 97.81 162 TYR B CA 1
ATOM 5970 C C . TYR B 1 162 ? 9.078 -34.5 -1.112 1 97.81 162 TYR B C 1
ATOM 5972 O O . TYR B 1 162 ? 8.148 -34.219 -0.355 1 97.81 162 TYR B O 1
ATOM 5980 N N . ILE B 1 163 ? 10.211 -33.844 -1.122 1 98.31 163 ILE B N 1
ATOM 5981 C CA . ILE B 1 163 ? 10.477 -32.719 -0.237 1 98.31 163 ILE B CA 1
ATOM 5982 C C . ILE B 1 163 ? 9.484 -31.594 -0.526 1 98.31 163 ILE B C 1
ATOM 5984 O O . ILE B 1 163 ? 8.922 -31 0.397 1 98.31 163 ILE B O 1
ATOM 5988 N N . ILE B 1 164 ? 9.219 -31.328 -1.75 1 98.44 164 ILE B N 1
ATOM 5989 C CA . ILE B 1 164 ? 8.312 -30.266 -2.197 1 98.44 164 ILE B CA 1
ATOM 5990 C C . ILE B 1 164 ? 6.902 -30.547 -1.696 1 98.44 164 ILE B C 1
ATOM 5992 O O . ILE B 1 164 ? 6.242 -29.672 -1.144 1 98.44 164 ILE B O 1
ATOM 5996 N N . GLN B 1 165 ? 6.477 -31.797 -1.735 1 97.44 165 GLN B N 1
ATOM 5997 C CA . GLN B 1 165 ? 5.113 -32.188 -1.398 1 97.44 165 GLN B CA 1
ATOM 5998 C C . GLN B 1 165 ? 4.926 -32.281 0.112 1 97.44 165 GLN B C 1
ATOM 6000 O O . GLN B 1 165 ? 3.805 -32.188 0.614 1 97.44 165 GLN B O 1
ATOM 6005 N N . ASN B 1 166 ? 6.02 -32.531 0.834 1 97.81 166 ASN B N 1
ATOM 6006 C CA . ASN B 1 166 ? 5.965 -32.688 2.285 1 97.81 166 ASN B CA 1
ATOM 6007 C C . ASN B 1 166 ? 6.785 -31.609 2.984 1 97.81 166 ASN B C 1
ATOM 6009 O O . ASN B 1 166 ? 7.352 -31.844 4.055 1 97.81 166 ASN B O 1
ATOM 6013 N N . PHE B 1 167 ? 6.781 -30.469 2.418 1 98.31 167 PHE B N 1
ATOM 6014 C CA . PHE B 1 167 ? 7.68 -29.391 2.785 1 98.31 167 PHE B CA 1
ATOM 6015 C C . PHE B 1 167 ? 7.484 -28.984 4.242 1 98.31 167 PHE B C 1
ATOM 6017 O O . PHE B 1 167 ? 8.453 -28.875 5 1 98.31 167 PHE B O 1
ATOM 6024 N N . PRO B 1 168 ? 6.238 -28.812 4.781 1 97.06 168 PRO B N 1
ATOM 6025 C CA . PRO B 1 168 ? 6.051 -28.359 6.164 1 97.06 168 PRO B CA 1
ATOM 6026 C C . PRO B 1 168 ? 6.676 -29.312 7.18 1 97.06 168 PRO B C 1
ATOM 6028 O O . PRO B 1 168 ? 7.184 -28.875 8.211 1 97.06 168 PRO B O 1
ATOM 6031 N N . GLN B 1 169 ? 6.734 -30.609 6.871 1 97.25 169 GLN B N 1
ATOM 6032 C CA . GLN B 1 169 ? 7.305 -31.609 7.77 1 97.25 169 GLN B CA 1
ATOM 6033 C C . GLN B 1 169 ? 8.82 -31.656 7.641 1 97.25 169 GLN B C 1
ATOM 6035 O O . GLN B 1 169 ? 9.539 -31.75 8.641 1 97.25 169 GLN B O 1
ATOM 6040 N N . VAL B 1 170 ? 9.242 -31.562 6.469 1 98 170 VAL B N 1
ATOM 6041 C CA . VAL B 1 170 ? 10.664 -31.734 6.191 1 98 170 VAL B CA 1
ATOM 6042 C C . VAL B 1 170 ? 11.453 -30.547 6.75 1 98 170 VAL B C 1
ATOM 6044 O O . VAL B 1 170 ? 12.555 -30.703 7.273 1 98 170 VAL B O 1
ATOM 6047 N N . VAL B 1 171 ? 10.891 -29.359 6.711 1 97.69 171 VAL B N 1
ATOM 6048 C CA . VAL B 1 171 ? 11.578 -28.141 7.098 1 97.69 171 VAL B CA 1
ATOM 6049 C C . VAL B 1 171 ? 11.836 -28.141 8.602 1 97.69 171 VAL B C 1
ATOM 6051 O O . VAL B 1 171 ? 12.75 -27.469 9.086 1 97.69 171 VAL B O 1
ATOM 6054 N N . THR B 1 172 ? 11.086 -28.891 9.312 1 96.19 172 THR B N 1
ATOM 6055 C CA . THR B 1 172 ? 11.234 -28.938 10.758 1 96.19 172 THR B CA 1
ATOM 6056 C C . THR B 1 172 ? 12.438 -29.797 11.156 1 96.19 172 THR B C 1
ATOM 6058 O O . THR B 1 172 ? 12.883 -29.766 12.305 1 96.19 172 THR B O 1
ATOM 6061 N N . GLN B 1 173 ? 12.945 -30.562 10.164 1 95.5 173 GLN B N 1
ATOM 6062 C CA . GLN B 1 173 ? 14.094 -31.406 10.43 1 95.5 173 GLN B CA 1
ATOM 6063 C C . GLN B 1 173 ? 15.391 -30.609 10.391 1 95.5 173 GLN B C 1
ATOM 6065 O O . GLN B 1 173 ? 15.602 -29.797 9.484 1 95.5 173 GLN B O 1
ATOM 6070 N N . GLU B 1 174 ? 16.312 -30.828 11.312 1 94.62 174 GLU B N 1
ATOM 6071 C CA . GLU B 1 174 ? 17.562 -30.078 11.422 1 94.62 174 GLU B CA 1
ATOM 6072 C C . GLU B 1 174 ? 18.438 -30.281 10.188 1 94.62 174 GLU B C 1
ATOM 6074 O O . GLU B 1 174 ? 19.172 -29.375 9.781 1 94.62 174 GLU B O 1
ATOM 6079 N N . GLU B 1 175 ? 18.359 -31.484 9.664 1 95.56 175 GLU B N 1
ATOM 6080 C CA . GLU B 1 175 ? 19.188 -31.812 8.508 1 95.56 175 GLU B CA 1
ATOM 6081 C C . GLU B 1 175 ? 18.844 -30.922 7.32 1 95.56 175 GLU B C 1
ATOM 6083 O O . GLU B 1 175 ? 19.672 -30.75 6.414 1 95.56 175 GLU B O 1
ATOM 6088 N N . PHE B 1 176 ? 17.672 -30.391 7.363 1 97.5 176 PHE B N 1
ATOM 6089 C CA . PHE B 1 176 ? 17.234 -29.516 6.285 1 97.5 176 PHE B CA 1
ATOM 6090 C C . PHE B 1 176 ? 18.156 -28.297 6.168 1 97.5 176 PHE B C 1
ATOM 6092 O O . PHE B 1 176 ? 18.438 -27.828 5.066 1 97.5 176 PHE B O 1
ATOM 6099 N N . LEU B 1 177 ? 18.594 -27.812 7.242 1 97.19 177 LEU B N 1
ATOM 6100 C CA . LEU B 1 177 ? 19.422 -26.594 7.301 1 97.19 177 LEU B CA 1
ATOM 6101 C C . LEU B 1 177 ? 20.797 -26.844 6.699 1 97.19 177 LEU B C 1
ATOM 6103 O O . LEU B 1 177 ? 21.531 -25.906 6.418 1 97.19 177 LEU B O 1
ATOM 6107 N N . GLU B 1 178 ? 21.094 -28.125 6.43 1 95.06 178 GLU B N 1
ATOM 6108 C CA . GLU B 1 178 ? 22.406 -28.469 5.887 1 95.06 178 GLU B CA 1
ATOM 6109 C C . GLU B 1 178 ? 22.375 -28.562 4.363 1 95.06 178 GLU B C 1
ATOM 6111 O O . GLU B 1 178 ? 23.406 -28.75 3.723 1 95.06 178 GLU B O 1
ATOM 6116 N N . LEU B 1 179 ? 21.25 -28.359 3.826 1 96.38 179 LEU B N 1
ATOM 6117 C CA . LEU B 1 179 ? 21.125 -28.422 2.375 1 96.38 179 LEU B CA 1
ATOM 6118 C C . LEU B 1 179 ? 22.031 -27.406 1.699 1 96.38 179 LEU B C 1
ATOM 6120 O O . LEU B 1 179 ? 22.156 -26.266 2.166 1 96.38 179 LEU B O 1
ATOM 6124 N N . PRO B 1 180 ? 22.656 -27.859 0.605 1 94.81 180 PRO B N 1
ATOM 6125 C CA . PRO B 1 180 ? 23.406 -26.875 -0.176 1 94.81 180 PRO B CA 1
ATOM 6126 C C . PRO B 1 180 ? 22.516 -25.859 -0.876 1 94.81 180 PRO B C 1
ATOM 6128 O O . PRO B 1 180 ? 21.328 -26.094 -1.066 1 94.81 180 PRO B O 1
ATOM 6131 N N . LEU B 1 181 ? 23.078 -24.75 -1.266 1 96.5 181 LEU B N 1
ATOM 6132 C CA . LEU B 1 181 ? 22.359 -23.625 -1.868 1 96.5 181 LEU B CA 1
ATOM 6133 C C . LEU B 1 181 ? 21.625 -24.062 -3.127 1 96.5 181 LEU B C 1
ATOM 6135 O O . LEU B 1 181 ? 20.453 -23.734 -3.309 1 96.5 181 LEU B O 1
ATOM 6139 N N . GLU B 1 182 ? 22.25 -24.859 -3.918 1 95.31 182 GLU B N 1
ATOM 6140 C CA . GLU B 1 182 ? 21.672 -25.266 -5.195 1 95.31 182 GLU B CA 1
ATOM 6141 C C . GLU B 1 182 ? 20.422 -26.141 -4.992 1 95.31 182 GLU B C 1
ATOM 6143 O O . GLU B 1 182 ? 19.406 -25.938 -5.664 1 95.31 182 GLU B O 1
ATOM 6148 N N . ALA B 1 183 ? 20.531 -27.109 -4.113 1 95.38 183 ALA B N 1
ATOM 6149 C CA . ALA B 1 183 ? 19.406 -28 -3.832 1 95.38 183 ALA B CA 1
ATOM 6150 C C . ALA B 1 183 ? 18.234 -27.219 -3.244 1 95.38 183 ALA B C 1
ATOM 6152 O O . ALA B 1 183 ? 17.078 -27.438 -3.631 1 95.38 183 ALA B O 1
ATOM 6153 N N . LEU B 1 184 ? 18.562 -26.312 -2.307 1 97.62 184 LEU B N 1
ATOM 6154 C CA . LEU B 1 184 ? 17.516 -25.5 -1.69 1 97.62 184 LEU B CA 1
ATOM 6155 C C . LEU B 1 184 ? 16.828 -24.609 -2.727 1 97.62 184 LEU B C 1
ATOM 6157 O O . LEU B 1 184 ? 15.609 -24.484 -2.73 1 97.62 184 LEU B O 1
ATOM 6161 N N . SER B 1 185 ? 17.609 -24.031 -3.615 1 97.75 185 SER B N 1
ATOM 6162 C CA . SER B 1 185 ? 17.062 -23.172 -4.664 1 97.75 185 SER B CA 1
ATOM 6163 C C . SER B 1 185 ? 16.094 -23.922 -5.562 1 97.75 185 SER B C 1
ATOM 6165 O O . SER B 1 185 ? 15.031 -23.406 -5.91 1 97.75 185 SER B O 1
ATOM 6167 N N . GLN B 1 186 ? 16.438 -25.156 -5.852 1 96 186 GLN B N 1
ATOM 6168 C CA . GLN B 1 186 ? 15.609 -25.969 -6.723 1 96 186 GLN B CA 1
ATOM 6169 C C . GLN B 1 186 ? 14.273 -26.297 -6.059 1 96 186 GLN B C 1
ATOM 6171 O O . GLN B 1 186 ? 13.234 -26.359 -6.73 1 96 186 GLN B O 1
ATOM 6176 N N . ILE B 1 187 ? 14.336 -26.469 -4.855 1 97.75 187 ILE B N 1
ATOM 6177 C CA . ILE B 1 187 ? 13.133 -26.781 -4.098 1 97.75 187 ILE B CA 1
ATOM 6178 C C . ILE B 1 187 ? 12.242 -25.547 -4.012 1 97.75 187 ILE B C 1
ATOM 6180 O O . ILE B 1 187 ? 11.047 -25.625 -4.305 1 97.75 187 ILE B O 1
ATOM 6184 N N . LEU B 1 188 ? 12.844 -24.391 -3.666 1 98.44 188 LEU B N 1
ATOM 6185 C CA . LEU B 1 188 ? 12.094 -23.188 -3.361 1 98.44 188 LEU B CA 1
ATOM 6186 C C . LEU B 1 188 ? 11.508 -22.562 -4.629 1 98.44 188 LEU B C 1
ATOM 6188 O O . LEU B 1 188 ? 10.5 -21.859 -4.574 1 98.44 188 LEU B O 1
ATOM 6192 N N . GLN B 1 189 ? 12.047 -22.812 -5.746 1 97.25 189 GLN B N 1
ATOM 6193 C CA . GLN B 1 189 ? 11.586 -22.188 -6.984 1 97.25 189 GLN B CA 1
ATOM 6194 C C . GLN B 1 189 ? 10.328 -22.875 -7.508 1 97.25 189 GLN B C 1
ATOM 6196 O O . GLN B 1 189 ? 9.633 -22.328 -8.367 1 97.25 189 GLN B O 1
ATOM 6201 N N . SER B 1 190 ? 9.961 -24.016 -6.957 1 97.56 190 SER B N 1
ATOM 6202 C CA . SER B 1 190 ? 8.875 -24.828 -7.496 1 97.56 190 SER B CA 1
ATOM 6203 C C . SER B 1 190 ? 7.52 -24.188 -7.223 1 97.56 190 SER B C 1
ATOM 6205 O O . SER B 1 190 ? 7.254 -23.734 -6.109 1 97.56 190 SER B O 1
ATOM 6207 N N . ASP B 1 191 ? 6.621 -24.219 -8.195 1 96.69 191 ASP B N 1
ATOM 6208 C CA . ASP B 1 191 ? 5.238 -23.766 -8.047 1 96.69 191 ASP B CA 1
ATOM 6209 C C . ASP B 1 191 ? 4.445 -24.734 -7.172 1 96.69 191 ASP B C 1
ATOM 6211 O O . ASP B 1 191 ? 3.422 -24.359 -6.59 1 96.69 191 ASP B O 1
ATOM 6215 N N . ASP B 1 192 ? 4.977 -25.969 -7.062 1 97.06 192 ASP B N 1
ATOM 6216 C CA . ASP B 1 192 ? 4.23 -27.031 -6.383 1 97.06 192 ASP B CA 1
ATOM 6217 C C . ASP B 1 192 ? 4.621 -27.125 -4.91 1 97.06 192 ASP B C 1
ATOM 6219 O O . ASP B 1 192 ? 4.109 -27.969 -4.176 1 97.06 192 ASP B O 1
ATOM 6223 N N . LEU B 1 193 ? 5.547 -26.25 -4.555 1 98.31 193 LEU B N 1
ATOM 6224 C CA . LEU B 1 193 ? 5.965 -26.266 -3.158 1 98.31 193 LEU B CA 1
ATOM 6225 C C . LEU B 1 193 ? 4.758 -26.172 -2.229 1 98.31 193 LEU B C 1
ATOM 6227 O O . LEU B 1 193 ? 3.92 -25.281 -2.371 1 98.31 193 LEU B O 1
ATOM 6231 N N . TYR B 1 194 ? 4.707 -27.094 -1.293 1 97.5 194 TYR B N 1
ATOM 6232 C CA . TYR B 1 194 ? 3.525 -27.172 -0.44 1 97.5 194 TYR B CA 1
ATOM 6233 C C . TYR B 1 194 ? 3.604 -26.156 0.694 1 97.5 194 TYR B C 1
ATOM 6235 O O . TYR B 1 194 ? 3.92 -26.516 1.832 1 97.5 194 TYR B O 1
ATOM 6243 N N . VAL B 1 195 ? 3.209 -24.969 0.398 1 97.06 195 VAL B N 1
ATOM 6244 C CA . VAL B 1 195 ? 3.074 -23.906 1.38 1 97.06 195 VAL B CA 1
ATOM 6245 C C . VAL B 1 195 ? 1.731 -23.203 1.196 1 97.06 195 VAL B C 1
ATOM 6247 O O . VAL B 1 195 ? 1.272 -23.016 0.067 1 97.06 195 VAL B O 1
ATOM 6250 N N . THR B 1 196 ? 1.114 -22.797 2.268 1 93.31 196 THR B N 1
ATOM 6251 C CA . THR B 1 196 ? -0.158 -22.094 2.205 1 93.31 196 THR B CA 1
ATOM 6252 C C . THR B 1 196 ? 0.063 -20.578 2.242 1 93.31 196 THR B C 1
ATOM 6254 O O . THR B 1 196 ? -0.8 -19.812 1.812 1 93.31 196 THR B O 1
ATOM 6257 N N . GLU B 1 197 ? 1.185 -20.188 2.793 1 94.56 197 GLU B N 1
ATOM 6258 C CA . GLU B 1 197 ? 1.595 -18.797 2.852 1 94.56 197 GLU B CA 1
ATOM 6259 C C . GLU B 1 197 ? 3.051 -18.625 2.428 1 94.56 197 GLU B C 1
ATOM 6261 O O . GLU B 1 197 ? 3.908 -19.422 2.803 1 94.56 197 GLU B O 1
ATOM 6266 N N . GLU B 1 198 ? 3.295 -17.562 1.716 1 97.75 198 GLU B N 1
ATOM 6267 C CA . GLU B 1 198 ? 4.652 -17.328 1.24 1 97.75 198 GLU B CA 1
ATOM 6268 C C . GLU B 1 198 ? 5.594 -17 2.398 1 97.75 198 GLU B C 1
ATOM 6270 O O . GLU B 1 198 ? 6.809 -17.172 2.285 1 97.75 198 GLU B O 1
ATOM 6275 N N . ALA B 1 199 ? 5.059 -16.547 3.516 1 97.62 199 ALA B N 1
ATOM 6276 C CA . ALA B 1 199 ? 5.855 -16.25 4.703 1 97.62 199 ALA B CA 1
ATOM 6277 C C . ALA B 1 199 ? 6.625 -17.469 5.176 1 97.62 199 ALA B C 1
ATOM 6279 O O . ALA B 1 199 ? 7.73 -17.359 5.703 1 97.62 199 ALA B O 1
ATOM 6280 N N . GLN B 1 200 ? 6.094 -18.672 4.949 1 97.94 200 GLN B N 1
ATOM 6281 C CA . GLN B 1 200 ? 6.77 -19.922 5.328 1 97.94 200 GLN B CA 1
ATOM 6282 C C . GLN B 1 200 ? 8.07 -20.094 4.551 1 97.94 200 GLN B C 1
ATOM 6284 O O . GLN B 1 200 ? 9.062 -20.578 5.094 1 97.94 200 GLN B O 1
ATOM 6289 N N . VAL B 1 201 ? 8.016 -19.703 3.305 1 98.69 201 VAL B N 1
ATOM 6290 C CA . VAL B 1 201 ? 9.211 -19.797 2.469 1 98.69 201 VAL B CA 1
ATOM 6291 C C . VAL B 1 201 ? 10.266 -18.812 2.965 1 98.69 201 VAL B C 1
ATOM 6293 O O . VAL B 1 201 ? 11.438 -19.156 3.096 1 98.69 201 VAL B O 1
ATOM 6296 N N . PHE B 1 202 ? 9.844 -17.594 3.273 1 98.69 202 PHE B N 1
ATOM 6297 C CA . PHE B 1 202 ? 10.758 -16.578 3.779 1 98.69 202 PHE B CA 1
ATOM 6298 C C . PHE B 1 202 ? 11.422 -17.047 5.07 1 98.69 202 PHE B C 1
ATOM 6300 O O . PHE B 1 202 ? 12.641 -16.953 5.215 1 98.69 202 PHE B O 1
ATOM 6307 N N . GLU B 1 203 ? 10.609 -17.5 5.973 1 98.19 203 GLU B N 1
ATOM 6308 C CA . GLU B 1 203 ? 11.141 -17.969 7.254 1 98.19 203 GLU B CA 1
ATOM 6309 C C . GLU B 1 203 ? 12.148 -19.094 7.055 1 98.19 203 GLU B C 1
ATOM 6311 O O . GLU B 1 203 ? 13.164 -19.156 7.746 1 98.19 203 GLU B O 1
ATOM 6316 N N . THR B 1 204 ? 11.852 -19.969 6.152 1 98.44 204 THR B N 1
ATOM 6317 C CA . THR B 1 204 ? 12.75 -21.062 5.844 1 98.44 204 THR B CA 1
ATOM 6318 C C . THR B 1 204 ? 14.102 -20.547 5.363 1 98.44 204 THR B C 1
ATOM 6320 O O . THR B 1 204 ? 15.148 -20.984 5.832 1 98.44 204 THR B O 1
ATOM 6323 N N . VAL B 1 205 ? 14.086 -19.594 4.473 1 98.56 205 VAL B N 1
ATOM 6324 C CA . VAL B 1 205 ? 15.312 -19.031 3.908 1 98.56 205 VAL B CA 1
ATOM 6325 C C . VAL B 1 205 ? 16.125 -18.359 5.008 1 98.56 205 VAL B C 1
ATOM 6327 O O . VAL B 1 205 ? 17.328 -18.562 5.117 1 98.56 205 VAL B O 1
ATOM 6330 N N . MET B 1 206 ? 15.492 -17.547 5.809 1 98.19 206 MET B N 1
ATOM 6331 C CA . MET B 1 206 ? 16.203 -16.812 6.855 1 98.19 206 MET B CA 1
ATOM 6332 C C . MET B 1 206 ? 16.797 -17.766 7.879 1 98.19 206 MET B C 1
ATOM 6334 O O . MET B 1 206 ? 17.938 -17.562 8.336 1 98.19 206 MET B O 1
ATOM 6338 N N . ASN B 1 207 ? 16.016 -18.797 8.219 1 97.75 207 ASN B N 1
ATOM 6339 C CA . ASN B 1 207 ? 16.547 -19.812 9.125 1 97.75 207 ASN B CA 1
ATOM 6340 C C . ASN B 1 207 ? 17.781 -20.5 8.523 1 97.75 207 ASN B C 1
ATOM 6342 O O . ASN B 1 207 ? 18.75 -20.75 9.234 1 97.75 207 ASN B O 1
ATOM 6346 N N . TRP B 1 208 ? 17.688 -20.812 7.289 1 98.12 208 TRP B N 1
ATOM 6347 C CA . TRP B 1 208 ? 18.797 -21.453 6.59 1 98.12 208 TRP B CA 1
ATOM 6348 C C . TRP B 1 208 ? 20.016 -20.547 6.578 1 98.12 208 TRP B C 1
ATOM 6350 O O . TRP B 1 208 ? 21.141 -21.016 6.848 1 98.12 208 TRP B O 1
ATOM 6360 N N . VAL B 1 209 ? 19.938 -19.266 6.332 1 97.88 209 VAL B N 1
ATOM 6361 C CA . VAL B 1 209 ? 21.062 -18.328 6.281 1 97.88 209 VAL B CA 1
ATOM 6362 C C . VAL B 1 209 ? 21.641 -18.141 7.684 1 97.88 209 VAL B C 1
ATOM 6364 O O . VAL B 1 209 ? 22.859 -18.141 7.863 1 97.88 209 VAL B O 1
ATOM 6367 N N . ARG B 1 210 ? 20.781 -17.984 8.664 1 97 210 ARG B N 1
ATOM 6368 C CA . ARG B 1 210 ? 21.219 -17.719 10.039 1 97 210 ARG B CA 1
ATOM 6369 C C . ARG B 1 210 ? 21.922 -18.938 10.633 1 97 210 ARG B C 1
ATOM 6371 O O . ARG B 1 210 ? 22.75 -18.797 11.531 1 97 210 ARG B O 1
ATOM 6378 N N . TYR B 1 211 ? 21.578 -20.125 10.156 1 97.19 211 TYR B N 1
ATOM 6379 C CA . TYR B 1 211 ? 22.219 -21.344 10.617 1 97.19 211 TYR B CA 1
ATOM 6380 C C . TYR B 1 211 ? 23.719 -21.297 10.367 1 97.19 211 TYR B C 1
ATOM 6382 O O . TYR B 1 211 ? 24.516 -21.719 11.211 1 97.19 211 TYR B O 1
ATOM 6390 N N . LYS B 1 212 ? 24.156 -20.812 9.297 1 96.25 212 LYS B N 1
ATOM 6391 C CA . LYS B 1 212 ? 25.562 -20.547 8.961 1 96.25 212 LYS B CA 1
ATOM 6392 C C . LYS B 1 212 ? 25.75 -19.094 8.516 1 96.25 212 LYS B C 1
ATOM 6394 O O . LYS B 1 212 ? 26.172 -18.844 7.387 1 96.25 212 LYS B O 1
ATOM 6399 N N . HIS B 1 213 ? 25.594 -18.203 9.414 1 93.88 213 HIS B N 1
ATOM 6400 C CA . HIS B 1 213 ? 25.453 -16.766 9.164 1 93.88 213 HIS B CA 1
ATOM 6401 C C . HIS B 1 213 ? 26.703 -16.203 8.484 1 93.88 213 HIS B C 1
ATOM 6403 O O . HIS B 1 213 ? 26.594 -15.484 7.488 1 93.88 213 HIS B O 1
ATOM 6409 N N . PHE B 1 214 ? 27.812 -16.531 8.844 1 92.88 214 PHE B N 1
ATOM 6410 C CA . PHE B 1 214 ? 29.047 -15.961 8.336 1 92.88 214 PHE B CA 1
ATOM 6411 C C . PHE B 1 214 ? 29.312 -16.422 6.91 1 92.88 214 PHE B C 1
ATOM 6413 O O . PHE B 1 214 ? 29.75 -15.641 6.062 1 92.88 214 PHE B O 1
ATOM 6420 N N . GLU B 1 215 ? 28.891 -17.672 6.664 1 94.25 215 GLU B N 1
ATOM 6421 C CA . GLU B 1 215 ? 29.188 -18.25 5.359 1 94.25 215 GLU B CA 1
ATOM 6422 C C . GLU B 1 215 ? 28.078 -17.922 4.352 1 94.25 215 GLU B C 1
ATOM 6424 O O . GLU B 1 215 ? 28.359 -17.75 3.162 1 94.25 215 GLU B O 1
ATOM 6429 N N . ARG B 1 216 ? 26.891 -17.766 4.789 1 96.31 216 ARG B N 1
ATOM 6430 C CA . ARG B 1 216 ? 25.75 -17.766 3.869 1 96.31 216 ARG B CA 1
ATOM 6431 C C . ARG B 1 216 ? 25.188 -16.359 3.709 1 96.31 216 ARG B C 1
ATOM 6433 O O . ARG B 1 216 ? 24.234 -16.156 2.949 1 96.31 216 ARG B O 1
ATOM 6440 N N . THR B 1 217 ? 25.766 -15.391 4.312 1 94.25 217 THR B N 1
ATOM 6441 C CA . THR B 1 217 ? 25.297 -14.016 4.188 1 94.25 217 THR B CA 1
ATOM 6442 C C . THR B 1 217 ? 25.422 -13.531 2.744 1 94.25 217 THR B C 1
ATOM 6444 O O . THR B 1 217 ? 24.578 -12.781 2.266 1 94.25 217 THR B O 1
ATOM 6447 N N . GLU B 1 218 ? 26.375 -14.008 2.113 1 93.5 218 GLU B N 1
ATOM 6448 C CA . GLU B 1 218 ? 26.609 -13.602 0.73 1 93.5 218 GLU B CA 1
ATOM 6449 C C . GLU B 1 218 ? 25.578 -14.227 -0.208 1 93.5 218 GLU B C 1
ATOM 6451 O O . GLU B 1 218 ? 25.328 -13.703 -1.296 1 93.5 218 GLU B O 1
ATOM 6456 N N . ASP B 1 219 ? 24.984 -15.328 0.224 1 95.5 219 ASP B N 1
ATOM 6457 C CA . ASP B 1 219 ? 24.016 -16.047 -0.594 1 95.5 219 ASP B CA 1
ATOM 6458 C C . ASP B 1 219 ? 22.609 -15.492 -0.392 1 95.5 219 ASP B C 1
ATOM 6460 O O . ASP B 1 219 ? 21.672 -15.898 -1.075 1 95.5 219 ASP B O 1
ATOM 6464 N N . LEU B 1 220 ? 22.484 -14.547 0.465 1 96.19 220 LEU B N 1
ATOM 6465 C CA . LEU B 1 220 ? 21.172 -14.055 0.854 1 96.19 220 LEU B CA 1
ATOM 6466 C C . LEU B 1 220 ? 20.422 -13.484 -0.349 1 96.19 220 LEU B C 1
ATOM 6468 O O . LEU B 1 220 ? 19.281 -13.844 -0.601 1 96.19 220 LEU B O 1
ATOM 6472 N N . GLY B 1 221 ? 21.078 -12.617 -1.111 1 94.62 221 GLY B N 1
ATOM 6473 C CA . GLY B 1 221 ? 20.453 -12.016 -2.283 1 94.62 221 GLY B CA 1
ATOM 6474 C C . GLY B 1 221 ? 20.016 -13.031 -3.316 1 94.62 221 GLY B C 1
ATOM 6475 O O . GLY B 1 221 ? 18.922 -12.922 -3.877 1 94.62 221 GLY B O 1
ATOM 6476 N N . CYS B 1 222 ? 20.781 -14.039 -3.494 1 95.69 222 CYS B N 1
ATOM 6477 C CA . CYS B 1 222 ? 20.516 -15.039 -4.52 1 95.69 222 CYS B CA 1
ATOM 6478 C C . CYS B 1 222 ? 19.359 -15.945 -4.109 1 95.69 222 CYS B C 1
ATOM 6480 O O . CYS B 1 222 ? 18.516 -16.281 -4.934 1 95.69 222 CYS B O 1
ATOM 6482 N N . ILE B 1 223 ? 19.344 -16.312 -2.875 1 97.56 223 ILE B N 1
ATOM 6483 C CA . ILE B 1 223 ? 18.344 -17.281 -2.443 1 97.56 223 ILE B CA 1
ATOM 6484 C C . ILE B 1 223 ? 17 -16.578 -2.252 1 97.56 223 ILE B C 1
ATOM 6486 O O . ILE B 1 223 ? 15.945 -17.188 -2.449 1 97.56 223 ILE B O 1
ATOM 6490 N N . LEU B 1 224 ? 17 -15.266 -1.901 1 98.25 224 LEU B N 1
ATOM 6491 C CA . LEU B 1 224 ? 15.773 -14.523 -1.663 1 98.25 224 LEU B CA 1
ATOM 6492 C C . LEU B 1 224 ? 15.016 -14.297 -2.967 1 98.25 224 LEU B C 1
ATOM 6494 O O . LEU B 1 224 ? 13.836 -13.93 -2.951 1 98.25 224 LEU B O 1
ATOM 6498 N N . GLN B 1 225 ? 15.578 -14.531 -4.078 1 97.5 225 GLN B N 1
ATOM 6499 C CA . GLN B 1 225 ? 14.914 -14.398 -5.371 1 97.5 225 GLN B CA 1
ATOM 6500 C C . GLN B 1 225 ? 13.797 -15.422 -5.523 1 97.5 225 GLN B C 1
ATOM 6502 O O . GLN B 1 225 ? 12.891 -15.25 -6.344 1 97.5 225 GLN B O 1
ATOM 6507 N N . TYR B 1 226 ? 13.898 -16.484 -4.695 1 98.31 226 TYR B N 1
ATOM 6508 C CA . TYR B 1 226 ? 12.914 -17.547 -4.82 1 98.31 226 TYR B CA 1
ATOM 6509 C C . TYR B 1 226 ? 11.781 -17.359 -3.812 1 98.31 226 TYR B C 1
ATOM 6511 O O . TYR B 1 226 ? 10.852 -18.172 -3.764 1 98.31 226 TYR B O 1
ATOM 6519 N N . VAL B 1 227 ? 11.898 -16.328 -2.984 1 98.69 227 VAL B N 1
ATOM 6520 C CA . VAL B 1 227 ? 10.766 -15.906 -2.164 1 98.69 227 VAL B CA 1
ATOM 6521 C C . VAL B 1 227 ? 9.898 -14.922 -2.945 1 98.69 227 VAL B C 1
ATOM 6523 O O . VAL B 1 227 ? 10.391 -13.898 -3.424 1 98.69 227 VAL B O 1
ATOM 6526 N N . ARG B 1 228 ? 8.703 -15.195 -3.072 1 98.44 228 ARG B N 1
ATOM 6527 C CA . ARG B 1 228 ? 7.797 -14.344 -3.834 1 98.44 228 ARG B CA 1
ATOM 6528 C C . ARG B 1 228 ? 7.227 -13.234 -2.959 1 98.44 228 ARG B C 1
ATOM 6530 O O . ARG B 1 228 ? 6.07 -13.305 -2.531 1 98.44 228 ARG B O 1
ATOM 6537 N N . PHE B 1 229 ? 8.008 -12.125 -2.783 1 98.38 229 PHE B N 1
ATOM 6538 C CA . PHE B 1 229 ? 7.746 -11.047 -1.841 1 98.38 229 PHE B CA 1
ATOM 6539 C C . PHE B 1 229 ? 6.402 -10.391 -2.133 1 98.38 229 PHE B C 1
ATOM 6541 O O . PHE B 1 229 ? 5.66 -10.047 -1.211 1 98.38 229 PHE B O 1
ATOM 6548 N N . PRO B 1 230 ? 5.977 -10.211 -3.414 1 97.69 230 PRO B N 1
ATOM 6549 C CA . PRO B 1 230 ? 4.695 -9.555 -3.701 1 97.69 230 PRO B CA 1
ATOM 6550 C C . PRO B 1 230 ? 3.502 -10.32 -3.137 1 97.69 230 PRO B C 1
ATOM 6552 O O . PRO B 1 230 ? 2.424 -9.75 -2.963 1 97.69 230 PRO B O 1
ATOM 6555 N N . LEU B 1 231 ? 3.727 -11.625 -2.869 1 97.25 231 LEU B N 1
ATOM 6556 C CA . LEU B 1 231 ? 2.609 -12.453 -2.424 1 97.25 231 LEU B CA 1
ATOM 6557 C C . LEU B 1 231 ? 2.514 -12.461 -0.901 1 97.25 231 LEU B C 1
ATOM 6559 O O . LEU B 1 231 ? 1.579 -13.039 -0.338 1 97.25 231 LEU B O 1
ATOM 6563 N N . LEU B 1 232 ? 3.459 -11.828 -0.252 1 97.44 232 LEU B N 1
ATOM 6564 C CA . LEU B 1 232 ? 3.408 -11.711 1.2 1 97.44 232 LEU B CA 1
ATOM 6565 C C . LEU B 1 232 ? 2.303 -10.75 1.628 1 97.44 232 LEU B C 1
ATOM 6567 O O . LEU B 1 232 ? 1.961 -9.82 0.892 1 97.44 232 LEU B O 1
ATOM 6571 N N . ASP B 1 233 ? 1.784 -11.055 2.809 1 94.88 233 ASP B N 1
ATOM 6572 C CA . ASP B 1 233 ? 0.931 -10.039 3.42 1 94.88 233 ASP B CA 1
ATOM 6573 C C . ASP B 1 233 ? 1.671 -8.711 3.555 1 94.88 233 ASP B C 1
ATOM 6575 O O . ASP B 1 233 ? 2.822 -8.672 3.996 1 94.88 233 ASP B O 1
ATOM 6579 N N . PRO B 1 234 ? 1.023 -7.641 3.154 1 95.12 234 PRO B N 1
ATOM 6580 C CA . PRO B 1 234 ? 1.716 -6.348 3.156 1 95.12 234 PRO B CA 1
ATOM 6581 C C . PRO B 1 234 ? 2.268 -5.977 4.531 1 95.12 234 PRO B C 1
ATOM 6583 O O . PRO B 1 234 ? 3.369 -5.434 4.633 1 95.12 234 PRO B O 1
ATOM 6586 N N . TRP B 1 235 ? 1.519 -6.234 5.582 1 94.94 235 TRP B N 1
ATOM 6587 C CA . TRP B 1 235 ? 2.008 -5.949 6.93 1 94.94 235 TRP B CA 1
ATOM 6588 C C . TRP B 1 235 ? 3.256 -6.77 7.238 1 94.94 235 TRP B C 1
ATOM 6590 O O . TRP B 1 235 ? 4.242 -6.238 7.754 1 94.94 235 TRP B O 1
ATOM 6600 N N . TYR B 1 236 ? 3.215 -8.039 6.965 1 96.25 236 TYR B N 1
ATOM 6601 C CA . TYR B 1 236 ? 4.359 -8.914 7.195 1 96.25 236 TYR B CA 1
ATOM 6602 C C . TYR B 1 236 ? 5.574 -8.438 6.41 1 96.25 236 TYR B C 1
ATOM 6604 O O . TYR B 1 236 ? 6.691 -8.422 6.934 1 96.25 236 TYR B O 1
ATOM 6612 N N . PHE B 1 237 ? 5.336 -8.031 5.188 1 97.69 237 PHE B N 1
ATOM 6613 C CA . PHE B 1 237 ? 6.402 -7.547 4.32 1 97.69 237 PHE B CA 1
ATOM 6614 C C . PHE B 1 237 ? 7.094 -6.336 4.934 1 97.69 237 PHE B C 1
ATOM 6616 O O . PHE B 1 237 ? 8.32 -6.293 5.02 1 97.69 237 PHE B O 1
ATOM 6623 N N . VAL B 1 238 ? 6.32 -5.406 5.441 1 96.88 238 VAL B N 1
ATOM 6624 C CA . VAL B 1 238 ? 6.867 -4.148 5.938 1 96.88 238 VAL B CA 1
ATOM 6625 C C . VAL B 1 238 ? 7.488 -4.363 7.316 1 96.88 238 VAL B C 1
ATOM 6627 O O . VAL B 1 238 ? 8.617 -3.932 7.566 1 96.88 238 VAL B O 1
ATOM 6630 N N . GLU B 1 239 ? 6.84 -5.066 8.141 1 95 239 GLU B N 1
ATOM 6631 C CA . GLU B 1 239 ? 7.207 -5.117 9.555 1 95 239 GLU B CA 1
ATOM 6632 C C . GLU B 1 239 ? 8.219 -6.227 9.82 1 95 239 GLU B C 1
ATOM 6634 O O . GLU B 1 239 ? 8.914 -6.211 10.836 1 95 239 GLU B O 1
ATOM 6639 N N . THR B 1 240 ? 8.266 -7.191 8.945 1 96.31 240 THR B N 1
ATOM 6640 C CA . THR B 1 240 ? 9.164 -8.312 9.195 1 96.31 240 THR B CA 1
ATOM 6641 C C . THR B 1 240 ? 10.281 -8.359 8.156 1 96.31 240 THR B C 1
ATOM 6643 O O . THR B 1 240 ? 11.461 -8.312 8.508 1 96.31 240 THR B O 1
ATOM 6646 N N . VAL B 1 241 ? 9.938 -8.352 6.906 1 98.06 241 VAL B N 1
ATOM 6647 C CA . VAL B 1 241 ? 10.93 -8.516 5.852 1 98.06 241 VAL B CA 1
ATOM 6648 C C . VAL B 1 241 ? 11.781 -7.254 5.738 1 98.06 241 VAL B C 1
ATOM 6650 O O . VAL B 1 241 ? 13 -7.301 5.941 1 98.06 241 VAL B O 1
ATOM 6653 N N . GLU B 1 242 ? 11.141 -6.125 5.547 1 95.5 242 GLU B N 1
ATOM 6654 C CA . GLU B 1 242 ? 11.867 -4.879 5.34 1 95.5 242 GLU B CA 1
ATOM 6655 C C . GLU B 1 242 ? 12.586 -4.445 6.613 1 95.5 242 GLU B C 1
ATOM 6657 O O . GLU B 1 242 ? 13.625 -3.777 6.551 1 95.5 242 GLU B O 1
ATOM 6662 N N . ALA B 1 243 ? 12.047 -4.859 7.695 1 94.06 243 ALA B N 1
ATOM 6663 C CA . ALA B 1 243 ? 12.602 -4.438 8.977 1 94.06 243 ALA B CA 1
ATOM 6664 C C . ALA B 1 243 ? 13.773 -5.332 9.391 1 94.06 243 ALA B C 1
ATOM 6666 O O . ALA B 1 243 ? 14.492 -5.027 10.344 1 94.06 243 ALA B O 1
ATOM 6667 N N . ASP B 1 244 ? 14 -6.43 8.703 1 96.25 244 ASP B N 1
ATOM 6668 C CA . ASP B 1 244 ? 15.07 -7.363 9.055 1 96.25 244 ASP B CA 1
ATOM 6669 C C . ASP B 1 244 ? 16.438 -6.742 8.82 1 96.25 244 ASP B C 1
ATOM 6671 O O . ASP B 1 244 ? 16.719 -6.203 7.742 1 96.25 244 ASP B O 1
ATOM 6675 N N . ASP B 1 245 ? 17.312 -6.852 9.766 1 93.81 245 ASP B N 1
ATOM 6676 C CA . ASP B 1 245 ? 18.625 -6.188 9.75 1 93.81 245 ASP B CA 1
ATOM 6677 C C . ASP B 1 245 ? 19.5 -6.742 8.633 1 93.81 245 ASP B C 1
ATOM 6679 O O . ASP B 1 245 ? 20.219 -5.988 7.969 1 93.81 245 ASP B O 1
ATOM 6683 N N . MET B 1 246 ? 19.438 -8.023 8.453 1 95 246 MET B N 1
ATOM 6684 C CA . MET B 1 246 ? 20.266 -8.641 7.418 1 95 246 MET B CA 1
ATOM 6685 C C . MET B 1 246 ? 19.828 -8.188 6.027 1 95 246 MET B C 1
ATOM 6687 O O . MET B 1 246 ? 20.672 -7.945 5.156 1 95 246 MET B O 1
ATOM 6691 N N . ILE B 1 247 ? 18.594 -8.047 5.84 1 95.88 247 ILE B N 1
ATOM 6692 C CA . ILE B 1 247 ? 18.031 -7.641 4.555 1 95.88 247 ILE B CA 1
ATOM 6693 C C . ILE B 1 247 ? 18.375 -6.176 4.285 1 95.88 247 ILE B C 1
ATOM 6695 O O . ILE B 1 247 ? 18.781 -5.816 3.18 1 95.88 247 ILE B O 1
ATOM 6699 N N . ARG B 1 248 ? 18.25 -5.336 5.273 1 90.88 248 ARG B N 1
ATOM 6700 C CA . ARG B 1 248 ? 18.516 -3.908 5.145 1 90.88 248 ARG B CA 1
ATOM 6701 C C . ARG B 1 248 ? 19.984 -3.656 4.77 1 90.88 248 ARG B C 1
ATOM 6703 O O . ARG B 1 248 ? 20.281 -2.689 4.066 1 90.88 248 ARG B O 1
ATOM 6710 N N . ARG B 1 249 ? 20.828 -4.555 5.148 1 90.25 249 ARG B N 1
ATOM 6711 C CA . ARG B 1 249 ? 22.25 -4.379 4.934 1 90.25 249 ARG B CA 1
ATOM 6712 C C . ARG B 1 249 ? 22.688 -5.008 3.619 1 90.25 249 ARG B C 1
ATOM 6714 O O . ARG B 1 249 ? 23.859 -4.895 3.225 1 90.25 249 ARG B O 1
ATOM 6721 N N . CYS B 1 250 ? 21.812 -5.672 2.959 1 91.69 250 CYS B N 1
ATOM 6722 C CA . CYS B 1 250 ? 22.141 -6.352 1.713 1 91.69 250 CYS B CA 1
ATOM 6723 C C . CYS B 1 250 ? 21.625 -5.578 0.509 1 91.69 250 CYS B C 1
ATOM 6725 O O . CYS B 1 250 ? 20.453 -5.742 0.122 1 91.69 250 CYS B O 1
ATOM 6727 N N . PRO B 1 251 ? 22.422 -4.848 -0.155 1 88.75 251 PRO B N 1
ATOM 6728 C CA . PRO B 1 251 ? 21.969 -3.998 -1.259 1 88.75 251 PRO B CA 1
ATOM 6729 C C . PRO B 1 251 ? 21.422 -4.805 -2.436 1 88.75 251 PRO B C 1
ATOM 6731 O O . PRO B 1 251 ? 20.562 -4.32 -3.172 1 88.75 251 PRO B O 1
ATOM 6734 N N . ASN B 1 252 ? 21.875 -6.004 -2.588 1 92.44 252 ASN B N 1
ATOM 6735 C CA . ASN B 1 252 ? 21.484 -6.82 -3.729 1 92.44 252 ASN B CA 1
ATOM 6736 C C . ASN B 1 252 ? 20.016 -7.25 -3.623 1 92.44 252 ASN B C 1
ATOM 6738 O O . ASN B 1 252 ? 19.438 -7.727 -4.598 1 92.44 252 ASN B O 1
ATOM 6742 N N . VAL B 1 253 ? 19.484 -6.996 -2.502 1 95.56 253 VAL B N 1
ATOM 6743 C CA . VAL B 1 253 ? 18.109 -7.422 -2.289 1 95.56 253 VAL B CA 1
ATOM 6744 C C . VAL B 1 253 ? 17.156 -6.297 -2.676 1 95.56 253 VAL B C 1
ATOM 6746 O O . VAL B 1 253 ? 15.945 -6.52 -2.824 1 95.56 253 VAL B O 1
ATOM 6749 N N . PHE B 1 254 ? 17.656 -5.105 -2.895 1 94.12 254 PHE B N 1
ATOM 6750 C CA . PHE B 1 254 ? 16.844 -3.908 -3.1 1 94.12 254 PHE B CA 1
ATOM 6751 C C . PHE B 1 254 ? 15.898 -4.09 -4.281 1 94.12 254 PHE B C 1
ATOM 6753 O O . PHE B 1 254 ? 14.703 -3.793 -4.176 1 94.12 254 PHE B O 1
ATOM 6760 N N . PRO B 1 255 ? 16.359 -4.656 -5.391 1 95.5 255 PRO B N 1
ATOM 6761 C CA . PRO B 1 255 ? 15.438 -4.809 -6.52 1 95.5 255 PRO B CA 1
ATOM 6762 C C . PRO B 1 255 ? 14.242 -5.703 -6.184 1 95.5 255 PRO B C 1
ATOM 6764 O O . PRO B 1 255 ? 13.133 -5.465 -6.672 1 95.5 255 PRO B O 1
ATOM 6767 N N . LEU B 1 256 ? 14.469 -6.711 -5.367 1 97.44 256 LEU B N 1
ATOM 6768 C CA . LEU B 1 256 ? 13.391 -7.602 -4.961 1 97.44 256 LEU B CA 1
ATOM 6769 C C . LEU B 1 256 ? 12.383 -6.871 -4.082 1 97.44 256 LEU B C 1
ATOM 6771 O O . LEU B 1 256 ? 11.172 -7.031 -4.254 1 97.44 256 LEU B O 1
ATOM 6775 N N . LEU B 1 257 ? 12.93 -6.066 -3.17 1 97.12 257 LEU B N 1
ATOM 6776 C CA . LEU B 1 257 ? 12.062 -5.273 -2.305 1 97.12 257 LEU B CA 1
ATOM 6777 C C . LEU B 1 257 ? 11.273 -4.258 -3.117 1 97.12 257 LEU B C 1
ATOM 6779 O O . LEU B 1 257 ? 10.07 -4.074 -2.891 1 97.12 257 LEU B O 1
ATOM 6783 N N . GLN B 1 258 ? 11.898 -3.67 -4.055 1 96.12 258 GLN B N 1
ATOM 6784 C CA . GLN B 1 258 ? 11.273 -2.66 -4.902 1 96.12 258 GLN B CA 1
ATOM 6785 C C . GLN B 1 258 ? 10.141 -3.266 -5.73 1 96.12 258 GLN B C 1
ATOM 6787 O O . GLN B 1 258 ? 9.109 -2.621 -5.949 1 96.12 258 GLN B O 1
ATOM 6792 N N . GLU B 1 259 ? 10.367 -4.426 -6.223 1 96.31 259 GLU B N 1
ATOM 6793 C CA . GLU B 1 259 ? 9.32 -5.105 -6.98 1 96.31 259 GLU B CA 1
ATOM 6794 C C . GLU B 1 259 ? 8.062 -5.297 -6.137 1 96.31 259 GLU B C 1
ATOM 6796 O O . GLU B 1 259 ? 6.953 -5.031 -6.598 1 96.31 259 GLU B O 1
ATOM 6801 N N . ALA B 1 260 ? 8.266 -5.723 -4.945 1 97 260 ALA B N 1
ATOM 6802 C CA . ALA B 1 260 ? 7.141 -5.934 -4.043 1 97 260 ALA B CA 1
ATOM 6803 C C . ALA B 1 260 ? 6.453 -4.617 -3.703 1 97 260 ALA B C 1
ATOM 6805 O O . ALA B 1 260 ? 5.219 -4.543 -3.67 1 97 260 ALA B O 1
ATOM 6806 N N . ARG B 1 261 ? 7.258 -3.582 -3.461 1 96.75 261 ARG B N 1
ATOM 6807 C CA . ARG B 1 261 ? 6.691 -2.268 -3.168 1 96.75 261 ARG B CA 1
ATOM 6808 C C . ARG B 1 261 ? 5.863 -1.755 -4.34 1 96.75 261 ARG B C 1
ATOM 6810 O O . ARG B 1 261 ? 4.754 -1.253 -4.148 1 96.75 261 ARG B O 1
ATOM 6817 N N . ARG B 1 262 ? 6.336 -1.9 -5.484 1 95.5 262 ARG B N 1
ATOM 6818 C CA . ARG B 1 262 ? 5.609 -1.481 -6.684 1 95.5 262 ARG B CA 1
ATOM 6819 C C . ARG B 1 262 ? 4.312 -2.266 -6.84 1 95.5 262 ARG B C 1
ATOM 6821 O O . ARG B 1 262 ? 3.271 -1.692 -7.168 1 95.5 262 ARG B O 1
ATOM 6828 N N . TYR B 1 263 ? 4.441 -3.533 -6.609 1 95.69 263 TYR B N 1
ATOM 6829 C CA . TYR B 1 263 ? 3.293 -4.418 -6.754 1 95.69 263 TYR B CA 1
ATOM 6830 C C . TYR B 1 263 ? 2.16 -3.994 -5.828 1 95.69 263 TYR B C 1
ATOM 6832 O O . TYR B 1 263 ? 0.989 -4.027 -6.215 1 95.69 263 TYR B O 1
ATOM 6840 N N . HIS B 1 264 ? 2.463 -3.518 -4.672 1 93.12 264 HIS B N 1
ATOM 6841 C CA . HIS B 1 264 ? 1.456 -3.211 -3.664 1 93.12 264 HIS B CA 1
ATOM 6842 C C . HIS B 1 264 ? 0.992 -1.762 -3.771 1 93.12 264 HIS B C 1
ATOM 6844 O O . HIS B 1 264 ? -0.161 -1.451 -3.467 1 93.12 264 HIS B O 1
ATOM 6850 N N . LEU B 1 265 ? 1.895 -0.899 -4.262 1 93.56 265 LEU B N 1
ATOM 6851 C CA . LEU B 1 265 ? 1.597 0.512 -4.043 1 93.56 265 LEU B CA 1
ATOM 6852 C C . LEU B 1 265 ? 1.367 1.23 -5.367 1 93.56 265 LEU B C 1
ATOM 6854 O O . LEU B 1 265 ? 0.708 2.271 -5.406 1 93.56 265 LEU B O 1
ATOM 6858 N N . CYS B 1 266 ? 1.903 0.769 -6.438 1 89.94 266 CYS B N 1
ATOM 6859 C CA . CYS B 1 266 ? 1.854 1.548 -7.668 1 89.94 266 CYS B CA 1
ATOM 6860 C C . CYS B 1 266 ? 0.588 1.238 -8.461 1 89.94 266 CYS B C 1
ATOM 6862 O O . CYS B 1 266 ? 0.154 2.043 -9.281 1 89.94 266 CYS B O 1
ATOM 6864 N N . GLY B 1 267 ? 0.016 0.088 -8.18 1 80.62 267 GLY B N 1
ATOM 6865 C CA . GLY B 1 267 ? -1.261 -0.229 -8.797 1 80.62 267 GLY B CA 1
ATOM 6866 C C . GLY B 1 267 ? -1.119 -0.841 -10.18 1 80.62 267 GLY B C 1
ATOM 6867 O O . GLY B 1 267 ? -2.047 -1.479 -10.68 1 80.62 267 GLY B O 1
ATOM 6868 N N . ASN B 1 268 ? 0.04 -0.67 -10.797 1 77.88 268 ASN B N 1
ATOM 6869 C CA . ASN B 1 268 ? 0.272 -1.303 -12.094 1 77.88 268 ASN B CA 1
ATOM 6870 C C . ASN B 1 268 ? 0.326 -2.822 -11.969 1 77.88 268 ASN B C 1
ATOM 6872 O O . ASN B 1 268 ? 0.752 -3.354 -10.945 1 77.88 268 ASN B O 1
ATOM 6876 N N . GLU B 1 269 ? -0.148 -3.387 -13.047 1 79 269 GLU B N 1
ATOM 6877 C CA . GLU B 1 269 ? -0.004 -4.84 -13.078 1 79 269 GLU B CA 1
ATOM 6878 C C . GLU B 1 269 ? 1.451 -5.242 -13.297 1 79 269 GLU B C 1
ATOM 6880 O O . GLU B 1 269 ? 2.098 -4.781 -14.242 1 79 269 GLU B O 1
ATOM 6885 N N . ILE B 1 270 ? 1.896 -5.832 -12.352 1 89.94 270 ILE B N 1
ATOM 6886 C CA . ILE B 1 270 ? 3.232 -6.414 -12.445 1 89.94 270 ILE B CA 1
ATOM 6887 C C . ILE B 1 270 ? 3.129 -7.934 -12.484 1 89.94 270 ILE B C 1
ATOM 6889 O O . ILE B 1 270 ? 2.707 -8.562 -11.508 1 89.94 270 ILE B O 1
ATOM 6893 N N . ILE B 1 271 ? 3.492 -8.438 -13.656 1 94.62 271 ILE B N 1
ATOM 6894 C CA . ILE B 1 271 ? 3.445 -9.883 -13.828 1 94.62 271 ILE B CA 1
ATOM 6895 C C . ILE B 1 271 ? 4.863 -10.438 -13.953 1 94.62 271 ILE B C 1
ATOM 6897 O O . ILE B 1 271 ? 5.602 -10.07 -14.875 1 94.62 271 ILE B O 1
ATOM 6901 N N . SER B 1 272 ? 5.242 -11.219 -13.008 1 94.69 272 SER B N 1
ATOM 6902 C CA . SER B 1 272 ? 6.551 -11.859 -12.953 1 94.69 272 SER B CA 1
ATOM 6903 C C . SER B 1 272 ? 6.469 -13.234 -12.297 1 94.69 272 SER B C 1
ATOM 6905 O O . SER B 1 272 ? 5.387 -13.68 -11.914 1 94.69 272 SER B O 1
ATOM 6907 N N . GLU B 1 273 ? 7.613 -13.852 -12.219 1 95.38 273 GLU B N 1
ATOM 6908 C CA . GLU B 1 273 ? 7.664 -15.148 -11.531 1 95.38 273 GLU B CA 1
ATOM 6909 C C . GLU B 1 273 ? 7.262 -15.016 -10.07 1 95.38 273 GLU B C 1
ATOM 6911 O O . GLU B 1 273 ? 6.66 -15.922 -9.5 1 95.38 273 GLU B O 1
ATOM 6916 N N . ARG B 1 274 ? 7.512 -13.891 -9.531 1 97.25 274 ARG B N 1
ATOM 6917 C CA . ARG B 1 274 ? 7.32 -13.719 -8.094 1 97.25 274 ARG B CA 1
ATOM 6918 C C . ARG B 1 274 ? 5.914 -13.219 -7.785 1 97.25 274 ARG B C 1
ATOM 6920 O O . ARG B 1 274 ? 5.504 -13.188 -6.621 1 97.25 274 ARG B O 1
ATOM 6927 N N . THR B 1 275 ? 5.156 -12.867 -8.742 1 96.56 275 THR B N 1
ATOM 6928 C CA . THR B 1 275 ? 3.762 -12.5 -8.539 1 96.56 275 THR B CA 1
ATOM 6929 C C . THR B 1 275 ? 2.842 -13.68 -8.844 1 96.56 275 THR B C 1
ATOM 6931 O O . THR B 1 275 ? 1.621 -13.57 -8.695 1 96.56 275 THR B O 1
ATOM 6934 N N . LYS B 1 276 ? 3.439 -14.789 -9.242 1 96.5 276 LYS B N 1
ATOM 6935 C CA . LYS B 1 276 ? 2.701 -16.016 -9.516 1 96.5 276 LYS B CA 1
ATOM 6936 C C . LYS B 1 276 ? 2.508 -16.828 -8.234 1 96.5 276 LYS B C 1
ATOM 6938 O O . LYS B 1 276 ? 3.477 -17.328 -7.656 1 96.5 276 LYS B O 1
ATOM 6943 N N . PRO B 1 277 ? 1.268 -17.031 -7.844 1 95.94 277 PRO B N 1
ATOM 6944 C CA . PRO B 1 277 ? 1.043 -17.828 -6.629 1 95.94 277 PRO B CA 1
ATOM 6945 C C . PRO B 1 277 ? 1.43 -19.297 -6.801 1 95.94 277 PRO B C 1
ATOM 6947 O O . PRO B 1 277 ? 1.449 -19.797 -7.922 1 95.94 277 PRO B O 1
ATOM 6950 N N . ARG B 1 278 ? 1.712 -19.875 -5.668 1 96.62 278 ARG B N 1
ATOM 6951 C CA . ARG B 1 278 ? 1.998 -21.312 -5.668 1 96.62 278 ARG B CA 1
ATOM 6952 C C . ARG B 1 278 ? 0.71 -22.125 -5.625 1 96.62 278 ARG B C 1
ATOM 6954 O O . ARG B 1 278 ? -0.36 -21.594 -5.324 1 96.62 278 ARG B O 1
ATOM 6961 N N . MET B 1 279 ? 0.851 -23.375 -5.902 1 94.69 279 MET B N 1
ATOM 6962 C CA . MET B 1 279 ? -0.281 -24.281 -6.129 1 94.69 279 MET B CA 1
ATOM 6963 C C . MET B 1 279 ? -1.161 -24.359 -4.887 1 94.69 279 MET B C 1
ATOM 6965 O O . MET B 1 279 ? -2.383 -24.484 -4.996 1 94.69 279 MET B O 1
ATOM 6969 N N . HIS B 1 280 ? -0.552 -24.281 -3.75 1 94.06 280 HIS B N 1
ATOM 6970 C CA . HIS B 1 280 ? -1.309 -24.609 -2.545 1 94.06 280 HIS B CA 1
ATOM 6971 C C . HIS B 1 280 ? -1.634 -23.344 -1.748 1 94.06 280 HIS B C 1
ATOM 6973 O O . HIS B 1 280 ? -2.17 -23.422 -0.64 1 94.06 280 HIS B O 1
ATOM 6979 N N . GLU B 1 281 ? -1.358 -22.172 -2.27 1 93.31 281 GLU B N 1
ATOM 6980 C CA . GLU B 1 281 ? -1.682 -20.906 -1.604 1 93.31 281 GLU B CA 1
ATOM 6981 C C . GLU B 1 281 ? -3.158 -20.562 -1.769 1 93.31 281 GLU B C 1
ATOM 6983 O O . GLU B 1 281 ? -3.799 -20.984 -2.73 1 93.31 281 GLU B O 1
ATOM 6988 N N . PHE B 1 282 ? -3.609 -19.703 -0.864 1 91 282 PHE B N 1
ATOM 6989 C CA . PHE B 1 282 ? -5.027 -19.359 -0.869 1 91 282 PHE B CA 1
ATOM 6990 C C . PHE B 1 282 ? -5.273 -18.109 -1.704 1 91 282 PHE B C 1
ATOM 6992 O O . PHE B 1 282 ? -6.168 -17.312 -1.396 1 91 282 PHE B O 1
ATOM 6999 N N . GLN B 1 283 ? -4.492 -17.859 -2.568 1 93.31 283 GLN B N 1
ATOM 7000 C CA . GLN B 1 283 ? -4.66 -16.766 -3.516 1 93.31 283 GLN B CA 1
ATOM 7001 C C . GLN B 1 283 ? -4.359 -17.219 -4.941 1 93.31 283 GLN B C 1
ATOM 7003 O O . GLN B 1 283 ? -3.584 -18.156 -5.152 1 93.31 283 GLN B O 1
ATOM 7008 N N . SER B 1 284 ? -5.027 -16.594 -5.863 1 93.44 284 SER B N 1
ATOM 7009 C CA . SER B 1 284 ? -4.887 -16.922 -7.277 1 93.44 284 SER B CA 1
ATOM 7010 C C . SER B 1 284 ? -4.68 -15.672 -8.125 1 93.44 284 SER B C 1
ATOM 7012 O O . SER B 1 284 ? -5.223 -14.609 -7.816 1 93.44 284 SER B O 1
ATOM 7014 N N . GLU B 1 285 ? -3.795 -15.82 -9.031 1 95.25 285 GLU B N 1
ATOM 7015 C CA . GLU B 1 285 ? -3.754 -14.867 -10.141 1 95.25 285 GLU B CA 1
ATOM 7016 C C . GLU B 1 285 ? -4.629 -15.336 -11.305 1 95.25 285 GLU B C 1
ATOM 7018 O O . GLU B 1 285 ? -4.41 -16.422 -11.852 1 95.25 285 GLU B O 1
ATOM 7023 N N . VAL B 1 286 ? -5.602 -14.539 -11.656 1 94.44 286 VAL B N 1
ATOM 7024 C CA . VAL B 1 286 ? -6.59 -14.984 -12.633 1 94.44 286 VAL B CA 1
ATOM 7025 C C . VAL B 1 286 ? -6.664 -13.977 -13.781 1 94.44 286 VAL B C 1
ATOM 7027 O O . VAL B 1 286 ? -6.41 -12.789 -13.586 1 94.44 286 VAL B O 1
ATOM 7030 N N . PHE B 1 287 ? -6.957 -14.422 -14.898 1 93.12 287 PHE B N 1
ATOM 7031 C CA . PHE B 1 287 ? -7.352 -13.5 -15.953 1 93.12 287 PHE B CA 1
ATOM 7032 C C . PHE B 1 287 ? -8.859 -13.516 -16.156 1 93.12 287 PHE B C 1
ATOM 7034 O O . PHE B 1 287 ? -9.484 -14.578 -16.094 1 93.12 287 PHE B O 1
ATOM 7041 N N . MET B 1 288 ? -9.406 -12.414 -16.297 1 95.25 288 MET B N 1
ATOM 7042 C CA . MET B 1 288 ? -10.844 -12.195 -16.422 1 95.25 288 MET B CA 1
ATOM 7043 C C . MET B 1 288 ? -11.219 -11.914 -17.875 1 95.25 288 MET B C 1
ATOM 7045 O O . MET B 1 288 ? -10.531 -11.164 -18.562 1 95.25 288 MET B O 1
ATOM 7049 N N . ILE B 1 289 ? -12.195 -12.555 -18.328 1 95.81 289 ILE B N 1
ATOM 7050 C CA . ILE B 1 289 ? -12.844 -12.266 -19.609 1 95.81 289 ILE B CA 1
ATOM 7051 C C . ILE B 1 289 ? -14.164 -11.539 -19.359 1 95.81 289 ILE B C 1
ATOM 7053 O O . ILE B 1 289 ? -15.109 -12.117 -18.812 1 95.81 289 ILE B O 1
ATOM 7057 N N . ILE B 1 290 ? -14.219 -10.336 -19.766 1 96.5 290 ILE B N 1
ATOM 7058 C CA . ILE B 1 290 ? -15.312 -9.461 -19.375 1 96.5 290 ILE B CA 1
ATOM 7059 C C . ILE B 1 290 ? -16.172 -9.133 -20.594 1 96.5 290 ILE B C 1
ATOM 7061 O O . ILE B 1 290 ? -15.719 -8.477 -21.531 1 96.5 290 ILE B O 1
ATOM 7065 N N . GLY B 1 291 ? -17.375 -9.531 -20.531 1 94.12 291 GLY B N 1
ATOM 7066 C CA . GLY B 1 291 ? -18.344 -9.219 -21.578 1 94.12 291 GLY B CA 1
ATOM 7067 C C . GLY B 1 291 ? -18 -9.867 -22.906 1 94.12 291 GLY B C 1
ATOM 7068 O O . GLY B 1 291 ? -17.594 -11.023 -22.969 1 94.12 291 GLY B O 1
ATOM 7069 N N . GLY B 1 292 ? -18.359 -9.055 -24 1 92.19 292 GLY B N 1
ATOM 7070 C CA . GLY B 1 292 ? -18.141 -9.531 -25.359 1 92.19 292 GLY B CA 1
ATOM 7071 C C . GLY B 1 292 ? -19.422 -9.922 -26.062 1 92.19 292 GLY B C 1
ATOM 7072 O O . GLY B 1 292 ? -20.516 -9.539 -25.625 1 92.19 292 GLY B O 1
ATOM 7073 N N . CYS B 1 293 ? -19.172 -10.508 -27.234 1 91.81 293 CYS B N 1
ATOM 7074 C CA . CYS B 1 293 ? -20.297 -10.906 -28.078 1 91.81 293 CYS B CA 1
ATOM 7075 C C . CYS B 1 293 ? -20.172 -12.359 -28.5 1 91.81 293 CYS B C 1
ATOM 7077 O O . CYS B 1 293 ? -19.062 -12.828 -28.797 1 91.81 293 CYS B O 1
ATOM 7079 N N . THR B 1 294 ? -21.359 -12.938 -28.562 1 89.69 294 THR B N 1
ATOM 7080 C CA . THR B 1 294 ? -21.391 -14.305 -29.062 1 89.69 294 THR B CA 1
ATOM 7081 C C . THR B 1 294 ? -21.672 -14.336 -30.562 1 89.69 294 THR B C 1
ATOM 7083 O O . THR B 1 294 ? -21.672 -13.289 -31.219 1 89.69 294 THR B O 1
ATOM 7086 N N . LYS B 1 295 ? -21.875 -15.586 -31.109 1 80.56 295 LYS B N 1
ATOM 7087 C CA . LYS B 1 295 ? -22.062 -15.797 -32.531 1 80.56 295 LYS B CA 1
ATOM 7088 C C . LYS B 1 295 ? -23.234 -14.977 -33.062 1 80.56 295 LYS B C 1
ATOM 7090 O O . LYS B 1 295 ? -23.125 -14.344 -34.125 1 80.56 295 LYS B O 1
ATOM 7095 N N . ASP B 1 296 ? -24.344 -14.984 -32.469 1 77.62 296 ASP B N 1
ATOM 7096 C CA . ASP B 1 296 ? -25.547 -14.289 -32.938 1 77.62 296 ASP B CA 1
ATOM 7097 C C . ASP B 1 296 ? -25.578 -12.844 -32.438 1 77.62 296 ASP B C 1
ATOM 7099 O O . ASP B 1 296 ? -26.641 -12.25 -32.312 1 77.62 296 ASP B O 1
ATOM 7103 N N . GLU B 1 297 ? -24.438 -12.344 -32.094 1 70.75 297 GLU B N 1
ATOM 7104 C CA . GLU B 1 297 ? -24.266 -10.961 -31.672 1 70.75 297 GLU B CA 1
ATOM 7105 C C . GLU B 1 297 ? -25.047 -10.672 -30.391 1 70.75 297 GLU B C 1
ATOM 7107 O O . GLU B 1 297 ? -25.625 -9.594 -30.25 1 70.75 297 GLU B O 1
ATOM 7112 N N . LYS B 1 298 ? -25.188 -11.742 -29.641 1 82.44 298 LYS B N 1
ATOM 7113 C CA . LYS B 1 298 ? -25.781 -11.531 -28.328 1 82.44 298 LYS B CA 1
ATOM 7114 C C . LYS B 1 298 ? -24.734 -11.062 -27.328 1 82.44 298 LYS B C 1
ATOM 7116 O O . LYS B 1 298 ? -23.656 -11.641 -27.234 1 82.44 298 LYS B O 1
ATOM 7121 N N . PHE B 1 299 ? -25.109 -10.023 -26.656 1 84.88 299 PHE B N 1
ATOM 7122 C CA . PHE B 1 299 ? -24.172 -9.414 -25.719 1 84.88 299 PHE B CA 1
ATOM 7123 C C . PHE B 1 299 ? -24.094 -10.227 -24.422 1 84.88 299 PHE B C 1
ATOM 7125 O O . PHE B 1 299 ? -25.109 -10.703 -23.922 1 84.88 299 PHE B O 1
ATOM 7132 N N . VAL B 1 300 ? -22.891 -10.414 -24 1 87.12 300 VAL B N 1
ATOM 7133 C CA . VAL B 1 300 ? -22.609 -11.25 -22.844 1 87.12 300 VAL B CA 1
ATOM 7134 C C . VAL B 1 300 ? -22.547 -10.398 -21.578 1 87.12 300 VAL B C 1
ATOM 7136 O O . VAL B 1 300 ? -21.766 -9.453 -21.5 1 87.12 300 VAL B O 1
ATOM 7139 N N . ALA B 1 301 ? -23.312 -10.711 -20.609 1 87.5 301 ALA B N 1
ATOM 7140 C CA . ALA B 1 301 ? -23.344 -10 -19.328 1 87.5 301 ALA B CA 1
ATOM 7141 C C . ALA B 1 301 ? -22.422 -10.656 -18.312 1 87.5 301 ALA B C 1
ATOM 7143 O O . ALA B 1 301 ? -22.109 -10.07 -17.281 1 87.5 301 ALA B O 1
ATOM 7144 N N . ASP B 1 302 ? -21.906 -11.781 -18.672 1 88.88 302 ASP B N 1
ATOM 7145 C CA . ASP B 1 302 ? -21.141 -12.578 -17.719 1 88.88 302 ASP B CA 1
ATOM 7146 C C . ASP B 1 302 ? -19.656 -12.195 -17.75 1 88.88 302 ASP B C 1
ATOM 7148 O O . ASP B 1 302 ? -19.188 -11.633 -18.75 1 88.88 302 ASP B O 1
ATOM 7152 N N . VAL B 1 303 ? -19.031 -12.422 -16.672 1 94.5 303 VAL B N 1
ATOM 7153 C CA . VAL B 1 303 ? -17.578 -12.336 -16.547 1 94.5 303 VAL B CA 1
ATOM 7154 C C . VAL B 1 303 ? -17 -13.711 -16.188 1 94.5 303 VAL B C 1
ATOM 7156 O O . VAL B 1 303 ? -17.578 -14.438 -15.375 1 94.5 303 VAL B O 1
ATOM 7159 N N . THR B 1 304 ? -15.961 -14.125 -16.859 1 93.56 304 THR B N 1
ATOM 7160 C CA . THR B 1 304 ? -15.289 -15.383 -16.562 1 93.56 304 THR B CA 1
ATOM 7161 C C . THR B 1 304 ? -13.93 -15.125 -15.906 1 93.56 304 THR B C 1
ATOM 7163 O O . THR B 1 304 ? -13.18 -14.258 -16.344 1 93.56 304 THR B O 1
ATOM 7166 N N . CYS B 1 305 ? -13.727 -15.812 -14.883 1 92.31 305 CYS B N 1
ATOM 7167 C CA . CYS B 1 305 ? -12.461 -15.75 -14.156 1 92.31 305 CYS B CA 1
ATOM 7168 C C . CYS B 1 305 ? -11.75 -17.094 -14.18 1 92.31 305 CYS B C 1
ATOM 7170 O O . CYS B 1 305 ? -12.258 -18.078 -13.641 1 92.31 305 CYS B O 1
ATOM 7172 N N . LEU B 1 306 ? -10.547 -17.125 -14.734 1 92.44 306 LEU B N 1
ATOM 7173 C CA . LEU B 1 306 ? -9.844 -18.406 -14.898 1 92.44 306 LEU B CA 1
ATOM 7174 C C . LEU B 1 306 ? -8.477 -18.359 -14.234 1 92.44 306 LEU B C 1
ATOM 7176 O O . LEU B 1 306 ? -7.723 -17.391 -14.422 1 92.44 306 LEU B O 1
ATOM 7180 N N . ASP B 1 307 ? -8.148 -19.328 -13.43 1 92.38 307 ASP B N 1
ATOM 7181 C CA . ASP B 1 307 ? -6.816 -19.578 -12.891 1 92.38 307 ASP B CA 1
ATOM 7182 C C . ASP B 1 307 ? -6.035 -20.547 -13.766 1 92.38 307 ASP B C 1
ATOM 7184 O O . ASP B 1 307 ? -6.297 -21.75 -13.75 1 92.38 307 ASP B O 1
ATOM 7188 N N . PRO B 1 308 ? -5.102 -20.094 -14.445 1 92 308 PRO B N 1
ATOM 7189 C CA . PRO B 1 308 ? -4.41 -21 -15.375 1 92 308 PRO B CA 1
ATOM 7190 C C . PRO B 1 308 ? -3.512 -22 -14.664 1 92 308 PRO B C 1
ATOM 7192 O O . PRO B 1 308 ? -3.232 -23.078 -15.203 1 92 308 PRO B O 1
ATOM 7195 N N . LEU B 1 309 ? -3.049 -21.641 -13.523 1 90.94 309 LEU B N 1
ATOM 7196 C CA . LEU B 1 309 ? -2.188 -22.562 -12.781 1 90.94 309 LEU B CA 1
ATOM 7197 C C . LEU B 1 309 ? -2.973 -23.781 -12.305 1 90.94 309 LEU B C 1
ATOM 7199 O O . LEU B 1 309 ? -2.535 -24.922 -12.492 1 90.94 309 LEU B O 1
ATOM 7203 N N . ARG B 1 310 ? -4.125 -23.531 -11.797 1 90.25 310 ARG B N 1
ATOM 7204 C CA . ARG B 1 310 ? -4.949 -24.609 -11.25 1 90.25 310 ARG B CA 1
ATOM 7205 C C . ARG B 1 310 ? -5.984 -25.078 -12.266 1 90.25 310 ARG B C 1
ATOM 7207 O O . ARG B 1 310 ? -6.738 -26.016 -12 1 90.25 310 ARG B O 1
ATOM 7214 N N . ARG B 1 311 ? -6.113 -24.453 -13.289 1 87.69 311 ARG B N 1
ATOM 7215 C CA . ARG B 1 311 ? -7.07 -24.781 -14.344 1 87.69 311 ARG B CA 1
ATOM 7216 C C . ARG B 1 311 ? -8.492 -24.828 -13.797 1 87.69 311 ARG B C 1
ATOM 7218 O O . ARG B 1 311 ? -9.219 -25.797 -14.016 1 87.69 311 ARG B O 1
ATOM 7225 N N . SER B 1 312 ? -8.742 -23.828 -13.055 1 87.75 312 SER B N 1
ATOM 7226 C CA . SER B 1 312 ? -10.055 -23.75 -12.43 1 87.75 312 SER B CA 1
ATOM 7227 C C . SER B 1 312 ? -10.68 -22.375 -12.641 1 87.75 312 SER B C 1
ATOM 7229 O O . SER B 1 312 ? -9.977 -21.406 -12.945 1 87.75 312 SER B O 1
ATOM 7231 N N . ARG B 1 313 ? -12.023 -22.406 -12.508 1 89.94 313 ARG B N 1
ATOM 7232 C CA . ARG B 1 313 ? -12.766 -21.156 -12.625 1 89.94 313 ARG B CA 1
ATOM 7233 C C . ARG B 1 313 ? -13.234 -20.672 -11.258 1 89.94 313 ARG B C 1
ATOM 7235 O O . ARG B 1 313 ? -13.625 -21.469 -10.406 1 89.94 313 ARG B O 1
ATOM 7242 N N . LEU B 1 314 ? -13.164 -19.359 -11.148 1 90.31 314 LEU B N 1
ATOM 7243 C CA . LEU B 1 314 ? -13.641 -18.766 -9.906 1 90.31 314 LEU B CA 1
ATOM 7244 C C . LEU B 1 314 ? -14.922 -17.984 -10.133 1 90.31 314 LEU B C 1
ATOM 7246 O O . LEU B 1 314 ? -15.172 -17.516 -11.25 1 90.31 314 LEU B O 1
ATOM 7250 N N . GLU B 1 315 ? -15.664 -17.875 -9.047 1 87.12 315 GLU B N 1
ATOM 7251 C CA . GLU B 1 315 ? -16.906 -17.109 -9.102 1 87.12 315 GLU B CA 1
ATOM 7252 C C . GLU B 1 315 ? -16.641 -15.617 -9.234 1 87.12 315 GLU B C 1
ATOM 7254 O O . GLU B 1 315 ? -15.727 -15.086 -8.586 1 87.12 315 GLU B O 1
ATOM 7259 N N . VAL B 1 316 ? -17.469 -15.008 -10.047 1 93 316 VAL B N 1
ATOM 7260 C CA . VAL B 1 316 ? -17.344 -13.578 -10.281 1 93 316 VAL B CA 1
ATOM 7261 C C . VAL B 1 316 ? -18.703 -12.969 -10.562 1 93 316 VAL B C 1
ATOM 7263 O O . VAL B 1 316 ? -19.562 -13.602 -11.195 1 93 316 VAL B O 1
ATOM 7266 N N . ALA B 1 317 ? -18.906 -11.773 -10.047 1 94.5 317 ALA B N 1
ATOM 7267 C CA . ALA B 1 317 ? -20.172 -11.055 -10.242 1 94.5 317 ALA B CA 1
ATOM 7268 C C . ALA B 1 317 ? -20.391 -10.719 -11.711 1 94.5 317 ALA B C 1
ATOM 7270 O O . ALA B 1 317 ? -19.438 -10.438 -12.438 1 94.5 317 ALA B O 1
ATOM 7271 N N . LYS B 1 318 ? -21.641 -10.68 -12.102 1 94.38 318 LYS B N 1
ATOM 7272 C CA . LYS B 1 318 ? -22 -10.25 -13.453 1 94.38 318 LYS B CA 1
ATOM 7273 C C . LYS B 1 318 ? -21.797 -8.75 -13.625 1 94.38 318 LYS B C 1
ATOM 7275 O O . LYS B 1 318 ? -21.625 -8.016 -12.641 1 94.38 318 LYS B O 1
ATOM 7280 N N . LEU B 1 319 ? -21.781 -8.367 -14.844 1 95.62 319 LEU B N 1
ATOM 7281 C CA . LEU B 1 319 ? -21.562 -6.953 -15.148 1 95.62 319 LEU B CA 1
ATOM 7282 C C . LEU B 1 319 ? -22.672 -6.094 -14.547 1 95.62 319 LEU B C 1
ATOM 7284 O O . LEU B 1 319 ? -23.781 -6.57 -14.344 1 95.62 319 LEU B O 1
ATOM 7288 N N . PRO B 1 320 ? -22.359 -4.844 -14.281 1 93.94 320 PRO B N 1
ATOM 7289 C CA . PRO B 1 320 ? -23.344 -3.982 -13.617 1 93.94 320 PRO B CA 1
ATOM 7290 C C . PRO B 1 320 ? -24.578 -3.73 -14.469 1 93.94 320 PRO B C 1
ATOM 7292 O O . PRO B 1 320 ? -24.484 -3.588 -15.688 1 93.94 320 PRO B O 1
ATOM 7295 N N . SER B 1 321 ? -25.781 -3.693 -13.773 1 90.94 321 SER B N 1
ATOM 7296 C CA . SER B 1 321 ? -27.047 -3.297 -14.352 1 90.94 321 SER B CA 1
ATOM 7297 C C . SER B 1 321 ? -27.469 -4.234 -15.477 1 90.94 321 SER B C 1
ATOM 7299 O O . SER B 1 321 ? -27.906 -3.785 -16.531 1 90.94 321 SER B O 1
ATOM 7301 N N . THR B 1 322 ? -27.172 -5.48 -15.344 1 89 322 THR B N 1
ATOM 7302 C CA . THR B 1 322 ? -27.516 -6.426 -16.391 1 89 322 THR B CA 1
ATOM 7303 C C . THR B 1 322 ? -28.625 -7.371 -15.938 1 89 322 THR B C 1
ATOM 7305 O O . THR B 1 322 ? -29.141 -8.148 -16.734 1 89 322 THR B O 1
ATOM 7308 N N . GLU B 1 323 ? -29.016 -7.375 -14.695 1 81.19 323 GLU B N 1
ATOM 7309 C CA . GLU B 1 323 ? -30.047 -8.273 -14.172 1 81.19 323 GLU B CA 1
ATOM 7310 C C . GLU B 1 323 ? -31.172 -7.504 -13.508 1 81.19 323 GLU B C 1
ATOM 7312 O O . GLU B 1 323 ? -31.672 -7.898 -12.453 1 81.19 323 GLU B O 1
ATOM 7317 N N . GLN B 1 324 ? -31.578 -6.578 -14.164 1 77.19 324 GLN B N 1
ATOM 7318 C CA . GLN B 1 324 ? -32.688 -5.809 -13.617 1 77.19 324 GLN B CA 1
ATOM 7319 C C . GLN B 1 324 ? -34.031 -6.457 -13.961 1 77.19 324 GLN B C 1
ATOM 7321 O O . GLN B 1 324 ? -34.125 -7.168 -14.969 1 77.19 324 GLN B O 1
ATOM 7326 N N . ASP B 1 325 ? -35.031 -6.266 -13.195 1 75.19 325 ASP B N 1
ATOM 7327 C CA . ASP B 1 325 ? -36.344 -6.867 -13.344 1 75.19 325 ASP B CA 1
ATOM 7328 C C . ASP B 1 325 ? -37 -6.438 -14.648 1 75.19 325 ASP B C 1
ATOM 7330 O O . ASP B 1 325 ? -37.625 -7.254 -15.344 1 75.19 325 ASP B O 1
ATOM 7334 N N . THR B 1 326 ? -36.844 -5.207 -14.891 1 78.56 326 THR B N 1
ATOM 7335 C CA . THR B 1 326 ? -37.375 -4.688 -16.156 1 78.56 326 THR B CA 1
ATOM 7336 C C . THR B 1 326 ? -36.344 -4.785 -17.266 1 78.56 326 THR B C 1
ATOM 7338 O O . THR B 1 326 ? -35.281 -4.148 -17.188 1 78.56 326 THR B O 1
ATOM 7341 N N . GLU B 1 327 ? -36.594 -5.52 -18.219 1 77.44 327 GLU B N 1
ATOM 7342 C CA . GLU B 1 327 ? -35.656 -5.797 -19.297 1 77.44 327 GLU B CA 1
ATOM 7343 C C . GLU B 1 327 ? -35.156 -4.504 -19.953 1 77.44 327 GLU B C 1
ATOM 7345 O O . GLU B 1 327 ? -34.031 -4.41 -20.375 1 77.44 327 GLU B O 1
ATOM 7350 N N . SER B 1 328 ? -36.031 -3.562 -20.016 1 78.31 328 SER B N 1
ATOM 7351 C CA . SER B 1 328 ? -35.688 -2.297 -20.656 1 78.31 328 SER B CA 1
ATOM 7352 C C . SER B 1 328 ? -34.625 -1.544 -19.859 1 78.31 328 SER B C 1
ATOM 7354 O O . SER B 1 328 ? -33.938 -0.678 -20.391 1 78.31 328 SER B O 1
ATOM 7356 N N . ASP B 1 329 ? -34.406 -1.98 -18.672 1 81 329 ASP B N 1
ATOM 7357 C CA . ASP B 1 329 ? -33.5 -1.269 -17.781 1 81 329 ASP B CA 1
ATOM 7358 C C . ASP B 1 329 ? -32.125 -1.915 -17.797 1 81 329 ASP B C 1
ATOM 7360 O O . ASP B 1 329 ? -31.172 -1.37 -17.234 1 81 329 ASP B O 1
ATOM 7364 N N . ASN B 1 330 ? -32.031 -2.984 -18.578 1 85.5 330 ASN B N 1
ATOM 7365 C CA . ASN B 1 330 ? -30.75 -3.682 -18.625 1 85.5 330 ASN B CA 1
ATOM 7366 C C . ASN B 1 330 ? -29.781 -3.012 -19.609 1 85.5 330 ASN B C 1
ATOM 7368 O O . ASN B 1 330 ? -30.172 -2.652 -20.719 1 85.5 330 ASN B O 1
ATOM 7372 N N . LYS B 1 331 ? -28.656 -2.795 -19.125 1 87.5 331 LYS B N 1
ATOM 7373 C CA . LYS B 1 331 ? -27.625 -2.186 -19.953 1 87.5 331 LYS B CA 1
ATOM 7374 C C . LYS B 1 331 ? -26.781 -3.252 -20.656 1 87.5 331 LYS B C 1
ATOM 7376 O O . LYS B 1 331 ? -26.516 -4.309 -20.078 1 87.5 331 LYS B O 1
ATOM 7381 N N . LYS B 1 332 ? -26.406 -2.926 -21.859 1 88.31 332 LYS B N 1
ATOM 7382 C CA . LYS B 1 332 ? -25.516 -3.789 -22.625 1 88.31 332 LYS B CA 1
ATOM 7383 C C . LYS B 1 332 ? -24.094 -3.223 -22.672 1 88.31 332 LYS B C 1
ATOM 7385 O O . LYS B 1 332 ? -23.875 -2.113 -23.156 1 88.31 332 LYS B O 1
ATOM 7390 N N . TRP B 1 333 ? -23.234 -3.947 -22.141 1 91.44 333 TRP B N 1
ATOM 7391 C CA . TRP B 1 333 ? -21.828 -3.537 -22.156 1 91.44 333 TRP B CA 1
ATOM 7392 C C . TRP B 1 333 ? -21.141 -3.988 -23.438 1 91.44 333 TRP B C 1
ATOM 7394 O O . TRP B 1 333 ? -20.656 -5.121 -23.531 1 91.44 333 TRP B O 1
ATOM 7404 N N . VAL B 1 334 ? -21.109 -3.086 -24.391 1 90.38 334 VAL B N 1
ATOM 7405 C CA . VAL B 1 334 ? -20.5 -3.348 -25.688 1 90.38 334 VAL B CA 1
ATOM 7406 C C . VAL B 1 334 ? -19.5 -2.24 -26.031 1 90.38 334 VAL B C 1
ATOM 7408 O O . VAL B 1 334 ? -19.75 -1.065 -25.75 1 90.38 334 VAL B O 1
ATOM 7411 N N . GLU B 1 335 ? -18.344 -2.639 -26.516 1 94.56 335 GLU B N 1
ATOM 7412 C CA . GLU B 1 335 ? -17.312 -1.706 -26.953 1 94.56 335 GLU B CA 1
ATOM 7413 C C . GLU B 1 335 ? -16.844 -0.819 -25.812 1 94.56 335 GLU B C 1
ATOM 7415 O O . GLU B 1 335 ? -16.594 0.373 -26 1 94.56 335 GLU B O 1
ATOM 7420 N N . PHE B 1 336 ? -16.875 -1.34 -24.594 1 96.94 336 PHE B N 1
ATOM 7421 C CA . PHE B 1 336 ? -16.312 -0.706 -23.406 1 96.94 336 PHE B CA 1
ATOM 7422 C C . PHE B 1 336 ? -14.812 -0.974 -23.312 1 96.94 336 PHE B C 1
ATOM 7424 O O . PHE B 1 336 ? -14.266 -1.735 -24.125 1 96.94 336 PHE B O 1
ATOM 7431 N N . ALA B 1 337 ? -14.133 -0.319 -22.422 1 98.12 337 ALA B N 1
ATOM 7432 C CA . ALA B 1 337 ? -12.727 -0.571 -22.125 1 98.12 337 ALA B CA 1
ATOM 7433 C C . ALA B 1 337 ? -12.547 -1.106 -20.703 1 98.12 337 ALA B C 1
ATOM 7435 O O . ALA B 1 337 ? -13.43 -0.941 -19.859 1 98.12 337 ALA B O 1
ATOM 7436 N N . CYS B 1 338 ? -11.484 -1.731 -20.469 1 97.38 338 CYS B N 1
ATOM 7437 C CA . CYS B 1 338 ? -11.227 -2.248 -19.125 1 97.38 338 CYS B CA 1
ATOM 7438 C C . CYS B 1 338 ? -9.734 -2.244 -18.828 1 97.38 338 CYS B C 1
ATOM 7440 O O . CYS B 1 338 ? -8.906 -2.195 -19.734 1 97.38 338 CYS B O 1
ATOM 7442 N N . ILE B 1 339 ? -9.359 -2.221 -17.547 1 97.88 339 ILE B N 1
ATOM 7443 C CA . ILE B 1 339 ? -7.977 -2.244 -17.094 1 97.88 339 ILE B CA 1
ATOM 7444 C C . ILE B 1 339 ? -7.926 -2.615 -15.617 1 97.88 339 ILE B C 1
ATOM 7446 O O . ILE B 1 339 ? -8.906 -2.439 -14.891 1 97.88 339 ILE B O 1
ATOM 7450 N N . THR B 1 340 ? -6.875 -3.246 -15.227 1 97.31 340 THR B N 1
ATOM 7451 C CA . THR B 1 340 ? -6.648 -3.521 -13.805 1 97.31 340 THR B CA 1
ATOM 7452 C C . THR B 1 340 ? -5.824 -2.412 -13.164 1 97.31 340 THR B C 1
ATOM 7454 O O . THR B 1 340 ? -4.801 -1.997 -13.711 1 97.31 340 THR B O 1
ATOM 7457 N N . PHE B 1 341 ? -6.266 -1.912 -12.094 1 96.69 341 PHE B N 1
ATOM 7458 C CA . PHE B 1 341 ? -5.551 -0.941 -11.273 1 96.69 341 PHE B CA 1
ATOM 7459 C C . PHE B 1 341 ? -5.699 -1.271 -9.797 1 96.69 341 PHE B C 1
ATOM 7461 O O . PHE B 1 341 ? -6.816 -1.399 -9.289 1 96.69 341 PHE B O 1
ATOM 7468 N N . LYS B 1 342 ? -4.613 -1.418 -9.031 1 93.88 342 LYS B N 1
ATOM 7469 C CA . LYS B 1 342 ? -4.586 -1.748 -7.609 1 93.88 342 LYS B CA 1
ATOM 7470 C C . LYS B 1 342 ? -5.438 -2.979 -7.312 1 93.88 342 LYS B C 1
ATOM 7472 O O . LYS B 1 342 ? -6.258 -2.967 -6.395 1 93.88 342 LYS B O 1
ATOM 7477 N N . ASN B 1 343 ? -5.34 -3.941 -8.133 1 94.19 343 ASN B N 1
ATOM 7478 C CA . ASN B 1 343 ? -5.98 -5.25 -8.023 1 94.19 343 ASN B CA 1
ATOM 7479 C C . ASN B 1 343 ? -7.496 -5.141 -8.141 1 94.19 343 ASN B C 1
ATOM 7481 O O . ASN B 1 343 ? -8.227 -5.988 -7.617 1 94.19 343 ASN B O 1
ATOM 7485 N N . GLU B 1 344 ? -7.961 -4.078 -8.711 1 96.38 344 GLU B N 1
ATOM 7486 C CA . GLU B 1 344 ? -9.367 -3.924 -9.078 1 96.38 344 GLU B CA 1
ATOM 7487 C C . GLU B 1 344 ? -9.531 -3.76 -10.586 1 96.38 344 GLU B C 1
ATOM 7489 O O . GLU B 1 344 ? -8.711 -3.104 -11.234 1 96.38 344 GLU B O 1
ATOM 7494 N N . ALA B 1 345 ? -10.523 -4.402 -11.156 1 97.12 345 ALA B N 1
ATOM 7495 C CA . ALA B 1 345 ? -10.789 -4.277 -12.586 1 97.12 345 ALA B CA 1
ATOM 7496 C C . ALA B 1 345 ? -11.734 -3.119 -12.867 1 97.12 345 ALA B C 1
ATOM 7498 O O . ALA B 1 345 ? -12.859 -3.09 -12.359 1 97.12 345 ALA B O 1
ATOM 7499 N N . TYR B 1 346 ? -11.297 -2.18 -13.68 1 98.19 346 TYR B N 1
ATOM 7500 C CA . TYR B 1 346 ? -12.102 -1.034 -14.086 1 98.19 346 TYR B CA 1
ATOM 7501 C C . TYR B 1 346 ? -12.734 -1.267 -15.445 1 98.19 346 TYR B C 1
ATOM 7503 O O . TYR B 1 346 ? -12.102 -1.814 -16.344 1 98.19 346 TYR B O 1
ATOM 7511 N N . ILE B 1 347 ? -13.945 -0.867 -15.648 1 98.06 347 ILE B N 1
ATOM 7512 C CA . ILE B 1 347 ? -14.586 -0.792 -16.953 1 98.06 347 ILE B CA 1
ATOM 7513 C C . ILE B 1 347 ? -15.148 0.612 -17.172 1 98.06 347 ILE B C 1
ATOM 7515 O O . ILE B 1 347 ? -15.602 1.263 -16.234 1 98.06 347 ILE B O 1
ATOM 7519 N N . SER B 1 348 ? -15.055 1.027 -18.375 1 98.38 348 SER B N 1
ATOM 7520 C CA . SER B 1 348 ? -15.57 2.357 -18.672 1 98.38 348 SER B CA 1
ATOM 7521 C C . SER B 1 348 ? -16.156 2.412 -20.094 1 98.38 348 SER B C 1
ATOM 7523 O O . SER B 1 348 ? -15.75 1.635 -20.953 1 98.38 348 SER B O 1
ATOM 7525 N N . GLY B 1 349 ? -17.156 3.287 -20.266 1 97.81 349 GLY B N 1
ATOM 7526 C CA . GLY B 1 349 ? -17.688 3.594 -21.578 1 97.81 349 GLY B CA 1
ATOM 7527 C C . GLY B 1 349 ? -18.453 2.438 -22.188 1 97.81 349 GLY B C 1
ATOM 7528 O O . GLY B 1 349 ? -18.875 1.512 -21.484 1 97.81 349 GLY B O 1
ATOM 7529 N N . GLY B 1 350 ? -18.688 2.582 -23.5 1 95.75 350 GLY B N 1
ATOM 7530 C CA . GLY B 1 350 ? -19.516 1.673 -24.266 1 95.75 350 GLY B CA 1
ATOM 7531 C C . GLY B 1 350 ? -20.641 2.371 -25 1 95.75 350 GLY B C 1
ATOM 7532 O O . GLY B 1 350 ? -20.969 3.518 -24.688 1 95.75 350 GLY B O 1
ATOM 7533 N N . LYS B 1 351 ? -21.156 1.668 -25.859 1 93.56 351 LYS B N 1
ATOM 7534 C CA . LYS B 1 351 ? -22.188 2.262 -26.719 1 93.56 351 LYS B CA 1
ATOM 7535 C C . LYS B 1 351 ? -23.391 2.709 -25.891 1 93.56 351 LYS B C 1
ATOM 7537 O O . LYS B 1 351 ? -23.922 3.801 -26.109 1 93.56 351 LYS B O 1
ATOM 7542 N N . GLU B 1 352 ? -23.797 1.907 -24.938 1 92.5 352 GLU B N 1
ATOM 7543 C CA . GLU B 1 352 ? -24.969 2.23 -24.125 1 92.5 352 GLU B CA 1
ATOM 7544 C C . GLU B 1 352 ? -24.562 2.795 -22.781 1 92.5 352 GLU B C 1
ATOM 7546 O O . GLU B 1 352 ? -25.406 3.188 -21.969 1 92.5 352 GLU B O 1
ATOM 7551 N N . THR B 1 353 ? -23.281 2.834 -22.469 1 94.81 353 THR B N 1
ATOM 7552 C CA . THR B 1 353 ? -22.75 3.264 -21.172 1 94.81 353 THR B CA 1
ATOM 7553 C C . THR B 1 353 ? -21.641 4.293 -21.375 1 94.81 353 THR B C 1
ATOM 7555 O O . THR B 1 353 ? -20.594 4.223 -20.703 1 94.81 353 THR B O 1
ATOM 7558 N N . GLN B 1 354 ? -21.781 5.195 -22.156 1 95.56 354 GLN B N 1
ATOM 7559 C CA . GLN B 1 354 ? -20.75 6.059 -22.719 1 95.56 354 GLN B CA 1
ATOM 7560 C C . GLN B 1 354 ? -19.953 6.766 -21.625 1 95.56 354 GLN B C 1
ATOM 7562 O O . GLN B 1 354 ? -18.766 7.035 -21.781 1 95.56 354 GLN B O 1
ATOM 7567 N N . GLN B 1 355 ? -20.609 7.059 -20.453 1 97.19 355 GLN B N 1
ATOM 7568 C CA . GLN B 1 355 ? -19.922 7.828 -19.422 1 97.19 355 GLN B CA 1
ATOM 7569 C C . GLN B 1 355 ? -19.75 7.008 -18.156 1 97.19 355 GLN B C 1
ATOM 7571 O O . GLN B 1 355 ? -19.156 7.48 -17.188 1 97.19 355 GLN B O 1
ATOM 7576 N N . GLU B 1 356 ? -20.156 5.797 -18.125 1 97 356 GLU B N 1
ATOM 7577 C CA . GLU B 1 356 ? -20.141 4.992 -16.906 1 97 356 GLU B CA 1
ATOM 7578 C C . GLU B 1 356 ? -18.75 4.43 -16.641 1 97 356 GLU B C 1
ATOM 7580 O O . GLU B 1 356 ? -18.031 4.055 -17.562 1 97 356 GLU B O 1
ATOM 7585 N N . VAL B 1 357 ? -18.438 4.426 -15.414 1 98.44 357 VAL B N 1
ATOM 7586 C CA . VAL B 1 357 ? -17.203 3.793 -14.961 1 98.44 357 VAL B CA 1
ATOM 7587 C C . VAL B 1 357 ? -17.484 2.969 -13.703 1 98.44 357 VAL B C 1
ATOM 7589 O O . VAL B 1 357 ? -18.109 3.455 -12.758 1 98.44 357 VAL B O 1
ATOM 7592 N N . TRP B 1 358 ? -17.047 1.72 -13.727 1 97.94 358 TRP B N 1
ATOM 7593 C CA . TRP B 1 358 ? -17.203 0.808 -12.594 1 97.94 358 TRP B CA 1
ATOM 7594 C C . TRP B 1 358 ? -15.891 0.114 -12.266 1 97.94 358 TRP B C 1
ATOM 7596 O O . TRP B 1 358 ? -15.039 -0.053 -13.141 1 97.94 358 TRP B O 1
ATOM 7606 N N . LYS B 1 359 ? -15.727 -0.223 -11.07 1 97.44 359 LYS B N 1
ATOM 7607 C CA . LYS B 1 359 ? -14.594 -1.058 -10.672 1 97.44 359 LYS B CA 1
ATOM 7608 C C . LYS B 1 359 ? -15.062 -2.299 -9.922 1 97.44 359 LYS B C 1
ATOM 7610 O O . LYS B 1 359 ? -16.031 -2.238 -9.156 1 97.44 359 LYS B O 1
ATOM 7615 N N . TYR B 1 360 ? -14.422 -3.383 -10.211 1 97 360 TYR B N 1
ATOM 7616 C CA . TYR B 1 360 ? -14.734 -4.672 -9.602 1 97 360 TYR B CA 1
ATOM 7617 C C . TYR B 1 360 ? -13.812 -4.957 -8.422 1 97 360 TYR B C 1
ATOM 7619 O O . TYR B 1 360 ? -12.586 -5 -8.578 1 97 360 TYR B O 1
ATOM 7627 N N . ASN B 1 361 ? -14.398 -5.094 -7.227 1 94.62 361 ASN B N 1
ATOM 7628 C CA . ASN B 1 361 ? -13.664 -5.516 -6.043 1 94.62 361 ASN B CA 1
ATOM 7629 C C . ASN B 1 361 ? -13.68 -7.031 -5.883 1 94.62 361 ASN B C 1
ATOM 7631 O O . ASN B 1 361 ? -14.719 -7.617 -5.582 1 94.62 361 ASN B O 1
ATOM 7635 N N . SER B 1 362 ? -12.562 -7.621 -5.988 1 92.75 362 SER B N 1
ATOM 7636 C CA . SER B 1 362 ? -12.484 -9.078 -6.035 1 92.75 362 SER B CA 1
ATOM 7637 C C . SER B 1 362 ? -12.742 -9.695 -4.664 1 92.75 362 SER B C 1
ATOM 7639 O O . SER B 1 362 ? -13.242 -10.812 -4.562 1 92.75 362 SER B O 1
ATOM 7641 N N . SER B 1 363 ? -12.391 -8.992 -3.629 1 92.31 363 SER B N 1
ATOM 7642 C CA . SER B 1 363 ? -12.555 -9.539 -2.283 1 92.31 363 SER B CA 1
ATOM 7643 C C . SER B 1 363 ? -14.031 -9.711 -1.938 1 92.31 363 SER B C 1
ATOM 7645 O O . SER B 1 363 ? -14.43 -10.742 -1.405 1 92.31 363 SER B O 1
ATOM 7647 N N . ILE B 1 364 ? -14.812 -8.711 -2.289 1 94.06 364 ILE B N 1
ATOM 7648 C CA . ILE B 1 364 ? -16.219 -8.766 -1.924 1 94.06 364 ILE B CA 1
ATOM 7649 C C . ILE B 1 364 ? -17.047 -9.211 -3.129 1 94.06 364 ILE B C 1
ATOM 7651 O O . ILE B 1 364 ? -18.266 -9.414 -3.018 1 94.06 364 ILE B O 1
ATOM 7655 N N . ASN B 1 365 ? -16.469 -9.398 -4.277 1 94.25 365 ASN B N 1
ATOM 7656 C CA . ASN B 1 365 ? -17.109 -9.875 -5.5 1 94.25 365 ASN B CA 1
ATOM 7657 C C . ASN B 1 365 ? -18.266 -8.969 -5.914 1 94.25 365 ASN B C 1
ATOM 7659 O O . ASN B 1 365 ? -19.375 -9.445 -6.141 1 94.25 365 ASN B O 1
ATOM 7663 N N . LYS B 1 366 ? -17.969 -7.648 -5.992 1 95.31 366 LYS B N 1
ATOM 7664 C CA . LYS B 1 366 ? -18.984 -6.668 -6.352 1 95.31 366 LYS B CA 1
ATOM 7665 C C . LYS B 1 366 ? -18.406 -5.586 -7.266 1 95.31 366 LYS B C 1
ATOM 7667 O O . LYS B 1 366 ? -17.219 -5.273 -7.188 1 95.31 366 LYS B O 1
ATOM 7672 N N . TRP B 1 367 ? -19.312 -5.102 -8.172 1 96.62 367 TRP B N 1
ATOM 7673 C CA . TRP B 1 367 ? -18.984 -3.924 -8.969 1 96.62 367 TRP B CA 1
ATOM 7674 C C . TRP B 1 367 ? -19.422 -2.646 -8.258 1 96.62 367 TRP B C 1
ATOM 7676 O O . TRP B 1 367 ? -20.516 -2.582 -7.691 1 96.62 367 TRP B O 1
ATOM 7686 N N . ILE B 1 368 ? -18.531 -1.694 -8.219 1 96.81 368 ILE B N 1
ATOM 7687 C CA . ILE B 1 368 ? -18.781 -0.421 -7.555 1 96.81 368 ILE B CA 1
ATOM 7688 C C . ILE B 1 368 ? -18.656 0.722 -8.555 1 96.81 368 ILE B C 1
ATOM 7690 O O . ILE B 1 368 ? -17.625 0.846 -9.234 1 96.81 368 ILE B O 1
ATOM 7694 N N . GLN B 1 369 ? -19.609 1.581 -8.594 1 96.88 369 GLN B N 1
ATOM 7695 C CA . GLN B 1 369 ? -19.578 2.695 -9.539 1 96.88 369 GLN B CA 1
ATOM 7696 C C . GLN B 1 369 ? -18.703 3.83 -9.023 1 96.88 369 GLN B C 1
ATOM 7698 O O . GLN B 1 369 ? -18.766 4.172 -7.836 1 96.88 369 GLN B O 1
ATOM 7703 N N . VAL B 1 370 ? -17.906 4.398 -9.867 1 96.94 370 VAL B N 1
ATOM 7704 C CA . VAL B 1 370 ? -17.125 5.578 -9.531 1 96.94 370 VAL B CA 1
ATOM 7705 C C . VAL B 1 370 ? -17.562 6.758 -10.398 1 96.94 370 VAL B C 1
ATOM 7707 O O . VAL B 1 370 ? -18.641 6.738 -10.984 1 96.94 370 VAL B O 1
ATOM 7710 N N . GLU B 1 371 ? -16.781 7.84 -10.406 1 97 371 GLU B N 1
ATOM 7711 C CA . GLU B 1 371 ? -17.156 9.07 -11.102 1 97 371 GLU B CA 1
ATOM 7712 C C . GLU B 1 371 ? -17.297 8.836 -12.602 1 97 371 GLU B C 1
ATOM 7714 O O . GLU B 1 371 ? -16.484 8.117 -13.195 1 97 371 GLU B O 1
ATOM 7719 N N . TYR B 1 372 ? -18.234 9.477 -13.25 1 98 372 TYR B N 1
ATOM 7720 C CA . TYR B 1 372 ? -18.484 9.375 -14.688 1 98 372 TYR B CA 1
ATOM 7721 C C . TYR B 1 372 ? -17.359 10.039 -15.477 1 98 372 TYR B C 1
ATOM 7723 O O . TYR B 1 372 ? -16.75 11.008 -15.016 1 98 372 TYR B O 1
ATOM 7731 N N . LEU B 1 373 ? -17.156 9.461 -16.594 1 98 373 LEU B N 1
ATOM 7732 C CA . LEU B 1 373 ? -16.25 10.133 -17.531 1 98 373 LEU B CA 1
ATOM 7733 C C . LEU B 1 373 ? -16.781 11.516 -17.891 1 98 373 LEU B C 1
ATOM 7735 O O . LEU B 1 373 ? -18 11.719 -17.984 1 98 373 LEU B O 1
ATOM 7739 N N . ASN B 1 374 ? -15.836 12.406 -18.156 1 96.44 374 ASN B N 1
ATOM 7740 C CA . ASN B 1 374 ? -16.219 13.719 -18.656 1 96.44 374 ASN B CA 1
ATOM 7741 C C . ASN B 1 374 ? -16.703 13.641 -20.109 1 96.44 374 ASN B C 1
ATOM 7743 O O . ASN B 1 374 ? -17.656 14.32 -20.484 1 96.44 374 ASN B O 1
ATOM 7747 N N . CYS B 1 375 ? -16.031 12.844 -20.859 1 95.56 375 CYS B N 1
ATOM 7748 C CA . CYS B 1 375 ? -16.359 12.648 -22.266 1 95.56 375 CYS B CA 1
ATOM 7749 C C . CYS B 1 375 ? -16.844 11.219 -22.516 1 95.56 375 CYS B C 1
ATOM 7751 O O . CYS B 1 375 ? -16.078 10.266 -22.328 1 95.56 375 CYS B O 1
ATOM 7753 N N . GLY B 1 376 ? -18.078 11.141 -23.016 1 97.06 376 GLY B N 1
ATOM 7754 C CA . GLY B 1 376 ? -18.562 9.828 -23.391 1 97.06 376 GLY B CA 1
ATOM 7755 C C . GLY B 1 376 ? -17.797 9.211 -24.547 1 97.06 376 GLY B C 1
ATOM 7756 O O . GLY B 1 376 ? -17.422 9.914 -25.484 1 97.06 376 GLY B O 1
ATOM 7757 N N . ARG B 1 377 ? -17.594 7.906 -24.453 1 97.81 377 ARG B N 1
ATOM 7758 C CA . ARG B 1 377 ? -16.781 7.281 -25.484 1 97.81 377 ARG B CA 1
ATOM 7759 C C . ARG B 1 377 ? -17.047 5.781 -25.562 1 97.81 377 ARG B C 1
ATOM 7761 O O . ARG B 1 377 ? -17.453 5.168 -24.578 1 97.81 377 ARG B O 1
ATOM 7768 N N . TRP B 1 378 ? -16.875 5.199 -26.703 1 97.19 378 TRP B N 1
ATOM 7769 C CA . TRP B 1 378 ? -16.812 3.76 -26.938 1 97.19 378 TRP B CA 1
ATOM 7770 C C . TRP B 1 378 ? -15.75 3.416 -27.969 1 97.19 378 TRP B C 1
ATOM 7772 O O . TRP B 1 378 ? -15.242 4.301 -28.656 1 97.19 378 TRP B O 1
ATOM 7782 N N . ARG B 1 379 ? -15.242 2.195 -27.969 1 97.25 379 ARG B N 1
ATOM 7783 C CA . ARG B 1 379 ? -14.109 1.754 -28.781 1 97.25 379 ARG B CA 1
ATOM 7784 C C . ARG B 1 379 ? -12.828 2.475 -28.359 1 97.25 379 ARG B C 1
ATOM 7786 O O . ARG B 1 379 ? -11.977 2.762 -29.203 1 97.25 379 ARG B O 1
ATOM 7793 N N . HIS B 1 380 ? -12.773 2.977 -27.172 1 98.25 380 HIS B N 1
ATOM 7794 C CA . HIS B 1 380 ? -11.586 3.539 -26.531 1 98.25 380 HIS B CA 1
ATOM 7795 C C . HIS B 1 380 ? -10.82 2.475 -25.75 1 98.25 380 HIS B C 1
ATOM 7797 O O . HIS B 1 380 ? -11.203 1.3 -25.766 1 98.25 380 HIS B O 1
ATOM 7803 N N . LYS B 1 381 ? -9.688 2.826 -25.188 1 98.5 381 LYS B N 1
ATOM 7804 C CA . LYS B 1 381 ? -8.914 1.931 -24.328 1 98.5 381 LYS B CA 1
ATOM 7805 C C . LYS B 1 381 ? -8.555 2.609 -23 1 98.5 381 LYS B C 1
ATOM 7807 O O . LYS B 1 381 ? -8.648 3.832 -22.875 1 98.5 381 LYS B O 1
ATOM 7812 N N . MET B 1 382 ? -8.289 1.824 -22.078 1 98.25 382 MET B N 1
ATOM 7813 C CA . MET B 1 382 ? -7.789 2.293 -20.781 1 98.25 382 MET B CA 1
ATOM 7814 C C . MET B 1 382 ? -6.359 1.823 -20.547 1 98.25 382 MET B C 1
ATOM 7816 O O . MET B 1 382 ? -5.926 0.822 -21.125 1 98.25 382 MET B O 1
ATOM 7820 N N . ALA B 1 383 ? -5.684 2.527 -19.75 1 97.88 383 ALA B N 1
ATOM 7821 C CA . ALA B 1 383 ? -4.32 2.174 -19.359 1 97.88 383 ALA B CA 1
ATOM 7822 C C . ALA B 1 383 ? -4 2.703 -17.953 1 97.88 383 ALA B C 1
ATOM 7824 O O . ALA B 1 383 ? -4.715 3.559 -17.438 1 97.88 383 ALA B O 1
ATOM 7825 N N . VAL B 1 384 ? -3.057 2.105 -17.344 1 97.12 384 VAL B N 1
ATOM 7826 C CA . VAL B 1 384 ? -2.557 2.59 -16.062 1 97.12 384 VAL B CA 1
ATOM 7827 C C . VAL B 1 384 ? -1.15 3.16 -16.234 1 97.12 384 VAL B C 1
ATOM 7829 O O . VAL B 1 384 ? -0.288 2.525 -16.844 1 97.12 384 VAL B O 1
ATOM 7832 N N . LEU B 1 385 ? -0.941 4.348 -15.742 1 95.75 385 LEU B N 1
ATOM 7833 C CA . LEU B 1 385 ? 0.348 5.023 -15.852 1 95.75 385 LEU B CA 1
ATOM 7834 C C . LEU B 1 385 ? 0.606 5.902 -14.641 1 95.75 385 LEU B C 1
ATOM 7836 O O . LEU B 1 385 ? -0.222 6.75 -14.289 1 95.75 385 LEU B O 1
ATOM 7840 N N . CYS B 1 386 ? 1.703 5.68 -13.961 1 92.44 386 CYS B N 1
ATOM 7841 C CA . CYS B 1 386 ? 2.176 6.508 -12.859 1 92.44 386 CYS B CA 1
ATOM 7842 C C . CYS B 1 386 ? 1.11 6.629 -11.773 1 92.44 386 CYS B C 1
ATOM 7844 O O . CYS B 1 386 ? 0.81 7.734 -11.312 1 92.44 386 CYS B O 1
ATOM 7846 N N . GLY B 1 387 ? 0.447 5.578 -11.523 1 90.62 387 GLY B N 1
ATOM 7847 C CA . GLY B 1 387 ? -0.466 5.508 -10.398 1 90.62 387 GLY B CA 1
ATOM 7848 C C . GLY B 1 387 ? -1.851 6.043 -10.711 1 90.62 387 GLY B C 1
ATOM 7849 O O . GLY B 1 387 ? -2.646 6.297 -9.805 1 90.62 387 GLY B O 1
ATOM 7850 N N . LYS B 1 388 ? -2.141 6.219 -11.945 1 94.81 388 LYS B N 1
ATOM 7851 C CA . LYS B 1 388 ? -3.447 6.723 -12.359 1 94.81 388 LYS B CA 1
ATOM 7852 C C . LYS B 1 388 ? -4.027 5.879 -13.492 1 94.81 388 LYS B C 1
ATOM 7854 O O . LYS B 1 388 ? -3.295 5.148 -14.164 1 94.81 388 LYS B O 1
ATOM 7859 N N . VAL B 1 389 ? -5.348 5.996 -13.641 1 97.62 389 VAL B N 1
ATOM 7860 C CA . VAL B 1 389 ? -6.043 5.305 -14.719 1 97.62 389 VAL B CA 1
ATOM 7861 C C . VAL B 1 389 ? -6.367 6.293 -15.836 1 97.62 389 VAL B C 1
ATOM 7863 O O . VAL B 1 389 ? -6.793 7.422 -15.578 1 97.62 389 VAL B O 1
ATOM 7866 N N . TYR B 1 390 ? -6.121 5.898 -17.047 1 98.12 390 TYR B N 1
ATOM 7867 C CA . TYR B 1 390 ? -6.355 6.742 -18.219 1 98.12 390 TYR B CA 1
ATOM 7868 C C . TYR B 1 390 ? -7.457 6.164 -19.094 1 98.12 390 TYR B C 1
ATOM 7870 O O . TYR B 1 390 ? -7.52 4.949 -19.312 1 98.12 390 TYR B O 1
ATOM 7878 N N . ALA B 1 391 ? -8.359 6.945 -19.547 1 98.56 391 ALA B N 1
ATOM 7879 C CA . ALA B 1 391 ? -9.281 6.656 -20.641 1 98.56 391 ALA B CA 1
ATOM 7880 C C . ALA B 1 391 ? -8.883 7.41 -21.906 1 98.56 391 ALA B C 1
ATOM 7882 O O . ALA B 1 391 ? -8.797 8.641 -21.891 1 98.56 391 ALA B O 1
ATOM 7883 N N . ILE B 1 392 ? -8.75 6.68 -23.016 1 98.56 392 ILE B N 1
ATOM 7884 C CA . ILE B 1 392 ? -8.023 7.258 -24.141 1 98.56 392 ILE B CA 1
ATOM 7885 C C . ILE B 1 392 ? -8.852 7.121 -25.406 1 98.56 392 ILE B C 1
ATOM 7887 O O . ILE B 1 392 ? -9.305 6.023 -25.75 1 98.56 392 ILE B O 1
ATOM 7891 N N . GLY B 1 393 ? -9.016 8.211 -26.125 1 98 393 GLY B N 1
ATOM 7892 C CA . GLY B 1 393 ? -9.57 8.195 -27.469 1 98 393 GLY B CA 1
ATOM 7893 C C . GLY B 1 393 ? -10.938 7.539 -27.547 1 98 393 GLY B C 1
ATOM 7894 O O . GLY B 1 393 ? -11.75 7.684 -26.641 1 98 393 GLY B O 1
ATOM 7895 N N . GLY B 1 394 ? -11.18 6.965 -28.766 1 97.62 394 GLY B N 1
ATOM 7896 C CA . GLY B 1 394 ? -12.461 6.309 -29 1 97.62 394 GLY B CA 1
ATOM 7897 C C . GLY B 1 394 ? -13.375 7.102 -29.906 1 97.62 394 GLY B C 1
ATOM 7898 O O . GLY B 1 394 ? -12.906 7.836 -30.781 1 97.62 394 GLY B O 1
ATOM 7899 N N . PHE B 1 395 ? -14.633 6.707 -29.766 1 96.88 395 PHE B N 1
ATOM 7900 C CA . PHE B 1 395 ? -15.703 7.25 -30.594 1 96.88 395 PHE B CA 1
ATOM 7901 C C . PHE B 1 395 ? -16.828 7.805 -29.719 1 96.88 395 PHE B C 1
ATOM 7903 O O . PHE B 1 395 ? -17.188 7.199 -28.703 1 96.88 395 PHE B O 1
ATOM 7910 N N . ASN B 1 396 ? -17.312 8.969 -30.094 1 93.44 396 ASN B N 1
ATOM 7911 C CA . ASN B 1 396 ? -18.375 9.555 -29.281 1 93.44 396 ASN B CA 1
ATOM 7912 C C . ASN B 1 396 ? -19.75 9.367 -29.938 1 93.44 396 ASN B C 1
ATOM 7914 O O . ASN B 1 396 ? -20.734 9.953 -29.484 1 93.44 396 ASN B O 1
ATOM 7918 N N . GLY B 1 397 ? -19.828 8.625 -31.031 1 90.12 397 GLY B N 1
ATOM 7919 C CA . GLY B 1 397 ? -21.078 8.422 -31.766 1 90.12 397 GLY B CA 1
ATOM 7920 C C . GLY B 1 397 ? -21.141 9.211 -33.062 1 90.12 397 GLY B C 1
ATOM 7921 O O . GLY B 1 397 ? -21.875 8.836 -34 1 90.12 397 GLY B O 1
ATOM 7922 N N . MET B 1 398 ? -20.359 10.234 -33.062 1 91.94 398 MET B N 1
ATOM 7923 C CA . MET B 1 398 ? -20.344 11.102 -34.25 1 91.94 398 MET B CA 1
ATOM 7924 C C . MET B 1 398 ? -18.969 11.102 -34.906 1 91.94 398 MET B C 1
ATOM 7926 O O . MET B 1 398 ? -18.875 11 -36.125 1 91.94 398 MET B O 1
ATOM 7930 N N . GLN B 1 399 ? -18.016 11.172 -34.094 1 92.44 399 GLN B N 1
ATOM 7931 C CA . GLN B 1 399 ? -16.656 11.227 -34.594 1 92.44 399 GLN B CA 1
ATOM 7932 C C . GLN B 1 399 ? -15.664 10.562 -33.656 1 92.44 399 GLN B C 1
ATOM 7934 O O . GLN B 1 399 ? -15.984 10.336 -32.469 1 92.44 399 GLN B O 1
ATOM 7939 N N . ARG B 1 400 ? -14.477 10.32 -34.25 1 95.56 400 ARG B N 1
ATOM 7940 C CA . ARG B 1 400 ? -13.375 9.859 -33.438 1 95.56 400 ARG B CA 1
ATOM 7941 C C . ARG B 1 400 ? -12.797 11.008 -32.594 1 95.56 400 ARG B C 1
ATOM 7943 O O . ARG B 1 400 ? -12.648 12.125 -33.094 1 95.56 400 ARG B O 1
ATOM 7950 N N . ILE B 1 401 ? -12.484 10.68 -31.375 1 94.12 401 ILE B N 1
ATOM 7951 C CA . ILE B 1 401 ? -12.039 11.758 -30.5 1 94.12 401 ILE B CA 1
ATOM 7952 C C . ILE B 1 401 ? -10.586 11.523 -30.094 1 94.12 401 ILE B C 1
ATOM 7954 O O . ILE B 1 401 ? -10.133 10.383 -30.016 1 94.12 401 ILE B O 1
ATOM 7958 N N . SER B 1 402 ? -9.875 12.617 -29.812 1 95.12 402 SER B N 1
ATOM 7959 C CA . SER B 1 402 ? -8.484 12.562 -29.391 1 95.12 402 SER B CA 1
ATOM 7960 C C . SER B 1 402 ? -8.359 12.766 -27.891 1 95.12 402 SER B C 1
ATOM 7962 O O . SER B 1 402 ? -7.254 12.711 -27.328 1 95.12 402 SER B O 1
ATOM 7964 N N . SER B 1 403 ? -9.406 12.914 -27.266 1 96.06 403 SER B N 1
ATOM 7965 C CA . SER B 1 403 ? -9.414 13.266 -25.859 1 96.06 403 SER B CA 1
ATOM 7966 C C . SER B 1 403 ? -8.852 12.133 -25 1 96.06 403 SER B C 1
ATOM 7968 O O . SER B 1 403 ? -9.062 10.961 -25.297 1 96.06 403 SER B O 1
ATOM 7970 N N . MET B 1 404 ? -8.156 12.477 -23.984 1 97.88 404 MET B N 1
ATOM 7971 C CA . MET B 1 404 ? -7.688 11.57 -22.938 1 97.88 404 MET B CA 1
ATOM 7972 C C . MET B 1 404 ? -7.93 12.164 -21.562 1 97.88 404 MET B C 1
ATOM 7974 O O . MET B 1 404 ? -7.738 13.367 -21.359 1 97.88 404 MET B O 1
ATOM 7978 N N . GLU B 1 405 ? -8.398 11.414 -20.688 1 97.5 405 GLU B N 1
ATOM 7979 C CA . GLU B 1 405 ? -8.617 11.883 -19.328 1 97.5 405 GLU B CA 1
ATOM 7980 C C . GLU B 1 405 ? -8.07 10.883 -18.312 1 97.5 405 GLU B C 1
ATOM 7982 O O . GLU B 1 405 ? -7.965 9.688 -18.594 1 97.5 405 GLU B O 1
ATOM 7987 N N . THR B 1 406 ? -7.664 11.398 -17.219 1 97.44 406 THR B N 1
ATOM 7988 C CA . THR B 1 406 ? -7.012 10.609 -16.172 1 97.44 406 THR B CA 1
ATOM 7989 C C . THR B 1 406 ? -7.859 10.594 -14.914 1 97.44 406 THR B C 1
ATOM 7991 O O . THR B 1 406 ? -8.438 11.617 -14.531 1 97.44 406 THR B O 1
ATOM 7994 N N . TYR B 1 407 ? -7.918 9.461 -14.281 1 96.62 407 TYR B N 1
ATOM 7995 C CA . TYR B 1 407 ? -8.711 9.258 -13.07 1 96.62 407 TYR B CA 1
ATOM 7996 C C . TYR B 1 407 ? -7.82 9.25 -11.828 1 96.62 407 TYR B C 1
ATOM 7998 O O . TYR B 1 407 ? -6.832 8.523 -11.773 1 96.62 407 TYR B O 1
ATOM 8006 N N . ASP B 1 408 ? -8.141 10.07 -10.859 1 91.88 408 ASP B N 1
ATOM 8007 C CA . ASP B 1 408 ? -7.508 10.062 -9.547 1 91.88 408 ASP B CA 1
ATOM 8008 C C . ASP B 1 408 ? -8.359 9.305 -8.531 1 91.88 408 ASP B C 1
ATOM 8010 O O . ASP B 1 408 ? -9.391 9.812 -8.07 1 91.88 408 ASP B O 1
ATOM 8014 N N . PRO B 1 409 ? -7.902 8.18 -8.109 1 92.19 409 PRO B N 1
ATOM 8015 C CA . PRO B 1 409 ? -8.734 7.348 -7.242 1 92.19 409 PRO B CA 1
ATOM 8016 C C . PRO B 1 409 ? -8.93 7.949 -5.852 1 92.19 409 PRO B C 1
ATOM 8018 O O . PRO B 1 409 ? -9.906 7.637 -5.168 1 92.19 409 PRO B O 1
ATOM 8021 N N . PHE B 1 410 ? -8.023 8.781 -5.375 1 92.5 410 PHE B N 1
ATOM 8022 C CA . PHE B 1 410 ? -8.156 9.398 -4.062 1 92.5 410 PHE B CA 1
ATOM 8023 C C . PHE B 1 410 ? -9.211 10.5 -4.082 1 92.5 410 PHE B C 1
ATOM 8025 O O . PHE B 1 410 ? -9.992 10.633 -3.141 1 92.5 410 PHE B O 1
ATOM 8032 N N . HIS B 1 411 ? -9.258 11.25 -5.145 1 92.19 411 HIS B N 1
ATOM 8033 C CA . HIS B 1 411 ? -10.188 12.375 -5.234 1 92.19 411 HIS B CA 1
ATOM 8034 C C . HIS B 1 411 ? -11.461 11.984 -5.984 1 92.19 411 HIS B C 1
ATOM 8036 O O . HIS B 1 411 ? -12.453 12.703 -5.941 1 92.19 411 HIS B O 1
ATOM 8042 N N . ASN B 1 412 ? -11.477 10.891 -6.68 1 93.88 412 ASN B N 1
ATOM 8043 C CA . ASN B 1 412 ? -12.617 10.352 -7.414 1 93.88 412 ASN B CA 1
ATOM 8044 C C . ASN B 1 412 ? -13.102 11.328 -8.484 1 93.88 412 ASN B C 1
ATOM 8046 O O . ASN B 1 412 ? -14.289 11.648 -8.539 1 93.88 412 ASN B O 1
ATOM 8050 N N . PHE B 1 413 ? -12.172 11.742 -9.289 1 93.75 413 PHE B N 1
ATOM 8051 C CA . PHE B 1 413 ? -12.586 12.562 -10.414 1 93.75 413 PHE B CA 1
ATOM 8052 C C . PHE B 1 413 ? -11.633 12.391 -11.594 1 93.75 413 PHE B C 1
ATOM 8054 O O . PHE B 1 413 ? -10.547 11.828 -11.438 1 93.75 413 PHE B O 1
ATOM 8061 N N . TRP B 1 414 ? -12.062 12.828 -12.781 1 96.31 414 TRP B N 1
ATOM 8062 C CA . TRP B 1 414 ? -11.312 12.75 -14.023 1 96.31 414 TRP B CA 1
ATOM 8063 C C . TRP B 1 414 ? -10.773 14.117 -14.43 1 96.31 414 TRP B C 1
ATOM 8065 O O . TRP B 1 414 ? -11.461 15.133 -14.297 1 96.31 414 TRP B O 1
ATOM 8075 N N . THR B 1 415 ? -9.555 14.133 -14.898 1 95.31 415 THR B N 1
ATOM 8076 C CA . THR B 1 415 ? -8.938 15.359 -15.391 1 95.31 415 THR B CA 1
ATOM 8077 C C . THR B 1 415 ? -8.461 15.18 -16.828 1 95.31 415 THR B C 1
ATOM 8079 O O . THR B 1 415 ? -7.844 14.172 -17.172 1 95.31 415 THR B O 1
ATOM 8082 N N . GLU B 1 416 ? -8.688 16.125 -17.609 1 95.69 416 GLU B N 1
ATOM 8083 C CA . GLU B 1 416 ? -8.266 16.062 -19 1 95.69 416 GLU B CA 1
ATOM 8084 C C . GLU B 1 416 ? -6.754 16.25 -19.141 1 95.69 416 GLU B C 1
ATOM 8086 O O . GLU B 1 416 ? -6.16 17.047 -18.406 1 95.69 416 GLU B O 1
ATOM 8091 N N . THR B 1 417 ? -6.203 15.531 -20.047 1 95.75 417 THR B N 1
ATOM 8092 C CA . THR B 1 417 ? -4.781 15.633 -20.359 1 95.75 417 THR B CA 1
ATOM 8093 C C . THR B 1 417 ? -4.562 15.922 -21.844 1 95.75 417 THR B C 1
ATOM 8095 O O . THR B 1 417 ? -5.52 16.188 -22.562 1 95.75 417 THR B O 1
ATOM 8098 N N . ALA B 1 418 ? -3.268 15.914 -22.281 1 97.62 418 ALA B N 1
ATOM 8099 C CA . ALA B 1 418 ? -2.936 16.234 -23.672 1 97.62 418 ALA B CA 1
ATOM 8100 C C . ALA B 1 418 ? -3.656 15.289 -24.641 1 97.62 418 ALA B C 1
ATOM 8102 O O . ALA B 1 418 ? -3.713 14.078 -24.406 1 97.62 418 ALA B O 1
ATOM 8103 N N . PRO B 1 419 ? -4.203 15.82 -25.656 1 97.69 419 PRO B N 1
ATOM 8104 C CA . PRO B 1 419 ? -4.902 15.008 -26.641 1 97.69 419 PRO B CA 1
ATOM 8105 C C . PRO B 1 419 ? -3.951 14.211 -27.531 1 97.69 419 PRO B C 1
ATOM 8107 O O . PRO B 1 419 ? -2.797 14.602 -27.719 1 97.69 419 PRO B O 1
ATOM 8110 N N . LEU B 1 420 ? -4.473 13.148 -28.062 1 97.69 420 LEU B N 1
ATOM 8111 C CA . LEU B 1 420 ? -3.717 12.328 -29.016 1 97.69 420 LEU B CA 1
ATOM 8112 C C . LEU B 1 420 ? -3.297 13.148 -30.219 1 97.69 420 LEU B C 1
ATOM 8114 O O . LEU B 1 420 ? -3.943 14.148 -30.562 1 97.69 420 LEU B O 1
ATOM 8118 N N . LEU B 1 421 ? -2.277 12.672 -30.875 1 96.75 421 LEU B N 1
ATOM 8119 C CA . LEU B 1 421 ? -1.843 13.297 -32.125 1 96.75 421 LEU B CA 1
ATOM 8120 C C . LEU B 1 421 ? -2.785 12.945 -33.281 1 96.75 421 LEU B C 1
ATOM 8122 O O . LEU B 1 421 ? -3.072 13.789 -34.125 1 96.75 421 LEU B O 1
ATOM 8126 N N . VAL B 1 422 ? -3.162 11.711 -33.25 1 94 422 VAL B N 1
ATOM 8127 C CA . VAL B 1 422 ? -4.094 11.195 -34.25 1 94 422 VAL B CA 1
ATOM 8128 C C . VAL B 1 422 ? -5.328 10.625 -33.562 1 94 422 VAL B C 1
ATOM 8130 O O . VAL B 1 422 ? -5.215 9.82 -32.625 1 94 422 VAL B O 1
ATOM 8133 N N . ASN B 1 423 ? -6.492 11.055 -34.094 1 94.25 423 ASN B N 1
ATOM 8134 C CA . ASN B 1 423 ? -7.734 10.5 -33.562 1 94.25 423 ASN B CA 1
ATOM 8135 C C . ASN B 1 423 ? -7.953 9.062 -34.031 1 94.25 423 ASN B C 1
ATOM 8137 O O . ASN B 1 423 ? -8 8.797 -35.25 1 94.25 423 ASN B O 1
ATOM 8141 N N . VAL B 1 424 ? -8.125 8.203 -33.062 1 95.12 424 VAL B N 1
ATOM 8142 C CA . VAL B 1 424 ? -8.289 6.809 -33.469 1 95.12 424 VAL B CA 1
ATOM 8143 C C . VAL B 1 424 ? -9.273 6.113 -32.531 1 95.12 424 VAL B C 1
ATOM 8145 O O . VAL B 1 424 ? -9.43 6.516 -31.359 1 95.12 424 VAL B O 1
ATOM 8148 N N . SER B 1 425 ? -9.922 5.113 -33 1 96.44 425 SER B N 1
ATOM 8149 C CA . SER B 1 425 ? -10.711 4.148 -32.25 1 96.44 425 SER B CA 1
ATOM 8150 C C . SER B 1 425 ? -10.219 2.725 -32.5 1 96.44 425 SER B C 1
ATOM 8152 O O . SER B 1 425 ? -9.445 2.479 -33.406 1 96.44 425 SER B O 1
ATOM 8154 N N . SER B 1 426 ? -10.539 1.788 -31.578 1 96.44 426 SER B N 1
ATOM 8155 C CA . SER B 1 426 ? -10.25 0.367 -31.719 1 96.44 426 SER B CA 1
ATOM 8156 C C . SER B 1 426 ? -8.75 0.124 -31.859 1 96.44 426 SER B C 1
ATOM 8158 O O . SER B 1 426 ? -8.312 -0.688 -32.688 1 96.44 426 SER B O 1
ATOM 8160 N N . PHE B 1 427 ? -7.965 0.942 -31.203 1 97.69 427 PHE B N 1
ATOM 8161 C CA . PHE B 1 427 ? -6.516 0.796 -31.109 1 97.69 427 PHE B CA 1
ATOM 8162 C C . PHE B 1 427 ? -6.133 -0.084 -29.922 1 97.69 427 PHE B C 1
ATOM 8164 O O . PHE B 1 427 ? -7.004 -0.601 -29.219 1 97.69 427 PHE B O 1
ATOM 8171 N N . ALA B 1 428 ? -4.859 -0.359 -29.75 1 98.06 428 ALA B N 1
ATOM 8172 C CA . ALA B 1 428 ? -4.316 -1.004 -28.547 1 98.06 428 ALA B CA 1
ATOM 8173 C C . ALA B 1 428 ? -3.549 -0.006 -27.688 1 98.06 428 ALA B C 1
ATOM 8175 O O . ALA B 1 428 ? -3.053 1.005 -28.188 1 98.06 428 ALA B O 1
ATOM 8176 N N . ALA B 1 429 ? -3.529 -0.26 -26.438 1 98.31 429 ALA B N 1
ATOM 8177 C CA . ALA B 1 429 ? -2.822 0.637 -25.516 1 98.31 429 ALA B CA 1
ATOM 8178 C C . ALA B 1 429 ? -2.1 -0.148 -24.438 1 98.31 429 ALA B C 1
ATOM 8180 O O . ALA B 1 429 ? -2.59 -1.185 -23.969 1 98.31 429 ALA B O 1
ATOM 8181 N N . ALA B 1 430 ? -0.978 0.312 -24.031 1 97.75 430 ALA B N 1
ATOM 8182 C CA . ALA B 1 430 ? -0.205 -0.261 -22.922 1 97.75 430 ALA B CA 1
ATOM 8183 C C . ALA B 1 430 ? 0.8 0.747 -22.375 1 97.75 430 ALA B C 1
ATOM 8185 O O . ALA B 1 430 ? 1.197 1.681 -23.078 1 97.75 430 ALA B O 1
ATOM 8186 N N . SER B 1 431 ? 1.084 0.604 -21.188 1 96.88 431 SER B N 1
ATOM 8187 C CA . SER B 1 431 ? 2.094 1.459 -20.578 1 96.88 431 SER B CA 1
ATOM 8188 C C . SER B 1 431 ? 3.391 0.695 -20.328 1 96.88 431 SER B C 1
ATOM 8190 O O . SER B 1 431 ? 3.373 -0.522 -20.141 1 96.88 431 SER B O 1
ATOM 8192 N N . HIS B 1 432 ? 4.484 1.406 -20.422 1 95.25 432 HIS B N 1
ATOM 8193 C CA . HIS B 1 432 ? 5.805 0.847 -20.156 1 95.25 432 HIS B CA 1
ATOM 8194 C C . HIS B 1 432 ? 6.785 1.931 -19.719 1 95.25 432 HIS B C 1
ATOM 8196 O O . HIS B 1 432 ? 6.898 2.973 -20.359 1 95.25 432 HIS B O 1
ATOM 8202 N N . ASN B 1 433 ? 7.504 1.66 -18.594 1 91.19 433 ASN B N 1
ATOM 8203 C CA . ASN B 1 433 ? 8.547 2.545 -18.094 1 91.19 433 ASN B CA 1
ATOM 8204 C C . ASN B 1 433 ? 8.086 3.998 -18.047 1 91.19 433 ASN B C 1
ATOM 8206 O O . ASN B 1 433 ? 8.727 4.875 -18.625 1 91.19 433 ASN B O 1
ATOM 8210 N N . LYS B 1 434 ? 6.945 4.27 -17.5 1 93.38 434 LYS B N 1
ATOM 8211 C CA . LYS B 1 434 ? 6.406 5.586 -17.188 1 93.38 434 LYS B CA 1
ATOM 8212 C C . LYS B 1 434 ? 5.93 6.301 -18.453 1 93.38 434 LYS B C 1
ATOM 8214 O O . LYS B 1 434 ? 5.863 7.531 -18.484 1 93.38 434 LYS B O 1
ATOM 8219 N N . LYS B 1 435 ? 5.734 5.496 -19.5 1 97.19 435 LYS B N 1
ATOM 8220 C CA . LYS B 1 435 ? 5.152 6.031 -20.719 1 97.19 435 LYS B CA 1
ATOM 8221 C C . LYS B 1 435 ? 3.922 5.23 -21.141 1 97.19 435 LYS B C 1
ATOM 8223 O O . LYS B 1 435 ? 3.74 4.09 -20.703 1 97.19 435 LYS B O 1
ATOM 8228 N N . LEU B 1 436 ? 3.154 5.887 -21.922 1 98.06 436 LEU B N 1
ATOM 8229 C CA . LEU B 1 436 ? 1.935 5.27 -22.438 1 98.06 436 LEU B CA 1
ATOM 8230 C C . LEU B 1 436 ? 1.964 5.191 -23.953 1 98.06 436 LEU B C 1
ATOM 8232 O O . LEU B 1 436 ? 2.373 6.145 -24.625 1 98.06 436 LEU B O 1
ATOM 8236 N N . TYR B 1 437 ? 1.551 4.066 -24.516 1 98.56 437 TYR B N 1
ATOM 8237 C CA . TYR B 1 437 ? 1.61 3.832 -25.969 1 98.56 437 TYR B CA 1
ATOM 8238 C C . TYR B 1 437 ? 0.226 3.523 -26.516 1 98.56 437 TYR B C 1
ATOM 8240 O O . TYR B 1 437 ? -0.495 2.682 -25.984 1 98.56 437 TYR B O 1
ATOM 8248 N N . VAL B 1 438 ? -0.125 4.207 -27.5 1 98.5 438 VAL B N 1
ATOM 8249 C CA . VAL B 1 438 ? -1.314 3.941 -28.297 1 98.5 438 VAL B CA 1
ATOM 8250 C C . VAL B 1 438 ? -0.905 3.416 -29.672 1 98.5 438 VAL B C 1
ATOM 8252 O O . VAL B 1 438 ? -0.197 4.098 -30.422 1 98.5 438 VAL B O 1
ATOM 8255 N N . ILE B 1 439 ? -1.422 2.246 -30.031 1 98.44 439 ILE B N 1
ATOM 8256 C CA . ILE B 1 439 ? -0.895 1.543 -31.203 1 98.44 439 ILE B CA 1
ATOM 8257 C C . ILE B 1 439 ? -2.035 1.204 -32.156 1 98.44 439 ILE B C 1
ATOM 8259 O O . ILE B 1 439 ? -3.012 0.56 -31.766 1 98.44 439 ILE B O 1
ATOM 8263 N N . GLY B 1 440 ? -1.821 1.592 -33.406 1 97.62 440 GLY B N 1
ATOM 8264 C CA . GLY B 1 440 ? -2.801 1.278 -34.438 1 97.62 440 GLY B CA 1
ATOM 8265 C C . GLY B 1 440 ? -4.129 1.979 -34.219 1 97.62 440 GLY B C 1
ATOM 8266 O O . GLY B 1 440 ? -4.168 3.131 -33.781 1 97.62 440 GLY B O 1
ATOM 8267 N N . GLY B 1 441 ? -5.242 1.304 -34.688 1 96.25 441 GLY B N 1
ATOM 8268 C CA . GLY B 1 441 ? -6.582 1.861 -34.594 1 96.25 441 GLY B CA 1
ATOM 8269 C C . GLY B 1 441 ? -7.105 2.371 -35.938 1 96.25 441 GLY B C 1
ATOM 8270 O O . GLY B 1 441 ? -6.438 2.236 -36.969 1 96.25 441 GLY B O 1
ATOM 8271 N N . GLY B 1 442 ? -8.344 2.84 -35.906 1 95.06 442 GLY B N 1
ATOM 8272 C CA . GLY B 1 442 ? -8.984 3.389 -37.094 1 95.06 442 GLY B CA 1
ATOM 8273 C C . GLY B 1 442 ? -9.289 4.871 -36.969 1 95.06 442 GLY B C 1
ATOM 8274 O O . GLY B 1 442 ? -10.133 5.277 -36.156 1 95.06 442 GLY B O 1
ATOM 8275 N N . PRO B 1 443 ? -8.633 5.68 -37.781 1 86.38 443 PRO B N 1
ATOM 8276 C CA . PRO B 1 443 ? -8.945 7.109 -37.781 1 86.38 443 PRO B CA 1
ATOM 8277 C C . PRO B 1 443 ? -10.352 7.41 -38.281 1 86.38 443 PRO B C 1
ATOM 8279 O O . PRO B 1 443 ? -10.898 8.484 -38.031 1 86.38 443 PRO B O 1
ATOM 8282 N N . ASN B 1 444 ? -10.828 6.52 -39 1 84 444 ASN B N 1
ATOM 8283 C CA . ASN B 1 444 ? -12.219 6.539 -39.469 1 84 444 ASN B CA 1
ATOM 8284 C C . ASN B 1 444 ? -12.773 5.129 -39.625 1 84 444 ASN B C 1
ATOM 8286 O O . ASN B 1 444 ? -12.141 4.152 -39.219 1 84 444 ASN B O 1
ATOM 8290 N N . GLY B 1 445 ? -13.984 4.984 -40.031 1 77.56 445 GLY B N 1
ATOM 8291 C CA . GLY B 1 445 ? -14.656 3.693 -40.062 1 77.56 445 GLY B CA 1
ATOM 8292 C C . GLY B 1 445 ? -14.039 2.732 -41.062 1 77.56 445 GLY B C 1
ATOM 8293 O O . GLY B 1 445 ? -14.172 1.516 -40.906 1 77.56 445 GLY B O 1
ATOM 8294 N N . LYS B 1 446 ? -13.289 3.162 -41.969 1 83.88 446 LYS B N 1
ATOM 8295 C CA . LYS B 1 446 ? -12.828 2.312 -43.062 1 83.88 446 LYS B CA 1
ATOM 8296 C C . LYS B 1 446 ? -11.32 2.062 -42.969 1 83.88 446 LYS B C 1
ATOM 8298 O O . LYS B 1 446 ? -10.859 0.948 -43.219 1 83.88 446 LYS B O 1
ATOM 8303 N N . LEU B 1 447 ? -10.633 2.928 -42.5 1 90.25 447 LEU B N 1
ATOM 8304 C CA . LEU B 1 447 ? -9.18 2.879 -42.531 1 90.25 447 LEU B CA 1
ATOM 8305 C C . LEU B 1 447 ? -8.594 2.426 -41.219 1 90.25 447 LEU B C 1
ATOM 8307 O O . LEU B 1 447 ? -9.25 2.531 -40.188 1 90.25 447 LEU B O 1
ATOM 8311 N N . ALA B 1 448 ? -7.453 1.791 -41.281 1 95.19 448 ALA B N 1
ATOM 8312 C CA . ALA B 1 448 ? -6.609 1.471 -40.156 1 95.19 448 ALA B CA 1
ATOM 8313 C C . ALA B 1 448 ? -5.258 2.172 -40.25 1 95.19 448 ALA B C 1
ATOM 8315 O O . ALA B 1 448 ? -4.824 2.551 -41.344 1 95.19 448 ALA B O 1
ATOM 8316 N N . THR B 1 449 ? -4.656 2.414 -39.125 1 96 449 THR B N 1
ATOM 8317 C CA . THR B 1 449 ? -3.34 3.045 -39.125 1 96 449 THR B CA 1
ATOM 8318 C C . THR B 1 449 ? -2.311 2.135 -38.438 1 96 449 THR B C 1
ATOM 8320 O O . THR B 1 449 ? -2.674 1.189 -37.75 1 96 449 THR B O 1
ATOM 8323 N N . ASP B 1 450 ? -1.017 2.357 -38.75 1 96.25 450 ASP B N 1
ATOM 8324 C CA . ASP B 1 450 ? 0.083 1.64 -38.094 1 96.25 450 ASP B CA 1
ATOM 8325 C C . ASP B 1 450 ? 0.826 2.535 -37.125 1 96.25 450 ASP B C 1
ATOM 8327 O O . ASP B 1 450 ? 1.895 2.172 -36.625 1 96.25 450 ASP B O 1
ATOM 8331 N N . SER B 1 451 ? 0.288 3.611 -36.812 1 96.69 451 SER B N 1
ATOM 8332 C CA . SER B 1 451 ? 0.958 4.609 -35.969 1 96.69 451 SER B CA 1
ATOM 8333 C C . SER B 1 451 ? 1.142 4.113 -34.562 1 96.69 451 SER B C 1
ATOM 8335 O O . SER B 1 451 ? 0.266 3.439 -34 1 96.69 451 SER B O 1
ATOM 8337 N N . THR B 1 452 ? 2.285 4.449 -34 1 98.5 452 THR B N 1
ATOM 8338 C CA . THR B 1 452 ? 2.57 4.266 -32.562 1 98.5 452 THR B CA 1
ATOM 8339 C C . THR B 1 452 ? 2.783 5.613 -31.891 1 98.5 452 THR B C 1
ATOM 8341 O O . THR B 1 452 ? 3.797 6.277 -32.125 1 98.5 452 THR B O 1
ATOM 8344 N N . GLN B 1 453 ? 1.818 6 -31.094 1 98.38 453 GLN B N 1
ATOM 8345 C CA . GLN B 1 453 ? 1.889 7.262 -30.359 1 98.38 453 GLN B CA 1
ATOM 8346 C C . GLN B 1 453 ? 2.354 7.039 -28.922 1 98.38 453 GLN B C 1
ATOM 8348 O O . GLN B 1 453 ? 1.907 6.102 -28.266 1 98.38 453 GLN B O 1
ATOM 8353 N N . CYS B 1 454 ? 3.254 7.816 -28.484 1 98.69 454 CYS B N 1
ATOM 8354 C CA . CYS B 1 454 ? 3.836 7.684 -27.141 1 98.69 454 CYS B CA 1
ATOM 8355 C C . CYS B 1 454 ? 3.588 8.938 -26.312 1 98.69 454 CYS B C 1
ATOM 8357 O O . CYS B 1 454 ? 3.889 10.047 -26.75 1 98.69 454 CYS B O 1
ATOM 8359 N N . TYR B 1 455 ? 3.076 8.758 -25.125 1 98.5 455 TYR B N 1
ATOM 8360 C CA . TYR B 1 455 ? 2.762 9.852 -24.203 1 98.5 455 TYR B CA 1
ATOM 8361 C C . TYR B 1 455 ? 3.756 9.898 -23.062 1 98.5 455 TYR B C 1
ATOM 8363 O O . TYR B 1 455 ? 4.027 8.883 -22.422 1 98.5 455 TYR B O 1
ATOM 8371 N N . ASP B 1 456 ? 4.23 11.07 -22.812 1 97.38 456 ASP B N 1
ATOM 8372 C CA . ASP B 1 456 ? 5.09 11.352 -21.672 1 97.38 456 ASP B CA 1
ATOM 8373 C C . ASP B 1 456 ? 4.363 12.203 -20.641 1 97.38 456 ASP B C 1
ATOM 8375 O O . ASP B 1 456 ? 4.16 13.406 -20.844 1 97.38 456 ASP B O 1
ATOM 8379 N N . PRO B 1 457 ? 4.062 11.633 -19.516 1 94.94 457 PRO B N 1
ATOM 8380 C CA . PRO B 1 457 ? 3.314 12.391 -18.516 1 94.94 457 PRO B CA 1
ATOM 8381 C C . PRO B 1 457 ? 4.129 13.531 -17.906 1 94.94 457 PRO B C 1
ATOM 8383 O O . PRO B 1 457 ? 3.557 14.5 -17.406 1 94.94 457 PRO B O 1
ATOM 8386 N N . LEU B 1 458 ? 5.395 13.492 -17.922 1 92.19 458 LEU B N 1
ATOM 8387 C CA . LEU B 1 458 ? 6.242 14.539 -17.375 1 92.19 458 LEU B CA 1
ATOM 8388 C C . LEU B 1 458 ? 6.102 15.828 -18.188 1 92.19 458 LEU B C 1
ATOM 8390 O O . LEU B 1 458 ? 6.039 16.922 -17.625 1 92.19 458 LEU B O 1
ATOM 8394 N N . THR B 1 459 ? 6.039 15.695 -19.469 1 95.12 459 THR B N 1
ATOM 8395 C CA . THR B 1 459 ? 5.941 16.859 -20.344 1 95.12 459 THR B CA 1
ATOM 8396 C C . THR B 1 459 ? 4.504 17.078 -20.812 1 95.12 459 THR B C 1
ATOM 8398 O O . THR B 1 459 ? 4.184 18.109 -21.391 1 95.12 459 THR B O 1
ATOM 8401 N N . ASN B 1 460 ? 3.676 16.094 -20.547 1 96.38 460 ASN B N 1
ATOM 8402 C CA . ASN B 1 460 ? 2.291 16.125 -21.016 1 96.38 460 ASN B CA 1
ATOM 8403 C C . ASN B 1 460 ? 2.213 16.281 -22.531 1 96.38 460 ASN B C 1
ATOM 8405 O O . ASN B 1 460 ? 1.496 17.156 -23.031 1 96.38 460 ASN B O 1
ATOM 8409 N N . LYS B 1 461 ? 3.004 15.477 -23.156 1 97.69 461 LYS B N 1
ATOM 8410 C CA . LYS B 1 461 ? 3.057 15.562 -24.609 1 97.69 461 LYS B CA 1
ATOM 8411 C C . LYS B 1 461 ? 3.088 14.18 -25.25 1 97.69 461 LYS B C 1
ATOM 8413 O O . LYS B 1 461 ? 3.529 13.211 -24.625 1 97.69 461 LYS B O 1
ATOM 8418 N N . TRP B 1 462 ? 2.598 14.156 -26.531 1 98.19 462 TRP B N 1
ATOM 8419 C CA . TRP B 1 462 ? 2.648 12.945 -27.328 1 98.19 462 TRP B CA 1
ATOM 8420 C C . TRP B 1 462 ? 3.736 13.047 -28.406 1 98.19 462 TRP B C 1
ATOM 8422 O O . TRP B 1 462 ? 4.031 14.141 -28.891 1 98.19 462 TRP B O 1
ATOM 8432 N N . SER B 1 463 ? 4.289 11.992 -28.719 1 98.25 463 SER B N 1
ATOM 8433 C CA . SER B 1 463 ? 5.238 11.867 -29.828 1 98.25 463 SER B CA 1
ATOM 8434 C C . SER B 1 463 ? 5.008 10.586 -30.625 1 98.25 463 SER B C 1
ATOM 8436 O O . SER B 1 463 ? 4.34 9.672 -30.141 1 98.25 463 SER B O 1
ATOM 8438 N N . LEU B 1 464 ? 5.543 10.539 -31.828 1 98.25 464 LEU B N 1
ATOM 8439 C CA . LEU B 1 464 ? 5.422 9.344 -32.656 1 98.25 464 LEU B CA 1
ATOM 8440 C C . LEU B 1 464 ? 6.66 8.469 -32.531 1 98.25 464 LEU B C 1
ATOM 8442 O O . LEU B 1 464 ? 7.781 8.977 -32.438 1 98.25 464 LEU B O 1
ATOM 8446 N N . LYS B 1 465 ? 6.422 7.203 -32.438 1 98.44 465 LYS B N 1
ATOM 8447 C CA . LYS B 1 465 ? 7.488 6.203 -32.438 1 98.44 465 LYS B CA 1
ATOM 8448 C C . LYS B 1 465 ? 7.453 5.332 -33.688 1 98.44 465 LYS B C 1
ATOM 8450 O O . LYS B 1 465 ? 6.703 5.613 -34.625 1 98.44 465 LYS B O 1
ATOM 8455 N N . SER B 1 466 ? 8.344 4.305 -33.75 1 98.56 466 SER B N 1
ATOM 8456 C CA . SER B 1 466 ? 8.367 3.41 -34.906 1 98.56 466 SER B CA 1
ATOM 8457 C C . SER B 1 466 ? 7 2.793 -35.156 1 98.56 466 SER B C 1
ATOM 8459 O O . SER B 1 466 ? 6.375 2.26 -34.219 1 98.56 466 SER B O 1
ATOM 8461 N N . PRO B 1 467 ? 6.547 2.857 -36.344 1 98 467 PRO B N 1
ATOM 8462 C CA . PRO B 1 467 ? 5.223 2.305 -36.625 1 98 467 PRO B CA 1
ATOM 8463 C C . PRO B 1 467 ? 5.203 0.778 -36.594 1 98 467 PRO B C 1
ATOM 8465 O O . PRO B 1 467 ? 6.223 0.136 -36.844 1 98 467 PRO B O 1
ATOM 8468 N N . MET B 1 468 ? 4.066 0.313 -36.219 1 96.81 468 MET B N 1
ATOM 8469 C CA . MET B 1 468 ? 3.869 -1.131 -36.312 1 96.81 468 MET B CA 1
ATOM 8470 C C . MET B 1 468 ? 4.055 -1.623 -37.75 1 96.81 468 MET B C 1
ATOM 8472 O O . MET B 1 468 ? 3.807 -0.883 -38.688 1 96.81 468 MET B O 1
ATOM 8476 N N . PRO B 1 469 ? 4.383 -2.836 -37.969 1 96.25 469 PRO B N 1
ATOM 8477 C CA . PRO B 1 469 ? 4.691 -3.357 -39.281 1 96.25 469 PRO B CA 1
ATOM 8478 C C . PRO B 1 469 ? 3.475 -3.373 -40.219 1 96.25 469 PRO B C 1
ATOM 8480 O O . PRO B 1 469 ? 3.625 -3.404 -41.438 1 96.25 469 PRO B O 1
ATOM 8483 N N . ILE B 1 470 ? 2.305 -3.357 -39.688 1 95.62 470 ILE B N 1
ATOM 8484 C CA . ILE B 1 470 ? 1.089 -3.416 -40.469 1 95.62 470 ILE B CA 1
ATOM 8485 C C . ILE B 1 470 ? 0.061 -2.43 -39.938 1 95.62 470 ILE B C 1
ATOM 8487 O O . ILE B 1 470 ? 0.076 -2.104 -38.75 1 95.62 470 ILE B O 1
ATOM 8491 N N . GLU B 1 471 ? -0.829 -2.023 -40.812 1 96.12 471 GLU B N 1
ATOM 8492 C CA . GLU B 1 471 ? -1.993 -1.266 -40.375 1 96.12 471 GLU B CA 1
ATOM 8493 C C . GLU B 1 471 ? -3.068 -2.188 -39.812 1 96.12 471 GLU B C 1
ATOM 8495 O O . GLU B 1 471 ? -3.408 -3.203 -40.406 1 96.12 471 GLU B O 1
ATOM 8500 N N . ALA B 1 472 ? -3.494 -1.827 -38.625 1 95.31 472 ALA B N 1
ATOM 8501 C CA . ALA B 1 472 ? -4.477 -2.723 -38.031 1 95.31 472 ALA B CA 1
ATOM 8502 C C . ALA B 1 472 ? -5.375 -1.971 -37.031 1 95.31 472 ALA B C 1
ATOM 8504 O O . ALA B 1 472 ? -4.961 -0.973 -36.438 1 95.31 472 ALA B O 1
ATOM 8505 N N . LYS B 1 473 ? -6.605 -2.418 -36.906 1 95.12 473 LYS B N 1
ATOM 8506 C CA . LYS B 1 473 ? -7.559 -1.976 -35.906 1 95.12 473 LYS B CA 1
ATOM 8507 C C . LYS B 1 473 ? -8.188 -3.166 -35.188 1 95.12 473 LYS B C 1
ATOM 8509 O O . LYS B 1 473 ? -8.008 -4.312 -35.594 1 95.12 473 LYS B O 1
ATOM 8514 N N . CYS B 1 474 ? -8.922 -2.916 -34.062 1 94.88 474 CYS B N 1
ATOM 8515 C CA . CYS B 1 474 ? -9.508 -3.963 -33.25 1 94.88 474 CYS B CA 1
ATOM 8516 C C . CYS B 1 474 ? -8.43 -4.91 -32.719 1 94.88 474 CYS B C 1
ATOM 8518 O O . CYS B 1 474 ? -8.562 -6.129 -32.844 1 94.88 474 CYS B O 1
ATOM 8520 N N . ILE B 1 475 ? -7.395 -4.332 -32.156 1 96.94 475 ILE B N 1
ATOM 8521 C CA . ILE B 1 475 ? -6.254 -5.086 -31.656 1 96.94 475 ILE B CA 1
ATOM 8522 C C . ILE B 1 475 ? -6.109 -4.855 -30.156 1 96.94 475 ILE B C 1
ATOM 8524 O O . ILE B 1 475 ? -6.742 -3.955 -29.594 1 96.94 475 ILE B O 1
ATOM 8528 N N . SER B 1 476 ? -5.352 -5.656 -29.5 1 97.19 476 SER B N 1
ATOM 8529 C CA . SER B 1 476 ? -5.098 -5.586 -28.062 1 97.19 476 SER B CA 1
ATOM 8530 C C . SER B 1 476 ? -3.607 -5.707 -27.75 1 97.19 476 SER B C 1
ATOM 8532 O O . SER B 1 476 ? -2.857 -6.309 -28.516 1 97.19 476 SER B O 1
ATOM 8534 N N . ALA B 1 477 ? -3.225 -5.09 -26.688 1 98.12 477 ALA B N 1
ATOM 8535 C CA . ALA B 1 477 ? -1.817 -5.094 -26.297 1 98.12 477 ALA B CA 1
ATOM 8536 C C . ALA B 1 477 ? -1.669 -5.301 -24.797 1 98.12 477 ALA B C 1
ATOM 8538 O O . ALA B 1 477 ? -2.6 -5.031 -24.031 1 98.12 477 ALA B O 1
ATOM 8539 N N . VAL B 1 478 ? -0.517 -5.789 -24.375 1 97.56 478 VAL B N 1
ATOM 8540 C CA . VAL B 1 478 ? -0.183 -5.941 -22.969 1 97.56 478 VAL B CA 1
ATOM 8541 C C . VAL B 1 478 ? 1.321 -5.773 -22.766 1 97.56 478 VAL B C 1
ATOM 8543 O O . VAL B 1 478 ? 2.115 -6.164 -23.625 1 97.56 478 VAL B O 1
ATOM 8546 N N . SER B 1 479 ? 1.666 -5.07 -21.734 1 96.75 479 SER B N 1
ATOM 8547 C CA . SER B 1 479 ? 3.072 -4.969 -21.359 1 96.75 479 SER B CA 1
ATOM 8548 C C . SER B 1 479 ? 3.527 -6.199 -20.578 1 96.75 479 SER B C 1
ATOM 8550 O O . SER B 1 479 ? 2.873 -6.613 -19.625 1 96.75 479 SER B O 1
ATOM 8552 N N . PHE B 1 480 ? 4.656 -6.828 -21.031 1 96.5 480 PHE B N 1
ATOM 8553 C CA . PHE B 1 480 ? 5.156 -8.047 -20.406 1 96.5 480 PHE B CA 1
ATOM 8554 C C . PHE B 1 480 ? 6.656 -8.195 -20.625 1 96.5 480 PHE B C 1
ATOM 8556 O O . PHE B 1 480 ? 7.133 -8.109 -21.766 1 96.5 480 PHE B O 1
ATOM 8563 N N . ARG B 1 481 ? 7.449 -8.297 -19.562 1 93.75 481 ARG B N 1
ATOM 8564 C CA . ARG B 1 481 ? 8.883 -8.562 -19.562 1 93.75 481 ARG B CA 1
ATOM 8565 C C . ARG B 1 481 ? 9.625 -7.547 -20.438 1 93.75 481 ARG B C 1
ATOM 8567 O O . ARG B 1 481 ? 10.398 -7.926 -21.312 1 93.75 481 ARG B O 1
ATOM 8574 N N . GLY B 1 482 ? 9.305 -6.363 -20.266 1 93.88 482 GLY B N 1
ATOM 8575 C CA . GLY B 1 482 ? 10.07 -5.281 -20.875 1 93.88 482 GLY B CA 1
ATOM 8576 C C . GLY B 1 482 ? 9.641 -4.961 -22.281 1 93.88 482 GLY B C 1
ATOM 8577 O O . GLY B 1 482 ? 10.242 -4.105 -22.938 1 93.88 482 GLY B O 1
ATOM 8578 N N . HIS B 1 483 ? 8.57 -5.641 -22.75 1 97 483 HIS B N 1
ATOM 8579 C CA . HIS B 1 483 ? 8.039 -5.414 -24.094 1 97 483 HIS B CA 1
ATOM 8580 C C . HIS B 1 483 ? 6.531 -5.188 -24.062 1 97 483 HIS B C 1
ATOM 8582 O O . HIS B 1 483 ? 5.887 -5.438 -23.047 1 97 483 HIS B O 1
ATOM 8588 N N . ILE B 1 484 ? 6.094 -4.617 -25.141 1 98.25 484 ILE B N 1
ATOM 8589 C CA . ILE B 1 484 ? 4.652 -4.547 -25.359 1 98.25 484 ILE B CA 1
ATOM 8590 C C . ILE B 1 484 ? 4.25 -5.551 -26.438 1 98.25 484 ILE B C 1
ATOM 8592 O O . ILE B 1 484 ? 4.723 -5.473 -27.578 1 98.25 484 ILE B O 1
ATOM 8596 N N . TYR B 1 485 ? 3.441 -6.465 -26.125 1 98.31 485 TYR B N 1
ATOM 8597 C CA . TYR B 1 485 ? 2.965 -7.469 -27.062 1 98.31 485 TYR B CA 1
ATOM 8598 C C . TYR B 1 485 ? 1.615 -7.07 -27.656 1 98.31 485 TYR B C 1
ATOM 8600 O O . TYR B 1 485 ? 0.705 -6.676 -26.922 1 98.31 485 TYR B O 1
ATOM 8608 N N . VAL B 1 486 ? 1.5 -7.16 -28.938 1 98.44 486 VAL B N 1
ATOM 8609 C CA . VAL B 1 486 ? 0.288 -6.762 -29.641 1 98.44 486 VAL B CA 1
ATOM 8610 C C . VAL B 1 486 ? -0.226 -7.926 -30.484 1 98.44 486 VAL B C 1
ATOM 8612 O O . VAL B 1 486 ? 0.499 -8.453 -31.328 1 98.44 486 VAL B O 1
ATOM 8615 N N . VAL B 1 487 ? -1.445 -8.258 -30.297 1 98 487 VAL B N 1
ATOM 8616 C CA . VAL B 1 487 ? -2.049 -9.328 -31.078 1 98 487 VAL B CA 1
ATOM 8617 C C . VAL B 1 487 ? -2.887 -8.734 -32.219 1 98 487 VAL B C 1
ATOM 8619 O O . VAL B 1 487 ? -3.783 -7.922 -31.969 1 98 487 VAL B O 1
ATOM 8622 N N . VAL B 1 488 ? -2.521 -9.078 -33.375 1 95.25 488 VAL B N 1
ATOM 8623 C CA . VAL B 1 488 ? -3.314 -8.766 -34.562 1 95.25 488 VAL B CA 1
ATOM 8624 C C . VAL B 1 488 ? -4.004 -10.023 -35.062 1 95.25 488 VAL B C 1
ATOM 8626 O O . VAL B 1 488 ? -3.533 -10.648 -36 1 95.25 488 VAL B O 1
ATOM 8629 N N . GLY B 1 489 ? -5.129 -10.266 -34.562 1 90.56 489 GLY B N 1
ATOM 8630 C CA . GLY B 1 489 ? -5.793 -11.555 -34.719 1 90.56 489 GLY B CA 1
ATOM 8631 C C . GLY B 1 489 ? -6.23 -11.812 -36.156 1 90.56 489 GLY B C 1
ATOM 8632 O O . GLY B 1 489 ? -6.199 -12.953 -36.625 1 90.56 489 GLY B O 1
ATOM 8633 N N . VAL B 1 490 ? -6.672 -10.773 -36.812 1 91 490 VAL B N 1
ATOM 8634 C CA . VAL B 1 490 ? -7.129 -10.922 -38.219 1 91 490 VAL B CA 1
ATOM 8635 C C . VAL B 1 490 ? -5.973 -11.375 -39.094 1 91 490 VAL B C 1
ATOM 8637 O O . VAL B 1 490 ? -6.176 -12.109 -40.062 1 91 490 VAL B O 1
ATOM 8640 N N . MET B 1 491 ? -4.844 -10.984 -38.719 1 88.75 491 MET B N 1
ATOM 8641 C CA . MET B 1 491 ? -3.654 -11.336 -39.5 1 88.75 491 MET B CA 1
ATOM 8642 C C . MET B 1 491 ? -2.945 -12.539 -38.906 1 88.75 491 MET B C 1
ATOM 8644 O O . MET B 1 491 ? -1.841 -12.891 -39.312 1 88.75 491 MET B O 1
ATOM 8648 N N . LYS B 1 492 ? -3.42 -13.125 -37.875 1 95.31 492 LYS B N 1
ATOM 8649 C CA . LYS B 1 492 ? -2.895 -14.336 -37.25 1 95.31 492 LYS B CA 1
ATOM 8650 C C . LYS B 1 492 ? -1.49 -14.102 -36.688 1 95.31 492 LYS B C 1
ATOM 8652 O O . LYS B 1 492 ? -0.605 -14.938 -36.844 1 95.31 492 LYS B O 1
ATOM 8657 N N . THR B 1 493 ? -1.288 -12.969 -36.125 1 96.25 493 THR B N 1
ATOM 8658 C CA . THR B 1 493 ? 0.093 -12.641 -35.781 1 96.25 493 THR B CA 1
ATOM 8659 C C . THR B 1 493 ? 0.179 -12.023 -34.375 1 96.25 493 THR B C 1
ATOM 8661 O O . THR B 1 493 ? -0.721 -11.289 -33.969 1 96.25 493 THR B O 1
ATOM 8664 N N . LEU B 1 494 ? 1.239 -12.336 -33.688 1 98 494 LEU B N 1
ATOM 8665 C CA . LEU B 1 494 ? 1.659 -11.68 -32.438 1 98 494 LEU B CA 1
ATOM 8666 C C . LEU B 1 494 ? 2.957 -10.906 -32.656 1 98 494 LEU B C 1
ATOM 8668 O O . LEU B 1 494 ? 3.969 -11.484 -33.062 1 98 494 LEU B O 1
ATOM 8672 N N . TYR B 1 495 ? 2.934 -9.586 -32.375 1 98.25 495 TYR B N 1
ATOM 8673 C CA . TYR B 1 495 ? 4.113 -8.734 -32.469 1 98.25 495 TYR B CA 1
ATOM 8674 C C . TYR B 1 495 ? 4.594 -8.32 -31.078 1 98.25 495 TYR B C 1
ATOM 8676 O O . TYR B 1 495 ? 3.834 -8.375 -30.109 1 98.25 495 TYR B O 1
ATOM 8684 N N . SER B 1 496 ? 5.816 -8.016 -30.984 1 98.25 496 SER B N 1
ATOM 8685 C CA . SER B 1 496 ? 6.371 -7.387 -29.797 1 98.25 496 SER B CA 1
ATOM 8686 C C . SER B 1 496 ? 7.066 -6.074 -30.141 1 98.25 496 SER B C 1
ATOM 8688 O O . SER B 1 496 ? 7.723 -5.965 -31.172 1 98.25 496 SER B O 1
ATOM 8690 N N . TYR B 1 497 ? 6.824 -5.07 -29.359 1 98.56 497 TYR B N 1
ATOM 8691 C CA . TYR B 1 497 ? 7.477 -3.77 -29.453 1 98.56 497 TYR B CA 1
ATOM 8692 C C . TYR B 1 497 ? 8.438 -3.557 -28.281 1 98.56 497 TYR B C 1
ATOM 8694 O O . TYR B 1 497 ? 8.078 -3.756 -27.125 1 98.56 497 TYR B O 1
ATOM 8702 N N . SER B 1 498 ? 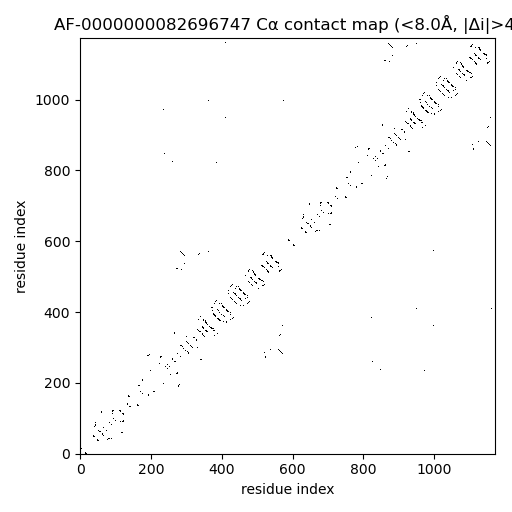9.68 -3.188 -28.578 1 98.19 498 SER B N 1
ATOM 8703 C CA . SER B 1 498 ? 10.664 -2.809 -27.562 1 98.19 498 SER B CA 1
ATOM 8704 C C . SER B 1 498 ? 10.727 -1.295 -27.406 1 98.19 498 SER B C 1
ATOM 8706 O O . SER B 1 498 ? 11.352 -0.603 -28.203 1 98.19 498 SER B O 1
ATOM 8708 N N . PRO B 1 499 ? 10.172 -0.822 -26.375 1 97.31 499 PRO B N 1
ATOM 8709 C CA . PRO B 1 499 ? 10.227 0.626 -26.172 1 97.31 499 PRO B CA 1
ATOM 8710 C C . PRO B 1 499 ? 11.664 1.145 -26.047 1 97.31 499 PRO B C 1
ATOM 8712 O O . PRO B 1 499 ? 11.961 2.26 -26.484 1 97.31 499 PRO B O 1
ATOM 8715 N N . LEU B 1 500 ? 12.539 0.377 -25.5 1 96.31 500 LEU B N 1
ATOM 8716 C CA . LEU B 1 500 ? 13.93 0.779 -25.312 1 96.31 500 LEU B CA 1
ATOM 8717 C C . LEU B 1 500 ? 14.617 0.975 -26.656 1 96.31 500 LEU B C 1
ATOM 8719 O O . LEU B 1 500 ? 15.336 1.958 -26.844 1 96.31 500 LEU B O 1
ATOM 8723 N N . GLU B 1 501 ? 14.336 0.093 -27.547 1 97.5 501 GLU B N 1
ATOM 8724 C CA . GLU B 1 501 ? 14.992 0.122 -28.859 1 97.5 501 GLU B CA 1
ATOM 8725 C C . GLU B 1 501 ? 14.125 0.824 -29.891 1 97.5 501 GLU B C 1
ATOM 8727 O O . GLU B 1 501 ? 14.602 1.162 -30.984 1 97.5 501 GLU B O 1
ATOM 8732 N N . ASP B 1 502 ? 12.891 1.034 -29.594 1 98.19 502 ASP B N 1
ATOM 8733 C CA . ASP B 1 502 ? 11.906 1.572 -30.531 1 98.19 502 ASP B CA 1
ATOM 8734 C C . ASP B 1 502 ? 11.859 0.737 -31.812 1 98.19 502 ASP B C 1
ATOM 8736 O O . ASP B 1 502 ? 12.023 1.268 -32.906 1 98.19 502 ASP B O 1
ATOM 8740 N N . SER B 1 503 ? 11.648 -0.51 -31.562 1 98.31 503 SER B N 1
ATOM 8741 C CA . SER B 1 503 ? 11.641 -1.429 -32.688 1 98.31 503 SER B CA 1
ATOM 8742 C C . SER B 1 503 ? 10.594 -2.523 -32.5 1 98.31 503 SER B C 1
ATOM 8744 O O . SER B 1 503 ? 10.18 -2.812 -31.391 1 98.31 503 SER B O 1
ATOM 8746 N N . TRP B 1 504 ? 10.188 -3.117 -33.656 1 98.12 504 TRP B N 1
ATOM 8747 C CA . TRP B 1 504 ? 9.156 -4.152 -33.688 1 98.12 504 TRP B CA 1
ATOM 8748 C C . TRP B 1 504 ? 9.742 -5.492 -34.125 1 98.12 504 TRP B C 1
ATOM 8750 O O . TRP B 1 504 ? 10.68 -5.531 -34.938 1 98.12 504 TRP B O 1
ATOM 8760 N N . CYS B 1 505 ? 9.18 -6.535 -33.594 1 97.31 505 CYS B N 1
ATOM 8761 C CA . CYS B 1 505 ? 9.57 -7.883 -34 1 97.31 505 CYS B CA 1
ATOM 8762 C C . CYS B 1 505 ? 8.352 -8.789 -34.125 1 97.31 505 CYS B C 1
ATOM 8764 O O . CYS B 1 505 ? 7.422 -8.688 -33.312 1 97.31 505 CYS B O 1
ATOM 8766 N N . LEU B 1 506 ? 8.367 -9.672 -35.094 1 97.69 506 LEU B N 1
ATOM 8767 C CA . LEU B 1 506 ? 7.363 -10.734 -35.188 1 97.69 506 LEU B CA 1
ATOM 8768 C C . LEU B 1 506 ? 7.656 -11.844 -34.188 1 97.69 506 LEU B C 1
ATOM 8770 O O . LEU B 1 506 ? 8.742 -12.43 -34.188 1 97.69 506 LEU B O 1
ATOM 8774 N N . VAL B 1 507 ? 6.77 -12.109 -33.344 1 97.81 507 VAL B N 1
ATOM 8775 C CA . VAL B 1 507 ? 6.973 -13.102 -32.281 1 97.81 507 VAL B CA 1
ATOM 8776 C C . VAL B 1 507 ? 6.57 -14.484 -32.781 1 97.81 507 VAL B C 1
ATOM 8778 O O . VAL B 1 507 ? 7.367 -15.422 -32.75 1 97.81 507 VAL B O 1
ATOM 8781 N N . THR B 1 508 ? 5.324 -14.594 -33.188 1 96.75 508 THR B N 1
ATOM 8782 C CA . THR B 1 508 ? 4.816 -15.852 -33.719 1 96.75 508 THR B CA 1
ATOM 8783 C C . THR B 1 508 ? 3.576 -15.625 -34.594 1 96.75 508 THR B C 1
ATOM 8785 O O . THR B 1 508 ? 3.092 -14.5 -34.688 1 96.75 508 THR B O 1
ATOM 8788 N N . GLN B 1 509 ? 3.049 -16.672 -35.25 1 95.88 509 GLN B N 1
ATOM 8789 C CA . GLN B 1 509 ? 1.845 -16.672 -36.062 1 95.88 509 GLN B CA 1
ATOM 8790 C C . GLN B 1 509 ? 0.883 -17.781 -35.656 1 95.88 509 GLN B C 1
ATOM 8792 O O . GLN B 1 509 ? 1.314 -18.844 -35.219 1 95.88 509 GLN B O 1
ATOM 8797 N N . PHE B 1 510 ? -0.338 -17.422 -35.75 1 94.5 510 PHE B N 1
ATOM 8798 C CA . PHE B 1 510 ? -1.381 -18.375 -35.406 1 94.5 510 PHE B CA 1
ATOM 8799 C C . PHE B 1 510 ? -1.785 -19.203 -36.625 1 94.5 510 PHE B C 1
ATOM 8801 O O . PHE B 1 510 ? -1.557 -18.797 -37.781 1 94.5 510 PHE B O 1
ATOM 8808 N N . SER B 1 511 ? -2.438 -20.328 -36.375 1 91.81 511 SER B N 1
ATOM 8809 C CA . SER B 1 511 ? -2.939 -21.172 -37.469 1 91.81 511 SER B CA 1
ATOM 8810 C C . SER B 1 511 ? -4.227 -20.609 -38.062 1 91.81 511 SER B C 1
ATOM 8812 O O . SER B 1 511 ? -4.5 -20.781 -39.25 1 91.81 511 SER B O 1
ATOM 8814 N N . HIS B 1 512 ? -5.039 -19.953 -37.188 1 93.38 512 HIS B N 1
ATOM 8815 C CA . HIS B 1 512 ? -6.328 -19.406 -37.594 1 93.38 512 HIS B CA 1
ATOM 8816 C C . HIS B 1 512 ? -6.457 -17.953 -37.156 1 93.38 512 HIS B C 1
ATOM 8818 O O . HIS B 1 512 ? -5.777 -17.5 -36.25 1 93.38 512 HIS B O 1
ATOM 8824 N N . GLU B 1 513 ? -7.367 -17.312 -37.875 1 96.25 513 GLU B N 1
ATOM 8825 C CA . GLU B 1 513 ? -7.668 -15.938 -37.5 1 96.25 513 GLU B CA 1
ATOM 8826 C C . GLU B 1 513 ? -8.328 -15.867 -36.125 1 96.25 513 GLU B C 1
ATOM 8828 O O . GLU B 1 513 ? -9.094 -16.766 -35.75 1 96.25 513 GLU B O 1
ATOM 8833 N N . ARG B 1 514 ? -8.039 -14.852 -35.406 1 96.69 514 ARG B N 1
ATOM 8834 C CA . ARG B 1 514 ? -8.711 -14.531 -34.156 1 96.69 514 ARG B CA 1
ATOM 8835 C C . ARG B 1 514 ? -9.055 -13.047 -34.062 1 96.69 514 ARG B C 1
ATOM 8837 O O . ARG B 1 514 ? -8.555 -12.336 -33.219 1 96.69 514 ARG B O 1
ATOM 8844 N N . ALA B 1 515 ? -9.961 -12.672 -34.938 1 95.69 515 ALA B N 1
ATOM 8845 C CA . ALA B 1 515 ? -10.344 -11.266 -35.031 1 95.69 515 ALA B CA 1
ATOM 8846 C C . ALA B 1 515 ? -10.992 -10.797 -33.719 1 95.69 515 ALA B C 1
ATOM 8848 O O . ALA B 1 515 ? -11.859 -11.477 -33.188 1 95.69 515 ALA B O 1
ATOM 8849 N N . SER B 1 516 ? -10.547 -9.625 -33.188 1 95 516 SER B N 1
ATOM 8850 C CA . SER B 1 516 ? -11.086 -9 -31.984 1 95 516 SER B CA 1
ATOM 8851 C C . SER B 1 516 ? -10.875 -9.883 -30.766 1 95 516 SER B C 1
ATOM 8853 O O . SER B 1 516 ? -11.766 -10.023 -29.938 1 95 516 SER B O 1
ATOM 8855 N N . CYS B 1 517 ? -9.742 -10.547 -30.672 1 96.69 517 CYS B N 1
ATOM 8856 C CA . CYS B 1 517 ? -9.367 -11.336 -29.5 1 96.69 517 CYS B CA 1
ATOM 8857 C C . CYS B 1 517 ? -8.797 -10.438 -28.406 1 96.69 517 CYS B C 1
ATOM 8859 O O . CYS B 1 517 ? -8.625 -9.234 -28.609 1 96.69 517 CYS B O 1
ATOM 8861 N N . GLY B 1 518 ? -8.648 -11.016 -27.219 1 96.19 518 GLY B N 1
ATOM 8862 C CA . GLY B 1 518 ? -8.016 -10.344 -26.094 1 96.19 518 GLY B CA 1
ATOM 8863 C C . GLY B 1 518 ? -6.656 -10.914 -25.75 1 96.19 518 GLY B C 1
ATOM 8864 O O . GLY B 1 518 ? -6.32 -12.031 -26.156 1 96.19 518 GLY B O 1
ATOM 8865 N N . ILE B 1 519 ? -5.863 -10.164 -25.078 1 97.25 519 ILE B N 1
ATOM 8866 C CA . ILE B 1 519 ? -4.562 -10.633 -24.609 1 97.25 519 ILE B CA 1
ATOM 8867 C C . ILE B 1 519 ? -4.324 -10.133 -23.188 1 97.25 519 ILE B C 1
ATOM 8869 O O . ILE B 1 519 ? -4.688 -9.008 -22.859 1 97.25 519 ILE B O 1
ATOM 8873 N N . ALA B 1 520 ? -3.801 -10.938 -22.359 1 96.5 520 ALA B N 1
ATOM 8874 C CA . ALA B 1 520 ? -3.451 -10.586 -20.984 1 96.5 520 ALA B CA 1
ATOM 8875 C C . ALA B 1 520 ? -2.242 -11.383 -20.5 1 96.5 520 ALA B C 1
ATOM 8877 O O . ALA B 1 520 ? -2.008 -12.508 -20.953 1 96.5 520 ALA B O 1
ATOM 8878 N N . ALA B 1 521 ? -1.468 -10.758 -19.719 1 96.88 521 ALA B N 1
ATOM 8879 C CA . ALA B 1 521 ? -0.391 -11.461 -19.031 1 96.88 521 ALA B CA 1
ATOM 8880 C C . ALA B 1 521 ? -0.876 -12.047 -17.703 1 96.88 521 ALA B C 1
ATOM 8882 O O . ALA B 1 521 ? -1.603 -11.391 -16.953 1 96.88 521 ALA B O 1
ATOM 8883 N N . CYS B 1 522 ? -0.55 -13.266 -17.438 1 96.31 522 CYS B N 1
ATOM 8884 C CA . CYS B 1 522 ? -0.96 -13.977 -16.234 1 96.31 522 CYS B CA 1
ATOM 8885 C C . CYS B 1 522 ? -0.03 -15.148 -15.953 1 96.31 522 CYS B C 1
ATOM 8887 O O . CYS B 1 522 ? 0.372 -15.867 -16.875 1 96.31 522 CYS B O 1
ATOM 8889 N N . SER B 1 523 ? 0.34 -15.32 -14.703 1 94.75 523 SER B N 1
ATOM 8890 C CA . SER B 1 523 ? 1.193 -16.422 -14.281 1 94.75 523 SER B CA 1
ATOM 8891 C C . SER B 1 523 ? 2.486 -16.469 -15.086 1 94.75 523 SER B C 1
ATOM 8893 O O . SER B 1 523 ? 2.928 -17.531 -15.508 1 94.75 523 SER B O 1
ATOM 8895 N N . ASN B 1 524 ? 2.939 -15.305 -15.367 1 95.88 524 ASN B N 1
ATOM 8896 C CA . ASN B 1 524 ? 4.223 -15.109 -16.031 1 95.88 524 ASN B CA 1
ATOM 8897 C C . ASN B 1 524 ? 4.195 -15.633 -17.469 1 95.88 524 ASN B C 1
ATOM 8899 O O . ASN B 1 524 ? 5.211 -16.109 -17.984 1 95.88 524 ASN B O 1
ATOM 8903 N N . LYS B 1 525 ? 3.045 -15.656 -18.078 1 96.31 525 LYS B N 1
ATOM 8904 C CA . LYS B 1 525 ? 2.828 -16.016 -19.469 1 96.31 525 LYS B CA 1
ATOM 8905 C C . LYS B 1 525 ? 1.817 -15.078 -20.125 1 96.31 525 LYS B C 1
ATOM 8907 O O . LYS B 1 525 ? 1.202 -14.25 -19.453 1 96.31 525 LYS B O 1
ATOM 8912 N N . LEU B 1 526 ? 1.715 -15.211 -21.484 1 97.12 526 LEU B N 1
ATOM 8913 C CA . LEU B 1 526 ? 0.726 -14.438 -22.219 1 97.12 526 LEU B CA 1
ATOM 8914 C C . LEU B 1 526 ? -0.44 -15.32 -22.656 1 97.12 526 LEU B C 1
ATOM 8916 O O . LEU B 1 526 ? -0.235 -16.438 -23.125 1 97.12 526 LEU B O 1
AT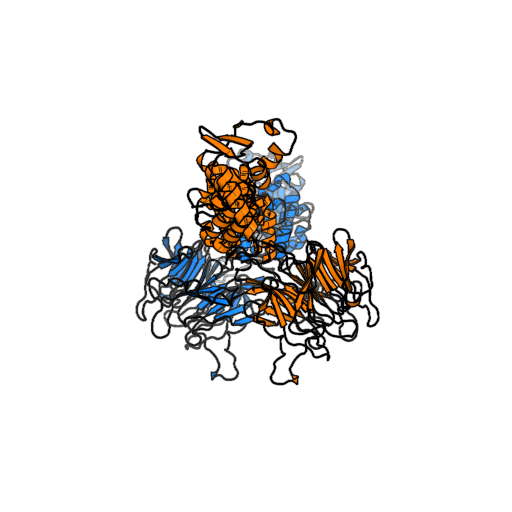OM 8920 N N . PHE B 1 527 ? -1.593 -14.82 -22.516 1 96.75 527 PHE B N 1
ATOM 8921 C CA . PHE B 1 527 ? -2.789 -15.555 -22.906 1 96.75 527 PHE B CA 1
ATOM 8922 C C . PHE B 1 527 ? -3.598 -14.766 -23.922 1 96.75 527 PHE B C 1
ATOM 8924 O O . PHE B 1 527 ? -3.871 -13.586 -23.734 1 96.75 527 PHE B O 1
ATOM 8931 N N . ILE B 1 528 ? -3.918 -15.367 -24.953 1 97.06 528 ILE B N 1
ATOM 8932 C CA . ILE B 1 528 ? -4.77 -14.812 -26 1 97.06 528 ILE B CA 1
ATOM 8933 C C . ILE B 1 528 ? -6.137 -15.492 -25.953 1 97.06 528 ILE B C 1
ATOM 8935 O O . ILE B 1 528 ? -6.23 -16.719 -26.094 1 97.06 528 ILE B O 1
ATOM 8939 N N . THR B 1 529 ? -7.137 -14.68 -25.828 1 95.56 529 THR B N 1
ATOM 8940 C CA . THR B 1 529 ? -8.453 -15.25 -25.578 1 95.56 529 THR B CA 1
ATOM 8941 C C . THR B 1 529 ? -9.461 -14.781 -26.625 1 95.56 529 THR B C 1
ATOM 8943 O O . THR B 1 529 ? -9.406 -13.633 -27.078 1 95.56 529 THR B O 1
ATOM 8946 N N . GLY B 1 530 ? -10.328 -15.734 -27.031 1 94.81 530 GLY B N 1
ATOM 8947 C CA . GLY B 1 530 ? -11.477 -15.414 -27.859 1 94.81 530 GLY B CA 1
ATOM 8948 C C . GLY B 1 530 ? -11.094 -14.984 -29.266 1 94.81 530 GLY B C 1
ATOM 8949 O O . GLY B 1 530 ? -10.086 -15.445 -29.797 1 94.81 530 GLY B O 1
ATOM 8950 N N . GLY B 1 531 ? -12.086 -14.195 -29.828 1 95.56 531 GLY B N 1
ATOM 8951 C CA . GLY B 1 531 ? -11.953 -13.758 -31.203 1 95.56 531 GLY B CA 1
ATOM 8952 C C . GLY B 1 531 ? -12.867 -14.5 -32.156 1 95.56 531 GLY B C 1
ATOM 8953 O O . GLY B 1 531 ? -13.695 -15.305 -31.734 1 95.56 531 GLY B O 1
ATOM 8954 N N . ARG B 1 532 ? -12.727 -14.109 -33.406 1 96.25 532 ARG B N 1
ATOM 8955 C CA . ARG B 1 532 ? -13.5 -14.75 -34.469 1 96.25 532 ARG B CA 1
ATOM 8956 C C . ARG B 1 532 ? -12.586 -15.352 -35.531 1 96.25 532 ARG B C 1
ATOM 8958 O O . ARG B 1 532 ? -11.562 -14.758 -35.875 1 96.25 532 ARG B O 1
ATOM 8965 N N . ASP B 1 533 ? -13.07 -16.453 -36.031 1 95.25 533 ASP B N 1
ATOM 8966 C CA . ASP B 1 533 ? -12.258 -17.109 -37.031 1 95.25 533 ASP B CA 1
ATOM 8967 C C . ASP B 1 533 ? -12.641 -16.625 -38.438 1 95.25 533 ASP B C 1
ATOM 8969 O O . ASP B 1 533 ? -13.383 -15.656 -38.594 1 95.25 533 ASP B O 1
ATOM 8973 N N . GLU B 1 534 ? -12.102 -17.25 -39.469 1 94.94 534 GLU B N 1
ATOM 8974 C CA . GLU B 1 534 ? -12.297 -16.875 -40.844 1 94.94 534 GLU B CA 1
ATOM 8975 C C . GLU B 1 534 ? -13.758 -17.016 -41.25 1 94.94 534 GLU B C 1
ATOM 8977 O O . GLU B 1 534 ? -14.219 -16.344 -42.188 1 94.94 534 GLU B O 1
ATOM 8982 N N . LYS B 1 535 ? -14.438 -17.891 -40.625 1 93.75 535 LYS B N 1
ATOM 8983 C CA . LYS B 1 535 ? -15.852 -18.109 -40.906 1 93.75 535 LYS B CA 1
ATOM 8984 C C . LYS B 1 535 ? -16.734 -17.219 -40.031 1 93.75 535 LYS B C 1
ATOM 8986 O O . LYS B 1 535 ? -17.953 -17.406 -39.969 1 93.75 535 LYS B O 1
ATOM 8991 N N . ASN B 1 536 ? -16.156 -16.359 -39.281 1 92.44 536 ASN B N 1
ATOM 8992 C CA . ASN B 1 536 ? -16.844 -15.414 -38.375 1 92.44 536 ASN B CA 1
ATOM 8993 C C . ASN B 1 536 ? -17.469 -16.125 -37.188 1 92.44 536 ASN B C 1
ATOM 8995 O O . ASN B 1 536 ? -18.484 -15.68 -36.656 1 92.44 536 ASN B O 1
ATOM 8999 N N . GLU B 1 537 ? -16.875 -17.25 -36.875 1 94 537 GLU B N 1
ATOM 9000 C CA . GLU B 1 537 ? -17.297 -17.969 -35.688 1 94 537 GLU B CA 1
ATOM 9001 C C . GLU B 1 537 ? -16.484 -17.547 -34.469 1 94 537 GLU B C 1
ATOM 9003 O O . GLU B 1 537 ? -15.281 -17.297 -34.562 1 94 537 GLU B O 1
ATOM 9008 N N . VAL B 1 538 ? -17.188 -17.484 -33.375 1 95.19 538 VAL B N 1
ATOM 9009 C CA . VAL B 1 538 ? -16.5 -17.078 -32.156 1 95.19 538 VAL B CA 1
ATOM 9010 C C . VAL B 1 538 ? -15.641 -18.234 -31.641 1 95.19 538 VAL B C 1
ATOM 9012 O O . VAL B 1 538 ? -16.016 -19.391 -31.766 1 95.19 538 VAL B O 1
ATOM 9015 N N . ILE B 1 539 ? -14.57 -17.938 -31 1 94.88 539 ILE B N 1
ATOM 9016 C CA . ILE B 1 539 ? -13.586 -18.922 -30.578 1 94.88 539 ILE B CA 1
ATOM 9017 C C . ILE B 1 539 ? -13.602 -19.047 -29.047 1 94.88 539 ILE B C 1
ATOM 9019 O O . ILE B 1 539 ? -13.656 -18.031 -28.344 1 94.88 539 ILE B O 1
ATOM 9023 N N . ALA B 1 540 ? -13.516 -20.234 -28.5 1 93.5 540 ALA B N 1
ATOM 9024 C CA . ALA B 1 540 ? -13.516 -20.484 -27.047 1 93.5 540 ALA B CA 1
ATOM 9025 C C . ALA B 1 540 ? -12.133 -20.906 -26.562 1 93.5 540 ALA B C 1
ATOM 9027 O O . ALA B 1 540 ? -11.844 -20.828 -25.375 1 93.5 540 ALA B O 1
ATOM 9028 N N . THR B 1 541 ? -11.312 -21.328 -27.422 1 92.69 541 THR B N 1
ATOM 9029 C CA . THR B 1 541 ? -10 -21.844 -27.031 1 92.69 541 THR B CA 1
ATOM 9030 C C . THR B 1 541 ? -9.086 -20.703 -26.594 1 92.69 541 THR B C 1
ATOM 9032 O O . THR B 1 541 ? -9.102 -19.609 -27.172 1 92.69 541 THR B O 1
ATOM 9035 N N . VAL B 1 542 ? -8.266 -20.938 -25.625 1 94.69 542 VAL B N 1
ATOM 9036 C CA . VAL B 1 542 ? -7.305 -19.969 -25.109 1 94.69 542 VAL B CA 1
ATOM 9037 C C . VAL B 1 542 ? -5.887 -20.391 -25.516 1 94.69 542 VAL B C 1
ATOM 9039 O O . VAL B 1 542 ? -5.461 -21.516 -25.25 1 94.69 542 VAL B O 1
ATOM 9042 N N . LEU B 1 543 ? -5.188 -19.516 -26.172 1 96.25 543 LEU B N 1
ATOM 9043 C CA . LEU B 1 543 ? -3.789 -19.734 -26.516 1 96.25 543 LEU B CA 1
ATOM 9044 C C . LEU B 1 543 ? -2.865 -19.188 -25.438 1 96.25 543 LEU B C 1
ATOM 9046 O O . LEU B 1 543 ? -3.201 -18.203 -24.781 1 96.25 543 LEU B O 1
ATOM 9050 N N . CYS B 1 544 ? -1.784 -19.859 -25.297 1 96.38 544 CYS B N 1
ATOM 9051 C CA . CYS B 1 544 ? -0.777 -19.453 -24.328 1 96.38 544 CYS B CA 1
ATOM 9052 C C . CYS B 1 544 ? 0.595 -19.328 -24.984 1 96.38 544 CYS B C 1
ATOM 9054 O O . CYS B 1 544 ? 1.071 -20.281 -25.594 1 96.38 544 CYS B O 1
ATOM 9056 N N . TRP B 1 545 ? 1.193 -18.172 -24.875 1 97 545 TRP B N 1
ATOM 9057 C CA . TRP B 1 545 ? 2.562 -17.984 -25.328 1 97 545 TRP B CA 1
ATOM 9058 C C . TRP B 1 545 ? 3.533 -17.938 -24.156 1 97 545 TRP B C 1
ATOM 9060 O O . TRP B 1 545 ? 3.449 -17.047 -23.297 1 97 545 TRP B O 1
ATOM 9070 N N . ASP B 1 546 ? 4.418 -18.859 -24.094 1 95.75 546 ASP B N 1
ATOM 9071 C CA . ASP B 1 546 ? 5.5 -18.891 -23.125 1 95.75 546 ASP B CA 1
ATOM 9072 C C . ASP B 1 546 ? 6.75 -18.203 -23.656 1 95.75 546 ASP B C 1
ATOM 9074 O O . ASP B 1 546 ? 7.441 -18.75 -24.516 1 95.75 546 ASP B O 1
ATOM 9078 N N . THR B 1 547 ? 7.078 -17.094 -23.125 1 93.5 547 THR B N 1
ATOM 9079 C CA . THR B 1 547 ? 8.164 -16.281 -23.641 1 93.5 547 THR B CA 1
ATOM 9080 C C . THR B 1 547 ? 9.516 -16.953 -23.375 1 93.5 547 THR B C 1
ATOM 9082 O O . THR B 1 547 ? 10.484 -16.703 -24.094 1 93.5 547 THR B O 1
ATOM 9085 N N . GLU B 1 548 ? 9.57 -17.734 -22.406 1 92 548 GLU B N 1
ATOM 9086 C CA . GLU B 1 548 ? 10.82 -18.422 -22.078 1 92 548 GLU B CA 1
ATOM 9087 C C . GLU B 1 548 ? 11.094 -19.562 -23.047 1 92 548 GLU B C 1
ATOM 9089 O O . GLU B 1 548 ? 12.195 -19.688 -23.578 1 92 548 GLU B O 1
ATOM 9094 N N . THR B 1 549 ? 10.125 -20.391 -23.344 1 94.25 549 THR B N 1
ATOM 9095 C CA . THR B 1 549 ? 10.297 -21.547 -24.219 1 94.25 549 THR B CA 1
ATOM 9096 C C . THR B 1 549 ? 9.992 -21.172 -25.672 1 94.25 549 THR B C 1
ATOM 9098 O O . THR B 1 549 ? 10.305 -21.938 -26.578 1 94.25 549 THR B O 1
ATOM 9101 N N . GLN B 1 550 ? 9.359 -20.047 -25.906 1 94.19 550 GLN B N 1
ATOM 9102 C CA . GLN B 1 550 ? 8.969 -19.562 -27.234 1 94.19 550 GLN B CA 1
ATOM 9103 C C . GLN B 1 550 ? 8.047 -20.562 -27.922 1 94.19 550 GLN B C 1
ATOM 9105 O O . GLN B 1 550 ? 8.289 -20.938 -29.078 1 94.19 550 GLN B O 1
ATOM 9110 N N . LYS B 1 551 ? 7.148 -20.969 -27.156 1 95.81 551 LYS B N 1
ATOM 9111 C CA . LYS B 1 551 ? 6.176 -21.938 -27.672 1 95.81 551 LYS B CA 1
ATOM 9112 C C . LYS B 1 551 ? 4.75 -21.422 -27.484 1 95.81 551 LYS B C 1
ATOM 9114 O O . LYS B 1 551 ? 4.43 -20.828 -26.453 1 95.81 551 LYS B O 1
ATOM 9119 N N . LEU B 1 552 ? 3.922 -21.641 -28.531 1 96.44 552 LEU B N 1
ATOM 9120 C CA . LEU B 1 552 ? 2.494 -21.344 -28.484 1 96.44 552 LEU B CA 1
ATOM 9121 C C . LEU B 1 552 ? 1.681 -22.625 -28.281 1 96.44 552 LEU B C 1
ATOM 9123 O O . LEU B 1 552 ? 1.803 -23.578 -29.047 1 96.44 552 LEU B O 1
ATOM 9127 N N . THR B 1 553 ? 0.934 -22.625 -27.219 1 95.38 553 THR B N 1
ATOM 9128 C CA . THR B 1 553 ? 0.148 -23.828 -26.906 1 95.38 553 THR B CA 1
ATOM 9129 C C . THR B 1 553 ? -1.311 -23.453 -26.656 1 95.38 553 THR B C 1
ATOM 9131 O O . THR B 1 553 ? -1.624 -22.297 -26.375 1 95.38 553 THR B O 1
ATOM 9134 N N . GLU B 1 554 ? -2.176 -24.406 -26.797 1 92.69 554 GLU B N 1
ATOM 9135 C CA . GLU B 1 554 ? -3.561 -24.266 -26.359 1 92.69 554 GLU B CA 1
ATOM 9136 C C . GLU B 1 554 ? -3.715 -24.688 -24.891 1 92.69 554 GLU B C 1
ATOM 9138 O O . GLU B 1 554 ? -3.424 -25.844 -24.547 1 92.69 554 GLU B O 1
ATOM 9143 N N . GLU B 1 555 ? -4.07 -23.828 -24.062 1 87.62 555 GLU B N 1
ATOM 9144 C CA . GLU B 1 555 ? -4.059 -24.062 -22.625 1 87.62 555 GLU B CA 1
ATOM 9145 C C . GLU B 1 555 ? -5.41 -24.578 -22.141 1 87.62 555 GLU B C 1
ATOM 9147 O O . GLU B 1 555 ? -5.473 -25.516 -21.328 1 87.62 555 GLU B O 1
ATOM 9152 N N . CYS B 1 556 ? -6.492 -23.906 -22.453 1 86.69 556 CYS B N 1
ATOM 9153 C CA . CYS B 1 556 ? -7.824 -24.297 -22 1 86.69 556 CYS B CA 1
ATOM 9154 C C . CYS B 1 556 ? -8.898 -23.781 -22.953 1 86.69 556 CYS B C 1
ATOM 9156 O O . CYS B 1 556 ? -8.586 -23.172 -23.969 1 86.69 556 CYS B O 1
ATOM 9158 N N . VAL B 1 557 ? -10.164 -24.203 -22.562 1 90.88 557 VAL B N 1
ATOM 9159 C CA . VAL B 1 557 ? -11.32 -23.797 -23.359 1 90.88 557 VAL B CA 1
ATOM 9160 C C . VAL B 1 557 ? -12.32 -23.047 -22.484 1 90.88 557 VAL B C 1
ATOM 9162 O O . VAL B 1 557 ? -12.688 -23.531 -21.406 1 90.88 557 VAL B O 1
ATOM 9165 N N . LEU B 1 558 ? -12.633 -21.891 -22.969 1 89.06 558 LEU B N 1
ATOM 9166 C CA . LEU B 1 558 ? -13.648 -21.109 -22.266 1 89.06 558 LEU B CA 1
ATOM 9167 C C . LEU B 1 558 ? -15.016 -21.766 -22.375 1 89.06 558 LEU B C 1
ATOM 9169 O O . LEU B 1 558 ? -15.258 -22.562 -23.281 1 89.06 558 LEU B O 1
ATOM 9173 N N . PRO B 1 559 ? -15.906 -21.422 -21.438 1 85.25 559 PRO B N 1
ATOM 9174 C CA . PRO B 1 559 ? -17.25 -22 -21.5 1 85.25 559 PRO B CA 1
ATOM 9175 C C . PRO B 1 559 ? -18 -21.641 -22.781 1 85.25 559 PRO B C 1
ATOM 9177 O O . PRO B 1 559 ? -18.844 -22.406 -23.234 1 85.25 559 PRO B O 1
ATOM 9180 N N . ARG B 1 560 ? -17.656 -20.516 -23.25 1 88.94 560 ARG B N 1
ATOM 9181 C CA . ARG B 1 560 ? -18.266 -20.094 -24.516 1 88.94 560 ARG B CA 1
ATOM 9182 C C . ARG B 1 560 ? -17.297 -19.25 -25.328 1 88.94 560 ARG B C 1
ATOM 9184 O O . ARG B 1 560 ? -16.438 -18.562 -24.766 1 88.94 560 ARG B O 1
ATOM 9191 N N . GLY B 1 561 ? -17.5 -19.328 -26.609 1 93.06 561 GLY B N 1
ATOM 9192 C CA . GLY B 1 561 ? -16.75 -18.422 -27.469 1 93.06 561 GLY B CA 1
ATOM 9193 C C . GLY B 1 561 ? -17.188 -16.984 -27.328 1 93.06 561 GLY B C 1
ATOM 9194 O O . GLY B 1 561 ? -18.375 -16.703 -27.172 1 93.06 561 GLY B O 1
ATOM 9195 N N . VAL B 1 562 ? -16.203 -16.109 -27.453 1 94.06 562 VAL B N 1
ATOM 9196 C CA . VAL B 1 562 ? -16.531 -14.695 -27.266 1 94.06 562 VAL B CA 1
ATOM 9197 C C . VAL B 1 562 ? -15.594 -13.836 -28.109 1 94.06 562 VAL B C 1
ATOM 9199 O O . VAL B 1 562 ? -14.484 -14.258 -28.438 1 94.06 562 VAL B O 1
ATOM 9202 N N . SER B 1 563 ? -16.078 -12.734 -28.531 1 94.56 563 SER B N 1
ATOM 9203 C CA . SER B 1 563 ? -15.281 -11.703 -29.203 1 94.56 563 SER B CA 1
ATOM 9204 C C . SER B 1 563 ? -15.594 -10.32 -28.641 1 94.56 563 SER B C 1
ATOM 9206 O O . SER B 1 563 ? -16.578 -10.141 -27.938 1 94.56 563 SER B O 1
ATOM 9208 N N . HIS B 1 564 ? -14.695 -9.32 -28.859 1 94.25 564 HIS B N 1
ATOM 9209 C CA . HIS B 1 564 ? -14.898 -7.938 -28.422 1 94.25 564 HIS B CA 1
ATOM 9210 C C . HIS B 1 564 ? -15.047 -7.84 -26.906 1 94.25 564 HIS B C 1
ATOM 9212 O O . HIS B 1 564 ? -15.852 -7.055 -26.406 1 94.25 564 HIS B O 1
ATOM 9218 N N . HIS B 1 565 ? -14.375 -8.766 -26.203 1 95.06 565 HIS B N 1
ATOM 9219 C CA . HIS B 1 565 ? -14.398 -8.781 -24.75 1 95.06 565 HIS B CA 1
ATOM 9220 C C . HIS B 1 565 ? -13.172 -8.07 -24.172 1 95.06 565 HIS B C 1
ATOM 9222 O O . HIS B 1 565 ? -12.25 -7.723 -24.906 1 95.06 565 HIS B O 1
ATOM 9228 N N . GLY B 1 566 ? -13.258 -7.738 -22.859 1 95.06 566 GLY B N 1
ATOM 9229 C CA . GLY B 1 566 ? -12.086 -7.281 -22.125 1 95.06 566 GLY B CA 1
ATOM 9230 C C . GLY B 1 566 ? -11.32 -8.414 -21.469 1 95.06 566 GLY B C 1
ATOM 9231 O O . GLY B 1 566 ? -11.914 -9.406 -21.031 1 95.06 566 GLY B O 1
ATOM 9232 N N . SER B 1 567 ? -10.047 -8.281 -21.438 1 95.31 567 SER B N 1
ATOM 9233 C CA . SER B 1 567 ? -9.188 -9.258 -20.781 1 95.31 567 SER B CA 1
ATOM 9234 C C . SER B 1 567 ? -8.203 -8.586 -19.828 1 95.31 567 SER B C 1
ATOM 9236 O O . SER B 1 567 ? -7.359 -7.797 -20.266 1 95.31 567 SER B O 1
ATOM 9238 N N . VAL B 1 568 ? -8.336 -8.883 -18.578 1 96.69 568 VAL B N 1
ATOM 9239 C CA . VAL B 1 568 ? -7.453 -8.273 -17.578 1 96.69 568 VAL B CA 1
ATOM 9240 C C . VAL B 1 568 ? -7.066 -9.312 -16.531 1 96.69 568 VAL B C 1
ATOM 9242 O O . VAL B 1 568 ? -7.695 -10.375 -16.438 1 96.69 568 VAL B O 1
ATOM 9245 N N . THR B 1 569 ? -6 -9.062 -15.805 1 96.88 569 THR B N 1
ATOM 9246 C CA . THR B 1 569 ? -5.512 -9.969 -14.773 1 96.88 569 THR B CA 1
ATOM 9247 C C . THR B 1 569 ? -5.664 -9.344 -13.391 1 96.88 569 THR B C 1
ATOM 9249 O O . THR B 1 569 ? -5.383 -8.164 -13.203 1 96.88 569 THR B O 1
ATOM 9252 N N . ILE B 1 570 ? -6.176 -10.102 -12.438 1 96.25 570 ILE B N 1
ATOM 9253 C CA . ILE B 1 570 ? -6.258 -9.664 -11.047 1 96.25 570 ILE B CA 1
ATOM 9254 C C . ILE B 1 570 ? -5.855 -10.812 -10.125 1 96.25 570 ILE B C 1
ATOM 9256 O O . ILE B 1 570 ? -5.703 -11.953 -10.57 1 96.25 570 ILE B O 1
ATOM 9260 N N . ARG B 1 571 ? -5.621 -10.469 -8.891 1 94.56 571 ARG B N 1
ATOM 9261 C CA . ARG B 1 571 ? -5.445 -11.461 -7.828 1 94.56 571 ARG B CA 1
ATOM 9262 C C . ARG B 1 571 ? -6.742 -11.672 -7.059 1 94.56 571 ARG B C 1
ATOM 9264 O O . ARG B 1 571 ? -7.449 -10.711 -6.746 1 94.56 571 ARG B O 1
ATOM 9271 N N . LYS B 1 572 ? -7.035 -12.875 -6.832 1 94.19 572 LYS B N 1
ATOM 9272 C CA . LYS B 1 572 ? -8.297 -13.195 -6.168 1 94.19 572 LYS B CA 1
ATOM 9273 C C . LYS B 1 572 ? -8.117 -14.32 -5.156 1 94.19 572 LYS B C 1
ATOM 9275 O O . LYS B 1 572 ? -7.234 -15.172 -5.316 1 94.19 572 LYS B O 1
ATOM 9280 N N . SER B 1 573 ? -8.961 -14.273 -4.102 1 92.75 573 SER B N 1
ATOM 9281 C CA . SER B 1 573 ? -8.961 -15.32 -3.084 1 92.75 573 SER B CA 1
ATOM 9282 C C . SER B 1 573 ? -9.414 -16.656 -3.662 1 92.75 573 SER B C 1
ATOM 9284 O O . SER B 1 573 ? -10.336 -16.703 -4.477 1 92.75 573 SER B O 1
ATOM 9286 N N . TYR B 1 574 ? -8.695 -17.734 -3.297 1 86.06 574 TYR B N 1
ATOM 9287 C CA . TYR B 1 574 ? -9.055 -19.078 -3.715 1 86.06 574 TYR B CA 1
ATOM 9288 C C . TYR B 1 574 ? -9.695 -19.859 -2.566 1 86.06 574 TYR B C 1
ATOM 9290 O O . TYR B 1 574 ? -8.992 -20.438 -1.741 1 86.06 574 TYR B O 1
ATOM 9298 N N . THR B 1 575 ? -10.773 -19.469 -1.791 1 64.5 575 THR B N 1
ATOM 9299 C CA . THR B 1 575 ? -11.375 -20.016 -0.574 1 64.5 575 THR B CA 1
ATOM 9300 C C . THR B 1 575 ? -12.016 -21.375 -0.839 1 64.5 575 THR B C 1
ATOM 9302 O O . THR B 1 575 ? -12.594 -21.969 0.066 1 64.5 575 THR B O 1
ATOM 9305 N N . HIS B 1 576 ? -12.258 -21.875 -1.9 1 51.94 576 HIS B N 1
ATOM 9306 C CA . HIS B 1 576 ? -12.953 -23.156 -1.875 1 51.94 576 HIS B CA 1
ATOM 9307 C C . HIS B 1 576 ? -12.297 -24.109 -0.881 1 51.94 576 HIS B C 1
ATOM 9309 O O . HIS B 1 576 ? -12.984 -24.938 -0.269 1 51.94 576 HIS B O 1
ATOM 9315 N N . ILE B 1 577 ? -10.977 -24.109 -0.711 1 43 577 ILE B N 1
ATOM 9316 C CA . ILE B 1 577 ? -10.297 -25.047 0.168 1 43 577 ILE B CA 1
ATOM 9317 C C . ILE B 1 577 ? -10.391 -24.578 1.614 1 43 577 ILE B C 1
ATOM 9319 O O . ILE B 1 577 ? -10.305 -25.375 2.549 1 43 577 ILE B O 1
ATOM 9323 N N . CYS B 1 578 ? -10.258 -23.297 1.847 1 44.12 578 CYS B N 1
ATOM 9324 C CA . CYS B 1 578 ? -10.148 -22.922 3.252 1 44.12 578 CYS B CA 1
ATOM 9325 C C . CYS B 1 578 ? -11.312 -23.469 4.055 1 44.12 578 CYS B C 1
ATOM 9327 O O . CYS B 1 578 ? -11.312 -23.422 5.285 1 44.12 578 CYS B O 1
ATOM 9329 N N . ARG B 1 579 ? -12.445 -23.641 3.535 1 41.25 579 ARG B N 1
ATOM 9330 C CA . ARG B 1 579 ? -13.43 -24.297 4.387 1 41.25 579 ARG B CA 1
ATOM 9331 C C . ARG B 1 579 ? -12.992 -25.734 4.707 1 41.25 579 ARG B C 1
ATOM 9333 O O . ARG B 1 579 ? -13.727 -26.469 5.355 1 41.25 579 ARG B O 1
ATOM 9340 N N . VAL B 1 580 ? -11.961 -26.281 4.023 1 35.59 580 VAL B N 1
ATOM 9341 C CA . VAL B 1 580 ? -11.586 -27.656 4.348 1 35.59 580 VAL B CA 1
ATOM 9342 C C . VAL B 1 580 ? -10.656 -27.656 5.566 1 35.59 580 VAL B C 1
ATOM 9344 O O . VAL B 1 580 ? -9.672 -26.922 5.613 1 35.59 580 VAL B O 1
ATOM 9347 N N . ASN B 1 581 ? -11.109 -28.031 6.754 1 34.34 581 ASN B N 1
ATOM 9348 C CA . ASN B 1 581 ? -10.406 -28.422 7.969 1 34.34 581 ASN B CA 1
ATOM 9349 C C . ASN B 1 581 ? -9.133 -29.203 7.656 1 34.34 581 ASN B C 1
ATOM 9351 O O . ASN B 1 581 ? -9.195 -30.281 7.078 1 34.34 581 ASN B O 1
ATOM 9355 N N . PRO B 1 582 ? -7.992 -28.641 7.609 1 33 582 PRO B N 1
ATOM 9356 C CA . PRO B 1 582 ? -6.836 -29.531 7.5 1 33 582 PRO B CA 1
ATOM 9357 C C . PRO B 1 582 ? -6.918 -30.734 8.453 1 33 582 PRO B C 1
ATOM 9359 O O . PRO B 1 582 ? -6.23 -31.734 8.25 1 33 582 PRO B O 1
ATOM 9362 N N . GLY B 1 583 ? -7.152 -30.688 9.742 1 29.59 583 GLY B N 1
ATOM 9363 C CA . GLY B 1 583 ? -7.02 -31.844 10.609 1 29.59 583 GLY B CA 1
ATOM 9364 C C . GLY B 1 583 ? -7.816 -33.062 10.133 1 29.59 583 GLY B C 1
ATOM 9365 O O . GLY B 1 583 ? -7.852 -34.094 10.797 1 29.59 583 GLY B O 1
ATOM 9366 N N . ALA B 1 584 ? -8.867 -33.125 9.516 1 28.2 584 ALA B N 1
ATOM 9367 C CA . ALA B 1 584 ? -9.445 -34.438 9.734 1 28.2 584 ALA B CA 1
ATOM 9368 C C . ALA B 1 584 ? -8.656 -35.531 8.977 1 28.2 584 ALA B C 1
ATOM 9370 O O . ALA B 1 584 ? -8.984 -35.844 7.836 1 28.2 584 ALA B O 1
ATOM 9371 N N . VAL B 1 585 ? -7.34 -35.219 8.945 1 27.06 585 VAL B N 1
ATOM 9372 C CA . VAL B 1 585 ? -6.582 -36.469 8.859 1 27.06 585 VAL B CA 1
ATOM 9373 C C . VAL B 1 585 ? -7.051 -37.438 9.945 1 27.06 585 VAL B C 1
ATOM 9375 O O . VAL B 1 585 ? -7.191 -37.062 11.109 1 27.06 585 VAL B O 1
ATOM 9378 N N . SER B 1 586 ? -7.66 -38.688 9.75 1 21.62 586 SER B N 1
ATOM 9379 C CA . SER B 1 586 ? -7.879 -39.844 10.578 1 21.62 586 SER B CA 1
ATOM 9380 C C . SER B 1 586 ? -6.641 -40.188 11.406 1 21.62 586 SER B C 1
ATOM 9382 O O . SER B 1 586 ? -5.551 -40.375 10.859 1 21.62 586 SER B O 1
ATOM 9384 N N . VAL B 1 587 ? -6.695 -40.188 12.547 1 16.92 587 VAL B N 1
ATOM 9385 C CA . VAL B 1 587 ? -6.246 -41.25 13.43 1 16.92 587 VAL B CA 1
ATOM 9386 C C . VAL B 1 587 ? -7.117 -42.5 13.219 1 16.92 587 VAL B C 1
ATOM 9388 O O . VAL B 1 587 ? -8.344 -42.375 13.18 1 16.92 587 VAL B O 1
#

Sequence (1174 aa):
MENLNETSNGERIHFDDAGLALVLQNGLENLRLENSLTDVILCVDNKEFSCHRVVLAAASNYFRAMFCNDLKEKHEQKIPIHGVDADSMQLLLDYTYTSKVQITKHNVQKILEAASLFQFVQMVDVCASFLTEALLPENCIGILRLADTHCLDTLKHQVQNYIIQNFPQVVTQEEFLELPLEALSQILQSDDLYVTEEAQVFETVMNWVRYKHFERTEDLGCILQYVRFPLLDPWYFVETVEADDMIRRCPNVFPLLQEARRYHLCGNEIISERTKPRMHEFQSEVFMIIGGCTKDEKFVADVTCLDPLRRSRLEVAKLPSTEQDTESDNKKWVEFACITFKNEAYISGGKETQQEVWKYNSSINKWIQVEYLNCGRWRHKMAVLCGKVYAIGGFNGMQRISSMETYDPFHNFWTETAPLLVNVSSFAAASHNKKLYVIGGGPNGKLATDSTQCYDPLTNKWSLKSPMPIEAKCISAVSFRGHIYVVVGVMKTLYSYSPLEDSWCLVTQFSHERASCGIAACSNKLFITGGRDEKNEVIATVLCWDTETQKLTEECVLPRGVSHHGSVTIRKSYTHICRVNPGAVSVMENLNETSNGERIHFDDAGLALVLQNGLENLRLENSLTDVILCVDNKEFSCHRVVLAAASNYFRAMFCNDLKEKHEQKIPIHGVDADSMQLLLDYTYTSKVQITKHNVQKILEAASLFQFVQMVDVCASFLTEALLPENCIGILRLADTHCLDTLKHQVQNYIIQNFPQVVTQEEFLELPLEALSQILQSDDLYVTEEAQVFETVMNWVRYKHFERTEDLGCILQYVRFPLLDPWYFVETVEADDMIRRCPNVFPLLQEARRYHLCGNEIISERTKPRMHEFQSEVFMIIGGCTKDEKFVADVTCLDPLRRSRLEVAKLPSTEQDTESDNKKWVEFACITFKNEAYISGGKETQQEVWKYNSSINKWIQVEYLNCGRWRHKMAVLCGKVYAIGGFNGMQRISSMETYDPFHNFWTETAPLLVNVSSFAAASHNKKLYVIGGGPNGKLATDSTQCYDPLTNKWSLKSPMPIEAKCISAVSFRGHIYVVVGVMKTLYSYSPLEDSWCLVTQFSHERASCGIAACSNKLFITGGRDEKNEVIATVLCWDTETQKLTEECVLPRGVSHHGSVTIRKSYTHICRVNPGAVSV

Secondary structure (DSSP, 8-state):
--------SSS------HHHHHHHHHHHHHHHHTT-S--EEEEETTEEEEE-HHHHHHH-HHHHHHHHSS-GGGG-SEEE--SS-HHHHHHHHHHHHHS-----TTTHHHHHHHHHHTT-HHHHHHHHHHHHHT--TTTHHHHHHHHHHTT-HHHHHHHHHHHHHTHHHHTTSGGGGG--HHHHHHHHT-TT---SSHHHHHHHHHHHHHHTHHHHGGGHHHHGGGS-GGGS-HHHIIIIITT-HHHHT-GGGHHHHHHHHHHHHT-----SGGGSPPTTSSEEEEEEEE--B-TT-PBP--EEEEETTTTEEE--PPPTT-S-SSGGG-----S-EEEEETTEEEEE--SS-TT-EEEEETTTTEEEE-PPPSS--BS-EEEEETTEEEEE--B-SSSB---EEEEETTTTEEEE-PPPSS--BS-EEEEETTEEEEE--BSSSS--B--EEEEETTTTEEEEEPPPSS-B-S-EEEEETTEEEEEEGGGTEEEEEETTTTEEEEEEE-SS--BT-EEEEETTEEEEE--B-TTS-B--EEEEEETTTTEEEEEEE-SS--BS-EEEEEEEE--TTTTS-TT----/--------SSS------HHHHHHHHHHHHHHHHTT-S--EEEEETTEEEEE-HHHHHHH-HHHHHHHHSS-GGGG-SEEE--SS-HHHHHHHHHHHHHS-----TTTHHHHHHHHHHTT-HHHHHHHHHHHHHT--TTTHHHHHHHHHHTT-HHHHHHHHHHHHHTHHHHTTSGGGGG--HHHHHHHHT-TT---SSHHHHHHHHHHHHHHTHHHHGGGHHHHGGGS-GGGS-HHHIIIIITT-HHHHT-GGGHHHHHHHHHHHHT-----SGGGSPPTTSSEEEEEEEE--B-TT-PBP--EEEEETTTTEEE--PPPTT-S-SSGGG-----S-EEEEETTEEEEE--SS-TT-EEEEETTTTEEEE-PPPSS--BS-EEEEETTEEEEE--B-SSSB---EEEEETTTTEEEE-PPPSS--BS-EEEEETTEEEEE--BSSSS--B--EEEEETTTTEEEEEPPPSS-B-S-EEEEETTEEEEEEGGGTEEEEEETTTTEEEEEEE-SS--BT-EEEEETTEEEEE--B-TTS-B--EEEEEETTTTEEEEEEE-SS--BS-EEEEEEEE--TTTTS-TT----